Protein AF-0000000080354005 (afdb_homodimer)

Foldseek 3Di:
DQQPDDPVLVVLLCVLQVHPDGLVVSLVSLLVQLQDPVSLVSSLVSVNLLSLLSVLQRGDPPVCVVSNLSSLSSLLSSLAPDQSSLVVCLVNVVLQSLLVVCVVCLVPVSSLLSSLSSLLSSLPPDQVSLVSNCVRCPPVNLLSNLQPLDPSNLLSSLSSLVSSLVNDVVSVVVLLDLRNLSSLLSSLVSCLVVPDLPSPSNLVVLCVPFFVHPSVVVSLVSNDDPPPVDDPDPHDSSNLSSLVSNLVSCVVCQLNTAGFLNNLVVLLVLLVVLVVSDDLADAALADPPRPDGSLSSNVSSLSSLLSLLQNVPPCVVPPDDPTSVVNLVVCVVVCVLVVLLVLLVQADAAPLLCVLVVPPPPPPRHGHANAQQRNVSSLSSLLSSLAVDQVSLVVCVVVVNLLSLCSQLDDHPRHPCSNVSSQSSNLSSQVPHVVSVVVCVVCVVVVNSCNVSQVSSQWHWDQDPVSRGTDIDRND/DQQPDDPVLVVLLCVLQVHPDGLVVSLVSLLVQLQDPVSLVSSLVSVNLLSLLSVLQRGDPPVCVVSNLSSLSSLLSSLAPPQSSLVVCLVNVVLQSLLVVCVVCLVPVSSLLSSLSSLLSSLPPDQVSLVSNCVNCPPVNLLSNLQPLDPSNLLSSLSSLVSSLVNDVVSVVVLLDLRNLSSLLSSLVSCLVVPDLPRPSNLVVLCVPFFVHPSVVVSLVSNPDPPPVDDPDPHDSSNLSSLVSNLVSCVVCQLNTAGFLNNLVVLLVLLVVLVVSDDLADAALAAPPRPDGSLSSNVSSLSSLLSLLQNCPPCVVDDDPPTSVVNLVVCVVVCVLVVLLVLLVQADAAPLLCVLVVPPPPPPRHGHANAQQRNVSSLSSLLSSLAVDQVSLVVCVVVVNLLSLCSQLDDHPRHPCSNVSSQSSNLSSQVPHVVSVVVLVVLVVVVHVCVCSCVSNQWHWDQDPVSRGTDIDRND

pLDDT: mean 85.24, std 15.85, range [34.97, 98.44]

Solvent-accessible surface area (backbone atoms only — not comparable to full-atom values): 49784 Å² total; per-residue (Å²): 127,81,73,86,63,60,63,69,50,51,48,55,47,24,62,74,55,74,42,96,71,52,73,65,56,38,47,51,47,48,40,63,39,25,73,39,52,69,37,29,52,50,43,48,75,65,58,46,60,64,43,53,48,50,49,60,67,63,51,53,81,70,88,35,43,72,58,48,47,51,52,33,53,32,50,25,36,40,16,52,39,30,66,68,38,28,50,47,35,58,74,65,46,34,51,58,50,50,50,53,51,39,65,74,33,66,85,36,59,66,57,38,29,40,52,35,46,29,51,42,34,36,33,60,70,32,61,68,48,27,50,53,42,45,67,70,30,59,57,63,55,48,35,60,55,25,65,45,77,40,68,73,46,40,48,42,48,29,43,39,52,39,54,35,35,75,63,29,72,66,48,34,53,48,42,70,30,75,67,29,35,50,28,52,46,31,39,46,48,30,37,51,71,71,64,52,88,75,45,60,40,52,50,54,43,45,40,51,38,38,37,74,28,80,44,38,65,63,46,56,59,64,57,56,65,78,79,60,71,77,62,91,62,94,61,43,66,52,51,24,46,51,39,45,49,53,36,51,50,51,61,76,36,56,90,75,62,66,68,37,52,68,43,51,54,52,37,52,50,47,28,54,51,29,59,71,71,52,68,51,83,64,46,42,94,35,44,86,78,64,83,46,37,56,54,29,37,27,49,32,32,48,50,40,53,30,55,57,34,54,53,42,65,65,53,67,72,51,86,81,82,75,57,58,64,46,35,48,50,50,45,51,75,68,42,45,62,60,52,48,53,53,51,58,68,46,32,49,69,44,49,55,47,30,41,46,60,52,53,48,90,67,58,81,80,47,24,52,50,61,30,36,33,45,65,29,49,51,42,42,31,54,22,34,54,14,51,90,26,66,71,48,30,50,48,37,49,76,65,60,36,55,64,59,43,60,65,36,43,43,58,26,93,57,17,74,63,20,22,59,36,19,35,52,22,51,23,28,39,33,58,96,27,66,67,51,44,49,55,55,49,47,21,53,69,68,56,52,41,19,47,54,58,38,36,72,33,25,31,33,78,42,61,37,85,84,76,48,41,53,38,78,35,72,54,126,127,82,74,85,64,57,64,69,50,52,48,56,47,25,60,73,55,75,42,95,71,53,72,65,57,38,48,50,47,46,40,61,39,25,72,39,51,69,36,28,52,51,42,50,75,64,57,45,60,62,45,53,49,51,49,60,67,63,51,54,81,70,87,35,44,72,58,47,47,49,50,34,53,32,50,25,36,38,17,52,42,29,67,66,37,28,48,48,34,57,73,63,46,34,50,57,49,52,48,52,50,41,64,75,33,67,86,37,59,67,60,37,28,40,51,37,46,28,50,41,33,37,34,60,70,29,61,69,47,28,49,54,43,45,66,68,30,58,56,64,55,49,35,58,56,25,63,45,79,39,68,74,46,41,48,42,48,30,42,39,52,38,55,36,35,76,64,30,72,66,49,34,53,47,43,69,30,74,66,31,35,49,28,53,46,31,38,47,49,31,38,51,72,73,64,51,88,75,44,62,39,52,49,54,42,44,40,50,38,38,37,75,27,80,44,38,63,62,46,57,58,65,57,56,64,78,79,62,71,78,62,92,61,94,60,44,64,53,52,24,45,52,39,45,50,52,36,51,50,51,63,76,36,58,89,75,60,66,68,37,51,68,43,51,53,52,36,50,49,47,28,53,52,30,58,70,71,54,66,51,84,65,46,42,94,36,45,87,76,63,84,45,38,57,54,30,38,27,50,32,32,48,51,40,52,30,56,58,35,56,54,41,66,66,57,65,74,48,81,84,77,75,58,58,66,45,36,48,49,49,46,50,75,70,42,46,62,62,52,49,52,52,51,58,67,45,32,48,71,46,49,54,46,31,43,40,64,49,51,47,90,66,58,82,80,47,23,52,51,61,29,38,34,45,64,32,49,49,42,43,32,54,23,36,53,16,50,89,28,65,70,47,29,50,49,36,48,76,65,61,34,55,60,59,45,60,65,35,44,42,58,25,92,58,16,75,64,18,23,59,36,19,35,52,21,51,24,28,39,32,57,94,26,68,69,50,43,50,54,54,48,49,29,45,64,69,72,36,31,39,47,47,62,36,39,66,33,28,34,33,74,43,60,38,87,85,76,48,40,54,39,77,37,76,56,127

Sequence (952 aa):
MEACVPEEVLESLLNASDLSYSLEQCLQFLLESSKTDSGRSDLASKAVLPSIIRLLQLLPYPSSRHYLILTLKVLRNLCAGETWNQDAFVDHDGSVVVSDLLGSAIEDFETLRFGLQVLANVLVLGQKRQRNVWLRFFPERFLAIAKVRRRETCDPLCMILYACFDGSSEIASQLCSNQGLDIVTEALRTSSSVGSVDDYWLKVLVSRLCVEGDCFPDLFSKLYRTDIVQGNETFTSEHAFLLRMVSDIANERLKQVTIPKDTTHFIMGLFKQSIGVFDFVLGEKSELPTGSTVIDVMGYSLVIIRDTCAGGSLEELKSDTNGSGDTVELLLSSGLIELLLDLLRKLEPPTTIKKALKQSPSSSSSKPCPYRGFRRDIVSVIGNCAYRRKDVQDEIRERDGLFLMLQQCVTDDENSFLREWGLWCVRNLLEGNQENQKVVAELEMQGSVDVPQLREIGLRVEIDPVTARPKLVNDTMEACVPEEVLESLLNASDLSYSLEQCLQFLLESSKTDSGRSDLASKAVLPSIIRLLQLLPYPSSRHYLILTLKVLRNLCAGETWNQDAFVDHDGSVVVSDLLGSAIEDFETLRFGLQVLANVLVLGQKRQRNVWLRFFPERFLAIAKVRRRETCDPLCMILYACFDGSSEIASQLCSNQGLDIVTEALRTSSSVGSVDDYWLKVLVSRLCVEGDCFPDLFSKLYRTDIVQGNETFTSEHAFLLRMVSDIANERLKQVTIPKDTTHFIMGLFKQSIGVFDFVLGEKSELPTGSTVIDVMGYSLVIIRDTCAGGSLEELKSDTNGSGDTVELLLSSGLIELLLDLLRKLEPPTTIKKALKQSPSSSSSKPCPYRGFRRDIVSVIGNCAYRRKDVQDEIRERDGLFLMLQQCVTDDENSFLREWGLWCVRNLLEGNQENQKVVAELEMQGSVDVPQLREIGLRVEIDPVTARPKLVNDT

Nearest PDB structures (foldseek):
  2z6g-assembly1_A  TM=4.343E-01  e=1.373E-05  Danio rerio
  4r11-assembly2_C  TM=2.770E-01  e=2.660E-05  Caenorhabditis elegans
  6u62-assembly1_A  TM=3.975E-01  e=6.531E-02  Homo sapiens
  7ux2-assembly1_A  TM=3.852E-01  e=9.871E-02  Homo sapiens
  7uxh-assembly1_E  TM=3.368E-01  e=2.255E-01  Homo sapiens

Secondary structure (DSSP, 8-state):
------HHHHHHHHHHHT--S-HHHHHHHHHHHTTSHHHHHHHHHTT-HHHHHHHHHHSPTTTTHHHHHHHHHHHHHHTSS-HHHHHHHHHTTHHHHHHHHHHHTTT-HHHHHHHHHHHHHHHTT-HHHHHHHHHHHTTHHHHHHHTS--HHHHHHHHHHHHHHHHH-HHHHHHHTSHHHHHHHHHHHHHHHHHT-TT-HHHHHHHIIIIISSS-HHHHHHHTS-SS--S---SS-HHHHHHHHHHHHHHHHTTTT----HHHHHHHHHHHHHHHHH--TTS--SSPSP-S-HHHHHHHHHHHHHHHHHHTHHHHTTSSS--SHHHHHHHHHHTTHHHHHHHHHHHBPPPHHHHHHTT--TT-TTPBPPSSTTHHHHHHHHHHHHHTT-HHHHHHHHHTTHHHHHHTTSS--TTSTTHHHHHHHHHHHHHTT-HHHHHHHHHHHHSS--S-HHHHHTTEEEEE-TTT--EEEEE--/------HHHHHHHHHHHT--S-HHHHHHHHHHHTTSHHHHHHHHHTT-HHHHHHHHHHS-TTTTHHHHHHHHHHHHHHTSS-HHHHHHHHHTTHHHHHHHHHHHTTT-HHHHHHHHHHHHHHHTT-HHHHHHHHHHHTTHHHHHHHTS--HHHHHHHHHHHHHHHHH-HHHHHHHTSHHHHHHHHHHHHHHHHHT-TT-HHHHHHHIIIIISSS-HHHHHHHTS-SS--S---SS-HHHHHHHHHHHHHHHHTTTT----HHHHHHHHHHHHHHHHH--TTS--SSPSP-S-HHHHHHHHHHHHHHHHHHTHHHHTSS-S--SHHHHHHHHHHTTHHHHHHHHHHHBPPPHHHHHHTT--TT-TTPBPPSSTTHHHHHHHHHHHHHTT-HHHHHHHHHTTHHHHHHTTSS--TTSTTHHHHHHHHHHHHHTT-HHHHHHHHHHHHTTT---HHHHHTTEEEEEPTTT--EEEEE--

Organism: Eutrema salsugineum (NCBI:txid72664)

Radius of gyration: 32.53 Å; Cα contacts (8 Å, |Δi|>4): 1420; chains: 2; bounding box: 64×101×82 Å

Structure (mmCIF, N/CA/C/O backbone):
data_AF-0000000080354005-model_v1
#
loop_
_entity.id
_entity.type
_entity.pdbx_description
1 polymer 'Ataxin-10 domain-containing protein'
#
loop_
_atom_site.group_PDB
_atom_site.id
_atom_site.type_symbol
_atom_site.label_atom_id
_atom_site.label_alt_id
_atom_site.label_comp_id
_atom_site.label_asym_id
_atom_site.label_entity_id
_atom_site.label_seq_id
_atom_site.pdbx_PDB_ins_code
_atom_site.Cartn_x
_atom_site.Cartn_y
_atom_site.Cartn_z
_atom_site.occupancy
_atom_site.B_iso_or_equiv
_atom_site.auth_seq_id
_atom_site.auth_comp_id
_atom_site.auth_asym_id
_atom_site.auth_atom_id
_atom_site.pdbx_PDB_model_num
ATOM 1 N N . MET A 1 1 ? -16.25 50.531 -10.234 1 39.69 1 MET A N 1
ATOM 2 C CA . MET A 1 1 ? -16.594 51.5 -9.195 1 39.69 1 MET A CA 1
ATOM 3 C C . MET A 1 1 ? -15.523 51.562 -8.117 1 39.69 1 MET A C 1
ATOM 5 O O . MET A 1 1 ? -15.117 50.5 -7.598 1 39.69 1 MET A O 1
ATOM 9 N N . GLU A 1 2 ? -14.789 52.594 -8.156 1 49.84 2 GLU A N 1
ATOM 10 C CA . GLU A 1 2 ? -13.727 52.875 -7.195 1 49.84 2 GLU A CA 1
ATOM 11 C C . GLU A 1 2 ? -14.234 52.75 -5.762 1 49.84 2 GLU A C 1
ATOM 13 O O . GLU A 1 2 ? -15.289 53.281 -5.422 1 49.84 2 GLU A O 1
ATOM 18 N N . ALA A 1 3 ? -14 51.562 -5.148 1 57.69 3 ALA A N 1
ATOM 19 C CA . ALA A 1 3 ? -14.453 51.344 -3.775 1 57.69 3 ALA A CA 1
ATOM 20 C C . ALA A 1 3 ? -14.188 52.562 -2.91 1 57.69 3 ALA A C 1
ATOM 22 O O . ALA A 1 3 ? -13.125 53.188 -3.012 1 57.69 3 ALA A O 1
ATOM 23 N N . CYS A 1 4 ? -15.203 53.312 -2.5 1 64.44 4 CYS A N 1
ATOM 24 C CA . CYS A 1 4 ? -15.109 54.438 -1.579 1 64.44 4 CYS A CA 1
ATOM 25 C C . CYS A 1 4 ? -14.414 54.031 -0.286 1 64.44 4 CYS A C 1
ATOM 27 O O . CYS A 1 4 ? -15.031 53.406 0.588 1 64.44 4 CYS A O 1
ATOM 29 N N . VAL A 1 5 ? -13.117 53.906 -0.312 1 75.44 5 VAL A N 1
ATOM 30 C CA . VAL A 1 5 ? -12.305 53.625 0.865 1 75.44 5 VAL A CA 1
ATOM 31 C C . VAL A 1 5 ? -11.914 54.906 1.568 1 75.44 5 VAL A C 1
ATOM 33 O O . VAL A 1 5 ? -11.531 55.875 0.917 1 75.44 5 VAL A O 1
ATOM 36 N N . PRO A 1 6 ? -12.195 55 2.875 1 76.12 6 PRO A N 1
ATOM 37 C CA . PRO A 1 6 ? -11.773 56.219 3.609 1 76.12 6 PRO A CA 1
ATOM 38 C C . PRO A 1 6 ? -10.32 56.594 3.34 1 76.12 6 PRO A C 1
ATOM 40 O O . PRO A 1 6 ? -9.469 55.719 3.195 1 76.12 6 PRO A O 1
ATOM 43 N N . GLU A 1 7 ? -10.117 57.844 3.316 1 77.5 7 GLU A N 1
ATOM 44 C CA . GLU A 1 7 ? -8.828 58.406 2.939 1 77.5 7 GLU A CA 1
ATOM 45 C C . GLU A 1 7 ? -7.73 57.969 3.906 1 77.5 7 GLU A C 1
ATOM 47 O O . GLU A 1 7 ? -6.59 57.75 3.5 1 77.5 7 GLU A O 1
ATOM 52 N N . GLU A 1 8 ? -8.141 57.812 5.133 1 77.38 8 GLU A N 1
ATOM 53 C CA . GLU A 1 8 ? -7.145 57.438 6.141 1 77.38 8 GLU A CA 1
ATOM 54 C C . GLU A 1 8 ? -6.555 56.062 5.875 1 77.38 8 GLU A C 1
ATOM 56 O O . GLU A 1 8 ? -5.348 55.875 6.008 1 77.38 8 GLU A O 1
ATOM 61 N N . VAL A 1 9 ? -7.438 55.219 5.43 1 80.69 9 VAL A N 1
ATOM 62 C CA . VAL A 1 9 ? -7 53.844 5.148 1 80.69 9 VAL A CA 1
ATOM 63 C C . VAL A 1 9 ? -6.156 53.844 3.875 1 80.69 9 VAL A C 1
ATOM 65 O O . VAL A 1 9 ? -5.094 53.219 3.836 1 80.69 9 VAL A O 1
ATOM 68 N N . LEU A 1 10 ? -6.566 54.594 2.949 1 80.69 10 LEU A N 1
ATOM 69 C CA . LEU A 1 10 ? -5.867 54.656 1.671 1 80.69 10 LEU A CA 1
ATOM 70 C C . LEU A 1 10 ? -4.496 55.312 1.832 1 80.69 10 LEU A C 1
ATOM 72 O O . LEU A 1 10 ? -3.516 54.875 1.233 1 80.69 10 LEU A O 1
ATOM 76 N N . GLU A 1 11 ? -4.461 56.344 2.73 1 81.19 11 GLU A N 1
ATOM 77 C CA . GLU A 1 11 ? -3.209 57.062 2.939 1 81.19 11 GLU A CA 1
ATOM 78 C C . GLU A 1 11 ? -2.162 56.156 3.605 1 81.19 11 GLU A C 1
ATOM 80 O O . GLU A 1 11 ? -0.983 56.219 3.25 1 81.19 11 GLU A O 1
ATOM 85 N N . SER A 1 12 ? -2.592 55.438 4.562 1 82 12 SER A N 1
ATOM 86 C CA . SER A 1 12 ? -1.684 54.531 5.25 1 82 12 SER A CA 1
ATOM 87 C C . SER A 1 12 ? -1.091 53.5 4.289 1 82 12 SER A C 1
ATOM 89 O O . SER A 1 12 ? 0.102 53.188 4.355 1 82 12 SER A O 1
ATOM 91 N N . LEU A 1 13 ? -1.886 53 3.369 1 85.56 13 LEU A N 1
ATOM 92 C CA . LEU A 1 13 ? -1.451 52 2.406 1 85.56 13 LEU A CA 1
ATOM 93 C C . LEU A 1 13 ? -0.547 52.625 1.345 1 85.56 13 LEU A C 1
ATOM 95 O O . LEU A 1 13 ? 0.45 52 0.944 1 85.56 13 LEU A O 1
ATOM 99 N N . LEU A 1 14 ? -0.917 53.812 0.98 1 80.5 14 LEU A N 1
ATOM 100 C CA . LEU A 1 14 ? -0.126 54.5 -0.018 1 80.5 14 LEU A CA 1
ATOM 101 C C . LEU A 1 14 ? 1.253 54.875 0.53 1 80.5 14 LEU A C 1
ATOM 103 O O . LEU A 1 14 ? 2.252 54.781 -0.187 1 80.5 14 LEU A O 1
ATOM 107 N N . ASN A 1 15 ? 1.271 55.188 1.791 1 80.75 15 ASN A N 1
ATOM 108 C CA . ASN A 1 15 ? 2.543 55.531 2.424 1 80.75 15 ASN A CA 1
ATOM 109 C C . ASN A 1 15 ? 3.441 54.281 2.547 1 80.75 15 ASN A C 1
ATOM 111 O O . ASN A 1 15 ? 4.656 54.375 2.377 1 80.75 15 ASN A O 1
ATOM 115 N N . ALA A 1 16 ? 2.785 53.219 2.805 1 81.25 16 ALA A N 1
ATOM 116 C CA . ALA A 1 16 ? 3.543 51.969 2.975 1 81.25 16 ALA A CA 1
ATOM 117 C C . ALA A 1 16 ? 4.074 51.469 1.637 1 81.25 16 ALA A C 1
ATOM 119 O O . ALA A 1 16 ? 5.113 50.812 1.584 1 81.25 16 ALA A O 1
ATOM 120 N N . SER A 1 17 ? 3.434 51.875 0.54 1 76.81 17 SER A N 1
ATOM 121 C CA . SER A 1 17 ? 3.816 51.406 -0.789 1 76.81 17 SER A CA 1
ATOM 122 C C . SER A 1 17 ? 4.676 52.438 -1.511 1 76.81 17 SER A C 1
ATOM 124 O O . SER A 1 17 ? 5.238 52.156 -2.57 1 76.81 17 SER A O 1
ATOM 126 N N . ASP A 1 18 ? 4.848 53.562 -0.975 1 71.31 18 ASP A N 1
ATOM 127 C CA . ASP A 1 18 ? 5.527 54.688 -1.599 1 71.31 18 ASP A CA 1
ATOM 128 C C . ASP A 1 18 ? 4.898 55.031 -2.947 1 71.31 18 ASP A C 1
ATOM 130 O O . ASP A 1 18 ? 5.605 55.344 -3.906 1 71.31 18 ASP A O 1
ATOM 134 N N . LEU A 1 19 ? 3.742 54.656 -3.025 1 68.12 19 LEU A N 1
ATOM 135 C CA . LEU A 1 19 ? 3.078 54.938 -4.297 1 68.12 19 LEU A CA 1
ATOM 136 C C . LEU A 1 19 ? 2.018 56 -4.133 1 68.12 19 LEU A C 1
ATOM 138 O O . LEU A 1 19 ? 1.524 56.25 -3.027 1 68.12 19 LEU A O 1
ATOM 142 N N . SER A 1 20 ? 1.877 56.844 -5.039 1 63.84 20 SER A N 1
ATOM 143 C CA . SER A 1 20 ? 0.883 57.906 -5.035 1 63.84 20 SER A CA 1
ATOM 144 C C . SER A 1 20 ? -0.326 57.531 -5.891 1 63.84 20 SER A C 1
ATOM 146 O O . SER A 1 20 ? -1.069 58.438 -6.336 1 63.84 20 SER A O 1
ATOM 148 N N . TYR A 1 21 ? -0.648 56.188 -6.051 1 70.88 21 TYR A N 1
ATOM 149 C CA . TYR A 1 21 ? -1.514 55.75 -7.137 1 70.88 21 TYR A CA 1
ATOM 150 C C . TYR A 1 21 ? -2.787 55.125 -6.59 1 70.88 21 TYR A C 1
ATOM 152 O O . TYR A 1 21 ? -3.055 55.188 -5.387 1 70.88 21 TYR A O 1
ATOM 160 N N . SER A 1 22 ? -3.506 54.344 -7.449 1 83.31 22 SER A N 1
ATOM 161 C CA . SER A 1 22 ? -4.785 53.656 -7.32 1 83.31 22 SER A CA 1
ATOM 162 C C . SER A 1 22 ? -4.699 52.5 -6.305 1 83.31 22 SER A C 1
ATOM 164 O O . SER A 1 22 ? -3.607 52.031 -6.004 1 83.31 22 SER A O 1
ATOM 166 N N . LEU A 1 23 ? -5.824 52.344 -5.598 1 86.62 23 LEU A N 1
ATOM 167 C CA . LEU A 1 23 ? -5.918 51.25 -4.633 1 86.62 23 LEU A CA 1
ATOM 168 C C . LEU A 1 23 ? -5.402 49.938 -5.23 1 86.62 23 LEU A C 1
ATOM 170 O O . LEU A 1 23 ? -4.711 49.188 -4.555 1 86.62 23 LEU A O 1
ATOM 174 N N . GLU A 1 24 ? -5.645 49.75 -6.496 1 89.19 24 GLU A N 1
ATOM 175 C CA . GLU A 1 24 ? -5.223 48.531 -7.188 1 89.19 24 GLU A CA 1
ATOM 176 C C . GLU A 1 24 ? -3.701 48.438 -7.262 1 89.19 24 GLU A C 1
ATOM 178 O O . GLU A 1 24 ? -3.127 47.375 -7.004 1 89.19 24 GLU A O 1
ATOM 183 N N . GLN A 1 25 ? -3.121 49.5 -7.617 1 88.94 25 GLN A N 1
ATOM 184 C CA . GLN A 1 25 ? -1.666 49.531 -7.734 1 88.94 25 GLN A CA 1
ATOM 185 C C . GLN A 1 25 ? -1.003 49.344 -6.371 1 88.94 25 GLN A C 1
ATOM 187 O O . GLN A 1 25 ? 0.034 48.688 -6.262 1 88.94 25 GLN A O 1
ATOM 192 N N . CYS A 1 26 ? -1.635 49.969 -5.398 1 89.62 26 CYS A N 1
ATOM 193 C CA . CYS A 1 26 ? -1.123 49.844 -4.039 1 89.62 26 CYS A CA 1
ATOM 194 C C . CYS A 1 26 ? -1.171 48.375 -3.584 1 89.62 26 CYS A C 1
ATOM 196 O O . CYS A 1 26 ? -0.183 47.844 -3.068 1 89.62 26 CYS A O 1
ATOM 198 N N . LEU A 1 27 ? -2.291 47.75 -3.811 1 93.12 27 LEU A N 1
ATOM 199 C CA . LEU A 1 27 ? -2.465 46.375 -3.4 1 93.12 27 LEU A CA 1
ATOM 200 C C . LEU A 1 27 ? -1.522 45.438 -4.176 1 93.12 27 LEU A C 1
ATOM 202 O O . LEU A 1 27 ? -0.976 44.5 -3.613 1 93.12 27 LEU A O 1
ATOM 206 N N . GLN A 1 28 ? -1.285 45.75 -5.453 1 93.12 28 GLN A N 1
ATOM 207 C CA . GLN A 1 28 ? -0.363 44.969 -6.266 1 93.12 28 GLN A CA 1
ATOM 208 C C . GLN A 1 28 ? 1.068 45.094 -5.75 1 93.12 28 GLN A C 1
ATOM 210 O O . GLN A 1 28 ? 1.828 44.125 -5.762 1 93.12 28 GLN A O 1
ATOM 215 N N . PHE A 1 29 ? 1.376 46.281 -5.395 1 91.81 29 PHE A N 1
ATOM 216 C CA . PHE A 1 29 ? 2.701 46.5 -4.836 1 91.81 29 PHE A CA 1
ATOM 217 C C . PHE A 1 29 ? 2.891 45.75 -3.537 1 91.81 29 PHE A C 1
ATOM 219 O O . PHE A 1 29 ? 3.924 45.094 -3.336 1 91.81 29 PHE A O 1
ATOM 226 N N . LEU A 1 30 ? 1.891 45.844 -2.631 1 93.5 30 LEU A N 1
ATOM 227 C CA . LEU A 1 30 ? 1.963 45.156 -1.354 1 93.5 30 LEU A CA 1
ATOM 228 C C . LEU A 1 30 ? 2.041 43.656 -1.567 1 93.5 30 LEU A C 1
ATOM 230 O O . LEU A 1 30 ? 2.744 42.938 -0.835 1 93.5 30 LEU A O 1
ATOM 234 N N . LEU A 1 31 ? 1.327 43.156 -2.576 1 95.19 31 LEU A N 1
ATOM 235 C CA . LEU A 1 31 ? 1.327 41.75 -2.895 1 95.19 31 LEU A CA 1
ATOM 236 C C . LEU A 1 31 ? 2.715 41.281 -3.332 1 95.19 31 LEU A C 1
ATOM 238 O O . LEU A 1 31 ? 3.197 40.219 -2.889 1 95.19 31 LEU A O 1
ATOM 242 N N . GLU A 1 32 ? 3.365 42 -4.125 1 93.25 32 GLU A N 1
ATOM 243 C CA . GLU A 1 32 ? 4.703 41.656 -4.605 1 93.25 32 GLU A CA 1
ATOM 244 C C . GLU A 1 32 ? 5.73 41.75 -3.482 1 93.25 32 GLU A C 1
ATOM 246 O O . GLU A 1 32 ? 6.613 40.906 -3.369 1 93.25 32 GLU A O 1
ATOM 251 N N . SER A 1 33 ? 5.613 42.781 -2.67 1 91.75 33 SER A N 1
ATOM 252 C CA . SER A 1 33 ? 6.551 43 -1.575 1 91.75 33 SER A CA 1
ATOM 253 C C . SER A 1 33 ? 6.426 41.906 -0.511 1 91.75 33 SER A C 1
ATOM 255 O O . SER A 1 33 ? 7.418 41.531 0.117 1 91.75 33 SER A O 1
ATOM 257 N N . SER A 1 34 ? 5.227 41.469 -0.307 1 93.25 34 SER A N 1
ATOM 258 C CA . SER A 1 34 ? 4.965 40.531 0.779 1 93.25 34 SER A CA 1
ATOM 259 C C . SER A 1 34 ? 5.344 39.125 0.385 1 93.25 34 SER A C 1
ATOM 261 O O . SER A 1 34 ? 5.234 38.188 1.194 1 93.25 34 SER A O 1
ATOM 263 N N . LYS A 1 35 ? 5.875 38.875 -0.808 1 90 35 LYS A N 1
ATOM 264 C CA . LYS A 1 35 ? 6.281 37.562 -1.262 1 90 35 LYS A CA 1
ATOM 265 C C . LYS A 1 35 ? 7.602 37.125 -0.623 1 90 35 LYS A C 1
ATOM 267 O O . LYS A 1 35 ? 7.895 35.938 -0.512 1 90 35 LYS A O 1
ATOM 272 N N . THR A 1 36 ? 8.344 38.125 -0.223 1 86.75 36 THR A N 1
ATOM 273 C CA . THR A 1 36 ? 9.648 37.844 0.356 1 86.75 36 THR A CA 1
ATOM 274 C C . THR A 1 36 ? 9.625 38.062 1.867 1 86.75 36 THR A C 1
ATOM 276 O O . THR A 1 36 ? 8.828 38.844 2.381 1 86.75 36 THR A O 1
ATOM 279 N N . ASP A 1 37 ? 10.562 37.469 2.545 1 83.44 37 ASP A N 1
ATOM 280 C CA . ASP A 1 37 ? 10.648 37.594 3.996 1 83.44 37 ASP A CA 1
ATOM 281 C C . ASP A 1 37 ? 11 39 4.402 1 83.44 37 ASP A C 1
ATOM 283 O O . ASP A 1 37 ? 10.414 39.562 5.344 1 83.44 37 ASP A O 1
ATOM 287 N N . SER A 1 38 ? 11.984 39.5 3.729 1 86.56 38 SER A N 1
ATOM 288 C CA . SER A 1 38 ? 12.398 40.875 4.016 1 86.56 38 SER A CA 1
ATOM 289 C C . SER A 1 38 ? 11.258 41.844 3.77 1 86.56 38 SER A C 1
ATOM 291 O O . SER A 1 38 ? 11.07 42.781 4.543 1 86.56 38 SER A O 1
ATOM 293 N N . GLY A 1 39 ? 10.508 41.594 2.73 1 89.62 39 GLY A N 1
ATOM 294 C CA . GLY A 1 39 ? 9.359 42.438 2.428 1 89.62 39 GLY A CA 1
ATOM 295 C C . GLY A 1 39 ? 8.273 42.375 3.482 1 89.62 39 GLY A C 1
ATOM 296 O O . GLY A 1 39 ? 7.715 43.406 3.875 1 89.62 39 GLY A O 1
ATOM 297 N N . ARG A 1 40 ? 7.996 41.25 3.986 1 89.19 40 ARG A N 1
ATOM 298 C CA . ARG A 1 40 ? 6.992 41.062 5.027 1 89.19 40 ARG A CA 1
ATOM 299 C C . ARG A 1 40 ? 7.414 41.719 6.328 1 89.19 40 ARG A C 1
ATOM 301 O O . ARG A 1 40 ? 6.598 42.375 6.996 1 89.19 40 ARG A O 1
ATOM 308 N N . SER A 1 41 ? 8.672 41.594 6.656 1 88.94 41 SER A N 1
ATOM 309 C CA . SER A 1 41 ? 9.203 42.188 7.867 1 88.94 41 SER A CA 1
ATOM 310 C C . SER A 1 41 ? 9.141 43.719 7.785 1 88.94 41 SER A C 1
ATOM 312 O O . SER A 1 41 ? 8.836 44.375 8.773 1 88.94 41 SER A O 1
ATOM 314 N N . ASP A 1 42 ? 9.469 44.188 6.629 1 91.94 42 ASP A N 1
ATOM 315 C CA . ASP A 1 42 ? 9.391 45.625 6.406 1 91.94 42 ASP A CA 1
ATOM 316 C C . ASP A 1 42 ? 7.961 46.125 6.551 1 91.94 42 ASP A C 1
ATOM 318 O O . ASP A 1 42 ? 7.719 47.125 7.219 1 91.94 42 ASP A O 1
ATOM 322 N N . LEU A 1 43 ? 7.066 45.469 5.961 1 92.5 43 LEU A N 1
ATOM 323 C CA . LEU A 1 43 ? 5.664 45.844 6.016 1 92.5 43 LEU A CA 1
ATOM 324 C C . LEU A 1 43 ? 5.113 45.719 7.43 1 92.5 43 LEU A C 1
ATOM 326 O O . LEU A 1 43 ? 4.242 46.469 7.844 1 92.5 43 LEU A O 1
ATOM 330 N N . ALA A 1 44 ? 5.57 44.75 8.188 1 92.12 44 ALA A N 1
ATOM 331 C CA . ALA A 1 44 ? 5.18 44.562 9.578 1 92.12 44 ALA A CA 1
ATOM 332 C C . ALA A 1 44 ? 5.645 45.75 10.438 1 92.12 44 ALA A C 1
ATOM 334 O O . ALA A 1 44 ? 4.91 46.188 11.312 1 92.12 44 ALA A O 1
ATOM 335 N N . SER A 1 45 ? 6.879 46.125 10.18 1 91.81 45 SER A N 1
ATOM 336 C CA . SER A 1 45 ? 7.434 47.25 10.922 1 91.81 45 SER A CA 1
ATOM 337 C C . SER A 1 45 ? 6.641 48.531 10.664 1 91.81 45 SER A C 1
ATOM 339 O O . SER A 1 45 ? 6.578 49.406 11.523 1 91.81 45 SER A O 1
ATOM 341 N N . LYS A 1 46 ? 6.02 48.562 9.5 1 90.69 46 LYS A N 1
ATOM 342 C CA . LYS A 1 46 ? 5.223 49.719 9.117 1 90.69 46 LYS A CA 1
ATOM 343 C C . LYS A 1 46 ? 3.777 49.594 9.594 1 90.69 46 LYS A C 1
ATOM 345 O O . LYS A 1 46 ? 2.941 50.438 9.328 1 90.69 46 LYS A O 1
ATOM 350 N N . ALA A 1 47 ? 3.393 48.531 10.227 1 91.81 47 ALA A N 1
ATOM 351 C CA . ALA A 1 47 ? 2.066 48.25 10.773 1 91.81 47 ALA A CA 1
ATOM 352 C C . ALA A 1 47 ? 0.993 48.375 9.695 1 91.81 47 ALA A C 1
ATOM 354 O O . ALA A 1 47 ? -0.021 49.031 9.891 1 91.81 47 ALA A O 1
ATOM 355 N N . VAL A 1 48 ? 1.221 47.688 8.602 1 93.06 48 VAL A N 1
ATOM 356 C CA . VAL A 1 48 ? 0.33 47.75 7.449 1 93.06 48 VAL A CA 1
ATOM 357 C C . VAL A 1 48 ? -0.892 46.875 7.684 1 93.06 48 VAL A C 1
ATOM 359 O O . VAL A 1 48 ? -1.982 47.156 7.188 1 93.06 48 VAL A O 1
ATOM 362 N N . LEU A 1 49 ? -0.779 45.875 8.469 1 95.44 49 LEU A N 1
ATOM 363 C CA . LEU A 1 49 ? -1.783 44.812 8.617 1 95.44 49 LEU A CA 1
ATOM 364 C C . LEU A 1 49 ? -3.104 45.375 9.117 1 95.44 49 LEU A C 1
ATOM 366 O O . LEU A 1 49 ? -4.168 45.062 8.578 1 95.44 49 LEU A O 1
ATOM 370 N N . PRO A 1 50 ? -3.086 46.344 10.117 1 94.62 50 PRO A N 1
ATOM 371 C CA . PRO A 1 50 ? -4.359 46.906 10.57 1 94.62 50 PRO A CA 1
ATOM 372 C C . PRO A 1 50 ? -5.113 47.625 9.461 1 94.62 50 PRO A C 1
ATOM 374 O O . PRO A 1 50 ? -6.34 47.562 9.383 1 94.62 50 PRO A O 1
ATOM 377 N N . SER A 1 51 ? -4.383 48.281 8.602 1 93.81 51 SER A N 1
ATOM 378 C CA . SER A 1 51 ? -5.004 49 7.488 1 93.81 51 SER A CA 1
ATOM 379 C C . SER A 1 51 ? -5.625 48 6.492 1 93.81 51 SER A C 1
ATOM 381 O O . SER A 1 51 ? -6.668 48.312 5.902 1 93.81 51 SER A O 1
ATOM 383 N N . ILE A 1 52 ? -4.953 46.938 6.289 1 95.94 52 ILE A N 1
ATOM 384 C CA . ILE A 1 52 ? -5.461 45.906 5.383 1 95.94 52 ILE A CA 1
ATOM 385 C C . ILE A 1 52 ? -6.754 45.312 5.945 1 95.94 52 ILE A C 1
ATOM 387 O O . ILE A 1 52 ? -7.711 45.062 5.203 1 95.94 52 ILE A O 1
ATOM 391 N N . ILE A 1 53 ? -6.828 45.062 7.246 1 96.81 53 ILE A N 1
ATOM 392 C CA . ILE A 1 53 ? -8.023 44.531 7.891 1 96.81 53 ILE A CA 1
ATOM 393 C C . ILE A 1 53 ? -9.172 45.531 7.754 1 96.81 53 ILE A C 1
ATOM 395 O O . ILE A 1 53 ? -10.297 45.156 7.445 1 96.81 53 ILE A O 1
ATOM 399 N N . ARG A 1 54 ? -8.836 46.781 7.957 1 94.62 54 ARG A N 1
ATOM 400 C CA . ARG A 1 54 ? -9.844 47.812 7.828 1 94.62 54 ARG A CA 1
ATOM 401 C C . ARG A 1 54 ? -10.375 47.906 6.398 1 94.62 54 ARG A C 1
ATOM 403 O O . ARG A 1 54 ? -11.57 48.094 6.184 1 94.62 54 ARG A O 1
ATOM 410 N N . LEU A 1 55 ? -9.492 47.781 5.453 1 94.38 55 LEU A N 1
ATOM 411 C CA . LEU A 1 55 ? -9.891 47.781 4.047 1 94.38 55 LEU A CA 1
ATOM 412 C C . LEU A 1 55 ? -10.867 46.656 3.762 1 94.38 55 LEU A C 1
ATOM 414 O O . LEU A 1 55 ? -11.867 46.844 3.076 1 94.38 55 LEU A O 1
ATOM 418 N N . LEU A 1 56 ? -10.602 45.438 4.27 1 95.12 56 LEU A N 1
ATOM 419 C CA . LEU A 1 56 ? -11.469 44.281 4.09 1 95.12 56 LEU A CA 1
ATOM 420 C C . LEU A 1 56 ? -12.852 44.531 4.668 1 95.12 56 LEU A C 1
ATOM 422 O O . LEU A 1 56 ? -13.852 44.062 4.133 1 95.12 56 LEU A O 1
ATOM 426 N N . GLN A 1 57 ? -12.906 45.281 5.715 1 93.5 57 GLN A N 1
ATOM 427 C CA . GLN A 1 57 ? -14.156 45.594 6.402 1 93.5 57 GLN A CA 1
ATOM 428 C C . GLN A 1 57 ? -14.992 46.594 5.605 1 93.5 57 GLN A C 1
ATOM 430 O O . GLN A 1 57 ? -16.219 46.531 5.641 1 93.5 57 GLN A O 1
ATOM 435 N N . LEU A 1 58 ? -14.32 47.406 4.875 1 92.69 58 LEU A N 1
ATOM 436 C CA . LEU A 1 58 ? -14.992 48.531 4.223 1 92.69 58 LEU A CA 1
ATOM 437 C C . LEU A 1 58 ? -15.438 48.156 2.812 1 92.69 58 LEU A C 1
ATOM 439 O O . LEU A 1 58 ? -16.391 48.719 2.285 1 92.69 58 LEU A O 1
ATOM 443 N N . LEU A 1 59 ? -14.766 47.281 2.223 1 93.56 59 LEU A N 1
ATOM 444 C CA . LEU A 1 59 ? -15.086 46.906 0.849 1 93.56 59 LEU A CA 1
ATOM 445 C C . LEU A 1 59 ? -16.359 46.062 0.798 1 93.56 59 LEU A C 1
ATOM 447 O O . LEU A 1 59 ? -16.438 45 1.448 1 93.56 59 LEU A O 1
ATOM 451 N N . PRO A 1 60 ? -17.328 46.5 0.04 1 92.88 60 PRO A N 1
ATOM 452 C CA . PRO A 1 60 ? -18.578 45.75 -0.016 1 92.88 60 PRO A CA 1
ATOM 453 C C . PRO A 1 60 ? -18.484 44.5 -0.881 1 92.88 60 PRO A C 1
ATOM 455 O O . PRO A 1 60 ? -17.812 44.531 -1.917 1 92.88 60 PRO A O 1
ATOM 458 N N . TYR A 1 61 ? -19.062 43.469 -0.488 1 93.75 61 TYR A N 1
ATOM 459 C CA . TYR A 1 61 ? -19.234 42.25 -1.274 1 93.75 61 TYR A CA 1
ATOM 460 C C . TYR A 1 61 ? -20.656 42.125 -1.816 1 93.75 61 TYR A C 1
ATOM 462 O O . TYR A 1 61 ? -21.625 42.375 -1.09 1 93.75 61 TYR A O 1
ATOM 470 N N . PRO A 1 62 ? -20.797 41.75 -3.107 1 93.56 62 PRO A N 1
ATOM 471 C CA . PRO A 1 62 ? -19.766 41.219 -4.027 1 93.56 62 PRO A CA 1
ATOM 472 C C . PRO A 1 62 ? -19.219 42.312 -4.953 1 93.56 62 PRO A C 1
ATOM 474 O O . PRO A 1 62 ? -18.344 42.031 -5.777 1 93.56 62 PRO A O 1
ATOM 477 N N . SER A 1 63 ? -19.656 43.531 -4.828 1 93 63 SER A N 1
ATOM 478 C CA . SER A 1 63 ? -19.328 44.594 -5.785 1 93 63 SER A CA 1
ATOM 479 C C . SER A 1 63 ? -17.828 44.844 -5.852 1 93 63 SER A C 1
ATOM 481 O O . SER A 1 63 ? -17.297 45.188 -6.91 1 93 63 SER A O 1
ATOM 483 N N . SER A 1 64 ? -17.156 44.625 -4.777 1 94 64 SER A N 1
ATOM 484 C CA . SER A 1 64 ? -15.719 44.875 -4.73 1 94 64 SER A CA 1
ATOM 485 C C . SER A 1 64 ? -14.938 43.562 -4.648 1 94 64 SER A C 1
ATOM 487 O O . SER A 1 64 ? -13.875 43.5 -4.031 1 94 64 SER A O 1
ATOM 489 N N . ARG A 1 65 ? -15.445 42.531 -5.23 1 95.12 65 ARG A N 1
ATOM 490 C CA . ARG A 1 65 ? -14.891 41.188 -5.125 1 95.12 65 ARG A CA 1
ATOM 491 C C . ARG A 1 65 ? -13.43 41.188 -5.559 1 95.12 65 ARG A C 1
ATOM 493 O O . ARG A 1 65 ? -12.594 40.531 -4.914 1 95.12 65 ARG A O 1
ATOM 500 N N . HIS A 1 66 ? -13.172 41.844 -6.668 1 94.56 66 HIS A N 1
ATOM 501 C CA . HIS A 1 66 ? -11.82 41.875 -7.203 1 94.56 66 HIS A CA 1
ATOM 502 C C . HIS A 1 66 ? -10.828 42.406 -6.18 1 94.56 66 HIS A C 1
ATOM 504 O O . HIS A 1 66 ? -9.781 41.812 -5.938 1 94.56 66 HIS A O 1
ATOM 510 N N . TYR A 1 67 ? -11.203 43.531 -5.52 1 93.56 67 TYR A N 1
ATOM 511 C CA . TYR A 1 67 ? -10.344 44.156 -4.516 1 93.56 67 TYR A CA 1
ATOM 512 C C . TYR A 1 67 ? -10.266 43.312 -3.258 1 93.56 67 TYR A C 1
ATOM 514 O O . TYR A 1 67 ? -9.227 43.25 -2.607 1 93.56 67 TYR A O 1
ATOM 522 N N . LEU A 1 68 ? -11.391 42.688 -2.963 1 96.62 68 LEU A N 1
ATOM 523 C CA . LEU A 1 68 ? -11.43 41.844 -1.787 1 96.62 68 LEU A CA 1
ATOM 524 C C . LEU A 1 68 ? -10.453 40.688 -1.936 1 96.62 68 LEU A C 1
ATOM 526 O O . LEU A 1 68 ? -9.703 40.375 -1.007 1 96.62 68 LEU A O 1
ATOM 530 N N . ILE A 1 69 ? -10.398 40.094 -3.107 1 97.06 69 ILE A N 1
ATOM 531 C CA . ILE A 1 69 ? -9.516 38.938 -3.381 1 97.06 69 ILE A CA 1
ATOM 532 C C . ILE A 1 69 ? -8.062 39.406 -3.291 1 97.06 69 ILE A C 1
ATOM 534 O O . ILE A 1 69 ? -7.234 38.719 -2.672 1 97.06 69 ILE A O 1
ATOM 538 N N . LEU A 1 70 ? -7.781 40.531 -3.865 1 95.94 70 LEU A N 1
ATOM 539 C CA . LEU A 1 70 ? -6.426 41.062 -3.811 1 95.94 70 LEU A CA 1
ATOM 540 C C . LEU A 1 70 ? -6.008 41.344 -2.369 1 95.94 70 LEU A C 1
ATOM 542 O O . LEU A 1 70 ? -4.871 41.062 -1.98 1 95.94 70 LEU A O 1
ATOM 546 N N . THR A 1 71 ? -6.895 41.969 -1.596 1 96.56 71 THR A N 1
ATOM 547 C CA . THR A 1 71 ? -6.637 42.281 -0.196 1 96.56 71 THR A CA 1
ATOM 548 C C . THR A 1 71 ? -6.383 41 0.612 1 96.56 71 THR A C 1
ATOM 550 O O . THR A 1 71 ? -5.477 40.969 1.449 1 96.56 71 THR A O 1
ATOM 553 N N . LEU A 1 72 ? -7.16 39.969 0.316 1 98.06 72 LEU A N 1
ATOM 554 C CA . LEU A 1 72 ? -6.973 38.688 0.996 1 98.06 72 LEU A CA 1
ATOM 555 C C . LEU A 1 72 ? -5.609 38.094 0.661 1 98.06 72 LEU A C 1
ATOM 557 O O . LEU A 1 72 ? -4.945 37.531 1.531 1 98.06 72 LEU A O 1
ATOM 561 N N . LYS A 1 73 ? -5.25 38.188 -0.563 1 97.5 73 LYS A N 1
ATOM 562 C CA . LYS A 1 73 ? -3.949 37.688 -0.979 1 97.5 73 LYS A CA 1
ATOM 563 C C . LYS A 1 73 ? -2.816 38.375 -0.24 1 97.5 73 LYS A C 1
ATOM 565 O O . LYS A 1 73 ? -1.857 37.75 0.194 1 97.5 73 LYS A O 1
ATOM 570 N N . VAL A 1 74 ? -2.928 39.656 -0.117 1 96.5 74 VAL A N 1
ATOM 571 C CA . VAL A 1 74 ? -1.93 40.438 0.613 1 96.5 74 VAL A CA 1
ATOM 572 C C . VAL A 1 74 ? -1.921 40 2.08 1 96.5 74 VAL A C 1
ATOM 574 O O . VAL A 1 74 ? -0.856 39.781 2.664 1 96.5 74 VAL A O 1
ATOM 577 N N . LEU A 1 75 ? -3.102 39.906 2.652 1 97.25 75 LEU A N 1
ATOM 578 C CA . LEU A 1 75 ? -3.252 39.531 4.055 1 97.25 75 LEU A CA 1
ATOM 579 C C . LEU A 1 75 ? -2.648 38.156 4.312 1 97.25 75 LEU A C 1
ATOM 581 O O . LEU A 1 75 ? -1.971 37.969 5.32 1 97.25 75 LEU A O 1
ATOM 585 N N . ARG A 1 76 ? -2.9 37.219 3.418 1 96.31 76 ARG A N 1
ATOM 586 C CA . ARG A 1 76 ? -2.355 35.875 3.498 1 96.31 76 ARG A CA 1
ATOM 587 C C . ARG A 1 76 ? -0.832 35.875 3.564 1 96.31 76 ARG A C 1
ATOM 589 O O . ARG A 1 76 ? -0.231 35.25 4.422 1 96.31 76 ARG A O 1
ATOM 596 N N . ASN A 1 77 ? -0.261 36.656 2.695 1 93.81 77 ASN A N 1
ATOM 597 C CA . ASN A 1 77 ? 1.194 36.75 2.639 1 93.81 77 ASN A CA 1
ATOM 598 C C . ASN A 1 77 ? 1.767 37.406 3.896 1 93.81 77 ASN A C 1
ATOM 600 O O . ASN A 1 77 ? 2.773 36.938 4.434 1 93.81 77 ASN A O 1
ATOM 604 N N . LEU A 1 78 ? 1.126 38.438 4.352 1 94.25 78 LEU A N 1
ATOM 605 C CA . LEU A 1 78 ? 1.603 39.188 5.512 1 94.25 78 LEU A CA 1
ATOM 606 C C . LEU A 1 78 ? 1.613 38.312 6.754 1 94.25 78 LEU A C 1
ATOM 608 O O . LEU A 1 78 ? 2.459 38.469 7.637 1 94.25 78 LEU A O 1
ATOM 612 N N . CYS A 1 79 ? 0.716 37.344 6.793 1 92.88 79 CYS A N 1
ATOM 613 C CA . CYS A 1 79 ? 0.569 36.5 7.984 1 92.88 79 CYS A CA 1
ATOM 614 C C . CYS A 1 79 ? 1.421 35.25 7.875 1 92.88 79 CYS A C 1
ATOM 616 O O . CYS A 1 79 ? 1.456 34.438 8.797 1 92.88 79 CYS A O 1
ATOM 618 N N . ALA A 1 80 ? 2.029 35.062 6.762 1 87.75 80 ALA A N 1
ATOM 619 C CA . ALA A 1 80 ? 2.855 33.875 6.582 1 87.75 80 ALA A CA 1
ATOM 620 C C . ALA A 1 80 ? 4.184 34 7.32 1 87.75 80 ALA A C 1
ATOM 622 O O . ALA A 1 80 ? 5.051 34.781 6.914 1 87.75 80 ALA A O 1
ATOM 623 N N . GLY A 1 81 ? 4.344 33.406 8.406 1 79.19 81 GLY A N 1
ATOM 624 C CA . GLY A 1 81 ? 5.613 33.312 9.117 1 79.19 81 GLY A CA 1
ATOM 625 C C . GLY A 1 81 ? 5.98 34.594 9.844 1 79.19 81 GLY A C 1
ATOM 626 O O . GLY A 1 81 ? 7.141 34.812 10.195 1 79.19 81 GLY A O 1
ATOM 627 N N . GLU A 1 82 ? 5.121 35.531 9.992 1 83.19 82 GLU A N 1
ATOM 628 C CA . GLU A 1 82 ? 5.367 36.812 10.68 1 83.19 82 GLU A CA 1
ATOM 629 C C . GLU A 1 82 ? 4.484 36.938 11.914 1 83.19 82 GLU A C 1
ATOM 631 O O . GLU A 1 82 ? 3.342 37.406 11.82 1 83.19 82 GLU A O 1
ATOM 636 N N . THR A 1 83 ? 5.113 36.719 13.094 1 84.12 83 THR A N 1
ATOM 637 C CA . THR A 1 83 ? 4.375 36.625 14.352 1 84.12 83 THR A CA 1
ATOM 638 C C . THR A 1 83 ? 3.721 37.969 14.68 1 84.12 83 THR A C 1
ATOM 640 O O . THR A 1 83 ? 2.607 38 15.211 1 84.12 83 THR A O 1
ATOM 643 N N . TRP A 1 84 ? 4.398 39 14.367 1 88.62 84 TRP A N 1
ATOM 644 C CA . TRP A 1 84 ? 3.848 40.312 14.641 1 88.62 84 TRP A CA 1
ATOM 645 C C . TRP A 1 84 ? 2.551 40.531 13.867 1 88.62 84 TRP A C 1
ATOM 647 O O . TRP A 1 84 ? 1.571 41.031 14.422 1 88.62 84 TRP A O 1
ATOM 657 N N . ASN A 1 85 ? 2.633 40.188 12.633 1 92.44 85 ASN A N 1
ATOM 658 C CA . ASN A 1 85 ? 1.441 40.312 11.805 1 92.44 85 ASN A CA 1
ATOM 659 C C . ASN A 1 85 ? 0.339 39.375 12.242 1 92.44 85 ASN A C 1
ATOM 661 O O . ASN A 1 85 ? -0.841 39.719 12.227 1 92.44 85 ASN A O 1
ATOM 665 N N . GLN A 1 86 ? 0.7 38.219 12.656 1 92.56 86 GLN A N 1
ATOM 666 C CA . GLN A 1 86 ? -0.268 37.219 13.117 1 92.56 86 GLN A CA 1
ATOM 667 C C . GLN A 1 86 ? -0.97 37.688 14.391 1 92.56 86 GLN A C 1
ATOM 669 O O . GLN A 1 86 ? -2.191 37.562 14.508 1 92.56 86 GLN A O 1
ATOM 674 N N . ASP A 1 87 ? -0.226 38.25 15.25 1 92.25 87 ASP A N 1
ATOM 675 C CA . ASP A 1 87 ? -0.802 38.812 16.484 1 92.25 87 ASP A CA 1
ATOM 676 C C . ASP A 1 87 ? -1.669 40.031 16.188 1 92.25 87 ASP A C 1
ATOM 678 O O . ASP A 1 87 ? -2.746 40.188 16.766 1 92.25 87 ASP A O 1
ATOM 682 N N . ALA A 1 88 ? -1.129 40.875 15.328 1 95.06 88 ALA A N 1
ATOM 683 C CA . ALA A 1 88 ? -1.892 42.062 14.945 1 95.06 88 ALA A CA 1
ATOM 684 C C . ALA A 1 88 ? -3.238 41.688 14.336 1 95.06 88 ALA A C 1
ATOM 686 O O . ALA A 1 88 ? -4.234 42.375 14.531 1 95.06 88 ALA A O 1
ATOM 687 N N . PHE A 1 89 ? -3.262 40.656 13.586 1 97 89 PHE A N 1
ATOM 688 C CA . PHE A 1 89 ? -4.488 40.156 12.984 1 97 89 PHE A CA 1
ATOM 689 C C . PHE A 1 89 ? -5.547 39.906 14.055 1 97 89 PHE A C 1
ATOM 691 O O . PHE A 1 89 ? -6.699 40.312 13.914 1 97 89 PHE A O 1
ATOM 698 N N . VAL A 1 90 ? -5.172 39.25 15.141 1 95.69 90 VAL A N 1
ATOM 699 C CA . VAL A 1 90 ? -6.086 38.906 16.219 1 95.69 90 VAL A CA 1
ATOM 700 C C . VAL A 1 90 ? -6.449 40.156 17.016 1 95.69 90 VAL A C 1
ATOM 702 O O . VAL A 1 90 ? -7.617 40.375 17.359 1 95.69 90 VAL A O 1
ATOM 705 N N . ASP A 1 91 ? -5.445 40.938 17.203 1 95.5 91 ASP A N 1
ATOM 706 C CA . ASP A 1 91 ? -5.637 42.156 18 1 95.5 91 ASP A CA 1
ATOM 707 C C . ASP A 1 91 ? -6.602 43.125 17.328 1 95.5 91 ASP A C 1
ATOM 709 O O . ASP A 1 91 ? -7.281 43.906 18 1 95.5 91 ASP A O 1
ATOM 713 N N . HIS A 1 92 ? -6.691 43.062 16.047 1 96.38 92 HIS A N 1
ATOM 714 C CA . HIS A 1 92 ? -7.543 44 15.312 1 96.38 92 HIS A CA 1
ATOM 715 C C . HIS A 1 92 ? -8.766 43.281 14.742 1 96.38 92 HIS A C 1
ATOM 717 O O . HIS A 1 92 ? -9.25 43.656 13.664 1 96.38 92 HIS A O 1
ATOM 723 N N . ASP A 1 93 ? -9.164 42.188 15.336 1 96.12 93 ASP A N 1
ATOM 724 C CA . ASP A 1 93 ? -10.398 41.438 15.086 1 96.12 93 ASP A CA 1
ATOM 725 C C . ASP A 1 93 ? -10.422 40.875 13.664 1 96.12 93 ASP A C 1
ATOM 727 O O . ASP A 1 93 ? -11.469 40.875 13.008 1 96.12 93 ASP A O 1
ATOM 731 N N . GLY A 1 94 ? -9.289 40.594 13.227 1 97.19 94 GLY A N 1
ATOM 732 C CA . GLY A 1 94 ? -9.203 40 11.898 1 97.19 94 GLY A CA 1
ATOM 733 C C . GLY A 1 94 ? -10.094 38.781 11.727 1 97.19 94 GLY A C 1
ATOM 734 O O . GLY A 1 94 ? -10.664 38.562 10.656 1 97.19 94 GLY A O 1
ATOM 735 N N . SER A 1 95 ? -10.273 37.938 12.734 1 96.88 95 SER A N 1
ATOM 736 C CA . SER A 1 95 ? -11.102 36.75 12.664 1 96.88 95 SER A CA 1
ATOM 737 C C . SER A 1 95 ? -12.562 37.094 12.414 1 96.88 95 SER A C 1
ATOM 739 O O . SER A 1 95 ? -13.242 36.406 11.641 1 96.88 95 SER A O 1
ATOM 741 N N . VAL A 1 96 ? -12.984 38.125 13.031 1 97.06 96 VAL A N 1
ATOM 742 C CA . VAL A 1 96 ? -14.367 38.562 12.859 1 97.06 96 VAL A CA 1
ATOM 743 C C . VAL A 1 96 ? -14.578 39.031 11.422 1 97.06 96 VAL A C 1
ATOM 745 O O . VAL A 1 96 ? -15.555 38.656 10.773 1 97.06 96 VAL A O 1
ATOM 748 N N . VAL A 1 97 ? -13.656 39.844 10.953 1 97.5 97 VAL A N 1
ATOM 749 C CA . VAL A 1 97 ? -13.758 40.438 9.625 1 97.5 97 VAL A CA 1
ATOM 750 C C . VAL A 1 97 ? -13.758 39.344 8.555 1 97.5 97 VAL A C 1
ATOM 752 O O . VAL A 1 97 ? -14.594 39.375 7.656 1 97.5 97 VAL A O 1
ATOM 755 N N . VAL A 1 98 ? -12.852 38.438 8.688 1 98 98 VAL A N 1
ATOM 756 C CA . VAL A 1 98 ? -12.742 37.375 7.703 1 98 98 VAL A CA 1
ATOM 757 C C . VAL A 1 98 ? -13.969 36.469 7.793 1 98 98 VAL A C 1
ATOM 759 O O . VAL A 1 98 ? -14.492 36 6.77 1 98 98 VAL A O 1
ATOM 762 N N . SER A 1 99 ? -14.406 36.156 8.969 1 97.81 99 SER A N 1
ATOM 763 C CA . SER A 1 99 ? -15.586 35.312 9.148 1 97.81 99 SER A CA 1
ATOM 764 C C . SER A 1 99 ? -16.812 35.938 8.469 1 97.81 99 SER A C 1
ATOM 766 O O . SER A 1 99 ? -17.562 35.219 7.781 1 97.81 99 SER A O 1
ATOM 768 N N . ASP A 1 100 ? -16.969 37.188 8.672 1 96.69 100 ASP A N 1
ATOM 769 C CA . ASP A 1 100 ? -18.109 37.875 8.07 1 96.69 100 ASP A CA 1
ATOM 770 C C . ASP A 1 100 ? -18.016 37.844 6.547 1 96.69 100 ASP A C 1
ATOM 772 O O . ASP A 1 100 ? -19.031 37.625 5.871 1 96.69 100 ASP A O 1
ATOM 776 N N . LEU A 1 101 ? -16.906 38.156 6.086 1 97.31 101 LEU A N 1
ATOM 777 C CA . LEU A 1 101 ? -16.719 38.094 4.637 1 97.31 101 LEU A CA 1
ATOM 778 C C . LEU A 1 101 ? -17.016 36.719 4.082 1 97.31 101 LEU A C 1
ATOM 780 O O . LEU A 1 101 ? -17.734 36.594 3.084 1 97.31 101 LEU A O 1
ATOM 784 N N . LEU A 1 102 ? -16.516 35.656 4.691 1 97.5 102 LEU A N 1
ATOM 785 C CA . LEU A 1 102 ? -16.719 34.281 4.211 1 97.5 102 LEU A CA 1
ATOM 786 C C . LEU A 1 102 ? -18.172 33.875 4.328 1 97.5 102 LEU A C 1
ATOM 788 O O . LEU A 1 102 ? -18.688 33.094 3.502 1 97.5 102 LEU A O 1
ATOM 792 N N . GLY A 1 103 ? -18.812 34.406 5.344 1 96.38 103 GLY A N 1
ATOM 793 C CA . GLY A 1 103 ? -20.25 34.156 5.461 1 96.38 103 GLY A CA 1
ATOM 794 C C . GLY A 1 103 ? -21.047 34.719 4.289 1 96.38 103 GLY A C 1
ATOM 795 O O . GLY A 1 103 ? -21.938 34.031 3.771 1 96.38 103 GLY A O 1
ATOM 796 N N . SER A 1 104 ? -20.672 35.844 3.867 1 95.69 104 SER A N 1
ATOM 797 C CA . SER A 1 104 ? -21.344 36.5 2.752 1 95.69 104 SER A CA 1
ATOM 798 C C . SER A 1 104 ? -20.953 35.875 1.42 1 95.69 104 SER A C 1
ATOM 800 O O . SER A 1 104 ? -21.719 35.906 0.46 1 95.69 104 SER A O 1
ATOM 802 N N . ALA A 1 105 ? -19.797 35.312 1.38 1 96 105 ALA A N 1
ATOM 803 C CA . ALA A 1 105 ? -19.25 34.812 0.125 1 96 105 ALA A CA 1
ATOM 804 C C . ALA A 1 105 ? -19.219 33.281 0.126 1 96 105 ALA A C 1
ATOM 806 O O . ALA A 1 105 ? -18.312 32.688 -0.458 1 96 105 ALA A O 1
ATOM 807 N N . ILE A 1 106 ? -20.094 32.625 0.765 1 94.81 106 ILE A N 1
ATOM 808 C CA . ILE A 1 106 ? -20.047 31.172 1.015 1 94.81 106 ILE A CA 1
ATOM 809 C C . ILE A 1 106 ? -20.094 30.422 -0.311 1 94.81 106 ILE A C 1
ATOM 811 O O . ILE A 1 106 ? -19.578 29.312 -0.42 1 94.81 106 ILE A O 1
ATOM 815 N N . GLU A 1 107 ? -20.609 31.016 -1.358 1 92.94 107 GLU A N 1
ATOM 816 C CA . GLU A 1 107 ? -20.734 30.359 -2.65 1 92.94 107 GLU A CA 1
ATOM 817 C C . GLU A 1 107 ? -19.562 30.688 -3.564 1 92.94 107 GLU A C 1
ATOM 819 O O . GLU A 1 107 ? -19.422 30.125 -4.645 1 92.94 107 GLU A O 1
ATOM 824 N N . ASP A 1 108 ? -18.734 31.594 -3.137 1 95.5 108 ASP A N 1
ATOM 825 C CA . ASP A 1 108 ? -17.562 32.031 -3.895 1 95.5 108 ASP A CA 1
ATOM 826 C C . ASP A 1 108 ? -16.312 31.266 -3.447 1 95.5 108 ASP A C 1
ATOM 828 O O . ASP A 1 108 ? -15.594 31.719 -2.553 1 95.5 108 ASP A O 1
ATOM 832 N N . PHE A 1 109 ? -16.016 30.219 -4.129 1 92.88 109 PHE A N 1
ATOM 833 C CA . PHE A 1 109 ? -14.992 29.297 -3.646 1 92.88 109 PHE A CA 1
ATOM 834 C C . PHE A 1 109 ? -13.625 29.984 -3.641 1 92.88 109 PHE A C 1
ATOM 836 O O . PHE A 1 109 ? -12.781 29.672 -2.795 1 92.88 109 PHE A O 1
ATOM 843 N N . GLU A 1 110 ? -13.406 30.875 -4.566 1 95 110 GLU A N 1
ATOM 844 C CA . GLU A 1 110 ? -12.109 31.547 -4.605 1 95 110 GLU A CA 1
ATOM 845 C C . GLU A 1 110 ? -11.898 32.406 -3.371 1 95 110 GLU A C 1
ATOM 847 O O . GLU A 1 110 ? -10.836 32.375 -2.75 1 95 110 GLU A O 1
ATOM 852 N N . THR A 1 111 ? -12.953 33.219 -3.092 1 96.81 111 THR A N 1
ATOM 853 C CA . THR A 1 111 ? -12.898 34.062 -1.901 1 96.81 111 THR A CA 1
ATOM 854 C C . THR A 1 111 ? -12.742 33.219 -0.645 1 96.81 111 THR A C 1
ATOM 856 O O . THR A 1 111 ? -11.953 33.562 0.241 1 96.81 111 THR A O 1
ATOM 859 N N . LEU A 1 112 ? -13.43 32.125 -0.616 1 97.5 112 LEU A N 1
ATOM 860 C CA . LEU A 1 112 ? -13.344 31.188 0.517 1 97.5 112 LEU A CA 1
ATOM 861 C C . LEU A 1 112 ? -11.938 30.625 0.658 1 97.5 112 LEU A C 1
ATOM 863 O O . LEU A 1 112 ? -11.391 30.578 1.762 1 97.5 112 LEU A O 1
ATOM 867 N N . ARG A 1 113 ? -11.438 30.234 -0.458 1 97.06 113 ARG A N 1
ATOM 868 C CA . ARG A 1 113 ? -10.109 29.625 -0.471 1 97.06 113 ARG A CA 1
ATOM 869 C C . ARG A 1 113 ? -9.07 30.562 0.107 1 97.06 113 ARG A C 1
ATOM 871 O O . ARG A 1 113 ? -8.297 30.188 0.993 1 97.06 113 ARG A O 1
ATOM 878 N N . PHE A 1 114 ? -9.078 31.797 -0.347 1 97.5 114 PHE A N 1
ATOM 879 C CA . PHE A 1 114 ? -8.086 32.75 0.114 1 97.5 114 PHE A CA 1
ATOM 880 C C . PHE A 1 114 ? -8.32 33.125 1.573 1 97.5 114 PHE A C 1
ATOM 882 O O . PHE A 1 114 ? -7.367 33.312 2.334 1 97.5 114 PHE A O 1
ATOM 889 N N . GLY A 1 115 ? -9.586 33.281 1.939 1 98.06 115 GLY A N 1
ATOM 890 C CA . GLY A 1 115 ? -9.898 33.531 3.338 1 98.06 115 GLY A CA 1
ATOM 891 C C . GLY A 1 115 ? -9.398 32.438 4.266 1 98.06 115 GLY A C 1
ATOM 892 O O . GLY A 1 115 ? -8.836 32.719 5.32 1 98.06 115 GLY A O 1
ATOM 893 N N . LEU A 1 116 ? -9.523 31.203 3.852 1 97.94 116 LEU A N 1
ATOM 894 C CA . LEU A 1 116 ? -9.078 30.062 4.648 1 97.94 116 LEU A CA 1
ATOM 895 C C . LEU A 1 116 ? -7.555 30 4.715 1 97.94 116 LEU A C 1
ATOM 897 O O . LEU A 1 116 ? -6.988 29.641 5.75 1 97.94 116 LEU A O 1
ATOM 901 N N . GLN A 1 117 ? -6.945 30.328 3.652 1 95.69 117 GLN A N 1
ATOM 902 C CA . GLN A 1 117 ? -5.484 30.344 3.635 1 95.69 117 GLN A CA 1
ATOM 903 C C . GLN A 1 117 ? -4.93 31.391 4.59 1 95.69 117 GLN A C 1
ATOM 905 O O . GLN A 1 117 ? -3.889 31.172 5.215 1 95.69 117 GLN A O 1
ATOM 910 N N . VAL A 1 118 ? -5.625 32.562 4.684 1 97.25 118 VAL A N 1
ATOM 911 C CA . VAL A 1 118 ? -5.25 33.562 5.668 1 97.25 118 VAL A CA 1
ATOM 912 C C . VAL A 1 118 ? -5.297 32.969 7.07 1 97.25 118 VAL A C 1
ATOM 914 O O . VAL A 1 118 ? -4.336 33.094 7.836 1 97.25 118 VAL A O 1
ATOM 917 N N . LEU A 1 119 ? -6.391 32.312 7.359 1 97.19 119 LEU A N 1
ATOM 918 C CA . LEU A 1 119 ? -6.574 31.734 8.688 1 97.19 119 LEU A CA 1
ATOM 919 C C . LEU A 1 119 ? -5.516 30.672 8.969 1 97.19 119 LEU A C 1
ATOM 921 O O . LEU A 1 119 ? -4.969 30.609 10.07 1 97.19 119 LEU A O 1
ATOM 925 N N . ALA A 1 120 ? -5.234 29.859 8 1 93 120 ALA A N 1
ATOM 926 C CA . ALA A 1 120 ? -4.227 28.812 8.148 1 93 120 ALA A CA 1
ATOM 927 C C . ALA A 1 120 ? -2.871 29.406 8.516 1 93 120 ALA A C 1
ATOM 929 O O . ALA A 1 120 ? -2.158 28.859 9.367 1 93 120 ALA A O 1
ATOM 930 N N . ASN A 1 121 ? -2.539 30.484 7.875 1 88.81 121 ASN A N 1
ATOM 931 C CA . ASN A 1 121 ? -1.26 31.125 8.148 1 88.81 121 ASN A CA 1
ATOM 932 C C . ASN A 1 121 ? -1.233 31.766 9.539 1 88.81 121 ASN A C 1
ATOM 934 O O . ASN A 1 121 ? -0.197 31.766 10.203 1 88.81 121 ASN A O 1
ATOM 938 N N . VAL A 1 122 ? -2.344 32.281 9.984 1 92.44 122 VAL A N 1
ATOM 939 C CA . VAL A 1 122 ? -2.449 32.969 11.266 1 92.44 122 VAL A CA 1
ATOM 940 C C . VAL A 1 122 ? -2.328 31.953 12.406 1 92.44 122 VAL A C 1
ATOM 942 O O . VAL A 1 122 ? -1.756 32.25 13.453 1 92.44 122 VAL A O 1
ATOM 945 N N . LEU A 1 123 ? -2.74 30.75 12.188 1 89.62 123 LEU A N 1
ATOM 946 C CA . LEU A 1 123 ? -2.93 29.766 13.258 1 89.62 123 LEU A CA 1
ATOM 947 C C . LEU A 1 123 ? -1.624 29.047 13.57 1 89.62 123 LEU A C 1
ATOM 949 O O . LEU A 1 123 ? -1.505 28.391 14.617 1 89.62 123 LEU A O 1
ATOM 953 N N . VAL A 1 124 ? -0.753 29.141 12.703 1 79.12 124 VAL A N 1
ATOM 954 C CA . VAL A 1 124 ? 0.457 28.344 12.859 1 79.12 124 VAL A CA 1
ATOM 955 C C . VAL A 1 124 ? 1.132 28.672 14.188 1 79.12 124 VAL A C 1
ATOM 957 O O . VAL A 1 124 ? 1.438 29.828 14.461 1 79.12 124 VAL A O 1
ATOM 960 N N . LEU A 1 125 ? 1.32 27.766 15.016 1 69.62 125 LEU A N 1
ATOM 961 C CA . LEU A 1 125 ? 2.094 27.781 16.25 1 69.62 125 LEU A CA 1
ATOM 962 C C . LEU A 1 125 ? 1.626 28.891 17.172 1 69.62 125 LEU A C 1
ATOM 964 O O . LEU A 1 125 ? 2.445 29.625 17.734 1 69.62 125 LEU A O 1
ATOM 968 N N . GLY A 1 126 ? 0.357 29.125 17.406 1 77.31 126 GLY A N 1
ATOM 969 C CA . GLY A 1 126 ? -0.166 30.141 18.297 1 77.31 126 GLY A CA 1
ATOM 970 C C . GLY A 1 126 ? -1.479 29.75 18.938 1 77.31 126 GLY A C 1
ATOM 971 O O . GLY A 1 126 ? -2.545 29.906 18.344 1 77.31 126 GLY A O 1
ATOM 972 N N . GLN A 1 127 ? -1.384 29.375 20.234 1 82.94 127 GLN A N 1
ATOM 973 C CA . GLN A 1 127 ? -2.566 28.891 20.938 1 82.94 127 GLN A CA 1
ATOM 974 C C . GLN A 1 127 ? -3.621 29.984 21.062 1 82.94 127 GLN A C 1
ATOM 976 O O . GLN A 1 127 ? -4.812 29.734 20.891 1 82.94 127 GLN A O 1
ATOM 981 N N . LYS A 1 128 ? -3.139 31.172 21.375 1 87.38 128 LYS A N 1
ATOM 982 C CA . LYS A 1 128 ? -4.07 32.281 21.516 1 87.38 128 LYS A CA 1
ATOM 983 C C . LYS A 1 128 ? -4.781 32.594 20.203 1 87.38 128 LYS A C 1
ATOM 985 O O . LYS A 1 128 ? -5.992 32.844 20.188 1 87.38 128 LYS A O 1
ATOM 990 N N . ARG A 1 129 ? -4.039 32.625 19.203 1 92.75 129 ARG A N 1
ATOM 991 C CA . ARG A 1 129 ? -4.605 32.906 17.875 1 92.75 129 ARG A CA 1
ATOM 992 C C . ARG A 1 129 ? -5.562 31.781 17.469 1 92.75 129 ARG A C 1
ATOM 994 O O . ARG A 1 129 ? -6.617 32.062 16.891 1 92.75 129 ARG A O 1
ATOM 1001 N N . GLN A 1 130 ? -5.184 30.531 17.781 1 93.19 130 GLN A N 1
ATOM 1002 C CA . GLN A 1 130 ? -6.035 29.375 17.484 1 93.19 130 GLN A CA 1
ATOM 1003 C C . GLN A 1 130 ? -7.379 29.484 18.203 1 93.19 130 GLN A C 1
ATOM 1005 O O . GLN A 1 130 ? -8.43 29.281 17.594 1 93.19 130 GLN A O 1
ATOM 1010 N N . ARG A 1 131 ? -7.332 29.906 19.422 1 94 131 ARG A N 1
ATOM 1011 C CA . ARG A 1 131 ? -8.555 30.047 20.203 1 94 131 ARG A CA 1
ATOM 1012 C C . ARG A 1 131 ? -9.43 31.172 19.641 1 94 131 ARG A C 1
ATOM 1014 O O . ARG A 1 131 ? -10.656 31.031 19.594 1 94 131 ARG A O 1
ATOM 1021 N N . ASN A 1 132 ? -8.781 32.219 19.281 1 95.31 132 ASN A N 1
ATOM 1022 C CA . ASN A 1 132 ? -9.5 33.344 18.734 1 95.31 132 ASN A CA 1
ATOM 1023 C C . ASN A 1 132 ? -10.266 32.969 17.469 1 95.31 132 ASN A C 1
ATOM 1025 O O . ASN A 1 132 ? -11.461 33.281 17.344 1 95.31 132 ASN A O 1
ATOM 1029 N N . VAL A 1 133 ? -9.641 32.344 16.562 1 96.38 133 VAL A N 1
ATOM 1030 C CA . VAL A 1 133 ? -10.258 31.953 15.305 1 96.38 133 VAL A CA 1
ATOM 1031 C C . VAL A 1 133 ? -11.344 30.906 15.578 1 96.38 133 VAL A C 1
ATOM 1033 O O . VAL A 1 133 ? -12.438 30.984 15.008 1 96.38 133 VAL A O 1
ATOM 1036 N N . TRP A 1 134 ? -11.055 29.922 16.422 1 97.12 134 TRP A N 1
ATOM 1037 C CA . TRP A 1 134 ? -11.977 28.844 16.734 1 97.12 134 TRP A CA 1
ATOM 1038 C C . TRP A 1 134 ? -13.297 29.391 17.281 1 97.12 134 TRP A C 1
ATOM 1040 O O . TRP A 1 134 ? -14.375 28.969 16.859 1 97.12 134 TRP A O 1
ATOM 1050 N N . LEU A 1 135 ? -13.203 30.344 18.156 1 96.19 135 LEU A N 1
ATOM 1051 C CA . LEU A 1 135 ? -14.383 30.922 18.812 1 96.19 135 LEU A CA 1
ATOM 1052 C C . LEU A 1 135 ? -15.289 31.594 17.781 1 96.19 135 LEU A C 1
ATOM 1054 O O . LEU A 1 135 ? -16.516 31.594 17.922 1 96.19 135 LEU A O 1
ATOM 1058 N N . ARG A 1 136 ? -14.711 32.094 16.781 1 96.81 136 ARG A N 1
ATOM 1059 C CA . ARG A 1 136 ? -15.469 32.844 15.797 1 96.81 136 ARG A CA 1
ATOM 1060 C C . ARG A 1 136 ? -16.094 31.938 14.75 1 96.81 136 ARG A C 1
ATOM 1062 O O . ARG A 1 136 ? -17.188 32.219 14.242 1 96.81 136 ARG A O 1
ATOM 1069 N N . PHE A 1 137 ? -15.461 30.891 14.469 1 98.19 137 PHE A N 1
ATOM 1070 C CA . PHE A 1 137 ? -15.852 30.109 13.305 1 98.19 137 PHE A CA 1
ATOM 1071 C C . PHE A 1 137 ? -16.609 28.859 13.711 1 98.19 137 PHE A C 1
ATOM 1073 O O . PHE A 1 137 ? -17.438 28.344 12.953 1 98.19 137 PHE A O 1
ATOM 1080 N N . PHE A 1 138 ? -16.328 28.266 14.883 1 97.94 138 PHE A N 1
ATOM 1081 C CA . PHE A 1 138 ? -16.922 27 15.305 1 97.94 138 PHE A CA 1
ATOM 1082 C C . PHE A 1 138 ? -18.281 27.25 15.945 1 97.94 138 PHE A C 1
ATOM 1084 O O . PHE A 1 138 ? -18.453 28.172 16.734 1 97.94 138 PHE A O 1
ATOM 1091 N N . PRO A 1 139 ? -19.312 26.578 15.633 1 97.69 139 PRO A N 1
ATOM 1092 C CA . PRO A 1 139 ? -19.312 25.469 14.672 1 97.69 139 PRO A CA 1
ATOM 1093 C C . PRO A 1 139 ? -19.906 25.875 13.32 1 97.69 139 PRO A C 1
ATOM 1095 O O . PRO A 1 139 ? -19.594 25.25 12.297 1 97.69 139 PRO A O 1
ATOM 1098 N N . GLU A 1 140 ? -20.703 26.922 13.352 1 97.44 140 GLU A N 1
ATOM 1099 C CA . GLU A 1 140 ? -21.609 27.219 12.242 1 97.44 140 GLU A CA 1
ATOM 1100 C C . GLU A 1 140 ? -20.828 27.578 10.977 1 97.44 140 GLU A C 1
ATOM 1102 O O . GLU A 1 140 ? -21.109 27.062 9.898 1 97.44 140 GLU A O 1
ATOM 1107 N N . ARG A 1 141 ? -19.906 28.469 11.109 1 97.62 141 ARG A N 1
ATOM 1108 C CA . ARG A 1 141 ? -19.141 28.922 9.953 1 97.62 141 ARG A CA 1
ATOM 1109 C C . ARG A 1 141 ? -18.328 27.781 9.344 1 97.62 141 ARG A C 1
ATOM 1111 O O . ARG A 1 141 ? -18.328 27.609 8.125 1 97.62 141 ARG A O 1
ATOM 1118 N N . PHE A 1 142 ? -17.656 27.016 10.195 1 98.44 142 PHE A N 1
ATOM 1119 C CA . PHE A 1 142 ? -16.891 25.875 9.711 1 98.44 142 PHE A CA 1
ATOM 1120 C C . PHE A 1 142 ? -17.797 24.875 9.008 1 98.44 142 PHE A C 1
ATOM 1122 O O . PHE A 1 142 ? -17.438 24.297 7.977 1 98.44 142 PHE A O 1
ATOM 1129 N N . LEU A 1 143 ? -18.953 24.641 9.578 1 98.38 143 LEU A N 1
ATOM 1130 C CA . LEU A 1 143 ? -19.891 23.688 8.977 1 98.38 143 LEU A CA 1
ATOM 1131 C C . LEU A 1 143 ? -20.344 24.172 7.602 1 98.38 143 LEU A C 1
ATOM 1133 O O . LEU A 1 143 ? -20.391 23.375 6.656 1 98.38 143 LEU A O 1
ATOM 1137 N N . ALA A 1 144 ? -20.656 25.422 7.523 1 97.75 144 ALA A N 1
ATOM 1138 C CA . ALA A 1 144 ? -21.078 25.984 6.246 1 97.75 144 ALA A CA 1
ATOM 1139 C C . ALA A 1 144 ? -19.984 25.844 5.191 1 97.75 144 ALA A C 1
ATOM 1141 O O . ALA A 1 144 ? -20.266 25.5 4.039 1 97.75 144 ALA A O 1
ATOM 1142 N N . ILE A 1 145 ? -18.797 26.094 5.57 1 97.88 145 ILE A N 1
ATOM 1143 C CA . ILE A 1 145 ? -17.656 26.016 4.66 1 97.88 145 ILE A CA 1
ATOM 1144 C C . ILE A 1 145 ? -17.438 24.547 4.262 1 97.88 145 ILE A C 1
ATOM 1146 O O . ILE A 1 145 ? -17.156 24.266 3.094 1 97.88 145 ILE A O 1
ATOM 1150 N N . ALA A 1 146 ? -17.562 23.594 5.184 1 97.31 146 ALA A N 1
ATOM 1151 C CA . ALA A 1 146 ? -17.328 22.172 4.945 1 97.31 146 ALA A CA 1
ATOM 1152 C C . ALA A 1 146 ? -18.328 21.625 3.922 1 97.31 146 ALA A C 1
ATOM 1154 O O . ALA A 1 146 ? -18.047 20.641 3.246 1 97.31 146 ALA A O 1
ATOM 1155 N N . LYS A 1 147 ? -19.422 22.266 3.773 1 96.25 147 LYS A N 1
ATOM 1156 C CA . LYS A 1 147 ? -20.453 21.797 2.855 1 96.25 147 LYS A CA 1
ATOM 1157 C C . LYS A 1 147 ? -20.125 22.203 1.418 1 96.25 147 LYS A C 1
ATOM 1159 O O . LYS A 1 147 ? -20.75 21.703 0.475 1 96.25 147 LYS A O 1
ATOM 1164 N N . VAL A 1 148 ? -19.188 23.109 1.284 1 95.5 148 VAL A N 1
ATOM 1165 C CA . VAL A 1 148 ? -18.719 23.453 -0.057 1 95.5 148 VAL A CA 1
ATOM 1166 C C . VAL A 1 148 ? -17.953 22.281 -0.647 1 95.5 148 VAL A C 1
ATOM 1168 O O . VAL A 1 148 ? -16.953 21.828 -0.069 1 95.5 148 VAL A O 1
ATOM 1171 N N . ARG A 1 149 ? -18.297 21.688 -1.751 1 94.06 149 ARG A N 1
ATOM 1172 C CA . ARG A 1 149 ? -17.781 20.438 -2.303 1 94.06 149 ARG A CA 1
ATOM 1173 C C . ARG A 1 149 ? -16.625 20.688 -3.252 1 94.06 149 ARG A C 1
ATOM 1175 O O . ARG A 1 149 ? -16.672 20.312 -4.422 1 94.06 149 ARG A O 1
ATOM 1182 N N . ARG A 1 150 ? -15.555 21.328 -2.656 1 92.31 150 ARG A N 1
ATOM 1183 C CA . ARG A 1 150 ? -14.352 21.609 -3.434 1 92.31 150 ARG A CA 1
ATOM 1184 C C . ARG A 1 150 ? -13.094 21.281 -2.641 1 92.31 150 ARG A C 1
ATOM 1186 O O . ARG A 1 150 ? -13 21.594 -1.453 1 92.31 150 ARG A O 1
ATOM 1193 N N . ARG A 1 151 ? -12.203 20.672 -3.316 1 91.12 151 ARG A N 1
ATOM 1194 C CA . ARG A 1 151 ? -10.938 20.297 -2.686 1 91.12 151 ARG A CA 1
ATOM 1195 C C . ARG A 1 151 ? -10.172 21.531 -2.213 1 91.12 151 ARG A C 1
ATOM 1197 O O . ARG A 1 151 ? -9.539 21.5 -1.155 1 91.12 151 ARG A O 1
ATOM 1204 N N . GLU A 1 152 ? -10.281 22.641 -2.975 1 91.12 152 GLU A N 1
ATOM 1205 C CA . GLU A 1 152 ? -9.516 23.859 -2.732 1 91.12 152 GLU A CA 1
ATOM 1206 C C . GLU A 1 152 ? -9.922 24.516 -1.416 1 91.12 152 GLU A C 1
ATOM 1208 O O . GLU A 1 152 ? -9.148 25.266 -0.827 1 91.12 152 GLU A O 1
ATOM 1213 N N . THR A 1 153 ? -11.125 24.234 -1.021 1 94.44 153 THR A N 1
ATOM 1214 C CA . THR A 1 153 ? -11.594 24.797 0.241 1 94.44 153 THR A CA 1
ATOM 1215 C C . THR A 1 153 ? -11.484 23.781 1.364 1 94.44 153 THR A C 1
ATOM 1217 O O . THR A 1 153 ? -11.18 24.125 2.508 1 94.44 153 THR A O 1
ATOM 1220 N N . CYS A 1 154 ? -11.617 22.5 1.012 1 95.06 154 CYS A N 1
ATOM 1221 C CA . CYS A 1 154 ? -11.617 21.438 2.004 1 95.06 154 CYS A CA 1
ATOM 1222 C C . CYS A 1 154 ? -10.227 21.25 2.609 1 95.06 154 CYS A C 1
ATOM 1224 O O . CYS A 1 154 ? -10.094 21.062 3.82 1 95.06 154 CYS A O 1
ATOM 1226 N N . ASP A 1 155 ? -9.227 21.359 1.805 1 93.25 155 ASP A N 1
ATOM 1227 C CA . ASP A 1 155 ? -7.863 21.109 2.252 1 93.25 155 ASP A CA 1
ATOM 1228 C C . ASP A 1 155 ? -7.441 22.141 3.305 1 93.25 155 ASP A C 1
ATOM 1230 O O . ASP A 1 155 ? -7.035 21.766 4.41 1 93.25 155 ASP A O 1
ATOM 1234 N N . PRO A 1 156 ? -7.539 23.453 3.012 1 94.44 156 PRO A N 1
ATOM 1235 C CA . PRO A 1 156 ? -7.172 24.422 4.043 1 94.44 156 PRO A CA 1
ATOM 1236 C C . PRO A 1 156 ? -8.078 24.359 5.27 1 94.44 156 PRO A C 1
ATOM 1238 O O . PRO A 1 156 ? -7.629 24.625 6.391 1 94.44 156 PRO A O 1
ATOM 1241 N N . LEU A 1 157 ? -9.336 24.047 5.062 1 97.19 157 LEU A N 1
ATOM 1242 C CA . LEU A 1 157 ? -10.234 23.859 6.203 1 97.19 157 LEU A CA 1
ATOM 1243 C C . LEU A 1 157 ? -9.711 22.781 7.141 1 97.19 157 LEU A C 1
ATOM 1245 O O . LEU A 1 157 ? -9.633 22.984 8.352 1 97.19 157 LEU A O 1
ATOM 1249 N N . CYS A 1 158 ? -9.305 21.656 6.602 1 95.94 158 CYS A N 1
ATOM 1250 C CA . CYS A 1 158 ? -8.797 20.547 7.402 1 95.94 158 CYS A CA 1
ATOM 1251 C C . CYS A 1 158 ? -7.5 20.922 8.102 1 95.94 158 CYS A C 1
ATOM 1253 O O . CYS A 1 158 ? -7.25 20.516 9.234 1 95.94 158 CYS A O 1
ATOM 1255 N N . MET A 1 159 ? -6.723 21.688 7.418 1 92.81 159 MET A N 1
ATOM 1256 C CA . MET A 1 159 ? -5.496 22.172 8.047 1 92.81 159 MET A CA 1
ATOM 1257 C C . MET A 1 159 ? -5.816 23.016 9.273 1 92.81 159 MET A C 1
ATOM 1259 O O . MET A 1 159 ? -5.168 22.875 10.312 1 92.81 159 MET A O 1
ATOM 1263 N N . ILE A 1 160 ? -6.766 23.906 9.125 1 95.81 160 ILE A N 1
ATOM 1264 C CA . ILE A 1 160 ? -7.18 24.797 10.203 1 95.81 160 ILE A CA 1
ATOM 1265 C C . ILE A 1 160 ? -7.719 23.984 11.375 1 95.81 160 ILE A C 1
ATOM 1267 O O . ILE A 1 160 ? -7.328 24.203 12.523 1 95.81 160 ILE A O 1
ATOM 1271 N N . LEU A 1 161 ? -8.586 23.031 11.055 1 97 161 LEU A N 1
ATOM 1272 C CA . LEU A 1 161 ? -9.172 22.188 12.094 1 97 161 LEU A CA 1
ATOM 1273 C C . LEU A 1 161 ? -8.086 21.406 12.828 1 97 161 LEU A C 1
ATOM 1275 O O . LEU A 1 161 ? -8.102 21.328 14.062 1 97 161 LEU A O 1
ATOM 1279 N N . TYR A 1 162 ? -7.16 20.922 12.109 1 93.25 162 TYR A N 1
ATOM 1280 C CA . TYR A 1 162 ? -6.086 20.156 12.719 1 93.25 162 TYR A CA 1
ATOM 1281 C C . TYR A 1 162 ? -5.215 21.031 13.609 1 93.25 162 TYR A C 1
ATOM 1283 O O . TYR A 1 162 ? -4.859 20.641 14.727 1 93.25 162 TYR A O 1
ATOM 1291 N N . ALA A 1 163 ? -4.836 22.172 13.039 1 88.75 163 ALA A N 1
ATOM 1292 C CA . ALA A 1 163 ? -3.984 23.078 13.797 1 88.75 163 ALA A CA 1
ATOM 1293 C C . ALA A 1 163 ? -4.625 23.453 15.133 1 88.75 163 ALA A C 1
ATOM 1295 O O . ALA A 1 163 ? -3.951 23.484 16.172 1 88.75 163 ALA A O 1
ATOM 1296 N N . CYS A 1 164 ? -5.883 23.703 15.117 1 92.62 164 CYS A N 1
ATOM 1297 C CA . CYS A 1 164 ? -6.605 24.062 16.328 1 92.62 164 CYS A CA 1
ATOM 1298 C C . CYS A 1 164 ? -6.746 22.844 17.25 1 92.62 164 CYS A C 1
ATOM 1300 O O . CYS A 1 164 ? -6.594 22.969 18.469 1 92.62 164 CYS A O 1
ATOM 1302 N N . PHE A 1 165 ? -7.051 21.703 16.688 1 91.19 165 PHE A N 1
ATOM 1303 C CA . PHE A 1 165 ? -7.207 20.453 17.406 1 91.19 165 PHE A CA 1
ATOM 1304 C C . PHE A 1 165 ? -5.93 20.094 18.156 1 91.19 165 PHE A C 1
ATOM 1306 O O . PHE A 1 165 ? -5.98 19.719 19.344 1 91.19 165 PHE A O 1
ATOM 1313 N N . ASP A 1 166 ? -4.844 20.25 17.531 1 83.44 166 ASP A N 1
ATOM 1314 C CA . ASP A 1 166 ? -3.547 19.828 18.062 1 83.44 166 ASP A CA 1
ATOM 1315 C C . ASP A 1 166 ? -3.062 20.812 19.141 1 83.44 166 ASP A C 1
ATOM 1317 O O . ASP A 1 166 ? -2.244 20.453 19.984 1 83.44 166 ASP A O 1
ATOM 1321 N N . GLY A 1 167 ? -3.547 22.016 19.156 1 76.62 167 GLY A N 1
ATOM 1322 C CA . GLY A 1 167 ? -3.02 23.062 20.016 1 76.62 167 GLY A CA 1
ATOM 1323 C C . GLY A 1 167 ? -3.73 23.156 21.359 1 76.62 167 GLY A C 1
ATOM 1324 O O . GLY A 1 167 ? -3.186 23.688 22.328 1 76.62 167 GLY A O 1
ATOM 1325 N N . SER A 1 168 ? -4.934 22.609 21.375 1 83.44 168 SER A N 1
ATOM 1326 C CA . SER A 1 168 ? -5.734 22.797 22.594 1 83.44 168 SER A CA 1
ATOM 1327 C C . SER A 1 168 ? -6.594 21.578 22.875 1 83.44 168 SER A C 1
ATOM 1329 O O . SER A 1 168 ? -7.363 21.141 22.016 1 83.44 168 SER A O 1
ATOM 1331 N N . SER A 1 169 ? -6.535 21.125 24.125 1 87.44 169 SER A N 1
ATOM 1332 C CA . SER A 1 169 ? -7.359 19.984 24.531 1 87.44 169 SER A CA 1
ATOM 1333 C C . SER A 1 169 ? -8.836 20.344 24.531 1 87.44 169 SER A C 1
ATOM 1335 O O . SER A 1 169 ? -9.688 19.5 24.25 1 87.44 169 SER A O 1
ATOM 1337 N N . GLU A 1 170 ? -9.055 21.578 24.844 1 92.19 170 GLU A N 1
ATOM 1338 C CA . GLU A 1 170 ? -10.43 22.047 24.828 1 92.19 170 GLU A CA 1
ATOM 1339 C C . GLU A 1 170 ? -11.016 22.016 23.422 1 92.19 170 GLU A C 1
ATOM 1341 O O . GLU A 1 170 ? -12.141 21.562 23.219 1 92.19 170 GLU A O 1
ATOM 1346 N N . ILE A 1 171 ? -10.273 22.562 22.531 1 94.75 171 ILE A N 1
ATOM 1347 C CA . ILE A 1 171 ? -10.703 22.562 21.141 1 94.75 171 ILE A CA 1
ATOM 1348 C C . ILE A 1 171 ? -10.828 21.141 20.641 1 94.75 171 ILE A C 1
ATOM 1350 O O . ILE A 1 171 ? -11.766 20.797 19.906 1 94.75 171 ILE A O 1
ATOM 1354 N N . ALA A 1 172 ? -9.914 20.266 21.031 1 94 172 ALA A N 1
ATOM 1355 C CA . ALA A 1 172 ? -9.969 18.844 20.656 1 94 172 ALA A CA 1
ATOM 1356 C C . ALA A 1 172 ? -11.281 18.219 21.109 1 94 172 ALA A C 1
ATOM 1358 O O . ALA A 1 172 ? -11.914 17.484 20.328 1 94 172 ALA A O 1
ATOM 1359 N N . SER A 1 173 ? -11.68 18.516 22.297 1 96.31 173 SER A N 1
ATOM 1360 C CA . SER A 1 173 ? -12.93 18 22.828 1 96.31 173 SER A CA 1
ATOM 1361 C C . SER A 1 173 ? -14.125 18.516 22.031 1 96.31 173 SER A C 1
ATOM 1363 O O . SER A 1 173 ? -15.086 17.781 21.781 1 96.31 173 SER A O 1
ATOM 1365 N N . GLN A 1 174 ? -14.039 19.766 21.641 1 97.19 174 GLN A N 1
ATOM 1366 C CA . GLN A 1 174 ? -15.125 20.359 20.875 1 97.19 174 GLN A CA 1
ATOM 1367 C C . GLN A 1 174 ? -15.227 19.75 19.484 1 97.19 174 GLN A C 1
ATOM 1369 O O . GLN A 1 174 ? -16.328 19.5 18.984 1 97.19 174 GLN A O 1
ATOM 1374 N N . LEU A 1 175 ? -14.109 19.547 18.875 1 97.44 175 LEU A N 1
ATOM 1375 C CA . LEU A 1 175 ? -14.117 18.922 17.562 1 97.44 175 LEU A CA 1
ATOM 1376 C C . LEU A 1 175 ? -14.656 17.5 17.625 1 97.44 175 LEU A C 1
ATOM 1378 O O . LEU A 1 175 ? -15.273 17.031 16.672 1 97.44 175 LEU A O 1
ATOM 1382 N N . CYS A 1 176 ? -14.484 16.812 18.75 1 97.12 176 CYS A N 1
ATOM 1383 C CA . CYS A 1 176 ? -14.938 15.445 18.938 1 97.12 176 CYS A CA 1
ATOM 1384 C C . CYS A 1 176 ? -16.406 15.414 19.344 1 97.12 176 CYS A C 1
ATOM 1386 O O . CYS A 1 176 ? -17 14.336 19.453 1 97.12 176 CYS A O 1
ATOM 1388 N N . SER A 1 177 ? -16.969 16.562 19.547 1 97.25 177 SER A N 1
ATOM 1389 C CA . SER A 1 177 ? -18.391 16.641 19.875 1 97.25 177 SER A CA 1
ATOM 1390 C C . SER A 1 177 ? -19.266 16.375 18.656 1 97.25 177 SER A C 1
ATOM 1392 O O . SER A 1 177 ? -18.75 16.234 17.547 1 97.25 177 SER A O 1
ATOM 1394 N N . ASN A 1 178 ? -20.547 16.312 18.875 1 97 178 ASN A N 1
ATOM 1395 C CA . ASN A 1 178 ? -21.5 16.062 17.797 1 97 178 ASN A CA 1
ATOM 1396 C C . ASN A 1 178 ? -21.391 17.125 16.703 1 97 178 ASN A C 1
ATOM 1398 O O . ASN A 1 178 ? -21.359 16.781 15.516 1 97 178 ASN A O 1
ATOM 1402 N N . GLN A 1 179 ? -21.312 18.375 17.109 1 97.31 179 GLN A N 1
ATOM 1403 C CA . GLN A 1 179 ? -21.219 19.469 16.156 1 97.31 179 GLN A CA 1
ATOM 1404 C C . GLN A 1 179 ? -19.875 19.438 15.414 1 97.31 179 GLN A C 1
ATOM 1406 O O . GLN A 1 179 ? -19.828 19.719 14.219 1 97.31 179 GLN A O 1
ATOM 1411 N N . GLY A 1 180 ? -18.844 19.172 16.188 1 98.19 180 GLY A N 1
ATOM 1412 C CA . GLY A 1 180 ? -17.531 19.078 15.562 1 98.19 180 GLY A CA 1
ATOM 1413 C C . GLY A 1 180 ? -17.469 17.969 14.523 1 98.19 180 GLY A C 1
ATOM 1414 O O . GLY A 1 180 ? -16.938 18.172 13.43 1 98.19 180 GLY A O 1
ATOM 1415 N N . LEU A 1 181 ? -18.031 16.844 14.812 1 98.06 181 LEU A N 1
ATOM 1416 C CA . LEU A 1 181 ? -17.984 15.688 13.914 1 98.06 181 LEU A CA 1
ATOM 1417 C C . LEU A 1 181 ? -18.844 15.922 12.688 1 98.06 181 LEU A C 1
ATOM 1419 O O . LEU A 1 181 ? -18.609 15.336 11.625 1 98.06 181 LEU A O 1
ATOM 1423 N N . ASP A 1 182 ? -19.859 16.781 12.836 1 97.94 182 ASP A N 1
ATOM 1424 C CA . ASP A 1 182 ? -20.625 17.172 11.656 1 97.94 182 ASP A CA 1
ATOM 1425 C C . ASP A 1 182 ? -19.734 17.859 10.617 1 97.94 182 ASP A C 1
ATOM 1427 O O . ASP A 1 182 ? -19.891 17.641 9.414 1 97.94 182 ASP A O 1
ATOM 1431 N N . ILE A 1 183 ? -18.859 18.703 11.117 1 98.38 183 ILE A N 1
ATOM 1432 C CA . ILE A 1 183 ? -17.938 19.422 10.242 1 98.38 183 ILE A CA 1
ATOM 1433 C C . ILE A 1 183 ? -17.031 18.422 9.531 1 98.38 183 ILE A C 1
ATOM 1435 O O . ILE A 1 183 ? -16.875 18.469 8.312 1 98.38 183 ILE A O 1
ATOM 1439 N N . VAL A 1 184 ? -16.469 17.469 10.266 1 98.25 184 VAL A N 1
ATOM 1440 C CA . VAL A 1 184 ? -15.562 16.469 9.719 1 98.25 184 VAL A CA 1
ATOM 1441 C C . VAL A 1 184 ? -16.297 15.57 8.727 1 98.25 184 VAL A C 1
ATOM 1443 O O . VAL A 1 184 ? -15.742 15.195 7.695 1 98.25 184 VAL A O 1
ATOM 1446 N N . THR A 1 185 ? -17.547 15.266 9.039 1 97.94 185 THR A N 1
ATOM 1447 C CA . THR A 1 185 ? -18.375 14.461 8.156 1 97.94 185 THR A CA 1
ATOM 1448 C C . THR A 1 185 ? -18.516 15.125 6.789 1 97.94 185 THR A C 1
ATOM 1450 O O . THR A 1 185 ? -18.375 14.469 5.758 1 97.94 185 THR A O 1
ATOM 1453 N N . GLU A 1 186 ? -18.75 16.391 6.824 1 97.31 186 GLU A N 1
ATOM 1454 C CA . GLU A 1 186 ? -18.906 17.125 5.57 1 97.31 186 GLU A CA 1
ATOM 1455 C C . GLU A 1 186 ? -17.594 17.188 4.801 1 97.31 186 GLU A C 1
ATOM 1457 O O . GLU A 1 186 ? -17.578 17.125 3.568 1 97.31 186 GLU A O 1
ATOM 1462 N N . ALA A 1 187 ? -16.516 17.328 5.527 1 96.75 187 ALA A N 1
ATOM 1463 C CA . ALA A 1 187 ? -15.211 17.312 4.887 1 96.75 187 ALA A CA 1
ATOM 1464 C C . ALA A 1 187 ? -14.945 15.969 4.223 1 96.75 187 ALA A C 1
ATOM 1466 O O . ALA A 1 187 ? -14.422 15.906 3.109 1 96.75 187 ALA A O 1
ATOM 1467 N N . LEU A 1 188 ? -15.344 14.875 4.84 1 96.44 188 LEU A N 1
ATOM 1468 C CA . LEU A 1 188 ? -15.203 13.531 4.305 1 96.44 188 LEU A CA 1
ATOM 1469 C C . LEU A 1 188 ? -16.031 13.359 3.039 1 96.44 188 LEU A C 1
ATOM 1471 O O . LEU A 1 188 ? -15.578 12.75 2.066 1 96.44 188 LEU A O 1
ATOM 1475 N N . ARG A 1 189 ? -17.219 13.875 3.102 1 95.56 189 ARG A N 1
ATOM 1476 C CA . ARG A 1 189 ? -18.094 13.797 1.938 1 95.56 189 ARG A CA 1
ATOM 1477 C C . ARG A 1 189 ? -17.469 14.508 0.738 1 95.56 189 ARG A C 1
ATOM 1479 O O . ARG A 1 189 ? -17.531 14 -0.386 1 95.56 189 ARG A O 1
ATOM 1486 N N . THR A 1 190 ? -16.891 15.625 1 1 94.56 190 THR A N 1
ATOM 1487 C CA . THR A 1 190 ? -16.234 16.391 -0.063 1 94.56 190 THR A CA 1
ATOM 1488 C C . THR A 1 190 ? -15.062 15.594 -0.646 1 94.56 190 THR A C 1
ATOM 1490 O O . THR A 1 190 ? -14.953 15.445 -1.864 1 94.56 190 THR A O 1
ATOM 1493 N N . SER A 1 191 ? -14.203 15.07 0.176 1 93.94 191 SER A N 1
ATOM 1494 C CA . SER A 1 191 ? -13.031 14.328 -0.276 1 93.94 191 SER A CA 1
ATOM 1495 C C . SER A 1 191 ? -13.43 13.047 -1.001 1 93.94 191 SER A C 1
ATOM 1497 O O . SER A 1 191 ? -12.812 12.672 -1.998 1 93.94 191 SER A O 1
ATOM 1499 N N . SER A 1 192 ? -14.398 12.344 -0.466 1 92.81 192 SER A N 1
ATOM 1500 C CA . SER A 1 192 ? -14.906 11.133 -1.099 1 92.81 192 SER A CA 1
ATOM 1501 C C . SER A 1 192 ? -15.422 11.414 -2.506 1 92.81 192 SER A C 1
ATOM 1503 O O . SER A 1 192 ? -15.195 10.625 -3.424 1 92.81 192 SER A O 1
ATOM 1505 N N . SER A 1 193 ? -16.031 12.523 -2.678 1 90.62 193 SER A N 1
ATOM 1506 C CA . SER A 1 193 ? -16.641 12.883 -3.959 1 90.62 193 SER A CA 1
ATOM 1507 C C . SER A 1 193 ? -15.57 13.258 -4.984 1 90.62 193 SER A C 1
ATOM 1509 O O . SER A 1 193 ? -15.719 12.953 -6.172 1 90.62 193 SER A O 1
ATOM 1511 N N . VAL A 1 194 ? -14.539 13.891 -4.527 1 84.25 194 VAL A N 1
ATOM 1512 C CA . VAL A 1 194 ? -13.469 14.32 -5.418 1 84.25 194 VAL A CA 1
ATOM 1513 C C . VAL A 1 194 ? -12.539 13.141 -5.711 1 84.25 194 VAL A C 1
ATOM 1515 O O . VAL A 1 194 ? -11.844 13.133 -6.73 1 84.25 194 VAL A O 1
ATOM 1518 N N . GLY A 1 195 ? -12.586 12.109 -4.945 1 70.88 195 GLY A N 1
ATOM 1519 C CA . GLY A 1 195 ? -11.852 10.867 -5.172 1 70.88 195 GLY A CA 1
ATOM 1520 C C . GLY A 1 195 ? -10.398 10.961 -4.762 1 70.88 195 GLY A C 1
ATOM 1521 O O . GLY A 1 195 ? -9.562 10.18 -5.23 1 70.88 195 GLY A O 1
ATOM 1522 N N . SER A 1 196 ? -9.984 11.922 -4.008 1 67.06 196 SER A N 1
ATOM 1523 C CA . SER A 1 196 ? -8.578 12.055 -3.658 1 67.06 196 SER A CA 1
ATOM 1524 C C . SER A 1 196 ? -8.289 11.484 -2.275 1 67.06 196 SER A C 1
ATOM 1526 O O . SER A 1 196 ? -8.648 12.086 -1.261 1 67.06 196 SER A O 1
ATOM 1528 N N . VAL A 1 197 ? -7.711 10.328 -2.229 1 59.06 197 VAL A N 1
ATOM 1529 C CA . VAL A 1 197 ? -7.363 9.719 -0.949 1 59.06 197 VAL A CA 1
ATOM 1530 C C . VAL A 1 197 ? -6.051 10.312 -0.436 1 59.06 197 VAL A C 1
ATOM 1532 O O . VAL A 1 197 ? -5.676 10.102 0.717 1 59.06 197 VAL A O 1
ATOM 1535 N N . ASP A 1 198 ? -5.609 11.258 -1.164 1 67.88 198 ASP A N 1
ATOM 1536 C CA . ASP A 1 198 ? -4.281 11.742 -0.808 1 67.88 198 ASP A CA 1
ATOM 1537 C C . ASP A 1 198 ? -4.355 13.133 -0.172 1 67.88 198 ASP A C 1
ATOM 1539 O O . ASP A 1 198 ? -3.379 13.883 -0.186 1 67.88 198 ASP A O 1
ATOM 1543 N N . ASP A 1 199 ? -5.562 13.367 0.351 1 84.06 199 ASP A N 1
ATOM 1544 C CA . ASP A 1 199 ? -5.68 14.625 1.088 1 84.06 199 ASP A CA 1
ATOM 1545 C C . ASP A 1 199 ? -4.945 14.547 2.424 1 84.06 199 ASP A C 1
ATOM 1547 O O . ASP A 1 199 ? -5.445 13.945 3.381 1 84.06 199 ASP A O 1
ATOM 1551 N N . TYR A 1 200 ? -3.936 15.18 2.482 1 86.56 200 TYR A N 1
ATOM 1552 C CA . TYR A 1 200 ? -3.012 15.047 3.604 1 86.56 200 TYR A CA 1
ATOM 1553 C C . TYR A 1 200 ? -3.672 15.477 4.906 1 86.56 200 TYR A C 1
ATOM 1555 O O . TYR A 1 200 ? -3.656 14.734 5.895 1 86.56 200 TYR A O 1
ATOM 1563 N N . TRP A 1 201 ? -4.262 16.609 4.938 1 91.38 201 TRP A N 1
ATOM 1564 C CA . TRP A 1 201 ? -4.754 17.188 6.188 1 91.38 201 TRP A CA 1
ATOM 1565 C C . TRP A 1 201 ? -5.973 16.422 6.695 1 91.38 201 TRP A C 1
ATOM 1567 O O . TRP A 1 201 ? -6.133 16.234 7.902 1 91.38 201 TRP A O 1
ATOM 1577 N N . LEU A 1 202 ? -6.832 16.047 5.754 1 94.75 202 LEU A N 1
ATOM 1578 C CA . LEU A 1 202 ? -7.953 15.211 6.18 1 94.75 202 LEU A CA 1
ATOM 1579 C C . LEU A 1 202 ? -7.461 13.891 6.762 1 94.75 202 LEU A C 1
ATOM 1581 O O . LEU A 1 202 ? -7.988 13.414 7.773 1 94.75 202 LEU A O 1
ATOM 1585 N N . LYS A 1 203 ? -6.492 13.336 6.152 1 93.44 203 LYS A N 1
ATOM 1586 C CA . LYS A 1 203 ? -5.918 12.07 6.609 1 93.44 203 LYS A CA 1
ATOM 1587 C C . LYS A 1 203 ? -5.344 12.211 8.016 1 93.44 203 LYS A C 1
ATOM 1589 O O . LYS A 1 203 ? -5.539 11.328 8.859 1 93.44 203 LYS A O 1
ATOM 1594 N N . VAL A 1 204 ? -4.629 13.281 8.242 1 92.69 204 VAL A N 1
ATOM 1595 C CA . VAL A 1 204 ? -4.027 13.492 9.555 1 92.69 204 VAL A CA 1
ATOM 1596 C C . VAL A 1 204 ? -5.125 13.719 10.594 1 92.69 204 VAL A C 1
ATOM 1598 O O . VAL A 1 204 ? -5.016 13.258 11.734 1 92.69 204 VAL A O 1
ATOM 1601 N N . LEU A 1 205 ? -6.156 14.43 10.195 1 94.56 205 LEU A N 1
ATOM 1602 C CA . LEU A 1 205 ? -7.285 14.648 11.094 1 94.56 205 LEU A CA 1
ATOM 1603 C C . LEU A 1 205 ? -7.957 13.32 11.461 1 94.56 205 LEU A C 1
ATOM 1605 O O . LEU A 1 205 ? -8.227 13.062 12.633 1 94.56 205 LEU A O 1
ATOM 1609 N N . VAL A 1 206 ? -8.172 12.5 10.461 1 95.56 206 VAL A N 1
ATOM 1610 C CA . VAL A 1 206 ? -8.805 11.203 10.68 1 95.56 206 VAL A CA 1
ATOM 1611 C C . VAL A 1 206 ? -7.906 10.328 11.547 1 95.56 206 VAL A C 1
ATOM 1613 O O . VAL A 1 206 ? -8.391 9.578 12.398 1 95.56 206 VAL A O 1
ATOM 1616 N N . SER A 1 207 ? -6.645 10.391 11.297 1 94.69 207 SER A N 1
ATOM 1617 C CA . SER A 1 207 ? -5.691 9.648 12.117 1 94.69 207 SER A CA 1
ATOM 1618 C C . SER A 1 207 ? -5.84 9.992 13.594 1 94.69 207 SER A C 1
ATOM 1620 O O . SER A 1 207 ? -5.895 9.109 14.445 1 94.69 207 SER A O 1
ATOM 1622 N N . ARG A 1 208 ? -5.992 11.273 13.891 1 92.31 208 ARG A N 1
ATOM 1623 C CA . ARG A 1 208 ? -6.102 11.742 15.273 1 92.31 208 ARG A CA 1
ATOM 1624 C C . ARG A 1 208 ? -7.461 11.383 15.859 1 92.31 208 ARG A C 1
ATOM 1626 O O . ARG A 1 208 ? -7.559 11.008 17.031 1 92.31 208 ARG A O 1
ATOM 1633 N N . LEU A 1 209 ? -8.43 11.484 15.086 1 95.56 209 LEU A N 1
ATOM 1634 C CA . LEU A 1 209 ? -9.797 11.336 15.578 1 95.56 209 LEU A CA 1
ATOM 1635 C C . LEU A 1 209 ? -10.18 9.867 15.68 1 95.56 209 LEU A C 1
ATOM 1637 O O . LEU A 1 209 ? -10.852 9.461 16.625 1 95.56 209 LEU A O 1
ATOM 1641 N N . CYS A 1 210 ? -9.672 9.047 14.68 1 95.38 210 CYS A N 1
ATOM 1642 C CA . CYS A 1 210 ? -10.266 7.727 14.516 1 95.38 210 CYS A CA 1
ATOM 1643 C C . CYS A 1 210 ? -9.25 6.633 14.82 1 95.38 210 CYS A C 1
ATOM 1645 O O . CYS A 1 210 ? -9.625 5.5 15.141 1 95.38 210 CYS A O 1
ATOM 1647 N N . VAL A 1 211 ? -8 6.863 14.633 1 92.75 211 VAL A N 1
ATOM 1648 C CA . VAL A 1 211 ? -6.98 5.84 14.812 1 92.75 211 VAL A CA 1
ATOM 1649 C C . VAL A 1 211 ? -6.336 5.988 16.188 1 92.75 211 VAL A C 1
ATOM 1651 O O . VAL A 1 211 ? -6.133 5 16.906 1 92.75 211 VAL A O 1
ATOM 1654 N N . GLU A 1 212 ? -6.074 7.266 16.516 1 88.81 212 GLU A N 1
ATOM 1655 C CA . GLU A 1 212 ? -5.547 7.539 17.859 1 88.81 212 GLU A CA 1
ATOM 1656 C C . GLU A 1 212 ? -6.676 7.801 18.844 1 88.81 212 GLU A C 1
ATOM 1658 O O . GLU A 1 212 ? -6.555 7.469 20.031 1 88.81 212 GLU A O 1
ATOM 1663 N N . GLY A 1 213 ? -7.699 8.43 18.297 1 91.44 213 GLY A N 1
ATOM 1664 C CA . GLY A 1 213 ? -8.859 8.75 19.109 1 91.44 213 GLY A CA 1
ATOM 1665 C C . GLY A 1 213 ? -9.984 7.746 18.969 1 91.44 213 GLY A C 1
ATOM 1666 O O . GLY A 1 213 ? -9.852 6.746 18.25 1 91.44 213 GLY A O 1
ATOM 1667 N N . ASP A 1 214 ? -11.133 7.949 19.609 1 92.81 214 ASP A N 1
ATOM 1668 C CA . ASP A 1 214 ? -12.234 6.992 19.641 1 92.81 214 ASP A CA 1
ATOM 1669 C C . ASP A 1 214 ? -13.477 7.547 18.938 1 92.81 214 ASP A C 1
ATOM 1671 O O . ASP A 1 214 ? -14.602 7.141 19.234 1 92.81 214 ASP A O 1
ATOM 1675 N N . CYS A 1 215 ? -13.227 8.43 17.984 1 96.75 215 CYS A N 1
ATOM 1676 C CA . CYS A 1 215 ? -14.352 9.117 17.375 1 96.75 215 CYS A CA 1
ATOM 1677 C C . CYS A 1 215 ? -14.891 8.328 16.188 1 96.75 215 CYS A C 1
ATOM 1679 O O . CYS A 1 215 ? -15.883 8.727 15.562 1 96.75 215 CYS A O 1
ATOM 1681 N N . PHE A 1 216 ? -14.352 7.207 15.797 1 97.75 216 PHE A N 1
ATOM 1682 C CA . PHE A 1 216 ? -14.672 6.488 14.57 1 97.75 216 PHE A CA 1
ATOM 1683 C C . PHE A 1 216 ? -16.141 6.07 14.555 1 97.75 216 PHE A C 1
ATOM 1685 O O . PHE A 1 216 ? -16.844 6.328 13.586 1 97.75 216 PHE A O 1
ATOM 1692 N N . PRO A 1 217 ? -16.672 5.43 15.633 1 97.12 217 PRO A N 1
ATOM 1693 C CA . PRO A 1 217 ? -18.062 4.992 15.57 1 97.12 217 PRO A CA 1
ATOM 1694 C C . PRO A 1 217 ? -19.047 6.148 15.336 1 97.12 217 PRO A C 1
ATOM 1696 O O . PRO A 1 217 ? -19.953 6.027 14.523 1 97.12 217 PRO A O 1
ATOM 1699 N N . ASP A 1 218 ? -18.766 7.266 16.016 1 96.88 218 ASP A N 1
ATOM 1700 C CA . ASP A 1 218 ? -19.656 8.422 15.883 1 96.88 218 ASP A CA 1
ATOM 1701 C C . ASP A 1 218 ? -19.547 9.023 14.477 1 96.88 218 ASP A C 1
ATOM 1703 O O . ASP A 1 218 ? -20.562 9.367 13.875 1 96.88 218 ASP A O 1
ATOM 1707 N N . LEU A 1 219 ? -18.359 9.164 14.016 1 97.69 219 LEU A N 1
ATOM 1708 C CA . LEU A 1 219 ? -18.141 9.719 12.68 1 97.69 219 LEU A CA 1
ATOM 1709 C C . LEU A 1 219 ? -18.781 8.828 11.617 1 97.69 219 LEU A C 1
ATOM 1711 O O . LEU A 1 219 ? -19.422 9.32 10.695 1 97.69 219 LEU A O 1
ATOM 1715 N N . PHE A 1 220 ? -18.625 7.508 11.719 1 97.69 220 PHE A N 1
ATOM 1716 C CA . PHE A 1 220 ? -19.188 6.543 10.789 1 97.69 220 PHE A CA 1
ATOM 1717 C C . PHE A 1 220 ? -20.719 6.645 10.766 1 97.69 220 PHE A C 1
ATOM 1719 O O . PHE A 1 220 ? -21.328 6.613 9.695 1 97.69 220 PHE A O 1
ATOM 1726 N N . SER A 1 221 ? -21.297 6.754 11.906 1 95.44 221 SER A N 1
ATOM 1727 C CA . SER A 1 221 ? -22.75 6.828 12.039 1 95.44 221 SER A CA 1
ATOM 1728 C C . SER A 1 221 ? -23.297 8.086 11.367 1 95.44 221 SER A C 1
ATOM 1730 O O . SER A 1 221 ? -24.391 8.062 10.797 1 95.44 221 SER A O 1
ATOM 1732 N N . LYS A 1 222 ? -22.578 9.125 11.375 1 95.75 222 LYS A N 1
ATOM 1733 C CA . LYS A 1 222 ? -23.031 10.398 10.805 1 95.75 222 LYS A CA 1
ATOM 1734 C C . LYS A 1 222 ? -23 10.352 9.281 1 95.75 222 LYS A C 1
ATOM 1736 O O . LYS A 1 222 ? -23.625 11.195 8.617 1 95.75 222 LYS A O 1
ATOM 1741 N N . LEU A 1 223 ? -22.312 9.445 8.766 1 95.88 223 LEU A N 1
ATOM 1742 C CA . LEU A 1 223 ? -22.172 9.352 7.316 1 95.88 223 LEU A CA 1
ATOM 1743 C C . LEU A 1 223 ? -23.391 8.68 6.699 1 95.88 223 LEU A C 1
ATOM 1745 O O . LEU A 1 223 ? -23.562 8.68 5.477 1 95.88 223 LEU A O 1
ATOM 1749 N N . TYR A 1 224 ? -24.234 8.117 7.535 1 90.94 224 TYR A N 1
ATOM 1750 C CA . TYR A 1 224 ? -25.469 7.555 7.012 1 90.94 224 TYR A CA 1
ATOM 1751 C C . TYR A 1 224 ? -26.375 8.656 6.48 1 90.94 224 TYR A C 1
ATOM 1753 O O . TYR A 1 224 ? -26.406 9.766 7.027 1 90.94 224 TYR A O 1
ATOM 1761 N N . ARG A 1 225 ? -26.797 8.609 5.227 1 73.25 225 ARG A N 1
ATOM 1762 C CA . ARG A 1 225 ? -27.672 9.625 4.645 1 73.25 225 ARG A CA 1
ATOM 1763 C C . ARG A 1 225 ? -29.094 9.484 5.164 1 73.25 225 ARG A C 1
ATOM 1765 O O . ARG A 1 225 ? -29.656 8.383 5.188 1 73.25 225 ARG A O 1
ATOM 1772 N N . THR A 1 226 ? -29.516 10.344 6.023 1 61.16 226 THR A N 1
ATOM 1773 C CA . THR A 1 226 ? -30.891 10.344 6.52 1 61.16 226 THR A CA 1
ATOM 1774 C C . THR A 1 226 ? -31.891 10.32 5.363 1 61.16 226 THR A C 1
ATOM 1776 O O . THR A 1 226 ? -33 9.781 5.5 1 61.16 226 THR A O 1
ATOM 1779 N N . ASP A 1 227 ? -31.625 11.117 4.336 1 51.81 227 ASP A N 1
ATOM 1780 C CA . ASP A 1 227 ? -32.656 11.258 3.307 1 51.81 227 ASP A CA 1
ATOM 1781 C C . ASP A 1 227 ? -32.781 9.977 2.492 1 51.81 227 ASP A C 1
ATOM 1783 O O . ASP A 1 227 ? -33.656 9.891 1.609 1 51.81 227 ASP A O 1
ATOM 1787 N N . ILE A 1 228 ? -31.812 9.312 2.223 1 48.47 228 ILE A N 1
ATOM 1788 C CA . ILE A 1 228 ? -32.031 8.211 1.289 1 48.47 228 ILE A CA 1
ATOM 1789 C C . ILE A 1 228 ? -32.812 7.105 1.969 1 48.47 228 ILE A C 1
ATOM 1791 O O . ILE A 1 228 ? -32.25 6.254 2.66 1 48.47 228 ILE A O 1
ATOM 1795 N N . VAL A 1 229 ? -33.938 7.43 2.59 1 44.03 229 VAL A N 1
ATOM 1796 C CA . VAL A 1 229 ? -34.969 6.477 2.963 1 44.03 229 VAL A CA 1
ATOM 1797 C C . VAL A 1 229 ? -35 5.32 1.963 1 44.03 229 VAL A C 1
ATOM 1799 O O . VAL A 1 229 ? -35.438 4.215 2.293 1 44.03 229 VAL A O 1
ATOM 1802 N N . GLN A 1 230 ? -35.062 5.633 0.778 1 43.81 230 GLN A N 1
ATOM 1803 C CA . GLN A 1 230 ? -35.594 4.629 -0.135 1 43.81 230 GLN A CA 1
ATOM 1804 C C . GLN A 1 230 ? -34.594 3.504 -0.368 1 43.81 230 GLN A C 1
ATOM 1806 O O . GLN A 1 230 ? -34.938 2.443 -0.885 1 43.81 230 GLN A O 1
ATOM 1811 N N . GLY A 1 231 ? -33.219 3.766 -0.572 1 48.34 231 GLY A N 1
ATOM 1812 C CA . GLY A 1 231 ? -32.531 2.66 -1.213 1 48.34 231 GLY A CA 1
ATOM 1813 C C . GLY A 1 231 ? -31.875 1.711 -0.224 1 48.34 231 GLY A C 1
ATOM 1814 O O . GLY A 1 231 ? -31.625 2.078 0.927 1 48.34 231 GLY A O 1
ATOM 1815 N N . ASN A 1 232 ? -32.125 0.521 -0.266 1 56.34 232 ASN A N 1
ATOM 1816 C CA . ASN A 1 232 ? -31.703 -0.761 0.304 1 56.34 232 ASN A CA 1
ATOM 1817 C C . ASN A 1 232 ? -30.203 -0.823 0.537 1 56.34 232 ASN A C 1
ATOM 1819 O O . ASN A 1 232 ? -29.641 -1.909 0.648 1 56.34 232 ASN A O 1
ATOM 1823 N N . GLU A 1 233 ? -29.531 0.501 0.526 1 72.81 233 GLU A N 1
ATOM 1824 C CA . GLU A 1 233 ? -28.094 0.274 0.649 1 72.81 233 GLU A CA 1
ATOM 1825 C C . GLU A 1 233 ? -27.625 0.436 2.094 1 72.81 233 GLU A C 1
ATOM 1827 O O . GLU A 1 233 ? -27.906 1.456 2.729 1 72.81 233 GLU A O 1
ATOM 1832 N N . THR A 1 234 ? -27.203 -0.51 2.783 1 86.25 234 THR A N 1
ATOM 1833 C CA . THR A 1 234 ? -26.734 -0.606 4.164 1 86.25 234 THR A CA 1
ATOM 1834 C C . THR A 1 234 ? -25.578 0.347 4.414 1 86.25 234 THR A C 1
ATOM 1836 O O . THR A 1 234 ? -25.484 0.963 5.477 1 86.25 234 THR A O 1
ATOM 1839 N N . PHE A 1 235 ? -24.734 0.643 3.381 1 94.5 235 PHE A N 1
ATOM 1840 C CA . PHE A 1 235 ? -23.562 1.496 3.518 1 94.5 235 PHE A CA 1
ATOM 1841 C C . PHE A 1 235 ? -23.5 2.52 2.389 1 94.5 235 PHE A C 1
ATOM 1843 O O . PHE A 1 235 ? -24.047 2.297 1.312 1 94.5 235 PHE A O 1
ATOM 1850 N N . THR A 1 236 ? -22.922 3.631 2.641 1 93.75 236 THR A N 1
ATOM 1851 C CA . THR A 1 236 ? -22.688 4.656 1.629 1 93.75 236 THR A CA 1
ATOM 1852 C C . THR A 1 236 ? -21.234 4.605 1.143 1 93.75 236 THR A C 1
ATOM 1854 O O . THR A 1 236 ? -20.391 3.936 1.745 1 93.75 236 THR A O 1
ATOM 1857 N N . SER A 1 237 ? -20.938 5.234 0.004 1 93.88 237 SER A N 1
ATOM 1858 C CA . SER A 1 237 ? -19.578 5.312 -0.516 1 93.88 237 SER A CA 1
ATOM 1859 C C . SER A 1 237 ? -18.641 6.008 0.474 1 93.88 237 SER A C 1
ATOM 1861 O O . SER A 1 237 ? -17.453 5.684 0.547 1 93.88 237 SER A O 1
ATOM 1863 N N . GLU A 1 238 ? -19.203 6.957 1.253 1 95.31 238 GLU A N 1
ATOM 1864 C CA . GLU A 1 238 ? -18.422 7.668 2.258 1 95.31 238 GLU A CA 1
ATOM 1865 C C . GLU A 1 238 ? -17.969 6.727 3.373 1 95.31 238 GLU A C 1
ATOM 1867 O O . GLU A 1 238 ? -16.891 6.898 3.936 1 95.31 238 GLU A O 1
ATOM 1872 N N . HIS A 1 239 ? -18.828 5.758 3.676 1 96.88 239 HIS A N 1
ATOM 1873 C CA . HIS A 1 239 ? -18.453 4.738 4.648 1 96.88 239 HIS A CA 1
ATOM 1874 C C . HIS A 1 239 ? -17.203 3.979 4.191 1 96.88 239 HIS A C 1
ATOM 1876 O O . HIS A 1 239 ? -16.25 3.832 4.953 1 96.88 239 HIS A O 1
ATOM 1882 N N . ALA A 1 240 ? -17.297 3.51 2.932 1 96.62 240 ALA A N 1
ATOM 1883 C CA . ALA A 1 240 ? -16.172 2.773 2.357 1 96.62 240 ALA A CA 1
ATOM 1884 C C . ALA A 1 240 ? -14.914 3.637 2.32 1 96.62 240 ALA A C 1
ATOM 1886 O O . ALA A 1 240 ? -13.82 3.152 2.594 1 96.62 240 ALA A O 1
ATOM 1887 N N . PHE A 1 241 ? -15.086 4.863 2.025 1 96.44 241 PHE A N 1
ATOM 1888 C CA . PHE A 1 241 ? -13.977 5.809 1.933 1 96.44 241 PHE A CA 1
ATOM 1889 C C . PHE A 1 241 ? -13.305 5.988 3.287 1 96.44 241 PHE A C 1
ATOM 1891 O O . PHE A 1 241 ? -12.078 5.977 3.381 1 96.44 241 PHE A O 1
ATOM 1898 N N . LEU A 1 242 ? -14.047 6.195 4.316 1 97.25 242 LEU A N 1
ATOM 1899 C CA . LEU A 1 242 ? -13.5 6.359 5.66 1 97.25 242 LEU A CA 1
ATOM 1900 C C . LEU A 1 242 ? -12.719 5.121 6.09 1 97.25 242 LEU A C 1
ATOM 1902 O O . LEU A 1 242 ? -11.633 5.234 6.648 1 97.25 242 LEU A O 1
ATOM 1906 N N . LEU A 1 243 ? -13.281 3.953 5.824 1 97.81 243 LEU A N 1
ATOM 1907 C CA . LEU A 1 243 ? -12.602 2.711 6.18 1 97.81 243 LEU A CA 1
ATOM 1908 C C . LEU A 1 243 ? -11.297 2.566 5.406 1 97.81 243 LEU A C 1
ATOM 1910 O O . LEU A 1 243 ? -10.289 2.115 5.961 1 97.81 243 LEU A O 1
ATOM 1914 N N . ARG A 1 244 ? -11.359 2.889 4.156 1 96.88 244 ARG A N 1
ATOM 1915 C CA . ARG A 1 244 ? -10.141 2.867 3.355 1 96.88 244 ARG A CA 1
ATOM 1916 C C . ARG A 1 244 ? -9.078 3.787 3.949 1 96.88 244 ARG A C 1
ATOM 1918 O O . ARG A 1 244 ? -7.91 3.408 4.055 1 96.88 244 ARG A O 1
ATOM 1925 N N . MET A 1 245 ? -9.438 4.957 4.355 1 95.31 245 MET A N 1
ATOM 1926 C CA . MET A 1 245 ? -8.508 5.914 4.941 1 95.31 245 MET A CA 1
ATOM 1927 C C . MET A 1 245 ? -7.898 5.367 6.227 1 95.31 245 MET A C 1
ATOM 1929 O O . MET A 1 245 ? -6.688 5.457 6.438 1 95.31 245 MET A O 1
ATOM 1933 N N . VAL A 1 246 ? -8.766 4.848 7.082 1 95.94 246 VAL A N 1
ATOM 1934 C CA . VAL A 1 246 ? -8.297 4.297 8.352 1 95.94 246 VAL A CA 1
ATOM 1935 C C . VAL A 1 246 ? -7.332 3.145 8.086 1 95.94 246 VAL A C 1
ATOM 1937 O O . VAL A 1 246 ? -6.297 3.029 8.75 1 95.94 246 VAL A O 1
ATOM 1940 N N . SER A 1 247 ? -7.695 2.293 7.102 1 95.25 247 SER A N 1
ATOM 1941 C CA . SER A 1 247 ? -6.828 1.183 6.723 1 95.25 247 SER A CA 1
ATOM 1942 C C . SER A 1 247 ? -5.473 1.682 6.242 1 95.25 247 SER A C 1
ATOM 1944 O O . SER A 1 247 ? -4.43 1.158 6.648 1 95.25 247 SER A O 1
ATOM 1946 N N . ASP A 1 248 ? -5.5 2.67 5.379 1 92.69 248 ASP A N 1
ATOM 1947 C CA . ASP A 1 248 ? -4.273 3.258 4.848 1 92.69 248 ASP A CA 1
ATOM 1948 C C . ASP A 1 248 ? -3.412 3.838 5.965 1 92.69 248 ASP A C 1
ATOM 1950 O O . ASP A 1 248 ? -2.191 3.66 5.973 1 92.69 248 ASP A O 1
ATOM 1954 N N . ILE A 1 249 ? -3.994 4.566 6.867 1 92.81 249 ILE A N 1
ATOM 1955 C CA . ILE A 1 249 ? -3.295 5.195 7.984 1 92.81 249 ILE A CA 1
ATOM 1956 C C . ILE A 1 249 ? -2.648 4.125 8.859 1 92.81 249 ILE A C 1
ATOM 1958 O O . ILE A 1 249 ? -1.477 4.234 9.227 1 92.81 249 ILE A O 1
ATOM 1962 N N . ALA A 1 250 ? -3.406 3.092 9.203 1 89.56 250 ALA A N 1
ATOM 1963 C CA . ALA A 1 250 ? -2.9 2.008 10.039 1 89.56 250 ALA A CA 1
ATOM 1964 C C . ALA A 1 250 ? -1.696 1.33 9.391 1 89.56 250 ALA A C 1
ATOM 1966 O O . ALA A 1 250 ? -0.744 0.952 10.07 1 89.56 250 ALA A O 1
ATOM 1967 N N . ASN A 1 251 ? -1.794 1.19 8.109 1 86.81 251 ASN A N 1
ATOM 1968 C CA . ASN A 1 251 ? -0.703 0.559 7.375 1 86.81 251 ASN A CA 1
ATOM 1969 C C . ASN A 1 251 ? 0.538 1.447 7.34 1 86.81 251 ASN A C 1
ATOM 1971 O O . ASN A 1 251 ? 1.66 0.959 7.48 1 86.81 251 ASN A O 1
ATOM 1975 N N . GLU A 1 252 ? 0.35 2.748 7.109 1 84.75 252 GLU A N 1
ATOM 1976 C CA . GLU A 1 252 ? 1.455 3.695 7 1 84.75 252 GLU A CA 1
ATOM 1977 C C . GLU A 1 252 ? 2.15 3.891 8.344 1 84.75 252 GLU A C 1
ATOM 1979 O O . GLU A 1 252 ? 3.34 4.211 8.398 1 84.75 252 GLU A O 1
ATOM 1984 N N . ARG A 1 253 ? 1.428 3.734 9.359 1 83.81 253 ARG A N 1
ATOM 1985 C CA . ARG A 1 253 ? 1.957 3.959 10.695 1 83.81 253 ARG A CA 1
ATOM 1986 C C . ARG A 1 253 ? 2.062 2.65 11.469 1 83.81 253 ARG A C 1
ATOM 1988 O O . ARG A 1 253 ? 1.845 2.621 12.688 1 83.81 253 ARG A O 1
ATOM 1995 N N . LEU A 1 254 ? 2.346 1.695 10.641 1 73.5 254 LEU A N 1
ATOM 1996 C CA . LEU A 1 254 ? 2.418 0.361 11.227 1 73.5 254 LEU A CA 1
ATOM 1997 C C . LEU A 1 254 ? 3.41 0.327 12.383 1 73.5 254 LEU A C 1
ATOM 1999 O O . LEU A 1 254 ? 4.488 0.917 12.297 1 73.5 254 LEU A O 1
ATOM 2003 N N . LYS A 1 255 ? 3.146 -0.23 13.5 1 69.38 255 LYS A N 1
ATOM 2004 C CA . LYS A 1 255 ? 3.961 -0.43 14.703 1 69.38 255 LYS A CA 1
ATOM 2005 C C . LYS A 1 255 ? 3.936 0.805 15.594 1 69.38 255 LYS A C 1
ATOM 2007 O O . LYS A 1 255 ? 4.375 0.754 16.75 1 69.38 255 LYS A O 1
ATOM 2012 N N . GLN A 1 256 ? 3.404 1.93 14.984 1 74.06 256 GLN A N 1
ATOM 2013 C CA . GLN A 1 256 ? 3.373 3.16 15.766 1 74.06 256 GLN A CA 1
ATOM 2014 C C . GLN A 1 256 ? 2.031 3.328 16.469 1 74.06 256 GLN A C 1
ATOM 2016 O O . GLN A 1 256 ? 1.952 3.961 17.531 1 74.06 256 GLN A O 1
ATOM 2021 N N . VAL A 1 257 ? 1.098 2.777 15.703 1 77.75 257 VAL A N 1
ATOM 2022 C CA . VAL A 1 257 ? -0.236 3.041 16.234 1 77.75 257 VAL A CA 1
ATOM 2023 C C . VAL A 1 257 ? -1.006 1.729 16.375 1 77.75 257 VAL A C 1
ATOM 2025 O O . VAL A 1 257 ? -0.73 0.761 15.664 1 77.75 257 VAL A O 1
ATOM 2028 N N . THR A 1 258 ? -1.847 1.698 17.375 1 81.31 258 THR A N 1
ATOM 2029 C CA . THR A 1 258 ? -2.83 0.635 17.562 1 81.31 258 THR A CA 1
ATOM 2030 C C . THR A 1 258 ? -4.246 1.201 17.547 1 81.31 258 THR A C 1
ATOM 2032 O O . THR A 1 258 ? -4.547 2.154 18.266 1 81.31 258 THR A O 1
ATOM 2035 N N . ILE A 1 259 ? -5.012 0.676 16.719 1 87.88 259 ILE A N 1
ATOM 2036 C CA . ILE A 1 259 ? -6.402 1.12 16.672 1 87.88 259 ILE A CA 1
ATOM 2037 C C . ILE A 1 259 ? -7.094 0.809 18 1 87.88 259 ILE A C 1
ATOM 2039 O O . ILE A 1 259 ? -6.984 -0.305 18.516 1 87.88 259 ILE A O 1
ATOM 2043 N N . PRO A 1 260 ? -7.801 1.774 18.516 1 88.44 260 PRO A N 1
ATOM 2044 C CA . PRO A 1 260 ? -8.461 1.599 19.812 1 88.44 260 PRO A CA 1
ATOM 2045 C C . PRO A 1 260 ? -9.414 0.406 19.844 1 88.44 260 PRO A C 1
ATOM 2047 O O . PRO A 1 260 ? -10 0.063 18.812 1 88.44 260 PRO A O 1
ATOM 2050 N N . LYS A 1 261 ? -9.609 -0.096 21.031 1 90.19 261 LYS A N 1
ATOM 2051 C CA . LYS A 1 261 ? -10.414 -1.292 21.25 1 90.19 261 LYS A CA 1
ATOM 2052 C C . LYS A 1 261 ? -11.859 -1.085 20.781 1 90.19 261 LYS A C 1
ATOM 2054 O O . LYS A 1 261 ? -12.414 -1.932 20.094 1 90.19 261 LYS A O 1
ATOM 2059 N N . ASP A 1 262 ? -12.391 0.048 21.141 1 90.44 262 ASP A N 1
ATOM 2060 C CA . ASP A 1 262 ? -13.781 0.33 20.797 1 90.44 262 ASP A CA 1
ATOM 2061 C C . ASP A 1 262 ? -13.961 0.45 19.281 1 90.44 262 ASP A C 1
ATOM 2063 O O . ASP A 1 262 ? -14.961 -0.018 18.734 1 90.44 262 ASP A O 1
ATOM 2067 N N . THR A 1 263 ? -13.031 1.08 18.703 1 94.25 263 THR A N 1
ATOM 2068 C CA . THR A 1 263 ? -13.055 1.218 17.25 1 94.25 263 THR A CA 1
ATOM 2069 C C . THR A 1 263 ? -12.953 -0.147 16.578 1 94.25 263 THR A C 1
ATOM 2071 O O . THR A 1 263 ? -13.703 -0.442 15.641 1 94.25 263 THR A O 1
ATOM 2074 N N . THR A 1 264 ? -12.094 -0.965 17.031 1 93.88 264 THR A N 1
ATOM 2075 C CA . THR A 1 264 ? -11.898 -2.299 16.469 1 93.88 264 THR A CA 1
ATOM 2076 C C . THR A 1 264 ? -13.156 -3.141 16.641 1 93.88 264 THR A C 1
ATOM 2078 O O . THR A 1 264 ? -13.547 -3.865 15.711 1 93.88 264 THR A O 1
ATOM 2081 N N . HIS A 1 265 ? -13.75 -3.016 17.812 1 94.5 265 HIS A N 1
ATOM 2082 C CA . HIS A 1 265 ? -14.992 -3.736 18.062 1 94.5 265 HIS A CA 1
ATOM 2083 C C . HIS A 1 265 ? -16.094 -3.273 17.109 1 94.5 265 HIS A C 1
ATOM 2085 O O . HIS A 1 265 ? -16.859 -4.09 16.594 1 94.5 265 HIS A O 1
ATOM 2091 N N . PHE A 1 266 ? -16.203 -2.018 16.938 1 97.25 266 PHE A N 1
ATOM 2092 C CA . PHE A 1 266 ? -17.172 -1.447 16 1 97.25 266 PHE A CA 1
ATOM 2093 C C . PHE A 1 266 ? -16.938 -1.953 14.586 1 97.25 266 PHE A C 1
ATOM 2095 O O . PHE A 1 266 ? -17.875 -2.318 13.883 1 97.25 266 PHE A O 1
ATOM 2102 N N . ILE A 1 267 ? -15.695 -2.004 14.164 1 97.44 267 ILE A N 1
ATOM 2103 C CA . ILE A 1 267 ? -15.312 -2.432 12.828 1 97.44 267 ILE A CA 1
ATOM 2104 C C . ILE A 1 267 ? -15.641 -3.91 12.641 1 97.44 267 ILE A C 1
ATOM 2106 O O . ILE A 1 267 ? -16.078 -4.328 11.562 1 97.44 267 ILE A O 1
ATOM 2110 N N . MET A 1 268 ? -15.422 -4.703 13.656 1 97.56 268 MET A N 1
ATOM 2111 C CA . MET A 1 268 ? -15.836 -6.105 13.617 1 97.56 268 MET A CA 1
ATOM 2112 C C . MET A 1 268 ? -17.328 -6.223 13.367 1 97.56 268 MET A C 1
ATOM 2114 O O . MET A 1 268 ? -17.781 -7.094 12.617 1 97.56 268 MET A O 1
ATOM 2118 N N . GLY A 1 269 ? -18.016 -5.32 14.039 1 97.12 269 GLY A N 1
ATOM 2119 C CA . GLY A 1 269 ? -19.438 -5.27 13.797 1 97.12 269 GLY A CA 1
ATOM 2120 C C . GLY A 1 269 ? -19.797 -4.93 12.359 1 97.12 269 GLY A C 1
ATOM 2121 O O . GLY A 1 269 ? -20.719 -5.516 11.789 1 97.12 269 GLY A O 1
ATOM 2122 N N . LEU A 1 270 ? -19.094 -4.004 11.781 1 97.56 270 LEU A N 1
ATOM 2123 C CA . LEU A 1 270 ? -19.312 -3.629 10.383 1 97.56 270 LEU A CA 1
ATOM 2124 C C . LEU A 1 270 ? -19.016 -4.797 9.453 1 97.56 270 LEU A C 1
ATOM 2126 O O . LEU A 1 270 ? -19.734 -5.02 8.477 1 97.56 270 LEU A O 1
ATOM 2130 N N . PHE A 1 271 ? -17.953 -5.539 9.758 1 97.88 271 PHE A N 1
ATOM 2131 C CA . PHE A 1 271 ? -17.578 -6.715 8.984 1 97.88 271 PHE A CA 1
ATOM 2132 C C . PHE A 1 271 ? -18.703 -7.75 8.984 1 97.88 271 PHE A C 1
ATOM 2134 O O . PHE A 1 271 ? -19.125 -8.219 7.926 1 97.88 271 PHE A O 1
ATOM 2141 N N . LYS A 1 272 ? -19.234 -8.016 10.125 1 96.75 272 LYS A N 1
ATOM 2142 C CA . LYS A 1 272 ? -20.328 -8.977 10.266 1 96.75 272 LYS A CA 1
ATOM 2143 C C . LYS A 1 272 ? -21.562 -8.516 9.5 1 96.75 272 LYS A C 1
ATOM 2145 O O . LYS A 1 272 ? -22.203 -9.305 8.797 1 96.75 272 LYS A O 1
ATOM 2150 N N . GLN A 1 273 ? -21.828 -7.25 9.664 1 96 273 GLN A N 1
ATOM 2151 C CA . GLN A 1 273 ? -23 -6.684 9 1 96 273 GLN A CA 1
ATOM 2152 C C . GLN A 1 273 ? -22.859 -6.762 7.48 1 96 273 GLN A C 1
ATOM 2154 O O . GLN A 1 273 ? -23.812 -7.082 6.781 1 96 273 GLN A O 1
ATOM 2159 N N . SER A 1 274 ? -21.688 -6.449 6.988 1 96.06 274 SER A N 1
ATOM 2160 C CA . SER A 1 274 ? -21.453 -6.469 5.547 1 96.06 274 SER A CA 1
ATOM 2161 C C . SER A 1 274 ? -21.578 -7.879 4.984 1 96.06 274 SER A C 1
ATOM 2163 O O . SER A 1 274 ? -22.109 -8.07 3.887 1 96.06 274 SER A O 1
ATOM 2165 N N . ILE A 1 275 ? -21.094 -8.898 5.648 1 94.62 275 ILE A N 1
ATOM 2166 C CA . ILE A 1 275 ? -21.234 -10.297 5.25 1 94.62 275 ILE A CA 1
ATOM 2167 C C . ILE A 1 275 ? -22.703 -10.672 5.176 1 94.62 275 ILE A C 1
ATOM 2169 O O . ILE A 1 275 ? -23.125 -11.367 4.25 1 94.62 275 ILE A O 1
ATOM 2173 N N . GLY A 1 276 ? -23.469 -10.156 6.156 1 92.38 276 GLY A N 1
ATOM 2174 C CA . GLY A 1 276 ? -24.875 -10.492 6.23 1 92.38 276 GLY A CA 1
ATOM 2175 C C . GLY A 1 276 ? -25.688 -9.922 5.082 1 92.38 276 GLY A C 1
ATOM 2176 O O . GLY A 1 276 ? -26.688 -10.516 4.66 1 92.38 276 GLY A O 1
ATOM 2177 N N . VAL A 1 277 ? -25.281 -8.859 4.551 1 91.5 277 VAL A N 1
ATOM 2178 C CA . VAL A 1 277 ? -26.078 -8.18 3.531 1 91.5 277 VAL A CA 1
ATOM 2179 C C . VAL A 1 277 ? -25.547 -8.547 2.143 1 91.5 277 VAL A C 1
ATOM 2181 O O . VAL A 1 277 ? -26.25 -8.367 1.144 1 91.5 277 VAL A O 1
ATOM 2184 N N . PHE A 1 278 ? -24.344 -9.047 2.055 1 88.81 278 PHE A N 1
ATOM 2185 C CA . PHE A 1 278 ? -23.719 -9.344 0.77 1 88.81 278 PHE A CA 1
ATOM 2186 C C . PHE A 1 278 ? -24.234 -10.672 0.221 1 88.81 278 PHE A C 1
ATOM 2188 O O . PHE A 1 278 ? -24.359 -11.648 0.963 1 88.81 278 PHE A O 1
ATOM 2195 N N . ASP A 1 279 ? -24.594 -10.641 -1.023 1 82 279 ASP A N 1
ATOM 2196 C CA . ASP A 1 279 ? -24.953 -11.859 -1.746 1 82 279 ASP A CA 1
ATOM 2197 C C . ASP A 1 279 ? -23.734 -12.438 -2.475 1 82 279 ASP A C 1
ATOM 2199 O O . ASP A 1 279 ? -23.297 -11.875 -3.479 1 82 279 ASP A O 1
ATOM 2203 N N . PHE A 1 280 ? -23.172 -13.477 -2.127 1 77.5 280 PHE A N 1
ATOM 2204 C CA . PHE A 1 280 ? -21.938 -14.094 -2.604 1 77.5 280 PHE A CA 1
ATOM 2205 C C . PHE A 1 280 ? -22.141 -14.68 -3.998 1 77.5 280 PHE A C 1
ATOM 2207 O O . PHE A 1 280 ? -21.266 -15.391 -4.504 1 77.5 280 PHE A O 1
ATOM 2214 N N . VAL A 1 281 ? -23.156 -14.336 -4.699 1 70.44 281 VAL A N 1
ATOM 2215 C CA . VAL A 1 281 ? -23.406 -14.883 -6.027 1 70.44 281 VAL A CA 1
ATOM 2216 C C . VAL A 1 281 ? -22.484 -14.211 -7.047 1 70.44 281 VAL A C 1
ATOM 2218 O O . VAL A 1 281 ? -22.016 -14.852 -7.988 1 70.44 281 VAL A O 1
ATOM 2221 N N . LEU A 1 282 ? -22.172 -12.961 -6.789 1 72.12 282 LEU A N 1
ATOM 2222 C CA . LEU A 1 282 ? -21.375 -12.242 -7.777 1 72.12 282 LEU A CA 1
ATOM 2223 C C . LEU A 1 282 ? -20.094 -11.68 -7.145 1 72.12 282 LEU A C 1
ATOM 2225 O O . LEU A 1 282 ? -20.172 -10.859 -6.227 1 72.12 282 LEU A O 1
ATOM 2229 N N . GLY A 1 283 ? -19.016 -12.367 -7.316 1 71.56 283 GLY A N 1
ATOM 2230 C CA . GLY A 1 283 ? -17.75 -11.805 -6.852 1 71.56 283 GLY A CA 1
ATOM 2231 C C . GLY A 1 283 ? -17.141 -10.828 -7.836 1 71.56 283 GLY A C 1
ATOM 2232 O O . GLY A 1 283 ? -17.547 -10.773 -9 1 71.56 283 GLY A O 1
ATOM 2233 N N . GLU A 1 284 ? -16.375 -9.836 -7.211 1 74.19 284 GLU A N 1
ATOM 2234 C CA . GLU A 1 284 ? -15.641 -8.906 -8.062 1 74.19 284 GLU A CA 1
ATOM 2235 C C . GLU A 1 284 ? -14.258 -9.453 -8.422 1 74.19 284 GLU A C 1
ATOM 2237 O O . GLU A 1 284 ? -13.617 -10.109 -7.598 1 74.19 284 GLU A O 1
ATOM 2242 N N . LYS A 1 285 ? -13.906 -9.18 -9.578 1 79.88 285 LYS A N 1
ATOM 2243 C CA . LYS A 1 285 ? -12.609 -9.664 -10.039 1 79.88 285 LYS A CA 1
ATOM 2244 C C . LYS A 1 285 ? -11.523 -8.617 -9.82 1 79.88 285 LYS A C 1
ATOM 2246 O O . LYS A 1 285 ? -10.484 -8.633 -10.492 1 79.88 285 LYS A O 1
ATOM 2251 N N . SER A 1 286 ? -11.797 -7.66 -8.883 1 88.31 286 SER A N 1
ATOM 2252 C CA . SER A 1 286 ? -10.828 -6.602 -8.625 1 88.31 286 SER A CA 1
ATOM 2253 C C . SER A 1 286 ? -10.352 -6.629 -7.176 1 88.31 286 SER A C 1
ATOM 2255 O O . SER A 1 286 ? -10.992 -7.234 -6.316 1 88.31 286 SER A O 1
ATOM 2257 N N . GLU A 1 287 ? -9.195 -6.055 -7.004 1 91.69 287 GLU A N 1
ATOM 2258 C CA . GLU A 1 287 ? -8.711 -5.832 -5.645 1 91.69 287 GLU A CA 1
ATOM 2259 C C . GLU A 1 287 ? -9.375 -4.617 -5.012 1 91.69 287 GLU A C 1
ATOM 2261 O O . GLU A 1 287 ? -10.102 -3.877 -5.684 1 91.69 287 GLU A O 1
ATOM 2266 N N . LEU A 1 288 ? -9.188 -4.492 -3.699 1 93.56 288 LEU A N 1
ATOM 2267 C CA . LEU A 1 288 ? -9.711 -3.307 -3.027 1 93.56 288 LEU A CA 1
ATOM 2268 C C . LEU A 1 288 ? -9 -2.049 -3.506 1 93.56 288 LEU A C 1
ATOM 2270 O O . LEU A 1 288 ? -7.781 -2.062 -3.711 1 93.56 288 LEU A O 1
ATOM 2274 N N . PRO A 1 289 ? -9.711 -0.969 -3.717 1 94 289 PRO A N 1
ATOM 2275 C CA . PRO A 1 289 ? -11.172 -0.848 -3.699 1 94 289 PRO A CA 1
ATOM 2276 C C . PRO A 1 289 ? -11.828 -1.433 -4.949 1 94 289 PRO A C 1
ATOM 2278 O O . PRO A 1 289 ? -11.273 -1.328 -6.047 1 94 289 PRO A O 1
ATOM 2281 N N . THR A 1 290 ? -13.055 -1.972 -4.867 1 94 290 THR A N 1
ATOM 2282 C CA . THR A 1 290 ? -13.727 -2.66 -5.965 1 94 290 THR A CA 1
ATOM 2283 C C . THR A 1 290 ? -14.727 -1.736 -6.652 1 94 290 THR A C 1
ATOM 2285 O O . THR A 1 290 ? -15.148 -1.994 -7.781 1 94 290 THR A O 1
ATOM 2288 N N . GLY A 1 291 ? -15.18 -0.728 -5.957 1 90.75 291 GLY A N 1
ATOM 2289 C CA . GLY A 1 291 ? -16.266 0.112 -6.43 1 90.75 291 GLY A CA 1
ATOM 2290 C C . GLY A 1 291 ? -17.609 -0.259 -5.828 1 90.75 291 GLY A C 1
ATOM 2291 O O . GLY A 1 291 ? -18.547 0.537 -5.863 1 90.75 291 GLY A O 1
ATOM 2292 N N . SER A 1 292 ? -17.719 -1.456 -5.344 1 93.25 292 SER A N 1
ATOM 2293 C CA . SER A 1 292 ? -18.922 -1.857 -4.605 1 93.25 292 SER A CA 1
ATOM 2294 C C . SER A 1 292 ? -18.812 -1.47 -3.133 1 93.25 292 SER A C 1
ATOM 2296 O O . SER A 1 292 ? -17.922 -1.933 -2.426 1 93.25 292 SER A O 1
ATOM 2298 N N . THR A 1 293 ? -19.719 -0.711 -2.713 1 93.69 293 THR A N 1
ATOM 2299 C CA . THR A 1 293 ? -19.672 -0.147 -1.369 1 93.69 293 THR A CA 1
ATOM 2300 C C . THR A 1 293 ? -19.656 -1.255 -0.319 1 93.69 293 THR A C 1
ATOM 2302 O O . THR A 1 293 ? -18.828 -1.239 0.595 1 93.69 293 THR A O 1
ATOM 2305 N N . VAL A 1 294 ? -20.547 -2.23 -0.447 1 94.88 294 VAL A N 1
ATOM 2306 C CA . VAL A 1 294 ? -20.656 -3.287 0.552 1 94.88 294 VAL A CA 1
ATOM 2307 C C . VAL A 1 294 ? -19.375 -4.121 0.577 1 94.88 294 VAL A C 1
ATOM 2309 O O . VAL A 1 294 ? -18.891 -4.484 1.648 1 94.88 294 VAL A O 1
ATOM 2312 N N . ILE A 1 295 ? -18.781 -4.457 -0.553 1 96.12 295 ILE A N 1
ATOM 2313 C CA . ILE A 1 295 ? -17.562 -5.254 -0.643 1 96.12 295 ILE A CA 1
ATOM 2314 C C . ILE A 1 295 ? -16.391 -4.473 -0.055 1 96.12 295 ILE A C 1
ATOM 2316 O O . ILE A 1 295 ? -15.57 -5.027 0.687 1 96.12 295 ILE A O 1
ATOM 2320 N N . ASP A 1 296 ? -16.375 -3.16 -0.362 1 96.81 296 ASP A N 1
ATOM 2321 C CA . ASP A 1 296 ? -15.281 -2.334 0.139 1 96.81 296 ASP A CA 1
ATOM 2322 C C . ASP A 1 296 ? -15.352 -2.184 1.657 1 96.81 296 ASP A C 1
ATOM 2324 O O . ASP A 1 296 ? -14.328 -2.207 2.34 1 96.81 296 ASP A O 1
ATOM 2328 N N . VAL A 1 297 ? -16.531 -2.01 2.197 1 97.56 297 VAL A N 1
ATOM 2329 C CA . VAL A 1 297 ? -16.703 -1.962 3.645 1 97.56 297 VAL A CA 1
ATOM 2330 C C . VAL A 1 297 ? -16.234 -3.279 4.266 1 97.56 297 VAL A C 1
ATOM 2332 O O . VAL A 1 297 ? -15.5 -3.281 5.25 1 97.56 297 VAL A O 1
ATOM 2335 N N . MET A 1 298 ? -16.641 -4.359 3.676 1 97.38 298 MET A N 1
ATOM 2336 C CA . MET A 1 298 ? -16.266 -5.691 4.141 1 97.38 298 MET A CA 1
ATOM 2337 C C . MET A 1 298 ? -14.758 -5.879 4.094 1 97.38 298 MET A C 1
ATOM 2339 O O . MET A 1 298 ? -14.141 -6.27 5.086 1 97.38 298 MET A O 1
ATOM 2343 N N . GLY A 1 299 ? -14.25 -5.566 2.947 1 98 299 GLY A N 1
ATOM 2344 C CA . GLY A 1 299 ? -12.828 -5.789 2.717 1 98 299 GLY A CA 1
ATOM 2345 C C . GLY A 1 299 ? -11.945 -4.945 3.609 1 98 299 GLY A C 1
ATOM 2346 O O . GLY A 1 299 ? -11.008 -5.457 4.234 1 98 299 GLY A O 1
ATOM 2347 N N . TYR A 1 300 ? -12.164 -3.633 3.662 1 98.12 300 TYR A N 1
ATOM 2348 C CA . TYR A 1 300 ? -11.32 -2.76 4.469 1 98.12 300 TYR A CA 1
ATOM 2349 C C . TYR A 1 300 ? -11.484 -3.061 5.953 1 98.12 300 TYR A C 1
ATOM 2351 O O . TYR A 1 300 ? -10.531 -2.939 6.727 1 98.12 300 TYR A O 1
ATOM 2359 N N . SER A 1 301 ? -12.719 -3.447 6.391 1 98.31 301 SER A N 1
ATOM 2360 C CA . SER A 1 301 ? -12.883 -3.908 7.77 1 98.31 301 SER A CA 1
ATOM 2361 C C . SER A 1 301 ? -11.977 -5.102 8.062 1 98.31 301 SER A C 1
ATOM 2363 O O . SER A 1 301 ? -11.297 -5.133 9.086 1 98.31 301 SER A O 1
ATOM 2365 N N . LEU A 1 302 ? -11.961 -6.027 7.129 1 97.94 302 LEU A N 1
ATOM 2366 C CA . LEU A 1 302 ? -11.156 -7.234 7.285 1 97.94 302 LEU A CA 1
ATOM 2367 C C . LEU A 1 302 ? -9.672 -6.891 7.32 1 97.94 302 LEU A C 1
ATOM 2369 O O . LEU A 1 302 ? -8.922 -7.441 8.133 1 97.94 302 LEU A O 1
ATOM 2373 N N . VAL A 1 303 ? -9.234 -5.996 6.469 1 96.38 303 VAL A N 1
ATOM 2374 C CA . VAL A 1 303 ? -7.836 -5.59 6.395 1 96.38 303 VAL A CA 1
ATOM 2375 C C . VAL A 1 303 ? -7.426 -4.898 7.691 1 96.38 303 VAL A C 1
ATOM 2377 O O . VAL A 1 303 ? -6.324 -5.125 8.203 1 96.38 303 VAL A O 1
ATOM 2380 N N . ILE A 1 304 ? -8.266 -4.055 8.195 1 95.94 304 ILE A N 1
ATOM 2381 C CA . ILE A 1 304 ? -7.973 -3.377 9.453 1 95.94 304 ILE A CA 1
ATOM 2382 C C . ILE A 1 304 ? -7.852 -4.406 10.57 1 95.94 304 ILE A C 1
ATOM 2384 O O . ILE A 1 304 ? -6.941 -4.324 11.398 1 95.94 304 ILE A O 1
ATOM 2388 N N . ILE A 1 305 ? -8.758 -5.375 10.641 1 95.75 305 ILE A N 1
ATOM 2389 C CA . ILE A 1 305 ? -8.719 -6.441 11.633 1 95.75 305 ILE A CA 1
ATOM 2390 C C . ILE A 1 305 ? -7.41 -7.219 11.5 1 95.75 305 ILE A C 1
ATOM 2392 O O . ILE A 1 305 ? -6.762 -7.539 12.5 1 95.75 305 ILE A O 1
ATOM 2396 N N . ARG A 1 306 ? -7.039 -7.512 10.25 1 93.69 306 ARG A N 1
ATOM 2397 C CA . ARG A 1 306 ? -5.785 -8.211 9.977 1 93.69 306 ARG A CA 1
ATOM 2398 C C . ARG A 1 306 ? -4.602 -7.473 10.594 1 93.69 306 ARG A C 1
ATOM 2400 O O . ARG A 1 306 ? -3.789 -8.078 11.297 1 93.69 306 ARG A O 1
ATOM 2407 N N . ASP A 1 307 ? -4.555 -6.199 10.375 1 89.06 307 ASP A N 1
ATOM 2408 C CA . ASP A 1 307 ? -3.434 -5.387 10.836 1 89.06 307 ASP A CA 1
ATOM 2409 C C . ASP A 1 307 ? -3.438 -5.266 12.359 1 89.06 307 ASP A C 1
ATOM 2411 O O . ASP A 1 307 ? -2.377 -5.238 12.992 1 89.06 307 ASP A O 1
ATOM 2415 N N . THR A 1 308 ? -4.594 -5.18 12.914 1 89.38 308 THR A N 1
ATOM 2416 C CA . THR A 1 308 ? -4.73 -5.117 14.359 1 89.38 308 THR A CA 1
ATOM 2417 C C . THR A 1 308 ? -4.23 -6.402 15.008 1 89.38 308 THR A C 1
ATOM 2419 O O . THR A 1 308 ? -3.588 -6.363 16.062 1 89.38 308 THR A O 1
ATOM 2422 N N . CYS A 1 309 ? -4.461 -7.504 14.359 1 89.69 309 CYS A N 1
ATOM 2423 C CA . CYS A 1 309 ? -4.094 -8.805 14.914 1 89.69 309 CYS A CA 1
ATOM 2424 C C . CYS A 1 309 ? -2.619 -9.102 14.672 1 89.69 309 CYS A C 1
ATOM 2426 O O . CYS A 1 309 ? -2.07 -10.047 15.242 1 89.69 309 CYS A O 1
ATOM 2428 N N . ALA A 1 310 ? -1.975 -8.391 13.781 1 80.56 310 ALA A N 1
ATOM 2429 C CA . ALA A 1 310 ? -0.557 -8.586 13.492 1 80.56 310 ALA A CA 1
ATOM 2430 C C . ALA A 1 310 ? 0.316 -7.98 14.586 1 80.56 310 ALA A C 1
ATOM 2432 O O . ALA A 1 310 ? 1.439 -8.438 14.812 1 80.56 310 ALA A O 1
ATOM 2433 N N . GLY A 1 311 ? 0.038 -6.703 15.172 1 64.06 311 GLY A N 1
ATOM 2434 C CA . GLY A 1 311 ? 0.817 -5.883 16.078 1 64.06 311 GLY A CA 1
ATOM 2435 C C . GLY A 1 311 ? 0.985 -6.512 17.453 1 64.06 311 GLY A C 1
ATOM 2436 O O . GLY A 1 311 ? 1.851 -6.098 18.234 1 64.06 311 GLY A O 1
ATOM 2437 N N . GLY A 1 312 ? 0.114 -7.395 17.969 1 52.47 312 GLY A N 1
ATOM 2438 C CA . GLY A 1 312 ? 0.193 -7.859 19.344 1 52.47 312 GLY A CA 1
ATOM 2439 C C . GLY A 1 312 ? 1.542 -8.461 19.688 1 52.47 312 GLY A C 1
ATOM 2440 O O . GLY A 1 312 ? 1.839 -8.688 20.875 1 52.47 312 GLY A O 1
ATOM 2441 N N . SER A 1 313 ? 2.354 -8.734 18.672 1 44.47 313 SER A N 1
ATOM 2442 C CA . SER A 1 313 ? 3.568 -9.445 19.047 1 44.47 313 SER A CA 1
ATOM 2443 C C . SER A 1 313 ? 4.617 -8.492 19.625 1 44.47 313 SER A C 1
ATOM 2445 O O . SER A 1 313 ? 5.395 -8.875 20.5 1 44.47 313 SER A O 1
ATOM 2447 N N . LEU A 1 314 ? 4.73 -7.285 19.172 1 39.34 314 LEU A N 1
ATOM 2448 C CA . LEU A 1 314 ? 5.785 -6.391 19.641 1 39.34 314 LEU A CA 1
ATOM 2449 C C . LEU A 1 314 ? 5.445 -5.824 21.016 1 39.34 314 LEU A C 1
ATOM 2451 O O . LEU A 1 314 ? 6.336 -5.625 21.844 1 39.34 314 LEU A O 1
ATOM 2455 N N . GLU A 1 315 ? 4.258 -5.395 21.141 1 41.72 315 GLU A N 1
ATOM 2456 C CA . GLU A 1 315 ? 3.859 -4.809 22.422 1 41.72 315 GLU A CA 1
ATOM 2457 C C . GLU A 1 315 ? 3.824 -5.859 23.531 1 41.72 315 GLU A C 1
ATOM 2459 O O . GLU A 1 315 ? 3.82 -5.523 24.719 1 41.72 315 GLU A O 1
ATOM 2464 N N . GLU A 1 316 ? 3.492 -7.035 23.188 1 41.88 316 GLU A N 1
ATOM 2465 C CA . GLU A 1 316 ? 3.471 -7.977 24.312 1 41.88 316 GLU A CA 1
ATOM 2466 C C . GLU A 1 316 ? 4.828 -8.039 25 1 41.88 316 GLU A C 1
ATOM 2468 O O . GLU A 1 316 ? 4.938 -8.555 26.109 1 41.88 316 GLU A O 1
ATOM 2473 N N . LEU A 1 317 ? 5.957 -7.824 24.359 1 35.03 317 LEU A N 1
ATOM 2474 C CA . LEU A 1 317 ? 7.168 -7.766 25.172 1 35.03 317 LEU A CA 1
ATOM 2475 C C . LEU A 1 317 ? 7.223 -6.469 25.969 1 35.03 317 LEU A C 1
ATOM 2477 O O . LEU A 1 317 ? 8.125 -6.281 26.797 1 35.03 317 LEU A O 1
ATOM 2481 N N . LYS A 1 318 ? 6.715 -5.324 25.531 1 38.06 318 LYS A N 1
ATOM 2482 C CA . LYS A 1 318 ? 6.742 -4.176 26.438 1 38.06 318 LYS A CA 1
ATOM 2483 C C . LYS A 1 318 ? 5.793 -4.379 27.609 1 38.06 318 LYS A C 1
ATOM 2485 O O . LYS A 1 318 ? 4.711 -4.945 27.453 1 38.06 318 LYS A O 1
ATOM 2490 N N . SER A 1 319 ? 6.25 -4.051 28.844 1 36.88 319 SER A N 1
ATOM 2491 C CA . SER A 1 319 ? 5.598 -4.035 30.141 1 36.88 319 SER A CA 1
ATOM 2492 C C . SER A 1 319 ? 4.121 -3.688 30.016 1 36.88 319 SER A C 1
ATOM 2494 O O . SER A 1 319 ? 3.256 -4.5 30.359 1 36.88 319 SER A O 1
ATOM 2496 N N . ASP A 1 320 ? 3.689 -2.494 30.641 1 36.09 320 ASP A N 1
ATOM 2497 C CA . ASP A 1 320 ? 2.566 -1.916 31.375 1 36.09 320 ASP A CA 1
ATOM 2498 C C . ASP A 1 320 ? 1.462 -1.465 30.422 1 36.09 320 ASP A C 1
ATOM 2500 O O . ASP A 1 320 ? 0.456 -0.896 30.859 1 36.09 320 ASP A O 1
ATOM 2504 N N . THR A 1 321 ? 1.727 -1.097 29.188 1 39.34 321 THR A N 1
ATOM 2505 C CA . THR A 1 321 ? 0.574 -0.425 28.594 1 39.34 321 THR A CA 1
ATOM 2506 C C . THR A 1 321 ? -0.386 -1.439 27.984 1 39.34 321 THR A C 1
ATOM 2508 O O . THR A 1 321 ? -0.03 -2.143 27.031 1 39.34 321 THR A O 1
ATOM 2511 N N . ASN A 1 322 ? -1.405 -2.064 28.531 1 43.16 322 ASN A N 1
ATOM 2512 C CA . ASN A 1 322 ? -2.572 -2.938 28.609 1 43.16 322 ASN A CA 1
ATOM 2513 C C . ASN A 1 322 ? -3.348 -2.951 27.297 1 43.16 322 ASN A C 1
ATOM 2515 O O . ASN A 1 322 ? -4.383 -3.609 27.188 1 43.16 322 ASN A O 1
ATOM 2519 N N . GLY A 1 323 ? -3.115 -2.199 26.141 1 49.66 323 GLY A N 1
ATOM 2520 C CA . GLY A 1 323 ? -4.203 -1.924 25.219 1 49.66 323 GLY A CA 1
ATOM 2521 C C . GLY A 1 323 ? -4.27 -2.904 24.062 1 49.66 323 GLY A C 1
ATOM 2522 O O . GLY A 1 323 ? -5.336 -3.43 23.75 1 49.66 323 GLY A O 1
ATOM 2523 N N . SER A 1 324 ? -3.092 -3.34 23.281 1 56.09 324 SER A N 1
ATOM 2524 C CA . SER A 1 324 ? -3.23 -4.129 22.062 1 56.09 324 SER A CA 1
ATOM 2525 C C . SER A 1 324 ? -3.627 -5.566 22.375 1 56.09 324 SER A C 1
ATOM 2527 O O . SER A 1 324 ? -4.5 -6.137 21.719 1 56.09 324 SER A O 1
ATOM 2529 N N . GLY A 1 325 ? -2.938 -6.18 23.312 1 60.88 325 GLY A N 1
ATOM 2530 C CA . GLY A 1 325 ? -3.33 -7.516 23.734 1 60.88 325 GLY A CA 1
ATOM 2531 C C . GLY A 1 325 ? -4.801 -7.621 24.094 1 60.88 325 GLY A C 1
ATOM 2532 O O . GLY A 1 325 ? -5.465 -8.594 23.734 1 60.88 325 GLY A O 1
ATOM 2533 N N . ASP A 1 326 ? -5.168 -6.547 24.469 1 79.31 326 ASP A N 1
ATOM 2534 C CA . ASP A 1 326 ? -6.562 -6.477 24.891 1 79.31 326 ASP A CA 1
ATOM 2535 C C . ASP A 1 326 ? -7.496 -6.398 23.688 1 79.31 326 ASP A C 1
ATOM 2537 O O . ASP A 1 326 ? -8.562 -7.02 23.688 1 79.31 326 ASP A O 1
ATOM 2541 N N . THR A 1 327 ? -7.004 -5.82 22.625 1 87.06 327 THR A N 1
ATOM 2542 C CA . THR A 1 327 ? -7.852 -5.645 21.453 1 87.06 327 THR A CA 1
ATOM 2543 C C . THR A 1 327 ? -8.047 -6.969 20.734 1 87.06 327 THR A C 1
ATOM 2545 O O . THR A 1 327 ? -9.172 -7.305 20.344 1 87.06 327 THR A O 1
ATOM 2548 N N . VAL A 1 328 ? -7.004 -7.762 20.562 1 89.75 328 VAL A N 1
ATOM 2549 C CA . VAL A 1 328 ? -7.078 -9.055 19.891 1 89.75 328 VAL A CA 1
ATOM 2550 C C . VAL A 1 328 ? -7.957 -10.008 20.703 1 89.75 328 VAL A C 1
ATOM 2552 O O . VAL A 1 328 ? -8.773 -10.734 20.141 1 89.75 328 VAL A O 1
ATOM 2555 N N . GLU A 1 329 ? -7.789 -9.891 22 1 90.75 329 GLU A N 1
ATOM 2556 C CA . GLU A 1 329 ? -8.602 -10.734 22.875 1 90.75 329 GLU A CA 1
ATOM 2557 C C . GLU A 1 329 ? -10.086 -10.414 22.734 1 90.75 329 GLU A C 1
ATOM 2559 O O . GLU A 1 329 ? -10.922 -11.312 22.766 1 90.75 329 GLU A O 1
ATOM 2564 N N . LEU A 1 330 ? -10.312 -9.188 22.562 1 92.38 330 LEU A N 1
ATOM 2565 C CA . LEU A 1 330 ? -11.695 -8.773 22.375 1 92.38 330 LEU A CA 1
ATOM 2566 C C . LEU A 1 330 ? -12.258 -9.328 21.078 1 92.38 330 LEU A C 1
ATOM 2568 O O . LEU A 1 330 ? -13.391 -9.82 21.047 1 92.38 330 LEU A O 1
ATOM 2572 N N . LEU A 1 331 ? -11.531 -9.266 20.031 1 94.5 331 LEU A N 1
ATOM 2573 C CA . LEU A 1 331 ? -11.953 -9.805 18.75 1 94.5 331 LEU A CA 1
ATOM 2574 C C . LEU A 1 331 ? -12.172 -11.312 18.828 1 94.5 331 LEU A C 1
ATOM 2576 O O . LEU A 1 331 ? -13.172 -11.82 18.312 1 94.5 331 LEU A O 1
ATOM 2580 N N . LEU A 1 332 ? -11.297 -11.961 19.516 1 95.06 332 LEU A N 1
ATOM 2581 C CA . LEU A 1 332 ? -11.375 -13.414 19.672 1 95.06 332 LEU A CA 1
ATOM 2582 C C . LEU A 1 332 ? -12.602 -13.805 20.484 1 95.06 332 LEU A C 1
ATOM 2584 O O . LEU A 1 332 ? -13.328 -14.727 20.109 1 95.06 332 LEU A O 1
ATOM 2588 N N . SER A 1 333 ? -12.797 -13.062 21.531 1 94.44 333 SER A N 1
ATOM 2589 C CA . SER A 1 333 ? -13.93 -13.352 22.391 1 94.44 333 SER A CA 1
ATOM 2590 C C . SER A 1 333 ? -15.25 -13.047 21.688 1 94.44 333 SER A C 1
ATOM 2592 O O . SER A 1 333 ? -16.297 -13.57 22.078 1 94.44 333 SER A O 1
ATOM 2594 N N . SER A 1 334 ? -15.141 -12.297 20.672 1 94.81 334 SER A N 1
ATOM 2595 C CA . SER A 1 334 ? -16.344 -11.914 19.938 1 94.81 334 SER A CA 1
ATOM 2596 C C . SER A 1 334 ? -16.625 -12.891 18.797 1 94.81 334 SER A C 1
ATOM 2598 O O . SER A 1 334 ? -17.5 -12.641 17.953 1 94.81 334 SER A O 1
ATOM 2600 N N . GLY A 1 335 ? -15.891 -13.969 18.688 1 95.94 335 GLY A N 1
ATOM 2601 C CA . GLY A 1 335 ? -16.188 -15.039 17.734 1 95.94 335 GLY A CA 1
ATOM 2602 C C . GLY A 1 335 ? -15.484 -14.859 16.406 1 95.94 335 GLY A C 1
ATOM 2603 O O . GLY A 1 335 ? -15.969 -15.336 15.375 1 95.94 335 GLY A O 1
ATOM 2604 N N . LEU A 1 336 ? -14.43 -14.156 16.375 1 97.25 336 LEU A N 1
ATOM 2605 C CA . LEU A 1 336 ? -13.719 -13.836 15.148 1 97.25 336 LEU A CA 1
ATOM 2606 C C . LEU A 1 336 ? -13.289 -15.117 14.43 1 97.25 336 LEU A C 1
ATOM 2608 O O . LEU A 1 336 ? -13.516 -15.258 13.227 1 97.25 336 LEU A O 1
ATOM 2612 N N . ILE A 1 337 ? -12.711 -16.094 15.133 1 97.81 337 ILE A N 1
ATOM 2613 C CA . ILE A 1 337 ? -12.172 -17.312 14.531 1 97.81 337 ILE A CA 1
ATOM 2614 C C . ILE A 1 337 ? -13.305 -18.125 13.914 1 97.81 337 ILE A C 1
ATOM 2616 O O . ILE A 1 337 ? -13.195 -18.562 12.766 1 97.81 337 ILE A O 1
ATOM 2620 N N . GLU A 1 338 ? -14.328 -18.234 14.688 1 97.12 338 GLU A N 1
ATOM 2621 C CA . GLU A 1 338 ? -15.484 -18.984 14.188 1 97.12 338 GLU A CA 1
ATOM 2622 C C . GLU A 1 338 ? -16.031 -18.344 12.914 1 97.12 338 GLU A C 1
ATOM 2624 O O . GLU A 1 338 ? -16.328 -19.047 11.945 1 97.12 338 GLU A O 1
ATOM 2629 N N . LEU A 1 339 ? -16.188 -17.125 12.945 1 97.5 339 LEU A N 1
ATOM 2630 C CA . LEU A 1 339 ? -16.719 -16.391 11.805 1 97.5 339 LEU A CA 1
ATOM 2631 C C . LEU A 1 339 ? -15.844 -16.594 10.57 1 97.5 339 LEU A C 1
ATOM 2633 O O . LEU A 1 339 ? -16.359 -16.875 9.484 1 97.5 339 LEU A O 1
ATOM 2637 N N . LEU A 1 340 ? -14.547 -16.5 10.711 1 98.19 340 LEU A N 1
ATOM 2638 C CA . LEU A 1 340 ? -13.617 -16.578 9.586 1 98.19 340 LEU A CA 1
ATOM 2639 C C . LEU A 1 340 ? -13.562 -18 9.039 1 98.19 340 LEU A C 1
ATOM 2641 O O . LEU A 1 340 ? -13.508 -18.203 7.82 1 98.19 340 LEU A O 1
ATOM 2645 N N . LEU A 1 341 ? -13.578 -19 9.906 1 96.81 341 LEU A N 1
ATOM 2646 C CA . LEU A 1 341 ? -13.586 -20.391 9.453 1 96.81 341 LEU A CA 1
ATOM 2647 C C . LEU A 1 341 ? -14.859 -20.703 8.672 1 96.81 341 LEU A C 1
ATOM 2649 O O . LEU A 1 341 ? -14.812 -21.359 7.637 1 96.81 341 LEU A O 1
ATOM 2653 N N . ASP A 1 342 ? -15.945 -20.156 9.172 1 95 342 ASP A N 1
ATOM 2654 C CA . ASP A 1 342 ? -17.219 -20.375 8.484 1 95 342 ASP A CA 1
ATOM 2655 C C . ASP A 1 342 ? -17.203 -19.734 7.094 1 95 342 ASP A C 1
ATOM 2657 O O . ASP A 1 342 ? -17.703 -20.328 6.133 1 95 342 ASP A O 1
ATOM 2661 N N . LEU A 1 343 ? -16.672 -18.609 7.02 1 95.62 343 LEU A N 1
ATOM 2662 C CA . LEU A 1 343 ? -16.578 -17.922 5.73 1 95.62 343 LEU A CA 1
ATOM 2663 C C . LEU A 1 343 ? -15.688 -18.719 4.77 1 95.62 343 LEU A C 1
ATOM 2665 O O . LEU A 1 343 ? -16.031 -18.891 3.6 1 95.62 343 LEU A O 1
ATOM 2669 N N . LEU A 1 344 ? -14.547 -19.141 5.242 1 94.38 344 LEU A N 1
ATOM 2670 C CA . LEU A 1 344 ? -13.602 -19.891 4.414 1 94.38 344 LEU A CA 1
ATOM 2671 C C . LEU A 1 344 ? -14.25 -21.172 3.883 1 94.38 344 LEU A C 1
ATOM 2673 O O . LEU A 1 344 ? -14.031 -21.547 2.727 1 94.38 344 LEU A O 1
ATOM 2677 N N . ARG A 1 345 ? -15.086 -21.812 4.672 1 91.19 345 ARG A N 1
ATOM 2678 C CA . ARG A 1 345 ? -15.766 -23.047 4.293 1 91.19 345 ARG A CA 1
ATOM 2679 C C . ARG A 1 345 ? -16.797 -22.797 3.193 1 91.19 345 ARG A C 1
ATOM 2681 O O . ARG A 1 345 ? -17.031 -23.656 2.35 1 91.19 345 ARG A O 1
ATOM 2688 N N . LYS A 1 346 ? -17.328 -21.641 3.234 1 89.31 346 LYS A N 1
ATOM 2689 C CA . LYS A 1 346 ? -18.375 -21.297 2.275 1 89.31 346 LYS A CA 1
ATOM 2690 C C . LYS A 1 346 ? -17.781 -20.938 0.917 1 89.31 346 LYS A C 1
ATOM 2692 O O . LYS A 1 346 ? -18.469 -21 -0.104 1 89.31 346 LYS A O 1
ATOM 2697 N N . LEU A 1 347 ? -16.531 -20.625 0.88 1 90.81 347 LEU A N 1
ATOM 2698 C CA . LEU A 1 347 ? -15.891 -20.203 -0.36 1 90.81 347 LEU A CA 1
ATOM 2699 C C . LEU A 1 347 ? -15.531 -21.406 -1.222 1 90.81 347 LEU A C 1
ATOM 2701 O O . LEU A 1 347 ? -15.297 -22.5 -0.701 1 90.81 347 LEU A O 1
ATOM 2705 N N . GLU A 1 348 ? -15.523 -21.172 -2.5 1 84.81 348 GLU A N 1
ATOM 2706 C CA . GLU A 1 348 ? -14.961 -22.172 -3.404 1 84.81 348 GLU A CA 1
ATOM 2707 C C . GLU A 1 348 ? -13.516 -22.5 -3.043 1 84.81 348 GLU A C 1
ATOM 2709 O O . GLU A 1 348 ? -12.797 -21.641 -2.508 1 84.81 348 GLU A O 1
ATOM 2714 N N . PRO A 1 349 ? -13.039 -23.688 -3.336 1 83.62 349 PRO A N 1
ATOM 2715 C CA . PRO A 1 349 ? -11.641 -24.016 -3.047 1 83.62 349 PRO A CA 1
ATOM 2716 C C . PRO A 1 349 ? -10.664 -23.172 -3.857 1 83.62 349 PRO A C 1
ATOM 2718 O O . PRO A 1 349 ? -11.047 -22.562 -4.855 1 83.62 349 PRO A O 1
ATOM 2721 N N . PRO A 1 350 ? -9.422 -23.094 -3.396 1 86.06 350 PRO A N 1
ATOM 2722 C CA . PRO A 1 350 ? -8.406 -22.391 -4.184 1 86.06 350 PRO A CA 1
ATOM 2723 C C . PRO A 1 350 ? -8.289 -22.922 -5.609 1 86.06 350 PRO A C 1
ATOM 2725 O O . PRO A 1 350 ? -8.617 -24.094 -5.863 1 86.06 350 PRO A O 1
ATOM 2728 N N . THR A 1 351 ? -7.855 -22.141 -6.426 1 80.31 351 THR A N 1
ATOM 2729 C CA . THR A 1 351 ? -7.848 -22.422 -7.855 1 80.31 351 THR A CA 1
ATOM 2730 C C . THR A 1 351 ? -7.059 -23.703 -8.141 1 80.31 351 THR A C 1
ATOM 2732 O O . THR A 1 351 ? -7.465 -24.516 -8.969 1 80.31 351 THR A O 1
ATOM 2735 N N . THR A 1 352 ? -5.906 -23.875 -7.57 1 75.44 352 THR A N 1
ATOM 2736 C CA . THR A 1 352 ? -5.078 -25.062 -7.789 1 75.44 352 THR A CA 1
ATOM 2737 C C . THR A 1 352 ? -5.84 -26.328 -7.422 1 75.44 352 THR A C 1
ATOM 2739 O O . THR A 1 352 ? -5.773 -27.328 -8.141 1 75.44 352 THR A O 1
ATOM 2742 N N . ILE A 1 353 ? -6.598 -26.234 -6.32 1 74.44 353 ILE A N 1
ATOM 2743 C CA . ILE A 1 353 ? -7.383 -27.375 -5.867 1 74.44 353 ILE A CA 1
ATOM 2744 C C . ILE A 1 353 ? -8.57 -27.594 -6.801 1 74.44 353 ILE A C 1
ATOM 2746 O O . ILE A 1 353 ? -8.891 -28.719 -7.168 1 74.44 353 ILE A O 1
ATOM 2750 N N . LYS A 1 354 ? -9.164 -26.547 -7.145 1 73.06 354 LYS A N 1
ATOM 2751 C CA . LYS A 1 354 ? -10.297 -26.641 -8.062 1 73.06 354 LYS A CA 1
ATOM 2752 C C . LYS A 1 354 ? -9.898 -27.297 -9.375 1 73.06 354 LYS A C 1
ATOM 2754 O O . LYS A 1 354 ? -10.641 -28.141 -9.898 1 73.06 354 LYS A O 1
ATOM 2759 N N . LYS A 1 355 ? -8.812 -26.953 -9.859 1 66.69 355 LYS A N 1
ATOM 2760 C CA . LYS A 1 355 ? -8.32 -27.5 -11.117 1 66.69 355 LYS A CA 1
ATOM 2761 C C . LYS A 1 355 ? -7.957 -28.984 -10.969 1 66.69 355 LYS A C 1
ATOM 2763 O O . LYS A 1 355 ? -8.156 -29.766 -11.898 1 66.69 355 LYS A O 1
ATOM 2768 N N . ALA A 1 356 ? -7.473 -29.25 -9.781 1 63.59 356 ALA A N 1
ATOM 2769 C CA . ALA A 1 356 ? -7.039 -30.625 -9.531 1 63.59 356 ALA A CA 1
ATOM 2770 C C . ALA A 1 356 ? -8.234 -31.547 -9.305 1 63.59 356 ALA A C 1
ATOM 2772 O O . ALA A 1 356 ? -8.219 -32.719 -9.719 1 63.59 356 ALA A O 1
ATOM 2773 N N . LEU A 1 357 ? -9.227 -31.078 -8.445 1 60.31 357 LEU A N 1
ATOM 2774 C CA . LEU A 1 357 ? -10.32 -31.938 -8.039 1 60.31 357 LEU A CA 1
ATOM 2775 C C . LEU A 1 357 ? -11.438 -31.938 -9.078 1 60.31 357 LEU A C 1
ATOM 2777 O O . LEU A 1 357 ? -12.461 -32.594 -8.906 1 60.31 357 LEU A O 1
ATOM 2781 N N . LYS A 1 358 ? -11.258 -31.719 -10.211 1 54.72 358 LYS A N 1
ATOM 2782 C CA . LYS A 1 358 ? -12.266 -31.766 -11.266 1 54.72 358 LYS A CA 1
ATOM 2783 C C . LYS A 1 358 ? -13.562 -31.109 -10.828 1 54.72 358 LYS A C 1
ATOM 2785 O O . LYS A 1 358 ? -14.648 -31.641 -11.039 1 54.72 358 LYS A O 1
ATOM 2790 N N . GLN A 1 359 ? -13.391 -30.156 -9.906 1 49.81 359 GLN A N 1
ATOM 2791 C CA . GLN A 1 359 ? -14.656 -29.578 -9.484 1 49.81 359 GLN A CA 1
ATOM 2792 C C . GLN A 1 359 ? -15.086 -28.453 -10.414 1 49.81 359 GLN A C 1
ATOM 2794 O O . GLN A 1 359 ? -14.32 -27.531 -10.68 1 49.81 359 GLN A O 1
ATOM 2799 N N . SER A 1 360 ? -15.914 -28.828 -11.461 1 45 360 SER A N 1
ATOM 2800 C CA . SER A 1 360 ? -16.5 -27.859 -12.391 1 45 360 SER A CA 1
ATOM 2801 C C . SER A 1 360 ? -16.922 -26.578 -11.672 1 45 360 SER A C 1
ATOM 2803 O O . SER A 1 360 ? -17.297 -26.625 -10.5 1 45 360 SER A O 1
ATOM 2805 N N . PRO A 1 361 ? -16.484 -25.438 -12.188 1 46.44 361 PRO A N 1
ATOM 2806 C CA . PRO A 1 361 ? -17.062 -24.203 -11.664 1 46.44 361 PRO A CA 1
ATOM 2807 C C . PRO A 1 361 ? -18.5 -24.359 -11.172 1 46.44 361 PRO A C 1
ATOM 2809 O O . PRO A 1 361 ? -19.016 -23.5 -10.461 1 46.44 361 PRO A O 1
ATOM 2812 N N . SER A 1 362 ? -19.141 -25.297 -11.812 1 42.34 362 SER A N 1
ATOM 2813 C CA . SER A 1 362 ? -20.578 -25.406 -11.633 1 42.34 362 SER A CA 1
ATOM 2814 C C . SER A 1 362 ? -20.922 -25.984 -10.266 1 42.34 362 SER A C 1
ATOM 2816 O O . SER A 1 362 ? -22.094 -26.25 -9.977 1 42.34 362 SER A O 1
ATOM 2818 N N . SER A 1 363 ? -20 -26.609 -9.664 1 46.62 363 SER A N 1
ATOM 2819 C CA . SER A 1 363 ? -20.625 -27.172 -8.469 1 46.62 363 SER A CA 1
ATOM 2820 C C . SER A 1 363 ? -21.172 -26.062 -7.566 1 46.62 363 SER A C 1
ATOM 2822 O O . SER A 1 363 ? -20.453 -25.141 -7.195 1 46.62 363 SER A O 1
ATOM 2824 N N . SER A 1 364 ? -22.516 -25.859 -7.594 1 50.31 364 SER A N 1
ATOM 2825 C CA . SER A 1 364 ? -23.578 -24.938 -7.215 1 50.31 364 SER A CA 1
ATOM 2826 C C . SER A 1 364 ? -23.344 -24.359 -5.828 1 50.31 364 SER A C 1
ATOM 2828 O O . SER A 1 364 ? -23.812 -23.266 -5.52 1 50.31 364 SER A O 1
ATOM 2830 N N . SER A 1 365 ? -22.547 -25.078 -4.898 1 60.25 365 SER A N 1
ATOM 2831 C CA . SER A 1 365 ? -22.734 -24.641 -3.52 1 60.25 365 SER A CA 1
ATOM 2832 C C . SER A 1 365 ? -21.578 -23.734 -3.08 1 60.25 365 SER A C 1
ATOM 2834 O O . SER A 1 365 ? -21.703 -23 -2.096 1 60.25 365 SER A O 1
ATOM 2836 N N . SER A 1 366 ? -20.484 -23.625 -3.908 1 74.31 366 SER A N 1
ATOM 2837 C CA . SER A 1 366 ? -19.391 -22.812 -3.412 1 74.31 366 SER A CA 1
ATOM 2838 C C . SER A 1 366 ? -19.453 -21.391 -3.957 1 74.31 366 SER A C 1
ATOM 2840 O O . SER A 1 366 ? -19.922 -21.172 -5.074 1 74.31 366 SER A O 1
ATOM 2842 N N . LYS A 1 367 ? -19.219 -20.5 -3.051 1 85.5 367 LYS A N 1
ATOM 2843 C CA . LYS A 1 367 ? -19.359 -19.062 -3.316 1 85.5 367 LYS A CA 1
ATOM 2844 C C . LYS A 1 367 ? -18.016 -18.469 -3.738 1 85.5 367 LYS A C 1
ATOM 2846 O O . LYS A 1 367 ? -16.969 -18.828 -3.203 1 85.5 367 LYS A O 1
ATOM 2851 N N . PRO A 1 368 ? -18.094 -17.656 -4.707 1 89.81 368 PRO A N 1
ATOM 2852 C CA . PRO A 1 368 ? -16.859 -16.969 -5.082 1 89.81 368 PRO A CA 1
ATOM 2853 C C . PRO A 1 368 ? -16.406 -15.953 -4.031 1 89.81 368 PRO A C 1
ATOM 2855 O O . PRO A 1 368 ? -17.203 -15.523 -3.195 1 89.81 368 PRO A O 1
ATOM 2858 N N . CYS A 1 369 ? -15.141 -15.594 -4.059 1 93 369 CYS A N 1
ATOM 2859 C CA . CYS A 1 369 ? -14.648 -14.531 -3.195 1 93 369 CYS A CA 1
ATOM 2860 C C . CYS A 1 369 ? -15.273 -13.195 -3.561 1 93 369 CYS A C 1
ATOM 2862 O O . CYS A 1 369 ? -15.414 -12.867 -4.742 1 93 369 CYS A O 1
ATOM 2864 N N . PRO A 1 370 ? -15.656 -12.422 -2.568 1 94.56 370 PRO A N 1
ATOM 2865 C CA . PRO A 1 370 ? -16.234 -11.102 -2.844 1 94.56 370 PRO A CA 1
ATOM 2866 C C . PRO A 1 370 ? -15.273 -10.188 -3.605 1 94.56 370 PRO A C 1
ATOM 2868 O O . PRO A 1 370 ? -15.711 -9.344 -4.391 1 94.56 370 PRO A O 1
ATOM 2871 N N . TYR A 1 371 ? -14.023 -10.258 -3.395 1 94.81 371 TYR A N 1
ATOM 2872 C CA . TYR A 1 371 ? -12.992 -9.492 -4.098 1 94.81 371 TYR A CA 1
ATOM 2873 C C . TYR A 1 371 ? -11.695 -10.289 -4.199 1 94.81 371 TYR A C 1
ATOM 2875 O O . TYR A 1 371 ? -11.508 -11.273 -3.479 1 94.81 371 TYR A O 1
ATOM 2883 N N . ARG A 1 372 ? -10.852 -9.914 -5.098 1 93.06 372 ARG A N 1
ATOM 2884 C CA . ARG A 1 372 ? -9.539 -10.547 -5.227 1 93.06 372 ARG A CA 1
ATOM 2885 C C . ARG A 1 372 ? -8.695 -10.297 -3.986 1 93.06 372 ARG A C 1
ATOM 2887 O O . ARG A 1 372 ? -8.477 -9.148 -3.598 1 93.06 372 ARG A O 1
ATOM 2894 N N . GLY A 1 373 ? -8.273 -11.344 -3.338 1 94.5 373 GLY A N 1
ATOM 2895 C CA . GLY A 1 373 ? -7.48 -11.219 -2.129 1 94.5 373 GLY A CA 1
ATOM 2896 C C . GLY A 1 373 ? -8.266 -11.516 -0.865 1 94.5 373 GLY A C 1
ATOM 2897 O O . GLY A 1 373 ? -7.695 -11.555 0.229 1 94.5 373 GLY A O 1
ATOM 2898 N N . PHE A 1 374 ? -9.57 -11.812 -0.994 1 96.81 374 PHE A N 1
ATOM 2899 C CA . PHE A 1 374 ? -10.445 -12 0.159 1 96.81 374 PHE A CA 1
ATOM 2900 C C . PHE A 1 374 ? -10.008 -13.211 0.976 1 96.81 374 PHE A C 1
ATOM 2902 O O . PHE A 1 374 ? -9.875 -13.125 2.197 1 96.81 374 PHE A O 1
ATOM 2909 N N . ARG A 1 375 ? -9.789 -14.32 0.318 1 95.81 375 ARG A N 1
ATOM 2910 C CA . ARG A 1 375 ? -9.367 -15.555 0.97 1 95.81 375 ARG A CA 1
ATOM 2911 C C . ARG A 1 375 ? -8.023 -15.367 1.669 1 95.81 375 ARG A C 1
ATOM 2913 O O . ARG A 1 375 ? -7.844 -15.805 2.809 1 95.81 375 ARG A O 1
ATOM 2920 N N . ARG A 1 376 ? -7.145 -14.758 0.978 1 95.38 376 ARG A N 1
ATOM 2921 C CA . ARG A 1 376 ? -5.828 -14.461 1.541 1 95.38 376 ARG A CA 1
ATOM 2922 C C . ARG A 1 376 ? -5.953 -13.641 2.816 1 95.38 376 ARG A C 1
ATOM 2924 O O . ARG A 1 376 ? -5.27 -13.914 3.807 1 95.38 376 ARG A O 1
ATOM 2931 N N . ASP A 1 377 ? -6.793 -12.664 2.801 1 96.62 377 ASP A N 1
ATOM 2932 C CA . ASP A 1 377 ? -6.977 -11.797 3.959 1 96.62 377 ASP A CA 1
ATOM 2933 C C . ASP A 1 377 ? -7.531 -12.57 5.148 1 96.62 377 ASP A C 1
ATOM 2935 O O . ASP A 1 377 ? -7.09 -12.383 6.281 1 96.62 377 ASP A O 1
ATOM 2939 N N . ILE A 1 378 ? -8.469 -13.453 4.902 1 97.88 378 ILE A N 1
ATOM 2940 C CA . ILE A 1 378 ? -9.031 -14.289 5.957 1 97.88 378 ILE A CA 1
ATOM 2941 C C . ILE A 1 378 ? -7.938 -15.148 6.578 1 97.88 378 ILE A C 1
ATOM 2943 O O . ILE A 1 378 ? -7.777 -15.172 7.801 1 97.88 378 ILE A O 1
ATOM 2947 N N . VAL A 1 379 ? -7.176 -15.789 5.715 1 96.75 379 VAL A N 1
ATOM 2948 C CA . VAL A 1 379 ? -6.133 -16.719 6.152 1 96.75 379 VAL A CA 1
ATOM 2949 C C . VAL A 1 379 ? -5.074 -15.953 6.949 1 96.75 379 VAL A C 1
ATOM 2951 O O . VAL A 1 379 ? -4.57 -16.453 7.957 1 96.75 379 VAL A O 1
ATOM 2954 N N . SER A 1 380 ? -4.801 -14.758 6.512 1 95.5 380 SER A N 1
ATOM 2955 C CA . SER A 1 380 ? -3.803 -13.945 7.195 1 95.5 380 SER A CA 1
ATOM 2956 C C . SER A 1 380 ? -4.27 -13.562 8.594 1 95.5 380 SER A C 1
ATOM 2958 O O . SER A 1 380 ? -3.475 -13.562 9.539 1 95.5 380 SER A O 1
ATOM 2960 N N . VAL A 1 381 ? -5.547 -13.242 8.766 1 96.56 381 VAL A N 1
ATOM 2961 C CA . VAL A 1 381 ? -6.078 -12.898 10.086 1 96.56 381 VAL A CA 1
ATOM 2962 C C . VAL A 1 381 ? -5.992 -14.109 11.008 1 96.56 381 VAL A C 1
ATOM 2964 O O . VAL A 1 381 ? -5.562 -13.992 12.156 1 96.56 381 VAL A O 1
ATOM 2967 N N . ILE A 1 382 ? -6.383 -15.273 10.516 1 97.19 382 ILE A N 1
ATOM 2968 C CA . ILE A 1 382 ? -6.348 -16.5 11.312 1 97.19 382 ILE A CA 1
ATOM 2969 C C . ILE A 1 382 ? -4.914 -16.781 11.742 1 97.19 382 ILE A C 1
ATOM 2971 O O . ILE A 1 382 ? -4.66 -17.094 12.914 1 97.19 382 ILE A O 1
ATOM 2975 N N . GLY A 1 383 ? -4.008 -16.688 10.789 1 94.5 383 GLY A N 1
ATOM 2976 C CA . GLY A 1 383 ? -2.604 -16.891 11.102 1 94.5 383 GLY A CA 1
ATOM 2977 C C . GLY A 1 383 ? -2.076 -15.945 12.156 1 94.5 383 GLY A C 1
ATOM 2978 O O . GLY A 1 383 ? -1.364 -16.359 13.078 1 94.5 383 GLY A O 1
ATOM 2979 N N . ASN A 1 384 ? -2.4 -14.664 12.023 1 91.31 384 ASN A N 1
ATOM 2980 C CA . ASN A 1 384 ? -1.983 -13.664 12.992 1 91.31 384 ASN A CA 1
ATOM 2981 C C . ASN A 1 384 ? -2.547 -13.953 14.383 1 91.31 384 ASN A C 1
ATOM 2983 O O . ASN A 1 384 ? -1.843 -13.812 15.383 1 91.31 384 ASN A O 1
ATOM 2987 N N . CYS A 1 385 ? -3.781 -14.398 14.453 1 94.75 385 CYS A N 1
ATOM 2988 C CA . CYS A 1 385 ? -4.441 -14.688 15.719 1 94.75 385 CYS A CA 1
ATOM 2989 C C . CYS A 1 385 ? -3.834 -15.922 16.375 1 94.75 385 CYS A C 1
ATOM 2991 O O . CYS A 1 385 ? -3.789 -16.016 17.609 1 94.75 385 CYS A O 1
ATOM 2993 N N . ALA A 1 386 ? -3.334 -16.828 15.586 1 94.69 386 ALA A N 1
ATOM 2994 C CA . ALA A 1 386 ? -2.832 -18.094 16.109 1 94.69 386 ALA A CA 1
ATOM 2995 C C . ALA A 1 386 ? -1.398 -17.953 16.609 1 94.69 386 ALA A C 1
ATOM 2997 O O . ALA A 1 386 ? -0.9 -18.828 17.328 1 94.69 386 ALA A O 1
ATOM 2998 N N . TYR A 1 387 ? -0.734 -16.922 16.219 1 89.56 387 TYR A N 1
ATOM 2999 C CA . TYR A 1 387 ? 0.674 -16.734 16.547 1 89.56 387 TYR A CA 1
ATOM 3000 C C . TYR A 1 387 ? 0.872 -16.703 18.062 1 89.56 387 TYR A C 1
ATOM 3002 O O . TYR A 1 387 ? 0.42 -15.766 18.719 1 89.56 387 TYR A O 1
ATOM 3010 N N . ARG A 1 388 ? 1.367 -17.688 18.609 1 88.31 388 ARG A N 1
ATOM 3011 C CA . ARG A 1 388 ? 1.755 -17.844 20.016 1 88.31 388 ARG A CA 1
ATOM 3012 C C . ARG A 1 388 ? 0.541 -17.734 20.922 1 88.31 388 ARG A C 1
ATOM 3014 O O . ARG A 1 388 ? 0.618 -17.156 22.016 1 88.31 388 ARG A O 1
ATOM 3021 N N . ARG A 1 389 ? -0.567 -18.25 20.484 1 93.06 389 ARG A N 1
ATOM 3022 C CA . ARG A 1 389 ? -1.782 -18.312 21.281 1 93.06 389 ARG A CA 1
ATOM 3023 C C . ARG A 1 389 ? -2.385 -19.719 21.25 1 93.06 389 ARG A C 1
ATOM 3025 O O . ARG A 1 389 ? -3.217 -20.016 20.391 1 93.06 389 ARG A O 1
ATOM 3032 N N . LYS A 1 390 ? -1.996 -20.438 22.203 1 95.44 390 LYS A N 1
ATOM 3033 C CA . LYS A 1 390 ? -2.373 -21.844 22.234 1 95.44 390 LYS A CA 1
ATOM 3034 C C . LYS A 1 390 ? -3.891 -22.016 22.25 1 95.44 390 LYS A C 1
ATOM 3036 O O . LYS A 1 390 ? -4.422 -22.953 21.641 1 95.44 390 LYS A O 1
ATOM 3041 N N . ASP A 1 391 ? -4.547 -21.094 22.953 1 95.81 391 ASP A N 1
ATOM 3042 C CA . ASP A 1 391 ? -6.004 -21.188 23.031 1 95.81 391 ASP A CA 1
ATOM 3043 C C . ASP A 1 391 ? -6.629 -21.047 21.641 1 95.81 391 ASP A C 1
ATOM 3045 O O . ASP A 1 391 ? -7.617 -21.719 21.328 1 95.81 391 ASP A O 1
ATOM 3049 N N . VAL A 1 392 ? -6.078 -20.203 20.844 1 97.06 392 VAL A N 1
ATOM 3050 C CA . VAL A 1 392 ? -6.57 -20 19.484 1 97.06 392 VAL A CA 1
ATOM 3051 C C . VAL A 1 392 ? -6.227 -21.219 18.625 1 97.06 392 VAL A C 1
ATOM 3053 O O . VAL A 1 392 ? -7.051 -21.688 17.844 1 97.06 392 VAL A O 1
ATOM 3056 N N . GLN A 1 393 ? -5.008 -21.734 18.812 1 96.62 393 GLN A N 1
ATOM 3057 C CA . GLN A 1 393 ? -4.594 -22.953 18.125 1 96.62 393 GLN A CA 1
ATOM 3058 C C . GLN A 1 393 ? -5.562 -24.094 18.406 1 96.62 393 GLN A C 1
ATOM 3060 O O . GLN A 1 393 ? -6.02 -24.766 17.469 1 96.62 393 GLN A O 1
ATOM 3065 N N . ASP A 1 394 ? -5.855 -24.25 19.656 1 97.25 394 ASP A N 1
ATOM 3066 C CA . ASP A 1 394 ? -6.762 -25.312 20.078 1 97.25 394 ASP A CA 1
ATOM 3067 C C . ASP A 1 394 ? -8.164 -25.094 19.484 1 97.25 394 ASP A C 1
ATOM 3069 O O . ASP A 1 394 ? -8.805 -26.047 19.047 1 97.25 394 ASP A O 1
ATOM 3073 N N . GLU A 1 395 ? -8.602 -23.891 19.5 1 97.56 395 GLU A N 1
ATOM 3074 C CA . GLU A 1 395 ? -9.938 -23.578 19 1 97.56 395 GLU A CA 1
ATOM 3075 C C . GLU A 1 395 ? -10.062 -23.953 17.516 1 97.56 395 GLU A C 1
ATOM 3077 O O . GLU A 1 395 ? -11.07 -24.531 17.109 1 97.56 395 GLU A O 1
ATOM 3082 N N . ILE A 1 396 ? -9.094 -23.656 16.75 1 97.38 396 ILE A N 1
ATOM 3083 C CA . ILE A 1 396 ? -9.109 -23.938 15.32 1 97.38 396 ILE A CA 1
ATOM 3084 C C . ILE A 1 396 ? -9.141 -25.438 15.086 1 97.38 396 ILE A C 1
ATOM 3086 O O . ILE A 1 396 ? -9.875 -25.922 14.227 1 97.38 396 ILE A O 1
ATOM 3090 N N . ARG A 1 397 ? -8.383 -26.172 15.883 1 94.31 397 ARG A N 1
ATOM 3091 C CA . ARG A 1 397 ? -8.406 -27.625 15.805 1 94.31 397 ARG A CA 1
ATOM 3092 C C . ARG A 1 397 ? -9.789 -28.172 16.156 1 94.31 397 ARG A C 1
ATOM 3094 O O . ARG A 1 397 ? -10.336 -29 15.438 1 94.31 397 ARG A O 1
ATOM 3101 N N . GLU A 1 398 ? -10.305 -27.703 17.234 1 96.19 398 GLU A N 1
ATOM 3102 C CA . GLU A 1 398 ? -11.594 -28.172 17.734 1 96.19 398 GLU A CA 1
ATOM 3103 C C . GLU A 1 398 ? -12.719 -27.891 16.75 1 96.19 398 GLU A C 1
ATOM 3105 O O . GLU A 1 398 ? -13.711 -28.625 16.703 1 96.19 398 GLU A O 1
ATOM 3110 N N . ARG A 1 399 ? -12.492 -26.938 15.922 1 95.12 399 ARG A N 1
ATOM 3111 C CA . ARG A 1 399 ? -13.5 -26.578 14.922 1 95.12 399 ARG A CA 1
ATOM 3112 C C . ARG A 1 399 ? -13.156 -27.188 13.562 1 95.12 399 ARG A C 1
ATOM 3114 O O . ARG A 1 399 ? -13.641 -26.719 12.531 1 95.12 399 ARG A O 1
ATOM 3121 N N . ASP A 1 400 ? -12.305 -28.094 13.57 1 89.06 400 ASP A N 1
ATOM 3122 C CA . ASP A 1 400 ? -11.883 -28.812 12.375 1 89.06 400 ASP A CA 1
ATOM 3123 C C . ASP A 1 400 ? -11.258 -27.859 11.352 1 89.06 400 ASP A C 1
ATOM 3125 O O . ASP A 1 400 ? -11.508 -27.984 10.148 1 89.06 400 ASP A O 1
ATOM 3129 N N . GLY A 1 401 ? -10.594 -26.922 11.922 1 92.31 401 GLY A N 1
ATOM 3130 C CA . GLY A 1 401 ? -10.023 -25.891 11.062 1 92.31 401 GLY A CA 1
ATOM 3131 C C . GLY A 1 401 ? -8.633 -26.234 10.562 1 92.31 401 GLY A C 1
ATOM 3132 O O . GLY A 1 401 ? -8.141 -25.625 9.609 1 92.31 401 GLY A O 1
ATOM 3133 N N . LEU A 1 402 ? -7.953 -27.25 11.125 1 88.94 402 LEU A N 1
ATOM 3134 C CA . LEU A 1 402 ? -6.59 -27.578 10.727 1 88.94 402 LEU A CA 1
ATOM 3135 C C . LEU A 1 402 ? -6.539 -28.047 9.273 1 88.94 402 LEU A C 1
ATOM 3137 O O . LEU A 1 402 ? -5.699 -27.578 8.5 1 88.94 402 LEU A O 1
ATOM 3141 N N . PHE A 1 403 ? -7.508 -28.891 8.969 1 82 403 PHE A N 1
ATOM 3142 C CA . PHE A 1 403 ? -7.574 -29.391 7.598 1 82 403 PHE A CA 1
ATOM 3143 C C . PHE A 1 403 ? -7.895 -28.25 6.625 1 82 403 PHE A C 1
ATOM 3145 O O . PHE A 1 403 ? -7.312 -28.172 5.543 1 82 403 PHE A O 1
ATOM 3152 N N . LEU A 1 404 ? -8.789 -27.531 6.984 1 87.94 404 LEU A N 1
ATOM 3153 C CA . LEU A 1 404 ? -9.195 -26.375 6.176 1 87.94 404 LEU A CA 1
ATOM 3154 C C . LEU A 1 404 ? -8 -25.469 5.898 1 87.94 404 LEU A C 1
ATOM 3156 O O . LEU A 1 404 ? -7.828 -24.984 4.773 1 87.94 404 LEU A O 1
ATOM 3160 N N . MET A 1 405 ? -7.141 -25.219 6.91 1 91.12 405 MET A N 1
ATOM 3161 C CA . MET A 1 405 ? -5.984 -24.344 6.762 1 91.12 405 MET A CA 1
ATOM 3162 C C . MET A 1 405 ? -4.93 -24.984 5.863 1 91.12 405 MET A C 1
ATOM 3164 O O . MET A 1 405 ? -4.254 -24.297 5.102 1 91.12 405 MET A O 1
ATOM 3168 N N . LEU A 1 406 ? -4.816 -26.297 5.945 1 84.12 406 LEU A N 1
ATOM 3169 C CA . LEU A 1 406 ? -3.875 -27.016 5.09 1 84.12 406 LEU A CA 1
ATOM 3170 C C . LEU A 1 406 ? -4.246 -26.844 3.619 1 84.12 406 LEU A C 1
ATOM 3172 O O . LEU A 1 406 ? -3.369 -26.781 2.756 1 84.12 406 LEU A O 1
ATOM 3176 N N . GLN A 1 407 ? -5.492 -26.703 3.357 1 82.75 407 GLN A N 1
ATOM 3177 C CA . GLN A 1 407 ? -5.988 -26.562 1.995 1 82.75 407 GLN A CA 1
ATOM 3178 C C . GLN A 1 407 ? -5.625 -25.188 1.432 1 82.75 407 GLN A C 1
ATOM 3180 O O . GLN A 1 407 ? -5.703 -24.969 0.221 1 82.75 407 GLN A O 1
ATOM 3185 N N . GLN A 1 408 ? -5.215 -24.25 2.352 1 89.94 408 GLN A N 1
ATOM 3186 C CA . GLN A 1 408 ? -4.879 -22.891 1.912 1 89.94 408 GLN A CA 1
ATOM 3187 C C . GLN A 1 408 ? -3.398 -22.781 1.559 1 89.94 408 GLN A C 1
ATOM 3189 O O . GLN A 1 408 ? -2.9 -21.688 1.277 1 89.94 408 GLN A O 1
ATOM 3194 N N . CYS A 1 409 ? -2.637 -23.828 1.586 1 85.5 409 CYS A N 1
ATOM 3195 C CA . CYS A 1 409 ? -1.193 -23.812 1.372 1 85.5 409 CYS A CA 1
ATOM 3196 C C . CYS A 1 409 ? -0.857 -24.031 -0.098 1 85.5 409 CYS A C 1
ATOM 3198 O O . CYS A 1 409 ? 0.205 -24.562 -0.424 1 85.5 409 CYS A O 1
ATOM 3200 N N . VAL A 1 410 ? -1.813 -23.719 -0.998 1 82.5 410 VAL A N 1
ATOM 3201 C CA . VAL A 1 410 ? -1.62 -23.859 -2.438 1 82.5 410 VAL A CA 1
ATOM 3202 C C . VAL A 1 410 ? -1.748 -22.5 -3.117 1 82.5 410 VAL A C 1
ATOM 3204 O O . VAL A 1 410 ? -2.248 -21.547 -2.518 1 82.5 410 VAL A O 1
ATOM 3207 N N . THR A 1 411 ? -1.306 -22.422 -4.312 1 82.81 411 THR A N 1
ATOM 3208 C CA . THR A 1 411 ? -1.411 -21.172 -5.059 1 82.81 411 THR A CA 1
ATOM 3209 C C . THR A 1 411 ? -2.857 -20.906 -5.465 1 82.81 411 THR A C 1
ATOM 3211 O O . THR A 1 411 ? -3.646 -21.844 -5.621 1 82.81 411 THR A O 1
ATOM 3214 N N . ASP A 1 412 ? -3.211 -19.703 -5.57 1 86.44 412 ASP A N 1
ATOM 3215 C CA . ASP A 1 412 ? -4.531 -19.25 -5.992 1 86.44 412 ASP A CA 1
ATOM 3216 C C . ASP A 1 412 ? -4.422 -17.984 -6.844 1 86.44 412 ASP A C 1
ATOM 3218 O O . ASP A 1 412 ? -3.973 -16.938 -6.363 1 86.44 412 ASP A O 1
ATOM 3222 N N . ASP A 1 413 ? -4.855 -18.031 -8.047 1 82.31 413 ASP A N 1
ATOM 3223 C CA . ASP A 1 413 ? -4.703 -16.953 -9.016 1 82.31 413 ASP A CA 1
ATOM 3224 C C . ASP A 1 413 ? -5.438 -15.695 -8.547 1 82.31 413 ASP A C 1
ATOM 3226 O O . ASP A 1 413 ? -5.098 -14.578 -8.961 1 82.31 413 ASP A O 1
ATOM 3230 N N . GLU A 1 414 ? -6.426 -15.867 -7.734 1 87.19 414 GLU A N 1
ATOM 3231 C CA . GLU A 1 414 ? -7.238 -14.742 -7.293 1 87.19 414 GLU A CA 1
ATOM 3232 C C . GLU A 1 414 ? -6.793 -14.242 -5.922 1 87.19 414 GLU A C 1
ATOM 3234 O O . GLU A 1 414 ? -7.285 -13.219 -5.438 1 87.19 414 GLU A O 1
ATOM 3239 N N . ASN A 1 415 ? -5.926 -14.969 -5.297 1 91.31 415 ASN A N 1
ATOM 3240 C CA . ASN A 1 415 ? -5.441 -14.641 -3.959 1 91.31 415 ASN A CA 1
ATOM 3241 C C . ASN A 1 415 ? -3.918 -14.727 -3.879 1 91.31 415 ASN A C 1
ATOM 3243 O O . ASN A 1 415 ? -3.373 -15.742 -3.43 1 91.31 415 ASN A O 1
ATOM 3247 N N . SER A 1 416 ? -3.348 -13.57 -4.277 1 88.31 416 SER A N 1
ATOM 3248 C CA . SER A 1 416 ? -1.891 -13.516 -4.328 1 88.31 416 SER A CA 1
ATOM 3249 C C . SER A 1 416 ? -1.275 -13.859 -2.977 1 88.31 416 SER A C 1
ATOM 3251 O O . SER A 1 416 ? -1.765 -13.414 -1.935 1 88.31 416 SER A O 1
ATOM 3253 N N . PHE A 1 417 ? -0.303 -14.781 -2.982 1 89.69 417 PHE A N 1
ATOM 3254 C CA . PHE A 1 417 ? 0.5 -15.188 -1.836 1 89.69 417 PHE A CA 1
ATOM 3255 C C . PHE A 1 417 ? -0.344 -15.961 -0.832 1 89.69 417 PHE A C 1
ATOM 3257 O O . PHE A 1 417 ? -0.03 -15.992 0.36 1 89.69 417 PHE A O 1
ATOM 3264 N N . LEU A 1 418 ? -1.454 -16.484 -1.325 1 91.94 418 LEU A N 1
ATOM 3265 C CA . LEU A 1 418 ? -2.246 -17.344 -0.464 1 91.94 418 LEU A CA 1
ATOM 3266 C C . LEU A 1 418 ? -1.393 -18.484 0.094 1 91.94 418 LEU A C 1
ATOM 3268 O O . LEU A 1 418 ? -1.462 -18.797 1.287 1 91.94 418 LEU A O 1
ATOM 3272 N N . ARG A 1 419 ? -0.638 -19.125 -0.767 1 86.62 419 ARG A N 1
ATOM 3273 C CA . ARG A 1 419 ? 0.209 -20.234 -0.363 1 86.62 419 ARG A CA 1
ATOM 3274 C C . ARG A 1 419 ? 1.139 -19.844 0.778 1 86.62 419 ARG A C 1
ATOM 3276 O O . ARG A 1 419 ? 1.292 -20.578 1.75 1 86.62 419 ARG A O 1
ATOM 3283 N N . GLU A 1 420 ? 1.774 -18.703 0.7 1 84.31 420 GLU A N 1
ATOM 3284 C CA . GLU A 1 420 ? 2.717 -18.219 1.705 1 84.31 420 GLU A CA 1
ATOM 3285 C C . GLU A 1 420 ? 2.018 -17.953 3.035 1 84.31 420 GLU A C 1
ATOM 3287 O O . GLU A 1 420 ? 2.512 -18.344 4.094 1 84.31 420 GLU A O 1
ATOM 3292 N N . TRP A 1 421 ? 0.844 -17.375 2.947 1 89.38 421 TRP A N 1
ATOM 3293 C CA . TRP A 1 421 ? 0.068 -17.109 4.156 1 89.38 421 TRP A CA 1
ATOM 3294 C C . TRP A 1 421 ? -0.434 -18.406 4.773 1 89.38 421 TRP A C 1
ATOM 3296 O O . TRP A 1 421 ? -0.473 -18.547 5.996 1 89.38 421 TRP A O 1
ATOM 3306 N N . GLY A 1 422 ? -0.874 -19.281 3.869 1 90.12 422 GLY A N 1
ATOM 3307 C CA . GLY A 1 422 ? -1.303 -20.594 4.348 1 90.12 422 GLY A CA 1
ATOM 3308 C C . GLY A 1 422 ? -0.22 -21.328 5.105 1 90.12 422 GLY A C 1
ATOM 3309 O O . GLY A 1 422 ? -0.461 -21.844 6.203 1 90.12 422 GLY A O 1
ATOM 3310 N N . LEU A 1 423 ? 0.95 -21.344 4.574 1 83.75 423 LEU A N 1
ATOM 3311 C CA . LEU A 1 423 ? 2.084 -22.016 5.199 1 83.75 423 LEU A CA 1
ATOM 3312 C C . LEU A 1 423 ? 2.451 -21.344 6.52 1 83.75 423 LEU A C 1
ATOM 3314 O O . LEU A 1 423 ? 2.762 -22.031 7.5 1 83.75 423 LEU A O 1
ATOM 3318 N N . TRP A 1 424 ? 2.441 -20.047 6.527 1 86.06 424 TRP A N 1
ATOM 3319 C CA . TRP A 1 424 ? 2.723 -19.297 7.75 1 86.06 424 TRP A CA 1
ATOM 3320 C C . TRP A 1 424 ? 1.687 -19.609 8.828 1 86.06 424 TRP A C 1
ATOM 3322 O O . TRP A 1 424 ? 2.031 -19.766 10 1 86.06 424 TRP A O 1
ATOM 3332 N N . CYS A 1 425 ? 0.455 -19.641 8.398 1 90.88 425 CYS A N 1
ATOM 3333 C CA . CYS A 1 425 ? -0.634 -19.953 9.32 1 90.88 425 CYS A CA 1
ATOM 3334 C C . CYS A 1 425 ? -0.465 -21.344 9.914 1 90.88 425 CYS A C 1
ATOM 3336 O O . CYS A 1 425 ? -0.582 -21.531 11.133 1 90.88 425 CYS A O 1
ATOM 3338 N N . VAL A 1 426 ? -0.158 -22.297 9.109 1 88.31 426 VAL A N 1
ATOM 3339 C CA . VAL A 1 426 ? 0.01 -23.672 9.57 1 88.31 426 VAL A CA 1
ATOM 3340 C C . VAL A 1 426 ? 1.201 -23.766 10.516 1 88.31 426 VAL A C 1
ATOM 3342 O O . VAL A 1 426 ? 1.144 -24.453 11.531 1 88.31 426 VAL A O 1
ATOM 3345 N N . ARG A 1 427 ? 2.242 -23.094 10.195 1 84.5 427 ARG A N 1
ATOM 3346 C CA . ARG A 1 427 ? 3.381 -23.016 11.109 1 84.5 427 ARG A CA 1
ATOM 3347 C C . ARG A 1 427 ? 2.953 -22.516 12.484 1 84.5 427 ARG A C 1
ATOM 3349 O O . ARG A 1 427 ? 3.318 -23.094 13.508 1 84.5 427 ARG A O 1
ATOM 3356 N N . ASN A 1 428 ? 2.195 -21.453 12.484 1 89.38 428 ASN A N 1
ATOM 3357 C CA . ASN A 1 428 ? 1.743 -20.859 13.742 1 89.38 428 ASN A CA 1
ATOM 3358 C C . ASN A 1 428 ? 0.813 -21.812 14.5 1 89.38 428 ASN A C 1
ATOM 3360 O O . ASN A 1 428 ? 0.806 -21.828 15.734 1 89.38 428 ASN A O 1
ATOM 3364 N N . LEU A 1 429 ? 0.07 -22.609 13.781 1 92.06 429 LEU A N 1
ATOM 3365 C CA . LEU A 1 429 ? -0.878 -23.531 14.383 1 92.06 429 LEU A CA 1
ATOM 3366 C C . LEU A 1 429 ? -0.151 -24.703 15.039 1 92.06 429 LEU A C 1
ATOM 3368 O O . LEU A 1 429 ? -0.635 -25.266 16.031 1 92.06 429 LEU A O 1
ATOM 3372 N N . LEU A 1 430 ? 1.013 -24.953 14.547 1 87.88 430 LEU A N 1
ATOM 3373 C CA . LEU A 1 430 ? 1.723 -26.141 15 1 87.88 430 LEU A CA 1
ATOM 3374 C C . LEU A 1 430 ? 2.77 -25.781 16.047 1 87.88 430 LEU A C 1
ATOM 3376 O O . LEU A 1 430 ? 3.115 -26.609 16.891 1 87.88 430 LEU A O 1
ATOM 3380 N N . GLU A 1 431 ? 3.254 -24.594 15.906 1 86.44 431 GLU A N 1
ATOM 3381 C CA . GLU A 1 431 ? 4.332 -24.172 16.797 1 86.44 431 GLU A CA 1
ATOM 3382 C C . GLU A 1 431 ? 3.906 -24.266 18.266 1 86.44 431 GLU A C 1
ATOM 3384 O O . GLU A 1 431 ? 2.926 -23.641 18.672 1 86.44 431 GLU A O 1
ATOM 3389 N N . GLY A 1 432 ? 4.617 -25.109 19.047 1 86.81 432 GLY A N 1
ATOM 3390 C CA . GLY A 1 432 ? 4.391 -25.234 20.469 1 86.81 432 GLY A CA 1
ATOM 3391 C C . GLY A 1 432 ? 3.102 -25.969 20.797 1 86.81 432 GLY A C 1
ATOM 3392 O O . GLY A 1 432 ? 2.584 -25.844 21.922 1 86.81 432 GLY A O 1
ATOM 3393 N N . ASN A 1 433 ? 2.514 -26.641 19.859 1 91.81 433 ASN A N 1
ATOM 3394 C CA . ASN A 1 433 ? 1.239 -27.328 20.078 1 91.81 433 ASN A CA 1
ATOM 3395 C C . ASN A 1 433 ? 1.293 -28.781 19.625 1 91.81 433 ASN A C 1
ATOM 3397 O O . ASN A 1 433 ? 0.919 -29.109 18.5 1 91.81 433 ASN A O 1
ATOM 3401 N N . GLN A 1 434 ? 1.591 -29.625 20.547 1 90.19 434 GLN A N 1
ATOM 3402 C CA . GLN A 1 434 ? 1.798 -31.047 20.266 1 90.19 434 GLN A CA 1
ATOM 3403 C C . GLN A 1 434 ? 0.514 -31.703 19.781 1 90.19 434 GLN A C 1
ATOM 3405 O O . GLN A 1 434 ? 0.557 -32.594 18.922 1 90.19 434 GLN A O 1
ATOM 3410 N N . GLU A 1 435 ? -0.553 -31.328 20.297 1 92 435 GLU A N 1
ATOM 3411 C CA . GLU A 1 435 ? -1.825 -31.906 19.875 1 92 435 GLU A CA 1
ATOM 3412 C C . GLU A 1 435 ? -2.096 -31.625 18.406 1 92 435 GLU A C 1
ATOM 3414 O O . GLU A 1 435 ? -2.508 -32.5 17.656 1 92 435 GLU A O 1
ATOM 3419 N N . ASN A 1 436 ? -1.891 -30.344 17.984 1 90.81 436 ASN A N 1
ATOM 3420 C CA . ASN A 1 436 ? -2.053 -29.984 16.578 1 90.81 436 ASN A CA 1
ATOM 3421 C C . ASN A 1 436 ? -1.077 -30.75 15.688 1 90.81 436 ASN A C 1
ATOM 3423 O O . ASN A 1 436 ? -1.438 -31.188 14.594 1 90.81 436 ASN A O 1
ATOM 3427 N N . GLN A 1 437 ? 0.146 -30.922 16.203 1 84.62 437 GLN A N 1
ATOM 3428 C CA . GLN A 1 437 ? 1.157 -31.672 15.453 1 84.62 437 GLN A CA 1
ATOM 3429 C C . GLN A 1 437 ? 0.736 -33.125 15.25 1 84.62 437 GLN A C 1
ATOM 3431 O O . GLN A 1 437 ? 0.913 -33.688 14.172 1 84.62 437 GLN A O 1
ATOM 3436 N N . LYS A 1 438 ? 0.189 -33.656 16.234 1 83.31 438 LYS A N 1
ATOM 3437 C CA . LYS A 1 438 ? -0.274 -35.031 16.172 1 83.31 438 LYS A CA 1
ATOM 3438 C C . LYS A 1 438 ? -1.401 -35.188 15.148 1 83.31 438 LYS A C 1
ATOM 3440 O O . LYS A 1 438 ? -1.421 -36.156 14.375 1 83.31 438 LYS A O 1
ATOM 3445 N N . VAL A 1 439 ? -2.324 -34.281 15.133 1 83.31 439 VAL A N 1
ATOM 3446 C CA . VAL A 1 439 ? -3.453 -34.344 14.211 1 83.31 439 VAL A CA 1
ATOM 3447 C C . VAL A 1 439 ? -2.947 -34.25 12.773 1 83.31 439 VAL A C 1
ATOM 3449 O O . VAL A 1 439 ? -3.398 -35 11.906 1 83.31 439 VAL A O 1
ATOM 3452 N N . VAL A 1 440 ? -2.037 -33.375 12.523 1 80.94 440 VAL A N 1
ATOM 3453 C CA . VAL A 1 440 ? -1.512 -33.156 11.172 1 80.94 440 VAL A CA 1
ATOM 3454 C C . VAL A 1 440 ? -0.712 -34.406 10.742 1 80.94 440 VAL A C 1
ATOM 3456 O O . VAL A 1 440 ? -0.772 -34.812 9.586 1 80.94 440 VAL A O 1
ATOM 3459 N N . ALA A 1 441 ? 0.014 -35.031 11.727 1 73.94 441 ALA A N 1
ATOM 3460 C CA . ALA A 1 441 ? 0.779 -36.25 11.445 1 73.94 441 ALA A CA 1
ATOM 3461 C C . ALA A 1 441 ? -0.142 -37.406 11.078 1 73.94 441 ALA A C 1
ATOM 3463 O O . ALA A 1 441 ? 0.179 -38.219 10.195 1 73.94 441 ALA A O 1
ATOM 3464 N N . GLU A 1 442 ? -1.156 -37.531 11.781 1 71.75 442 GLU A N 1
ATOM 3465 C CA . GLU A 1 442 ? -2.133 -38.594 11.508 1 71.75 442 GLU A CA 1
ATOM 3466 C C . GLU A 1 442 ? -2.773 -38.406 10.141 1 71.75 442 GLU A C 1
ATOM 3468 O O . GLU A 1 442 ? -3.055 -39.375 9.438 1 71.75 442 GLU A O 1
ATOM 3473 N N . LEU A 1 443 ? -3.047 -37.188 9.859 1 67.69 443 LEU A N 1
ATOM 3474 C CA . LEU A 1 443 ? -3.592 -36.875 8.547 1 67.69 443 LEU A CA 1
ATOM 3475 C C . LEU A 1 443 ? -2.615 -37.281 7.445 1 67.69 443 LEU A C 1
ATOM 3477 O O . LEU A 1 443 ? -3.029 -37.75 6.383 1 67.69 443 LEU A O 1
ATOM 3481 N N . GLU A 1 444 ? -1.352 -37.188 7.773 1 62.88 444 GLU A N 1
ATOM 3482 C CA . GLU A 1 444 ? -0.297 -37.531 6.836 1 62.88 444 GLU A CA 1
ATOM 3483 C C . GLU A 1 444 ? -0.229 -39.062 6.648 1 62.88 444 GLU A C 1
ATOM 3485 O O . GLU A 1 444 ? -0.047 -39.531 5.531 1 62.88 444 GLU A O 1
ATOM 3490 N N . MET A 1 445 ? -0.258 -39.781 7.871 1 52.56 445 MET A N 1
ATOM 3491 C CA . MET A 1 445 ? -0.139 -41.25 7.871 1 52.56 445 MET A CA 1
ATOM 3492 C C . MET A 1 445 ? -1.325 -41.906 7.16 1 52.56 445 MET A C 1
ATOM 3494 O O . MET A 1 445 ? -1.171 -42.906 6.48 1 52.56 445 MET A O 1
ATOM 3498 N N . GLN A 1 446 ? -2.447 -41.531 7.789 1 49.78 446 GLN A N 1
ATOM 3499 C CA . GLN A 1 446 ? -3.639 -42.125 7.207 1 49.78 446 GLN A CA 1
ATOM 3500 C C . GLN A 1 446 ? -3.723 -41.844 5.707 1 49.78 446 GLN A C 1
ATOM 3502 O O . GLN A 1 446 ? -4.508 -42.469 4.996 1 49.78 446 GLN A O 1
ATOM 3507 N N . GLY A 1 447 ? -2.619 -41.406 5.25 1 42.97 447 GLY A N 1
ATOM 3508 C CA . GLY A 1 447 ? -2.783 -41.062 3.848 1 42.97 447 GLY A CA 1
ATOM 3509 C C . GLY A 1 447 ? -3.855 -40 3.621 1 42.97 447 GLY A C 1
ATOM 3510 O O . GLY A 1 447 ? -4.176 -39.656 2.477 1 42.97 447 GLY A O 1
ATOM 3511 N N . SER A 1 448 ? -4.57 -40.031 4.691 1 37.62 448 SER A N 1
ATOM 3512 C CA . SER A 1 448 ? -5.77 -39.219 4.738 1 37.62 448 SER A CA 1
ATOM 3513 C C . SER A 1 448 ? -5.418 -37.719 4.723 1 37.62 448 SER A C 1
ATOM 3515 O O . SER A 1 448 ? -6.289 -36.875 4.52 1 37.62 448 SER A O 1
ATOM 3517 N N . VAL A 1 449 ? -4.543 -37.469 5.676 1 39.12 449 VAL A N 1
ATOM 3518 C CA . VAL A 1 449 ? -4.355 -36.031 5.719 1 39.12 449 VAL A CA 1
ATOM 3519 C C . VAL A 1 449 ? -3.969 -35.531 4.332 1 39.12 449 VAL A C 1
ATOM 3521 O O . VAL A 1 449 ? -3.49 -34.375 4.191 1 39.12 449 VAL A O 1
ATOM 3524 N N . ASP A 1 450 ? -3.686 -36.375 3.506 1 40.41 450 ASP A N 1
ATOM 3525 C CA . ASP A 1 450 ? -3.871 -36.031 2.104 1 40.41 450 ASP A CA 1
ATOM 3526 C C . ASP A 1 450 ? -5.07 -35.094 1.93 1 40.41 450 ASP A C 1
ATOM 3528 O O . ASP A 1 450 ? -6.215 -35.5 2.121 1 40.41 450 ASP A O 1
ATOM 3532 N N . VAL A 1 451 ? -4.973 -34.094 2.6 1 45.06 451 VAL A N 1
ATOM 3533 C CA . VAL A 1 451 ? -6.102 -33.344 2.029 1 45.06 451 VAL A CA 1
ATOM 3534 C C . VAL A 1 451 ? -6.422 -33.906 0.642 1 45.06 451 VAL A C 1
ATOM 3536 O O . VAL A 1 451 ? -5.648 -33.719 -0.301 1 45.06 451 VAL A O 1
ATOM 3539 N N . PRO A 1 452 ? -7.035 -35.031 0.721 1 45.72 452 PRO A N 1
ATOM 3540 C CA . PRO A 1 452 ? -7.285 -35.75 -0.54 1 45.72 452 PRO A CA 1
ATOM 3541 C C . PRO A 1 452 ? -7.102 -34.844 -1.762 1 45.72 452 PRO A C 1
ATOM 3543 O O . PRO A 1 452 ? -6.488 -35.25 -2.748 1 45.72 452 PRO A O 1
ATOM 3546 N N . GLN A 1 453 ? -7.594 -33.781 -1.446 1 49.84 453 GLN A N 1
ATOM 3547 C CA . GLN A 1 453 ? -7.477 -32.844 -2.58 1 49.84 453 GLN A CA 1
ATOM 3548 C C . GLN A 1 453 ? -6.016 -32.5 -2.854 1 49.84 453 GLN A C 1
ATOM 3550 O O . GLN A 1 453 ? -5.602 -32.406 -4.008 1 49.84 453 GLN A O 1
ATOM 3555 N N . LEU A 1 454 ? -5.246 -32.375 -1.736 1 55.31 454 LEU A N 1
ATOM 3556 C CA . LEU A 1 454 ? -3.842 -32.062 -1.962 1 55.31 454 LEU A CA 1
ATOM 3557 C C . LEU A 1 454 ? -3.092 -33.281 -2.504 1 55.31 454 LEU A C 1
ATOM 3559 O O . LEU A 1 454 ? -2.264 -33.156 -3.408 1 55.31 454 LEU A O 1
ATOM 3563 N N . ARG A 1 455 ? -3.334 -34.375 -1.949 1 52.97 455 ARG A N 1
ATOM 3564 C CA . ARG A 1 455 ? -2.707 -35.594 -2.455 1 52.97 455 ARG A CA 1
ATOM 3565 C C . ARG A 1 455 ? -3.166 -35.906 -3.877 1 52.97 455 ARG A C 1
ATOM 3567 O O . ARG A 1 455 ? -2.371 -36.344 -4.711 1 52.97 455 ARG A O 1
ATOM 3574 N N . GLU A 1 456 ? -4.5 -35.719 -3.908 1 50.38 456 GLU A N 1
ATOM 3575 C CA . GLU A 1 456 ? -5.016 -35.938 -5.258 1 50.38 456 GLU A CA 1
ATOM 3576 C C . GLU A 1 456 ? -4.27 -35.062 -6.273 1 50.38 456 GLU A C 1
ATOM 3578 O O . GLU A 1 456 ? -4.125 -35.438 -7.434 1 50.38 456 GLU A O 1
ATOM 3583 N N . ILE A 1 457 ? -3.881 -34.094 -5.609 1 48.19 457 ILE A N 1
ATOM 3584 C CA . ILE A 1 457 ? -3.16 -33.25 -6.559 1 48.19 457 ILE A CA 1
ATOM 3585 C C . ILE A 1 457 ? -1.655 -33.438 -6.367 1 48.19 457 ILE A C 1
ATOM 3587 O O . ILE A 1 457 ? -0.863 -32.625 -6.836 1 48.19 457 ILE A O 1
ATOM 3591 N N . GLY A 1 458 ? -1.321 -34.438 -5.602 1 50.47 458 GLY A N 1
ATOM 3592 C CA . GLY A 1 458 ? 0.076 -34.812 -5.48 1 50.47 458 GLY A CA 1
ATOM 3593 C C . GLY A 1 458 ? 0.855 -33.938 -4.523 1 50.47 458 GLY A C 1
ATOM 3594 O O . GLY A 1 458 ? 2.055 -33.719 -4.707 1 50.47 458 GLY A O 1
ATOM 3595 N N . LEU A 1 459 ? 0.095 -33.281 -3.619 1 56.03 459 LEU A N 1
ATOM 3596 C CA . LEU A 1 459 ? 0.796 -32.406 -2.691 1 56.03 459 LEU A CA 1
ATOM 3597 C C . LEU A 1 459 ? 0.733 -32.938 -1.27 1 56.03 459 LEU A C 1
ATOM 3599 O O . LEU A 1 459 ? -0.228 -33.625 -0.903 1 56.03 459 LEU A O 1
ATOM 3603 N N . ARG A 1 460 ? 1.775 -32.938 -0.562 1 60.66 460 ARG A N 1
ATOM 3604 C CA . ARG A 1 460 ? 1.844 -33.281 0.849 1 60.66 460 ARG A CA 1
ATOM 3605 C C . ARG A 1 460 ? 2.508 -32.188 1.67 1 60.66 460 ARG A C 1
ATOM 3607 O O . ARG A 1 460 ? 3.359 -31.469 1.162 1 60.66 460 ARG A O 1
ATOM 3614 N N . VAL A 1 461 ? 1.814 -31.891 2.775 1 59.28 461 VAL A N 1
ATOM 3615 C CA . VAL A 1 461 ? 2.459 -30.938 3.684 1 59.28 461 VAL A CA 1
ATOM 3616 C C . VAL A 1 461 ? 3.436 -31.688 4.594 1 59.28 461 VAL A C 1
ATOM 3618 O O . VAL A 1 461 ? 3.072 -32.688 5.219 1 59.28 461 VAL A O 1
ATOM 3621 N N . GLU A 1 462 ? 4.656 -31.453 4.434 1 62.25 462 GLU A N 1
ATOM 3622 C CA . GLU A 1 462 ? 5.688 -32 5.309 1 62.25 462 GLU A CA 1
ATOM 3623 C C . GLU A 1 462 ? 6.117 -30.984 6.363 1 62.25 462 GLU A C 1
ATOM 3625 O O . GLU A 1 462 ? 6.188 -29.797 6.086 1 62.25 462 GLU A O 1
ATOM 3630 N N . ILE A 1 463 ? 6.109 -31.438 7.551 1 58.53 463 ILE A N 1
ATOM 3631 C CA . ILE A 1 463 ? 6.57 -30.594 8.641 1 58.53 463 ILE A CA 1
ATOM 3632 C C . ILE A 1 463 ? 8.023 -30.922 8.977 1 58.53 463 ILE A C 1
ATOM 3634 O O . ILE A 1 463 ? 8.359 -32.094 9.219 1 58.53 463 ILE A O 1
ATOM 3638 N N . ASP A 1 464 ? 8.945 -29.922 8.844 1 56.91 464 ASP A N 1
ATOM 3639 C CA . ASP A 1 464 ? 10.328 -30.125 9.258 1 56.91 464 ASP A CA 1
ATOM 3640 C C . ASP A 1 464 ? 10.406 -30.453 10.75 1 56.91 464 ASP A C 1
ATOM 3642 O O . ASP A 1 464 ? 9.93 -29.688 11.586 1 56.91 464 ASP A O 1
ATOM 3646 N N . PRO A 1 465 ? 10.844 -31.625 10.945 1 55.69 465 PRO A N 1
ATOM 3647 C CA . PRO A 1 465 ? 10.859 -32.031 12.344 1 55.69 465 PRO A CA 1
ATOM 3648 C C . PRO A 1 465 ? 11.68 -31.109 13.234 1 55.69 465 PRO A C 1
ATOM 3650 O O . PRO A 1 465 ? 11.43 -31.016 14.438 1 55.69 465 PRO A O 1
ATOM 3653 N N . VAL A 1 466 ? 12.594 -30.516 12.586 1 53.66 466 VAL A N 1
ATOM 3654 C CA . VAL A 1 466 ? 13.5 -29.672 13.359 1 53.66 466 VAL A CA 1
ATOM 3655 C C . VAL A 1 466 ? 12.906 -28.281 13.516 1 53.66 466 VAL A C 1
ATOM 3657 O O . VAL A 1 466 ? 12.82 -27.75 14.625 1 53.66 466 VAL A O 1
ATOM 3660 N N . THR A 1 467 ? 12.414 -27.812 12.469 1 49.22 467 THR A N 1
ATOM 3661 C CA . THR A 1 467 ? 12.023 -26.406 12.484 1 49.22 467 THR A CA 1
ATOM 3662 C C . THR A 1 467 ? 10.516 -26.266 12.648 1 49.22 467 THR A C 1
ATOM 3664 O O . THR A 1 467 ? 10.008 -25.172 12.875 1 49.22 467 THR A O 1
ATOM 3667 N N . ALA A 1 468 ? 9.805 -27.391 12.602 1 51.78 468 ALA A N 1
ATOM 3668 C CA . ALA A 1 468 ? 8.352 -27.469 12.664 1 51.78 468 ALA A CA 1
ATOM 3669 C C . ALA A 1 468 ? 7.711 -26.609 11.57 1 51.78 468 ALA A C 1
ATOM 3671 O O . ALA A 1 468 ? 6.582 -26.141 11.727 1 51.78 468 ALA A O 1
ATOM 3672 N N . ARG A 1 469 ? 8.516 -26.359 10.539 1 56.84 469 ARG A N 1
ATOM 3673 C CA . ARG A 1 469 ? 7.996 -25.578 9.422 1 56.84 469 ARG A CA 1
ATOM 3674 C C . ARG A 1 469 ? 7.316 -26.484 8.398 1 56.84 469 ARG A C 1
ATOM 3676 O O . ARG A 1 469 ? 7.863 -27.516 8.016 1 56.84 469 ARG A O 1
ATOM 3683 N N . PRO A 1 470 ? 6.027 -26.156 8.094 1 55.53 470 PRO A N 1
ATOM 3684 C CA . PRO A 1 470 ? 5.348 -26.984 7.078 1 55.53 470 PRO A CA 1
ATOM 3685 C C . PRO A 1 470 ? 5.793 -26.641 5.656 1 55.53 470 PRO A C 1
ATOM 3687 O O . PRO A 1 470 ? 6.152 -25.5 5.371 1 55.53 470 PRO A O 1
ATOM 3690 N N . LYS A 1 471 ? 6.156 -27.609 4.93 1 58.38 471 LYS A N 1
ATOM 3691 C CA . LYS A 1 471 ? 6.438 -27.469 3.504 1 58.38 471 LYS A CA 1
ATOM 3692 C C . LYS A 1 471 ? 5.461 -28.297 2.672 1 58.38 471 LYS A C 1
ATOM 3694 O O . LYS A 1 471 ? 5.047 -29.375 3.086 1 58.38 471 LYS A O 1
ATOM 3699 N N . LEU A 1 472 ? 5 -27.672 1.605 1 56.41 472 LEU A N 1
ATOM 3700 C CA . LEU A 1 472 ? 4.195 -28.391 0.633 1 56.41 472 LEU A CA 1
ATOM 3701 C C . LEU A 1 472 ? 5.082 -29.156 -0.35 1 56.41 472 LEU A C 1
ATOM 3703 O O . LEU A 1 472 ? 5.969 -28.562 -0.972 1 56.41 472 LEU A O 1
ATOM 3707 N N . VAL A 1 473 ? 5.062 -30.406 -0.232 1 56 473 VAL A N 1
ATOM 3708 C CA . VAL A 1 473 ? 5.91 -31.188 -1.128 1 56 473 VAL A CA 1
ATOM 3709 C C . VAL A 1 473 ? 5.043 -32 -2.086 1 56 473 VAL A C 1
ATOM 3711 O O . VAL A 1 473 ? 3.877 -32.281 -1.794 1 56 473 VAL A O 1
ATOM 3714 N N . ASN A 1 474 ? 5.57 -32.156 -3.348 1 47.94 474 ASN A N 1
ATOM 3715 C CA . ASN A 1 474 ? 4.926 -33.094 -4.273 1 47.94 474 ASN A CA 1
ATOM 3716 C C . ASN A 1 474 ? 4.922 -34.5 -3.727 1 47.94 474 ASN A C 1
ATOM 3718 O O . ASN A 1 474 ? 5.887 -34.938 -3.09 1 47.94 474 ASN A O 1
ATOM 3722 N N . ASP A 1 475 ? 3.746 -35.094 -3.555 1 47.59 475 ASP A N 1
ATOM 3723 C CA . ASP A 1 475 ? 3.664 -36.469 -3.109 1 47.59 475 ASP A CA 1
ATOM 3724 C C . ASP A 1 475 ? 4.379 -37.406 -4.082 1 47.59 475 ASP A C 1
ATOM 3726 O O . ASP A 1 475 ? 4.102 -37.406 -5.285 1 47.59 475 ASP A O 1
ATOM 3730 N N . THR A 1 476 ? 5.805 -37.719 -3.986 1 42.88 476 THR A N 1
ATOM 3731 C CA . THR A 1 476 ? 6.492 -38.688 -4.816 1 42.88 476 THR A CA 1
ATOM 3732 C C . THR A 1 476 ? 5.691 -39.969 -4.906 1 42.88 476 THR A C 1
ATOM 3734 O O . THR A 1 476 ? 5.102 -40.406 -3.918 1 42.88 476 THR A O 1
ATOM 3737 N N . MET B 1 1 ? -8.602 -24.375 -47.719 1 39.31 1 MET B N 1
ATOM 3738 C CA . MET B 1 1 ? -7.98 -25.625 -48.125 1 39.31 1 MET B CA 1
ATOM 3739 C C . MET B 1 1 ? -8.102 -26.672 -47 1 39.31 1 MET B C 1
ATOM 3741 O O . MET B 1 1 ? -7.773 -26.391 -45.844 1 39.31 1 MET B O 1
ATOM 3745 N N . GLU B 1 2 ? -8.945 -27.562 -47.219 1 49.88 2 GLU B N 1
ATOM 3746 C CA . GLU B 1 2 ? -9.203 -28.688 -46.344 1 49.88 2 GLU B CA 1
ATOM 3747 C C . GLU B 1 2 ? -7.91 -29.406 -45.969 1 49.88 2 GLU B C 1
ATOM 3749 O O . GLU B 1 2 ? -7.094 -29.719 -46.812 1 49.88 2 GLU B O 1
ATOM 3754 N N . ALA B 1 3 ? -7.352 -29.047 -44.75 1 57.84 3 ALA B N 1
ATOM 3755 C CA . ALA B 1 3 ? -6.109 -29.672 -44.312 1 57.84 3 ALA B CA 1
ATOM 3756 C C . ALA B 1 3 ? -6.121 -31.172 -44.594 1 57.84 3 ALA B C 1
ATOM 3758 O O . ALA B 1 3 ? -7.129 -31.844 -44.344 1 57.84 3 ALA B O 1
ATOM 3759 N N . CYS B 1 4 ? -5.328 -31.656 -45.531 1 64.31 4 CYS B N 1
ATOM 3760 C CA . CYS B 1 4 ? -5.152 -33.094 -45.781 1 64.31 4 CYS B CA 1
ATOM 3761 C C . CYS B 1 4 ? -4.734 -33.844 -44.531 1 64.31 4 CYS B C 1
ATOM 3763 O O . CYS B 1 4 ? -3.557 -33.844 -44.188 1 64.31 4 CYS B O 1
ATOM 3765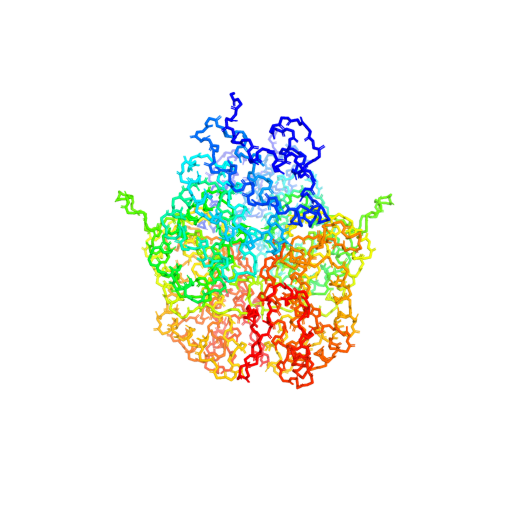 N N . VAL B 1 5 ? -5.672 -34.125 -43.688 1 75 5 VAL B N 1
ATOM 3766 C CA . VAL B 1 5 ? -5.445 -34.906 -42.469 1 75 5 VAL B CA 1
ATOM 3767 C C . VAL B 1 5 ? -5.664 -36.375 -42.781 1 75 5 VAL B C 1
ATOM 3769 O O . VAL B 1 5 ? -6.625 -36.75 -43.469 1 75 5 VAL B O 1
ATOM 3772 N N . PRO B 1 6 ? -4.672 -37.219 -42.438 1 75.5 6 PRO B N 1
ATOM 3773 C CA . PRO B 1 6 ? -4.863 -38.656 -42.656 1 75.5 6 PRO B CA 1
ATOM 3774 C C . PRO B 1 6 ? -6.203 -39.156 -42.125 1 75.5 6 PRO B C 1
ATOM 3776 O O . PRO B 1 6 ? -6.664 -38.688 -41.062 1 75.5 6 PRO B O 1
ATOM 3779 N N . GLU B 1 7 ? -6.73 -40.094 -42.844 1 77.25 7 GLU B N 1
ATOM 3780 C CA . GLU B 1 7 ? -8.07 -40.594 -42.562 1 77.25 7 GLU B CA 1
ATOM 3781 C C . GLU B 1 7 ? -8.141 -41.25 -41.188 1 77.25 7 GLU B C 1
ATOM 3783 O O . GLU B 1 7 ? -9.164 -41.125 -40.5 1 77.25 7 GLU B O 1
ATOM 3788 N N . GLU B 1 8 ? -7.027 -41.781 -40.781 1 77.31 8 GLU B N 1
ATOM 3789 C CA . GLU B 1 8 ? -7.027 -42.469 -39.5 1 77.31 8 GLU B CA 1
ATOM 3790 C C . GLU B 1 8 ? -7.227 -41.5 -38.344 1 77.31 8 GLU B C 1
ATOM 3792 O O . GLU B 1 8 ? -7.969 -41.781 -37.406 1 77.31 8 GLU B O 1
ATOM 3797 N N . VAL B 1 9 ? -6.625 -40.375 -38.531 1 79.94 9 VAL B N 1
ATOM 3798 C CA . VAL B 1 9 ? -6.727 -39.375 -37.5 1 79.94 9 VAL B CA 1
ATOM 3799 C C . VAL B 1 9 ? -8.125 -38.75 -37.5 1 79.94 9 VAL B C 1
ATOM 3801 O O . VAL B 1 9 ? -8.742 -38.594 -36.438 1 79.94 9 VAL B O 1
ATOM 3804 N N . LEU B 1 10 ? -8.617 -38.562 -38.656 1 80.38 10 LEU B N 1
ATOM 3805 C CA . LEU B 1 10 ? -9.945 -37.969 -38.812 1 80.38 10 LEU B CA 1
ATOM 3806 C C . LEU B 1 10 ? -11.031 -38.938 -38.312 1 80.38 10 LEU B C 1
ATOM 3808 O O . LEU B 1 10 ? -11.984 -38.5 -37.656 1 80.38 10 LEU B O 1
ATOM 3812 N N . GLU B 1 11 ? -10.781 -40.219 -38.562 1 81 11 GLU B N 1
ATOM 3813 C CA . GLU B 1 11 ? -11.766 -41.219 -38.188 1 81 11 GLU B CA 1
ATOM 3814 C C . GLU B 1 11 ? -11.859 -41.344 -36.656 1 81 11 GLU B C 1
ATOM 3816 O O . GLU B 1 11 ? -12.961 -41.469 -36.094 1 81 11 GLU B O 1
ATOM 3821 N N . SER B 1 12 ? -10.75 -41.344 -36.031 1 81.75 12 SER B N 1
ATOM 3822 C CA . SER B 1 12 ? -10.719 -41.406 -34.562 1 81.75 12 SER B CA 1
ATOM 3823 C C . SER B 1 12 ? -11.453 -40.219 -33.938 1 81.75 12 SER B C 1
ATOM 3825 O O . SER B 1 12 ? -12.203 -40.406 -32.969 1 81.75 12 SER B O 1
ATOM 3827 N N . LEU B 1 13 ? -11.312 -39.062 -34.5 1 85.25 13 LEU B N 1
ATOM 3828 C CA . LEU B 1 13 ? -11.945 -37.844 -34 1 85.25 13 LEU B CA 1
ATOM 3829 C C . LEU B 1 13 ? -13.438 -37.844 -34.281 1 85.25 13 LEU B C 1
ATOM 3831 O O . LEU B 1 13 ? -14.242 -37.438 -33.438 1 85.25 13 LEU B O 1
ATOM 3835 N N . LEU B 1 14 ? -13.727 -38.344 -35.438 1 80.12 14 LEU B N 1
ATOM 3836 C CA . LEU B 1 14 ? -15.125 -38.406 -35.844 1 80.12 14 LEU B CA 1
ATOM 3837 C C . LEU B 1 14 ? -15.891 -39.406 -35 1 80.12 14 LEU B C 1
ATOM 3839 O O . LEU B 1 14 ? -17.047 -39.156 -34.625 1 80.12 14 LEU B O 1
ATOM 3843 N N . ASN B 1 15 ? -15.203 -40.469 -34.656 1 80.56 15 ASN B N 1
ATOM 3844 C CA . ASN B 1 15 ? -15.836 -41.469 -33.781 1 80.56 15 ASN B CA 1
ATOM 3845 C C . ASN B 1 15 ? -16.062 -40.938 -32.375 1 80.56 15 ASN B C 1
ATOM 3847 O O . ASN B 1 15 ? -17.078 -41.25 -31.75 1 80.56 15 ASN B O 1
ATOM 3851 N N . ALA B 1 16 ? -15.133 -40.156 -31.984 1 80.69 16 ALA B N 1
ATOM 3852 C CA . ALA B 1 16 ? -15.227 -39.625 -30.625 1 80.69 16 ALA B CA 1
ATOM 3853 C C . ALA B 1 16 ? -16.297 -38.531 -30.547 1 80.69 16 ALA B C 1
ATOM 3855 O O . ALA B 1 16 ? -16.891 -38.344 -29.484 1 80.69 16 ALA B O 1
ATOM 3856 N N . SER B 1 17 ? -16.625 -37.906 -31.672 1 76.56 17 SER B N 1
ATOM 3857 C CA . SER B 1 17 ? -17.594 -36.812 -31.703 1 76.56 17 SER B CA 1
ATOM 3858 C C . SER B 1 17 ? -18.969 -37.312 -32.156 1 76.56 17 SER B C 1
ATOM 3860 O O . SER B 1 17 ? -19.953 -36.562 -32.062 1 76.56 17 SER B O 1
ATOM 3862 N N . ASP B 1 18 ? -19.078 -38.5 -32.562 1 71.06 18 ASP B N 1
ATOM 3863 C CA . ASP B 1 18 ? -20.281 -39.094 -33.156 1 71.06 18 ASP B CA 1
ATOM 3864 C C . ASP B 1 18 ? -20.766 -38.25 -34.344 1 71.06 18 ASP B C 1
ATOM 3866 O O . ASP B 1 18 ? -21.969 -38.062 -34.531 1 71.06 18 ASP B O 1
ATOM 3870 N N . LEU B 1 19 ? -19.859 -37.594 -34.812 1 67.44 19 LEU B N 1
ATOM 3871 C CA . LEU B 1 19 ? -20.234 -36.75 -35.969 1 67.44 19 LEU B CA 1
ATOM 3872 C C . LEU B 1 19 ? -19.688 -37.312 -37.25 1 67.44 19 LEU B C 1
ATOM 3874 O O . LEU B 1 19 ? -18.688 -38.031 -37.25 1 67.44 19 LEU B O 1
ATOM 3878 N N . SER B 1 20 ? -20.375 -37.281 -38.281 1 63.88 20 SER B N 1
ATOM 3879 C CA . SER B 1 20 ? -19.969 -37.75 -39.594 1 63.88 20 SER B CA 1
ATOM 3880 C C . SER B 1 20 ? -19.531 -36.562 -40.469 1 63.88 20 SER B C 1
ATOM 3882 O O . SER B 1 20 ? -19.562 -36.656 -41.719 1 63.88 20 SER B O 1
ATOM 3884 N N . TYR B 1 21 ? -18.969 -35.469 -39.875 1 71.19 21 TYR B N 1
ATOM 3885 C CA . TYR B 1 21 ? -18.891 -34.188 -40.562 1 71.19 21 TYR B CA 1
ATOM 3886 C C . TYR B 1 21 ? -17.438 -33.75 -40.719 1 71.19 21 TYR B C 1
ATOM 3888 O O . TYR B 1 21 ? -16.516 -34.5 -40.406 1 71.19 21 TYR B O 1
ATOM 3896 N N . SER B 1 22 ? -17.234 -32.438 -41.031 1 83.19 22 SER B N 1
ATOM 3897 C CA . SER B 1 22 ? -16.016 -31.672 -41.344 1 83.19 22 SER B CA 1
ATOM 3898 C C . SER B 1 22 ? -15.125 -31.578 -40.094 1 83.19 22 SER B C 1
ATOM 3900 O O . SER B 1 22 ? -15.586 -31.734 -38.969 1 83.19 22 SER B O 1
ATOM 3902 N N . LEU B 1 23 ? -13.82 -31.594 -40.375 1 86.69 23 LEU B N 1
ATOM 3903 C CA . LEU B 1 23 ? -12.844 -31.438 -39.312 1 86.69 23 LEU B CA 1
ATOM 3904 C C . LEU B 1 23 ? -13.227 -30.281 -38.406 1 86.69 23 LEU B C 1
ATOM 3906 O O . LEU B 1 23 ? -13.094 -30.375 -37.188 1 86.69 23 LEU B O 1
ATOM 3910 N N . GLU B 1 24 ? -13.789 -29.266 -38.969 1 89.12 24 GLU B N 1
ATOM 3911 C CA . GLU B 1 24 ? -14.18 -28.078 -38.188 1 89.12 24 GLU B CA 1
ATOM 3912 C C . GLU B 1 24 ? -15.305 -28.391 -37.219 1 89.12 24 GLU B C 1
ATOM 3914 O O . GLU B 1 24 ? -15.266 -27.984 -36.062 1 89.12 24 GLU B O 1
ATOM 3919 N N . GLN B 1 25 ? -16.25 -29.078 -37.719 1 88.81 25 GLN B N 1
ATOM 3920 C CA . GLN B 1 25 ? -17.391 -29.438 -36.875 1 88.81 25 GLN B CA 1
ATOM 3921 C C . GLN B 1 25 ? -16.969 -30.375 -35.75 1 88.81 25 GLN B C 1
ATOM 3923 O O . GLN B 1 25 ? -17.469 -30.281 -34.625 1 88.81 25 GLN B O 1
ATOM 3928 N N . CYS B 1 26 ? -16.078 -31.281 -36.125 1 89.44 26 CYS B N 1
ATOM 3929 C CA . CYS B 1 26 ? -15.562 -32.219 -35.156 1 89.44 26 CYS B CA 1
ATOM 3930 C C . CYS B 1 26 ? -14.836 -31.484 -34.031 1 89.44 26 CYS B C 1
ATOM 3932 O O . CYS B 1 26 ? -15.086 -31.734 -32.844 1 89.44 26 CYS B O 1
ATOM 3934 N N . LEU B 1 27 ? -13.984 -30.562 -34.406 1 92.88 27 LEU B N 1
ATOM 3935 C CA . LEU B 1 27 ? -13.203 -29.812 -33.438 1 92.88 27 LEU B CA 1
ATOM 3936 C C . LEU B 1 27 ? -14.109 -28.922 -32.594 1 92.88 27 LEU B C 1
ATOM 3938 O O . LEU B 1 27 ? -13.891 -28.781 -31.375 1 92.88 27 LEU B O 1
ATOM 3942 N N . GLN B 1 28 ? -15.172 -28.375 -33.188 1 93 28 GLN B N 1
ATOM 3943 C CA . GLN B 1 28 ? -16.125 -27.562 -32.438 1 93 28 GLN B CA 1
ATOM 3944 C C . GLN B 1 28 ? -16.891 -28.391 -31.422 1 93 28 GLN B C 1
ATOM 3946 O O . GLN B 1 28 ? -17.172 -27.922 -30.312 1 93 28 GLN B O 1
ATOM 3951 N N . PHE B 1 29 ? -17.219 -29.531 -31.844 1 91.69 29 PHE B N 1
ATOM 3952 C CA . PHE B 1 29 ? -17.906 -30.453 -30.938 1 91.69 29 PHE B CA 1
ATOM 3953 C C . PHE B 1 29 ? -17.016 -30.812 -29.75 1 91.69 29 PHE B C 1
ATOM 3955 O O . PHE B 1 29 ? -17.453 -30.781 -28.594 1 91.69 29 PHE B O 1
ATOM 3962 N N . LEU B 1 30 ? -15.758 -31.188 -30.047 1 93.31 30 LEU B N 1
ATOM 3963 C CA . LEU B 1 30 ? -14.812 -31.547 -29 1 93.31 30 LEU B CA 1
ATOM 3964 C C . LEU B 1 30 ? -14.578 -30.375 -28.062 1 93.31 30 LEU B C 1
ATOM 3966 O O . LEU B 1 30 ? -14.438 -30.562 -26.844 1 93.31 30 LEU B O 1
ATOM 3970 N N . LEU B 1 31 ? -14.555 -29.172 -28.625 1 95 31 LEU B N 1
ATOM 3971 C CA . LEU B 1 31 ? -14.344 -27.969 -27.828 1 95 31 LEU B CA 1
ATOM 3972 C C . LEU B 1 31 ? -15.5 -27.75 -26.859 1 95 31 LEU B C 1
ATOM 3974 O O . LEU B 1 31 ? -15.281 -27.438 -25.688 1 95 31 LEU B O 1
ATOM 3978 N N . GLU B 1 32 ? -16.672 -27.938 -27.25 1 93 32 GLU B N 1
ATOM 3979 C CA . GLU B 1 32 ? -17.844 -27.766 -26.406 1 93 32 GLU B CA 1
ATOM 3980 C C . GLU B 1 32 ? -17.922 -28.859 -25.344 1 93 32 GLU B C 1
ATOM 3982 O O . GLU B 1 32 ? -18.266 -28.578 -24.188 1 93 32 GLU B O 1
ATOM 3987 N N . SER B 1 33 ? -17.625 -30.078 -25.734 1 91.38 33 SER B N 1
ATOM 3988 C CA . SER B 1 33 ? -17.688 -31.203 -24.812 1 91.38 33 SER B CA 1
ATOM 3989 C C . SER B 1 33 ? -16.625 -31.109 -23.719 1 91.38 33 SER B C 1
ATOM 3991 O O . SER B 1 33 ? -16.844 -31.547 -22.594 1 91.38 33 SER B O 1
ATOM 3993 N N . SER B 1 34 ? -15.508 -30.578 -24.109 1 93 34 SER B N 1
ATOM 3994 C CA . SER B 1 34 ? -14.367 -30.562 -23.188 1 93 34 SER B CA 1
ATOM 3995 C C . SER B 1 34 ? -14.484 -29.406 -22.188 1 93 34 SER B C 1
ATOM 3997 O O . SER B 1 34 ? -13.633 -29.25 -21.312 1 93 34 SER B O 1
ATOM 3999 N N . LYS B 1 35 ? -15.555 -28.625 -22.234 1 89.56 35 LYS B N 1
ATOM 4000 C CA . LYS B 1 35 ? -15.758 -27.516 -21.312 1 89.56 35 LYS B CA 1
ATOM 4001 C C . LYS B 1 35 ? -16.219 -28.016 -19.938 1 89.56 35 LYS B C 1
ATOM 4003 O O . LYS B 1 35 ? -16.031 -27.328 -18.922 1 89.56 35 LYS B O 1
ATOM 4008 N N . THR B 1 36 ? -16.766 -29.188 -19.953 1 85.94 36 THR B N 1
ATOM 4009 C CA . THR B 1 36 ? -17.281 -29.734 -18.703 1 85.94 36 THR B CA 1
ATOM 4010 C C . THR B 1 36 ? -16.375 -30.859 -18.203 1 85.94 36 THR B C 1
ATOM 4012 O O . THR B 1 36 ? -15.695 -31.516 -18.984 1 85.94 36 THR B O 1
ATOM 4015 N N . ASP B 1 37 ? -16.469 -31.156 -16.938 1 82.38 37 ASP B N 1
ATOM 4016 C CA . ASP B 1 37 ? -15.672 -32.219 -16.344 1 82.38 37 ASP B CA 1
ATOM 4017 C C . ASP B 1 37 ? -16.078 -33.594 -16.891 1 82.38 37 ASP B C 1
ATOM 4019 O O . ASP B 1 37 ? -15.227 -34.406 -17.203 1 82.38 37 ASP B O 1
ATOM 4023 N N . SER B 1 38 ? -17.359 -33.75 -16.891 1 85.69 38 SER B N 1
ATOM 4024 C CA . SER B 1 38 ? -17.875 -35 -17.391 1 85.69 38 SER B CA 1
ATOM 4025 C C . SER B 1 38 ? -17.469 -35.219 -18.859 1 85.69 38 SER B C 1
ATOM 4027 O O . SER B 1 38 ? -17.125 -36.312 -19.25 1 85.69 38 SER B O 1
ATOM 4029 N N . GLY B 1 39 ? -17.5 -34.156 -19.594 1 89.19 39 GLY B N 1
ATOM 4030 C CA . GLY B 1 39 ? -17.094 -34.219 -21 1 89.19 39 GLY B CA 1
ATOM 4031 C C . GLY B 1 39 ? -15.633 -34.562 -21.172 1 89.19 39 GLY B C 1
ATOM 4032 O O . GLY B 1 39 ? -15.273 -35.375 -22.031 1 89.19 39 GLY B O 1
ATOM 4033 N N . ARG B 1 40 ? -14.781 -34 -20.391 1 88.81 40 ARG B N 1
ATOM 4034 C CA . ARG B 1 40 ? -13.352 -34.281 -20.453 1 88.81 40 ARG B CA 1
ATOM 4035 C C . ARG B 1 40 ? -13.039 -35.719 -20.062 1 88.81 40 ARG B C 1
ATOM 4037 O O . ARG B 1 40 ? -12.211 -36.375 -20.703 1 88.81 40 ARG B O 1
ATOM 4044 N N . SER B 1 41 ? -13.719 -36.188 -19.047 1 88.06 41 SER B N 1
ATOM 4045 C CA . SER B 1 41 ? -13.516 -37.562 -18.609 1 88.06 41 SER B CA 1
ATOM 4046 C C . SER B 1 41 ? -13.961 -38.562 -19.672 1 88.06 41 SER B C 1
ATOM 4048 O O . SER B 1 41 ? -13.312 -39.594 -19.875 1 88.06 41 SER B O 1
ATOM 4050 N N . ASP B 1 42 ? -15.047 -38.219 -20.266 1 91.69 42 ASP B N 1
ATOM 4051 C CA . ASP B 1 42 ? -15.539 -39.062 -21.344 1 91.69 42 ASP B CA 1
ATOM 4052 C C . ASP B 1 42 ? -14.547 -39.094 -22.5 1 91.69 42 ASP B C 1
ATOM 4054 O O . ASP B 1 42 ? -14.242 -40.156 -23.031 1 91.69 42 ASP B O 1
ATOM 4058 N N . LEU B 1 43 ? -14.086 -38 -22.891 1 92.25 43 LEU B N 1
ATOM 4059 C CA . LEU B 1 43 ? -13.133 -37.906 -24 1 92.25 43 LEU B CA 1
ATOM 4060 C C . LEU B 1 43 ? -11.812 -38.562 -23.641 1 92.25 43 LEU B C 1
ATOM 4062 O O . LEU B 1 43 ? -11.133 -39.125 -24.5 1 92.25 43 LEU B O 1
ATOM 4066 N N . ALA B 1 44 ? -11.391 -38.531 -22.391 1 91.75 44 ALA B N 1
ATOM 4067 C CA . ALA B 1 44 ? -10.188 -39.188 -21.922 1 91.75 44 ALA B CA 1
ATOM 4068 C C . ALA B 1 44 ? -10.328 -40.719 -22.031 1 91.75 44 ALA B C 1
ATOM 4070 O O . ALA B 1 44 ? -9.375 -41.406 -22.406 1 91.75 44 ALA B O 1
ATOM 4071 N N . SER B 1 45 ? -11.5 -41.156 -21.609 1 91.56 45 SER B N 1
ATOM 4072 C CA . SER B 1 45 ? -11.758 -42.594 -21.688 1 91.56 45 SER B CA 1
ATOM 4073 C C . SER B 1 45 ? -11.703 -43.094 -23.125 1 91.56 45 SER B C 1
ATOM 4075 O O . SER B 1 45 ? -11.375 -44.25 -23.359 1 91.56 45 SER B O 1
ATOM 4077 N N . LYS B 1 46 ? -11.977 -42.188 -24.031 1 90.44 46 LYS B N 1
ATOM 4078 C CA . LYS B 1 46 ? -11.961 -42.531 -25.453 1 90.44 46 LYS B CA 1
ATOM 4079 C C . LYS B 1 46 ? -10.578 -42.312 -26.062 1 90.44 46 LYS B C 1
ATOM 4081 O O . LYS B 1 46 ? -10.383 -42.531 -27.266 1 90.44 46 LYS B O 1
ATOM 4086 N N . ALA B 1 47 ? -9.602 -41.875 -25.344 1 91.75 47 ALA B N 1
ATOM 4087 C CA . ALA B 1 47 ? -8.219 -41.688 -25.75 1 91.75 47 ALA B CA 1
ATOM 4088 C C . ALA B 1 47 ? -8.133 -40.75 -26.953 1 91.75 47 ALA B C 1
ATOM 4090 O O . ALA B 1 47 ? -7.465 -41.062 -27.938 1 91.75 47 ALA B O 1
ATOM 4091 N N . VAL B 1 48 ? -8.797 -39.625 -26.859 1 92.88 48 VAL B N 1
ATOM 4092 C CA . VAL B 1 48 ? -8.891 -38.688 -27.953 1 92.88 48 VAL B CA 1
ATOM 4093 C C . VAL B 1 48 ? -7.602 -37.875 -28.031 1 92.88 48 VAL B C 1
ATOM 4095 O O . VAL B 1 48 ? -7.199 -37.438 -29.109 1 92.88 48 VAL B O 1
ATOM 4098 N N . LEU B 1 49 ? -6.898 -37.688 -26.953 1 95.38 49 LEU B N 1
ATOM 4099 C CA . LEU B 1 49 ? -5.777 -36.781 -26.828 1 95.38 49 LEU B CA 1
ATOM 4100 C C . LEU B 1 49 ? -4.668 -37.125 -27.812 1 95.38 49 LEU B C 1
ATOM 4102 O O . LEU B 1 49 ? -4.141 -36.25 -28.5 1 95.38 49 LEU B O 1
ATOM 4106 N N . PRO B 1 50 ? -4.328 -38.438 -28 1 94.56 50 PRO B N 1
ATOM 4107 C CA . PRO B 1 50 ? -3.279 -38.781 -28.969 1 94.56 50 PRO B CA 1
ATOM 4108 C C . PRO B 1 50 ? -3.629 -38.344 -30.391 1 94.56 50 PRO B C 1
ATOM 4110 O O . PRO B 1 50 ? -2.756 -37.875 -31.125 1 94.56 50 PRO B O 1
ATOM 4113 N N . SER B 1 51 ? -4.879 -38.469 -30.719 1 93.62 51 SER B N 1
ATOM 4114 C CA . SER B 1 51 ? -5.324 -38.031 -32.031 1 93.62 51 SER B CA 1
ATOM 4115 C C . SER B 1 51 ? -5.215 -36.531 -32.219 1 93.62 51 SER B C 1
ATOM 4117 O O . SER B 1 51 ? -4.902 -36.062 -33.312 1 93.62 51 SER B O 1
ATOM 4119 N N . ILE B 1 52 ? -5.523 -35.812 -31.188 1 95.81 52 ILE B N 1
ATOM 4120 C CA . ILE B 1 52 ? -5.43 -34.375 -31.219 1 95.81 52 ILE B CA 1
ATOM 4121 C C . ILE B 1 52 ? -3.969 -33.938 -31.391 1 95.81 52 ILE B C 1
ATOM 4123 O O . ILE B 1 52 ? -3.666 -33.031 -32.156 1 95.81 52 ILE B O 1
ATOM 4127 N N . ILE B 1 53 ? -3.027 -34.594 -30.719 1 96.75 53 ILE B N 1
ATOM 4128 C CA . ILE B 1 53 ? -1.604 -34.312 -30.828 1 96.75 53 ILE B CA 1
ATOM 4129 C C . ILE B 1 53 ? -1.138 -34.594 -32.25 1 96.75 53 ILE B C 1
ATOM 4131 O O . ILE B 1 53 ? -0.396 -33.812 -32.844 1 96.75 53 ILE B O 1
ATOM 4135 N N . ARG B 1 54 ? -1.612 -35.688 -32.781 1 94.5 54 ARG B N 1
ATOM 4136 C CA . ARG B 1 54 ? -1.256 -36.062 -34.156 1 94.5 54 ARG B CA 1
ATOM 4137 C C . ARG B 1 54 ? -1.782 -35.031 -35.156 1 94.5 54 ARG B C 1
ATOM 4139 O O . ARG B 1 54 ? -1.099 -34.688 -36.125 1 94.5 54 ARG B O 1
ATOM 4146 N N . LEU B 1 55 ? -2.979 -34.594 -34.938 1 94.25 55 LEU B N 1
ATOM 4147 C CA . LEU B 1 55 ? -3.564 -33.562 -35.781 1 94.25 55 LEU B CA 1
ATOM 4148 C C . LEU B 1 55 ? -2.707 -32.281 -35.75 1 94.25 55 LEU B C 1
ATOM 4150 O O . LEU B 1 55 ? -2.459 -31.688 -36.812 1 94.25 55 LEU B O 1
ATOM 4154 N N . LEU B 1 56 ? -2.242 -31.859 -34.594 1 95.06 56 LEU B N 1
ATOM 4155 C CA . LEU B 1 56 ? -1.394 -30.688 -34.438 1 95.06 56 LEU B CA 1
ATOM 4156 C C . LEU B 1 56 ? -0.096 -30.844 -35.219 1 95.06 56 LEU B C 1
ATOM 4158 O O . LEU B 1 56 ? 0.438 -29.875 -35.75 1 95.06 56 LEU B O 1
ATOM 4162 N N . GLN B 1 57 ? 0.39 -32.031 -35.281 1 93.44 57 GLN B N 1
ATOM 4163 C CA . GLN B 1 57 ? 1.643 -32.344 -35.969 1 93.44 57 GLN B CA 1
ATOM 4164 C C . GLN B 1 57 ? 1.472 -32.281 -37.5 1 93.44 57 GLN B C 1
ATOM 4166 O O . GLN B 1 57 ? 2.402 -31.906 -38.219 1 93.44 57 GLN B O 1
ATOM 4171 N N . LEU B 1 58 ? 0.288 -32.562 -37.938 1 92.62 58 LEU B N 1
ATOM 4172 C CA . LEU B 1 58 ? 0.055 -32.75 -39.344 1 92.62 58 LEU B CA 1
ATOM 4173 C C . LEU B 1 58 ? -0.394 -31.438 -40 1 92.62 58 LEU B C 1
ATOM 4175 O O . LEU B 1 58 ? -0.174 -31.219 -41.188 1 92.62 58 LEU B O 1
ATOM 4179 N N . LEU B 1 59 ? -1.012 -30.625 -39.281 1 93.38 59 LEU B N 1
ATOM 4180 C CA . LEU B 1 59 ? -1.525 -29.375 -39.812 1 93.38 59 LEU B CA 1
ATOM 4181 C C . LEU B 1 59 ? -0.391 -28.391 -40.062 1 93.38 59 LEU B C 1
ATOM 4183 O O . LEU B 1 59 ? 0.371 -28.062 -39.156 1 93.38 59 LEU B O 1
ATOM 4187 N N . PRO B 1 60 ? -0.283 -27.938 -41.312 1 92.81 60 PRO B N 1
ATOM 4188 C CA . PRO B 1 60 ? 0.81 -27.016 -41.625 1 92.81 60 PRO B CA 1
ATOM 4189 C C . PRO B 1 60 ? 0.554 -25.594 -41.094 1 92.81 60 PRO B C 1
ATOM 4191 O O . PRO B 1 60 ? -0.583 -25.109 -41.125 1 92.81 60 PRO B O 1
ATOM 4194 N N . TYR B 1 61 ? 1.522 -24.969 -40.625 1 93.69 61 TYR B N 1
ATOM 4195 C CA . TYR B 1 61 ? 1.501 -23.547 -40.25 1 93.69 61 TYR B CA 1
ATOM 4196 C C . TYR B 1 61 ? 2.234 -22.719 -41.312 1 93.69 61 TYR B C 1
ATOM 4198 O O . TYR B 1 61 ? 3.326 -23.078 -41.75 1 93.69 61 TYR B O 1
ATOM 4206 N N . PRO B 1 62 ? 1.642 -21.547 -41.688 1 93.56 62 PRO B N 1
ATOM 4207 C CA . PRO B 1 62 ? 0.472 -20.891 -41.125 1 93.56 62 PRO B CA 1
ATOM 4208 C C . PRO B 1 62 ? -0.816 -21.188 -41.875 1 93.56 62 PRO B C 1
ATOM 4210 O O . PRO B 1 62 ? -1.886 -20.703 -41.531 1 93.56 62 PRO B O 1
ATOM 4213 N N . SER B 1 63 ? -0.752 -22.016 -42.906 1 92.94 63 SER B N 1
ATOM 4214 C CA . SER B 1 63 ? -1.882 -22.234 -43.812 1 92.94 63 SER B CA 1
ATOM 4215 C C . SER B 1 63 ? -3.092 -22.781 -43.062 1 92.94 63 SER B C 1
ATOM 4217 O O . SER B 1 63 ? -4.234 -22.469 -43.406 1 92.94 63 SER B O 1
ATOM 4219 N N . SER B 1 64 ? -2.865 -23.516 -42.031 1 93.94 64 SER B N 1
ATOM 4220 C CA . SER B 1 64 ? -3.957 -24.125 -41.281 1 93.94 64 SER B CA 1
ATOM 4221 C C . SER B 1 64 ? -4.102 -23.469 -39.906 1 93.94 64 SER B C 1
ATOM 4223 O O . SER B 1 64 ? -4.48 -24.141 -38.938 1 93.94 64 SER B O 1
ATOM 4225 N N . ARG B 1 65 ? -3.797 -22.25 -39.812 1 95.06 65 ARG B N 1
ATOM 4226 C CA . ARG B 1 65 ? -3.758 -21.531 -38.531 1 95.06 65 ARG B CA 1
ATOM 4227 C C . ARG B 1 65 ? -5.086 -21.641 -37.812 1 95.06 65 ARG B C 1
ATOM 4229 O O . ARG B 1 65 ? -5.109 -21.859 -36.594 1 95.06 65 ARG B O 1
ATOM 4236 N N . HIS B 1 66 ? -6.148 -21.453 -38.562 1 94.5 66 HIS B N 1
ATOM 4237 C CA . HIS B 1 66 ? -7.477 -21.516 -37.969 1 94.5 66 HIS B CA 1
ATOM 4238 C C . HIS B 1 66 ? -7.715 -22.844 -37.25 1 94.5 66 HIS B C 1
ATOM 4240 O O . HIS B 1 66 ? -8.156 -22.875 -36.125 1 94.5 66 HIS B O 1
ATOM 4246 N N . TYR B 1 67 ? -7.363 -23.953 -37.938 1 93.44 67 TYR B N 1
ATOM 4247 C CA . TYR B 1 67 ? -7.543 -25.297 -37.375 1 93.44 67 TYR B CA 1
ATOM 4248 C C . TYR B 1 67 ? -6.57 -25.531 -36.25 1 93.44 67 TYR B C 1
ATOM 4250 O O . TYR B 1 67 ? -6.906 -26.219 -35.25 1 93.44 67 TYR B O 1
ATOM 4258 N N . LEU B 1 68 ? -5.398 -24.984 -36.406 1 96.56 68 LEU B N 1
ATOM 4259 C CA . LEU B 1 68 ? -4.391 -25.141 -35.375 1 96.56 68 LEU B CA 1
ATOM 4260 C C . LEU B 1 68 ? -4.859 -24.5 -34.062 1 96.56 68 LEU B C 1
ATOM 4262 O O . LEU B 1 68 ? -4.738 -25.109 -33 1 96.56 68 LEU B O 1
ATOM 4266 N N . ILE B 1 69 ? -5.461 -23.344 -34.156 1 96.94 69 ILE B N 1
ATOM 4267 C CA . ILE B 1 69 ? -5.953 -22.625 -32.969 1 96.94 69 ILE B CA 1
ATOM 4268 C C . ILE B 1 69 ? -7.086 -23.406 -32.312 1 96.94 69 ILE B C 1
ATOM 4270 O O . ILE B 1 69 ? -7.113 -23.578 -31.109 1 96.94 69 ILE B O 1
ATOM 4274 N N . LEU B 1 70 ? -7.957 -23.891 -33.125 1 95.88 70 LEU B N 1
ATOM 4275 C CA . LEU B 1 70 ? -9.062 -24.688 -32.594 1 95.88 70 LEU B CA 1
ATOM 4276 C C . LEU B 1 70 ? -8.547 -25.953 -31.906 1 95.88 70 LEU B C 1
ATOM 4278 O O . LEU B 1 70 ? -9.055 -26.328 -30.844 1 95.88 70 LEU B O 1
ATOM 4282 N N . THR B 1 71 ? -7.605 -26.641 -32.531 1 96.56 71 THR B N 1
ATOM 4283 C CA . THR B 1 71 ? -7.016 -27.844 -31.984 1 96.56 71 THR B CA 1
ATOM 4284 C C . THR B 1 71 ? -6.336 -27.562 -30.641 1 96.56 71 THR B C 1
ATOM 4286 O O . THR B 1 71 ? -6.461 -28.328 -29.703 1 96.56 71 THR B O 1
ATOM 4289 N N . LEU B 1 72 ? -5.652 -26.406 -30.578 1 98.06 72 LEU B N 1
ATOM 4290 C CA . LEU B 1 72 ? -5.004 -26.016 -29.328 1 98.06 72 LEU B CA 1
ATOM 4291 C C . LEU B 1 72 ? -6.039 -25.75 -28.234 1 98.06 72 LEU B C 1
ATOM 4293 O O . LEU B 1 72 ? -5.816 -26.109 -27.078 1 98.06 72 LEU B O 1
ATOM 4297 N N . LYS B 1 73 ? -7.09 -25.141 -28.609 1 97.38 73 LYS B N 1
ATOM 4298 C CA . LYS B 1 73 ? -8.156 -24.875 -27.641 1 97.38 73 LYS B CA 1
ATOM 4299 C C . LYS B 1 73 ? -8.719 -26.188 -27.078 1 97.38 73 LYS B C 1
ATOM 4301 O O . LYS B 1 73 ? -8.969 -26.281 -25.875 1 97.38 73 LYS B O 1
ATOM 4306 N N . VAL B 1 74 ? -8.914 -27.109 -27.922 1 96.44 74 VAL B N 1
ATOM 4307 C CA . VAL B 1 74 ? -9.406 -28.406 -27.5 1 96.44 74 VAL B CA 1
ATOM 4308 C C . VAL B 1 74 ? -8.375 -29.078 -26.578 1 96.44 74 VAL B C 1
ATOM 4310 O O . VAL B 1 74 ? -8.734 -29.609 -25.531 1 96.44 74 VAL B O 1
ATOM 4313 N N . LEU B 1 75 ? -7.137 -29.047 -27.016 1 97.25 75 LEU B N 1
ATOM 4314 C CA . LEU B 1 75 ? -6.047 -29.656 -26.25 1 97.25 75 LEU B CA 1
ATOM 4315 C C . LEU B 1 75 ? -5.938 -29.031 -24.875 1 97.25 75 LEU B C 1
ATOM 4317 O O . LEU B 1 75 ? -5.746 -29.734 -23.875 1 97.25 75 LEU B O 1
ATOM 4321 N N . ARG B 1 76 ? -6.055 -27.703 -24.797 1 96.19 76 ARG B N 1
ATOM 4322 C CA . ARG B 1 76 ? -6.02 -26.969 -23.531 1 96.19 76 ARG B CA 1
ATOM 4323 C C . ARG B 1 76 ? -7.098 -27.469 -22.578 1 96.19 76 ARG B C 1
ATOM 4325 O O . ARG B 1 76 ? -6.82 -27.734 -21.406 1 96.19 76 ARG B O 1
ATOM 4332 N N . ASN B 1 77 ? -8.281 -27.609 -23.109 1 93.56 77 ASN B N 1
ATOM 4333 C CA . ASN B 1 77 ? -9.398 -28.047 -22.297 1 93.56 77 ASN B CA 1
ATOM 4334 C C . ASN B 1 77 ? -9.219 -29.484 -21.812 1 93.56 77 ASN B C 1
ATOM 4336 O O . ASN B 1 77 ? -9.484 -29.797 -20.656 1 93.56 77 ASN B O 1
ATOM 4340 N N . LEU B 1 78 ? -8.766 -30.328 -22.688 1 93.81 78 LEU B N 1
ATOM 4341 C CA . LEU B 1 78 ? -8.602 -31.75 -22.375 1 93.81 78 LEU B CA 1
ATOM 4342 C C . LEU B 1 78 ? -7.582 -31.938 -21.266 1 93.81 78 LEU B C 1
ATOM 4344 O O . LEU B 1 78 ? -7.695 -32.875 -20.469 1 93.81 78 LEU B O 1
ATOM 4348 N N . CYS B 1 79 ? -6.629 -31.031 -21.172 1 92.44 79 CYS B N 1
ATOM 4349 C CA . CYS B 1 79 ? -5.547 -31.172 -20.203 1 92.44 79 CYS B CA 1
ATOM 4350 C C . CYS B 1 79 ? -5.875 -30.453 -18.906 1 92.44 79 CYS B C 1
ATOM 4352 O O . CYS B 1 79 ? -5.086 -30.484 -17.953 1 92.44 79 CYS B O 1
ATOM 4354 N N . ALA B 1 80 ? -6.973 -29.781 -18.875 1 86.81 80 ALA B N 1
ATOM 4355 C CA . ALA B 1 80 ? -7.344 -29.062 -17.672 1 86.81 80 ALA B CA 1
ATOM 4356 C C . ALA B 1 80 ? -7.895 -30 -16.609 1 86.81 80 ALA B C 1
ATOM 4358 O O . ALA B 1 80 ? -9.008 -30.516 -16.734 1 86.81 80 ALA B O 1
ATOM 4359 N N . GLY B 1 81 ? -7.145 -30.344 -15.648 1 78.12 81 GLY B N 1
ATOM 4360 C CA . GLY B 1 81 ? -7.613 -31.109 -14.492 1 78.12 81 GLY B CA 1
ATOM 4361 C C . GLY B 1 81 ? -7.797 -32.594 -14.789 1 78.12 81 GLY B C 1
ATOM 4362 O O . GLY B 1 81 ? -8.5 -33.281 -14.062 1 78.12 81 GLY B O 1
ATOM 4363 N N . GLU B 1 82 ? -7.352 -33.094 -15.883 1 82.25 82 GLU B N 1
ATOM 4364 C CA . GLU B 1 82 ? -7.465 -34.5 -16.266 1 82.25 82 GLU B CA 1
ATOM 4365 C C . GLU B 1 82 ? -6.094 -35.156 -16.375 1 82.25 82 GLU B C 1
ATOM 4367 O O . GLU B 1 82 ? -5.449 -35.094 -17.422 1 82.25 82 GLU B O 1
ATOM 4372 N N . THR B 1 83 ? -5.738 -35.969 -15.305 1 83.75 83 THR B N 1
ATOM 4373 C CA . THR B 1 83 ? -4.398 -36.5 -15.172 1 83.75 83 THR B CA 1
ATOM 4374 C C . THR B 1 83 ? -4.098 -37.469 -16.312 1 83.75 83 THR B C 1
ATOM 4376 O O . THR B 1 83 ? -2.969 -37.531 -16.797 1 83.75 83 THR B O 1
ATOM 4379 N N . TRP B 1 84 ? -5.074 -38.188 -16.703 1 87.88 84 TRP B N 1
ATOM 4380 C CA . TRP B 1 84 ? -4.875 -39.125 -17.781 1 87.88 84 TRP B CA 1
ATOM 4381 C C . TRP B 1 84 ? -4.465 -38.406 -19.062 1 87.88 84 TRP B C 1
ATOM 4383 O O . TRP B 1 84 ? -3.549 -38.844 -19.766 1 87.88 84 TRP B O 1
ATOM 4393 N N . ASN B 1 85 ? -5.199 -37.406 -19.328 1 92.12 85 ASN B N 1
ATOM 4394 C CA . ASN B 1 85 ? -4.887 -36.594 -20.516 1 92.12 85 ASN B CA 1
ATOM 4395 C C . ASN B 1 85 ? -3.535 -35.906 -20.375 1 92.12 85 ASN B C 1
ATOM 4397 O O . ASN B 1 85 ? -2.787 -35.812 -21.359 1 92.12 85 ASN B O 1
ATOM 4401 N N . GLN B 1 86 ? -3.217 -35.469 -19.219 1 92.19 86 GLN B N 1
ATOM 4402 C CA . GLN B 1 86 ? -1.941 -34.781 -18.984 1 92.19 86 GLN B CA 1
ATOM 4403 C C . GLN B 1 86 ? -0.772 -35.75 -19.172 1 92.19 86 GLN B C 1
ATOM 4405 O O . GLN B 1 86 ? 0.23 -35.406 -19.797 1 92.19 86 GLN B O 1
ATOM 4410 N N . ASP B 1 87 ? -0.941 -36.938 -18.719 1 91.94 87 ASP B N 1
ATOM 4411 C CA . ASP B 1 87 ? 0.094 -37.938 -18.906 1 91.94 87 ASP B CA 1
ATOM 4412 C C . ASP B 1 87 ? 0.2 -38.375 -20.359 1 91.94 87 ASP B C 1
ATOM 4414 O O . ASP B 1 87 ? 1.303 -38.562 -20.875 1 91.94 87 ASP B O 1
ATOM 4418 N N . ALA B 1 88 ? -0.969 -38.562 -20.953 1 94.94 88 ALA B N 1
ATOM 4419 C CA . ALA B 1 88 ? -0.986 -38.938 -22.375 1 94.94 88 ALA B CA 1
ATOM 4420 C C . ALA B 1 88 ? -0.274 -37.875 -23.219 1 94.94 88 ALA B C 1
ATOM 4422 O O . ALA B 1 88 ? 0.374 -38.219 -24.219 1 94.94 88 ALA B O 1
ATOM 4423 N N . PHE B 1 89 ? -0.44 -36.656 -22.891 1 96.94 89 PHE B N 1
ATOM 4424 C CA . PHE B 1 89 ? 0.227 -35.562 -23.578 1 96.94 89 PHE B CA 1
ATOM 4425 C C . PHE B 1 89 ? 1.735 -35.781 -23.609 1 96.94 89 PHE B C 1
ATOM 4427 O O . PHE B 1 89 ? 2.365 -35.656 -24.656 1 96.94 89 PHE B O 1
ATOM 4434 N N . VAL B 1 90 ? 2.324 -36.156 -22.484 1 95.56 90 VAL B N 1
ATOM 4435 C CA . VAL B 1 90 ? 3.764 -36.344 -22.359 1 95.56 90 VAL B CA 1
ATOM 4436 C C . VAL B 1 90 ? 4.16 -37.656 -23.078 1 95.56 90 VAL B C 1
ATOM 4438 O O . VAL B 1 90 ? 5.164 -37.688 -23.781 1 95.56 90 VAL B O 1
ATOM 4441 N N . ASP B 1 91 ? 3.324 -38.594 -22.875 1 95.44 91 ASP B N 1
ATOM 4442 C CA . ASP B 1 91 ? 3.619 -39.906 -23.422 1 95.44 91 ASP B CA 1
ATOM 4443 C C . ASP B 1 91 ? 3.625 -39.875 -24.953 1 95.44 91 ASP B C 1
ATOM 4445 O O . ASP B 1 91 ? 4.316 -40.688 -25.594 1 95.44 91 ASP B O 1
ATOM 4449 N N . HIS B 1 92 ? 2.902 -39 -25.531 1 96.31 92 HIS B N 1
ATOM 4450 C CA . HIS B 1 92 ? 2.797 -38.938 -26.984 1 96.31 92 HIS B CA 1
ATOM 4451 C C . HIS B 1 92 ? 3.539 -37.719 -27.531 1 96.31 92 HIS B C 1
ATOM 4453 O O . HIS B 1 92 ? 3.117 -37.125 -28.531 1 96.31 92 HIS B O 1
ATOM 4459 N N . ASP B 1 93 ? 4.516 -37.219 -26.797 1 96 93 ASP B N 1
ATOM 4460 C CA . ASP B 1 93 ? 5.469 -36.188 -27.203 1 96 93 ASP B CA 1
ATOM 4461 C C . ASP B 1 93 ? 4.762 -34.844 -27.469 1 96 93 ASP B C 1
ATOM 4463 O O . ASP B 1 93 ? 5.117 -34.125 -28.391 1 96 93 ASP B O 1
ATOM 4467 N N . GLY B 1 94 ? 3.74 -34.688 -26.734 1 97.12 94 GLY B N 1
ATOM 4468 C CA . GLY B 1 94 ? 3.018 -33.406 -26.875 1 97.12 94 GLY B CA 1
ATOM 4469 C C . GLY B 1 94 ? 3.906 -32.188 -26.703 1 97.12 94 GLY B C 1
ATOM 4470 O O . GLY B 1 94 ? 3.715 -31.188 -27.391 1 97.12 94 GLY B O 1
ATOM 4471 N N . SER B 1 95 ? 4.91 -32.219 -25.844 1 96.81 95 SER B N 1
ATOM 4472 C CA . SER B 1 95 ? 5.812 -31.109 -25.594 1 96.81 95 SER B CA 1
ATOM 4473 C C . SER B 1 95 ? 6.621 -30.766 -26.844 1 96.81 95 SER B C 1
ATOM 4475 O O . SER B 1 95 ? 6.828 -29.594 -27.156 1 96.81 95 SER B O 1
ATOM 4477 N N . VAL B 1 96 ? 7.027 -31.781 -27.516 1 97.06 96 VAL B N 1
ATOM 4478 C CA . VAL B 1 96 ? 7.801 -31.578 -28.734 1 97.06 96 VAL B CA 1
ATOM 4479 C C . VAL B 1 96 ? 6.93 -30.922 -29.797 1 97.06 96 VAL B C 1
ATOM 4481 O O . VAL B 1 96 ? 7.344 -29.953 -30.438 1 97.06 96 VAL B O 1
ATOM 4484 N N . VAL B 1 97 ? 5.734 -31.438 -29.938 1 97.5 97 VAL B N 1
ATOM 4485 C CA . VAL B 1 97 ? 4.816 -30.969 -30.969 1 97.5 97 VAL B CA 1
ATOM 4486 C C . VAL B 1 97 ? 4.457 -29.5 -30.719 1 97.5 97 VAL B C 1
ATOM 4488 O O . VAL B 1 97 ? 4.508 -28.672 -31.641 1 97.5 97 VAL B O 1
ATOM 4491 N N . VAL B 1 98 ? 4.125 -29.203 -29.5 1 98 98 VAL B N 1
ATOM 4492 C CA . VAL B 1 98 ? 3.74 -27.828 -29.156 1 98 98 VAL B CA 1
ATOM 4493 C C . VAL B 1 98 ? 4.945 -26.906 -29.281 1 98 98 VAL B C 1
ATOM 4495 O O . VAL B 1 98 ? 4.82 -25.781 -29.766 1 98 98 VAL B O 1
ATOM 4498 N N . SER B 1 99 ? 6.098 -27.344 -28.859 1 97.81 99 SER B N 1
ATOM 4499 C CA . SER B 1 99 ? 7.312 -26.531 -28.969 1 97.81 99 SER B CA 1
ATOM 4500 C C . SER B 1 99 ? 7.602 -26.172 -30.422 1 97.81 99 SER B C 1
ATOM 4502 O O . SER B 1 99 ? 7.918 -25.031 -30.719 1 97.81 99 SER B O 1
ATOM 4504 N N . ASP B 1 100 ? 7.473 -27.156 -31.25 1 96.69 100 ASP B N 1
ATOM 4505 C CA . ASP B 1 100 ? 7.73 -26.922 -32.656 1 96.69 100 ASP B CA 1
ATOM 4506 C C . ASP B 1 100 ? 6.734 -25.922 -33.25 1 96.69 100 ASP B C 1
ATOM 4508 O O . ASP B 1 100 ? 7.113 -25.031 -34.031 1 96.69 100 ASP B O 1
ATOM 4512 N N . LEU B 1 101 ? 5.551 -26.141 -32.938 1 97.31 101 LEU B N 1
ATOM 4513 C CA . LEU B 1 101 ? 4.523 -25.219 -33.438 1 97.31 101 LEU B CA 1
ATOM 4514 C C . LEU B 1 101 ? 4.797 -23.797 -32.969 1 97.31 101 LEU B C 1
ATOM 4516 O O . LEU B 1 101 ? 4.734 -22.859 -33.75 1 97.31 101 LEU B O 1
ATOM 4520 N N . LEU B 1 102 ? 5.105 -23.594 -31.672 1 97.5 102 LEU B N 1
ATOM 4521 C CA . LEU B 1 102 ? 5.34 -22.266 -31.125 1 97.5 102 LEU B CA 1
ATOM 4522 C C . LEU B 1 102 ? 6.598 -21.641 -31.703 1 97.5 102 LEU B C 1
ATOM 4524 O O . LEU B 1 102 ? 6.668 -20.422 -31.891 1 97.5 102 LEU B O 1
ATOM 4528 N N . GLY B 1 103 ? 7.562 -22.484 -32.031 1 96.38 103 GLY B N 1
ATOM 4529 C CA . GLY B 1 103 ? 8.742 -22 -32.719 1 96.38 103 GLY B CA 1
ATOM 4530 C C . GLY B 1 103 ? 8.438 -21.391 -34.062 1 96.38 103 GLY B C 1
ATOM 4531 O O . GLY B 1 103 ? 8.961 -20.328 -34.406 1 96.38 103 GLY B O 1
ATOM 4532 N N . SER B 1 104 ? 7.5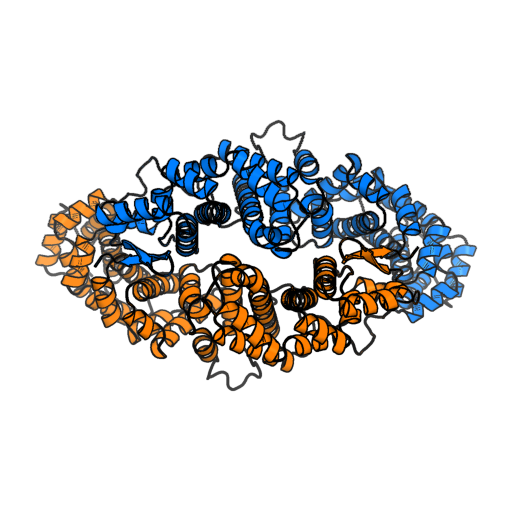74 -22.016 -34.75 1 95.69 104 SER B N 1
ATOM 4533 C CA . SER B 1 104 ? 7.184 -21.547 -36.062 1 95.69 104 SER B CA 1
ATOM 4534 C C . SER B 1 104 ? 6.246 -20.344 -36 1 95.69 104 SER B C 1
ATOM 4536 O O . SER B 1 104 ? 6.207 -19.531 -36.906 1 95.69 104 SER B O 1
ATOM 4538 N N . ALA B 1 105 ? 5.551 -20.266 -34.938 1 96 105 ALA B N 1
ATOM 4539 C CA . ALA B 1 105 ? 4.516 -19.234 -34.812 1 96 105 ALA B CA 1
ATOM 4540 C C . ALA B 1 105 ? 4.922 -18.172 -33.781 1 96 105 ALA B C 1
ATOM 4542 O O . ALA B 1 105 ? 4.07 -17.625 -33.062 1 96 105 ALA B O 1
ATOM 4543 N N . ILE B 1 106 ? 6.152 -17.875 -33.625 1 94.81 106 ILE B N 1
ATOM 4544 C CA . ILE B 1 106 ? 6.684 -17.047 -32.531 1 94.81 106 ILE B CA 1
ATOM 4545 C C . ILE B 1 106 ? 6.105 -15.641 -32.656 1 94.81 106 ILE B C 1
ATOM 4547 O O . ILE B 1 106 ? 5.969 -14.945 -31.641 1 94.81 106 ILE B O 1
ATOM 4551 N N . GLU B 1 107 ? 5.652 -15.234 -33.812 1 92.94 107 GLU B N 1
ATOM 4552 C CA . GLU B 1 107 ? 5.129 -13.891 -34 1 92.94 107 GLU B CA 1
ATOM 4553 C C . GLU B 1 107 ? 3.607 -13.867 -33.906 1 92.94 107 GLU B C 1
ATOM 4555 O O . GLU B 1 107 ? 2.996 -12.797 -33.906 1 92.94 107 GLU B O 1
ATOM 4560 N N . ASP B 1 108 ? 3.012 -15 -33.781 1 95.56 108 ASP B N 1
ATOM 4561 C CA . ASP B 1 108 ? 1.564 -15.141 -33.656 1 95.56 108 ASP B CA 1
ATOM 4562 C C . ASP B 1 108 ? 1.145 -15.258 -32.219 1 95.56 108 ASP B C 1
ATOM 4564 O O . ASP B 1 108 ? 1.047 -16.359 -31.672 1 95.56 108 ASP B O 1
ATOM 4568 N N . PHE B 1 109 ? 0.813 -14.172 -31.625 1 92.88 109 PHE B N 1
ATOM 4569 C CA . PHE B 1 109 ? 0.62 -14.141 -30.188 1 92.88 109 PHE B CA 1
ATOM 4570 C C . PHE B 1 109 ? -0.565 -15.008 -29.781 1 92.88 109 PHE B C 1
ATOM 4572 O O . PHE B 1 109 ? -0.572 -15.586 -28.688 1 92.88 109 PHE B O 1
ATOM 4579 N N . GLU B 1 110 ? -1.558 -15.086 -30.609 1 94.94 110 GLU B N 1
ATOM 4580 C CA . GLU B 1 110 ? -2.719 -15.898 -30.266 1 94.94 110 GLU B CA 1
ATOM 4581 C C . GLU B 1 110 ? -2.348 -17.375 -30.172 1 94.94 110 GLU B C 1
ATOM 4583 O O . GLU B 1 110 ? -2.727 -18.062 -29.219 1 94.94 110 GLU B O 1
ATOM 4588 N N . THR B 1 111 ? -1.635 -17.828 -31.234 1 96.81 111 THR B N 1
ATOM 4589 C CA . THR B 1 111 ? -1.172 -19.203 -31.234 1 96.81 111 THR B CA 1
ATOM 4590 C C . THR B 1 111 ? -0.261 -19.469 -30.047 1 96.81 111 THR B C 1
ATOM 4592 O O . THR B 1 111 ? -0.38 -20.5 -29.391 1 96.81 111 THR B O 1
ATOM 4595 N N . LEU B 1 112 ? 0.57 -18.516 -29.734 1 97.5 112 LEU B N 1
ATOM 4596 C CA . LEU B 1 112 ? 1.473 -18.641 -28.594 1 97.5 112 LEU B CA 1
ATOM 4597 C C . LEU B 1 112 ? 0.689 -18.734 -27.281 1 97.5 112 LEU B C 1
ATOM 4599 O O . LEU B 1 112 ? 0.989 -19.578 -26.438 1 97.5 112 LEU B O 1
ATOM 4603 N N . ARG B 1 113 ? -0.255 -17.875 -27.203 1 96.94 113 ARG B N 1
ATOM 4604 C CA . ARG B 1 113 ? -1.06 -17.812 -25.984 1 96.94 113 ARG B CA 1
ATOM 4605 C C . ARG B 1 113 ? -1.729 -19.141 -25.703 1 96.94 113 ARG B C 1
ATOM 4607 O O . ARG B 1 113 ? -1.629 -19.672 -24.594 1 96.94 113 ARG B O 1
ATOM 4614 N N . PHE B 1 114 ? -2.348 -19.703 -26.719 1 97.44 114 PHE B N 1
ATOM 4615 C CA . PHE B 1 114 ? -3.062 -20.969 -26.516 1 97.44 114 PHE B CA 1
ATOM 4616 C C . PHE B 1 114 ? -2.086 -22.109 -26.266 1 97.44 114 PHE B C 1
ATOM 4618 O O . PHE B 1 114 ? -2.359 -23 -25.469 1 97.44 114 PHE B O 1
ATOM 4625 N N . GLY B 1 115 ? -0.98 -22.094 -27 1 98.06 115 GLY B N 1
ATOM 4626 C CA . GLY B 1 115 ? 0.043 -23.094 -26.766 1 98.06 115 GLY B CA 1
ATOM 4627 C C . GLY B 1 115 ? 0.57 -23.078 -25.344 1 98.06 115 GLY B C 1
ATOM 4628 O O . GLY B 1 115 ? 0.732 -24.125 -24.719 1 98.06 115 GLY B O 1
ATOM 4629 N N . LEU B 1 116 ? 0.757 -21.906 -24.781 1 97.88 116 LEU B N 1
ATOM 4630 C CA . LEU B 1 116 ? 1.252 -21.75 -23.406 1 97.88 116 LEU B CA 1
ATOM 4631 C C . LEU B 1 116 ? 0.198 -22.188 -22.406 1 97.88 116 LEU B C 1
ATOM 4633 O O . LEU B 1 116 ? 0.53 -22.766 -21.359 1 97.88 116 LEU B O 1
ATOM 4637 N N . GLN B 1 117 ? -1.003 -21.891 -22.688 1 95.56 117 GLN B N 1
ATOM 4638 C CA . GLN B 1 117 ? -2.082 -22.297 -21.797 1 95.56 117 GLN B CA 1
ATOM 4639 C C . GLN B 1 117 ? -2.189 -23.828 -21.734 1 95.56 117 GLN B C 1
ATOM 4641 O O . GLN B 1 117 ? -2.502 -24.375 -20.672 1 95.56 117 GLN B O 1
ATOM 4646 N N . VAL B 1 118 ? -1.953 -24.5 -22.875 1 97.19 118 VAL B N 1
ATOM 4647 C CA . VAL B 1 118 ? -1.903 -25.953 -22.891 1 97.19 118 VAL B CA 1
ATOM 4648 C C . VAL B 1 118 ? -0.824 -26.438 -21.922 1 97.19 118 VAL B C 1
ATOM 4650 O O . VAL B 1 118 ? -1.084 -27.297 -21.062 1 97.19 118 VAL B O 1
ATOM 4653 N N . LEU B 1 119 ? 0.339 -25.859 -22.031 1 97.06 119 LEU B N 1
ATOM 4654 C CA . LEU B 1 119 ? 1.461 -26.266 -21.203 1 97.06 119 LEU B CA 1
ATOM 4655 C C . LEU B 1 119 ? 1.163 -26 -19.734 1 97.06 119 LEU B C 1
ATOM 4657 O O . LEU B 1 119 ? 1.471 -26.844 -18.875 1 97.06 119 LEU B O 1
ATOM 4661 N N . ALA B 1 120 ? 0.581 -24.891 -19.438 1 92.88 120 ALA B N 1
ATOM 4662 C CA . ALA B 1 120 ? 0.236 -24.547 -18.062 1 92.88 120 ALA B CA 1
ATOM 4663 C C . ALA B 1 120 ? -0.692 -25.578 -17.453 1 92.88 120 ALA B C 1
ATOM 4665 O O . ALA B 1 120 ? -0.533 -25.953 -16.281 1 92.88 120 ALA B O 1
ATOM 4666 N N . ASN B 1 121 ? -1.629 -26.016 -18.234 1 88.12 121 ASN B N 1
ATOM 4667 C CA . ASN B 1 121 ? -2.576 -27 -17.75 1 88.12 121 ASN B CA 1
ATOM 4668 C C . ASN B 1 121 ? -1.909 -28.359 -17.547 1 88.12 121 ASN B C 1
ATOM 4670 O O . ASN B 1 121 ? -2.244 -29.094 -16.609 1 88.12 121 ASN B O 1
ATOM 4674 N N . VAL B 1 122 ? -0.965 -28.703 -18.375 1 92 122 VAL B N 1
ATOM 4675 C CA . VAL B 1 122 ? -0.286 -30 -18.344 1 92 122 VAL B CA 1
ATOM 4676 C C . VAL B 1 122 ? 0.623 -30.078 -17.125 1 92 122 VAL B C 1
ATOM 4678 O O . VAL B 1 122 ? 0.776 -31.141 -16.516 1 92 122 VAL B O 1
ATOM 4681 N N . LEU B 1 123 ? 1.133 -28.969 -16.672 1 88.88 123 LEU B N 1
ATOM 4682 C CA . LEU B 1 123 ? 2.213 -28.938 -15.695 1 88.88 123 LEU B CA 1
ATOM 4683 C C . LEU B 1 123 ? 1.661 -29.016 -14.273 1 88.88 123 LEU B C 1
ATOM 4685 O O . LEU B 1 123 ? 2.406 -29.281 -13.328 1 88.88 123 LEU B O 1
ATOM 4689 N N . VAL B 1 124 ? 0.467 -28.75 -14.164 1 77.81 124 VAL B N 1
ATOM 4690 C CA . VAL B 1 124 ? -0.094 -28.656 -12.82 1 77.81 124 VAL B CA 1
ATOM 4691 C C . VAL B 1 124 ? 0.154 -29.953 -12.055 1 77.81 124 VAL B C 1
ATOM 4693 O O . VAL B 1 124 ? -0.214 -31.031 -12.516 1 77.81 124 VAL B O 1
ATOM 4696 N N . LEU B 1 125 ? 0.815 -29.938 -10.992 1 67.62 125 LEU B N 1
ATOM 4697 C CA . LEU B 1 125 ? 1.025 -30.953 -9.977 1 67.62 125 LEU B CA 1
ATOM 4698 C C . LEU B 1 125 ? 1.648 -32.219 -10.594 1 67.62 125 LEU B C 1
ATOM 4700 O O . LEU B 1 125 ? 1.259 -33.344 -10.25 1 67.62 125 LEU B O 1
ATOM 4704 N N . GLY B 1 126 ? 2.586 -32.125 -11.5 1 75.62 126 GLY B N 1
ATOM 4705 C CA . GLY B 1 126 ? 3.238 -33.281 -12.102 1 75.62 126 GLY B CA 1
ATOM 4706 C C . GLY B 1 126 ? 4.711 -33.062 -12.383 1 75.62 126 GLY B C 1
ATOM 4707 O O . GLY B 1 126 ? 5.07 -32.469 -13.406 1 75.62 126 GLY B O 1
ATOM 4708 N N . GLN B 1 127 ? 5.543 -33.656 -11.5 1 81.69 127 GLN B N 1
ATOM 4709 C CA . GLN B 1 127 ? 6.98 -33.438 -11.617 1 81.69 127 GLN B CA 1
ATOM 4710 C C . GLN B 1 127 ? 7.512 -33.969 -12.938 1 81.69 127 GLN B C 1
ATOM 4712 O O . GLN B 1 127 ? 8.344 -33.344 -13.586 1 81.69 127 GLN B O 1
ATOM 4717 N N . LYS B 1 128 ? 7.023 -35.156 -13.281 1 86.88 128 LYS B N 1
ATOM 4718 C CA . LYS B 1 128 ? 7.473 -35.781 -14.523 1 86.88 128 LYS B CA 1
ATOM 4719 C C . LYS B 1 128 ? 7.09 -34.906 -15.727 1 86.88 128 LYS B C 1
ATOM 4721 O O . LYS B 1 128 ? 7.887 -34.719 -16.656 1 86.88 128 LYS B O 1
ATOM 4726 N N . ARG B 1 129 ? 5.902 -34.5 -15.719 1 92.19 129 ARG B N 1
ATOM 4727 C CA . ARG B 1 129 ? 5.422 -33.656 -16.812 1 92.19 129 ARG B CA 1
ATOM 4728 C C . ARG B 1 129 ? 6.18 -32.344 -16.859 1 92.19 129 ARG B C 1
ATOM 4730 O O . ARG B 1 129 ? 6.508 -31.844 -17.938 1 92.19 129 ARG B O 1
ATOM 4737 N N . GLN B 1 130 ? 6.449 -31.766 -15.664 1 92.56 130 GLN B N 1
ATOM 4738 C CA . GLN B 1 130 ? 7.211 -30.516 -15.57 1 92.56 130 GLN B CA 1
ATOM 4739 C C . GLN B 1 130 ? 8.609 -30.688 -16.172 1 92.56 130 GLN B C 1
ATOM 4741 O O . GLN B 1 130 ? 9.055 -29.844 -16.953 1 92.56 130 GLN B O 1
ATOM 4746 N N . ARG B 1 131 ? 9.227 -31.781 -15.875 1 93.62 131 ARG B N 1
ATOM 4747 C CA . ARG B 1 131 ? 10.562 -32.062 -16.391 1 93.62 131 ARG B CA 1
ATOM 4748 C C . ARG B 1 131 ? 10.539 -32.219 -17.906 1 93.62 131 ARG B C 1
ATOM 4750 O O . ARG B 1 131 ? 11.43 -31.734 -18.609 1 93.62 131 ARG B O 1
ATOM 4757 N N . ASN B 1 132 ? 9.539 -32.875 -18.344 1 95.12 132 ASN B N 1
ATOM 4758 C CA . ASN B 1 132 ? 9.398 -33.125 -19.781 1 95.12 132 ASN B CA 1
ATOM 4759 C C . ASN B 1 132 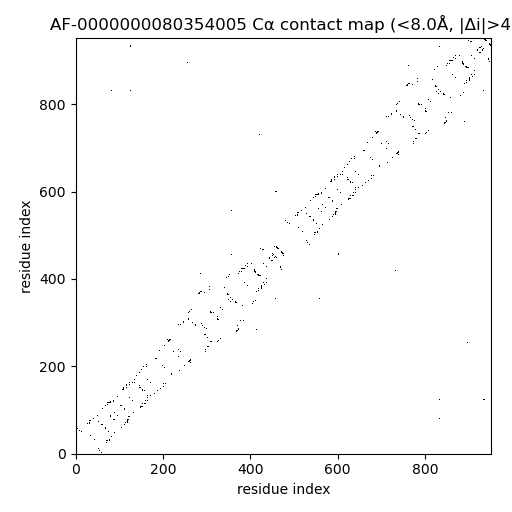? 9.273 -31.828 -20.547 1 95.12 132 ASN B C 1
ATOM 4761 O O . ASN B 1 132 ? 9.984 -31.609 -21.531 1 95.12 132 ASN B O 1
ATOM 4765 N N . VAL B 1 133 ? 8.422 -30.969 -20.141 1 96.25 133 VAL B N 1
ATOM 4766 C CA . VAL B 1 133 ? 8.203 -29.688 -20.797 1 96.25 133 VAL B CA 1
ATOM 4767 C C . VAL B 1 133 ? 9.453 -28.828 -20.688 1 96.25 133 VAL B C 1
ATOM 4769 O O . VAL B 1 133 ? 9.883 -28.203 -21.656 1 96.25 133 VAL B O 1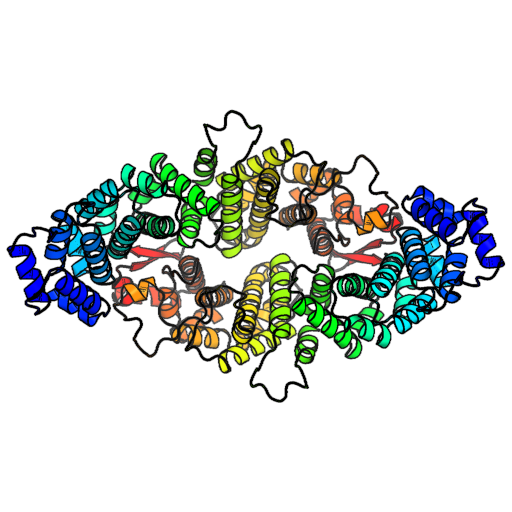
ATOM 4772 N N . TRP B 1 134 ? 10.055 -28.781 -19.484 1 97.06 134 TRP B N 1
ATOM 4773 C CA . TRP B 1 134 ? 11.234 -27.953 -19.219 1 97.06 134 TRP B CA 1
ATOM 4774 C C . TRP B 1 134 ? 12.375 -28.312 -20.156 1 97.06 134 TRP B C 1
ATOM 4776 O O . TRP B 1 134 ? 13.023 -27.438 -20.734 1 97.06 134 TRP B O 1
ATOM 4786 N N . LEU B 1 135 ? 12.586 -29.594 -20.344 1 96.12 135 LEU B N 1
ATOM 4787 C CA . LEU B 1 135 ? 13.688 -30.078 -21.172 1 96.12 135 LEU B CA 1
ATOM 4788 C C . LEU B 1 135 ? 13.516 -29.625 -22.625 1 96.12 135 LEU B C 1
ATOM 4790 O O . LEU B 1 135 ? 14.5 -29.375 -23.312 1 96.12 135 LEU B O 1
ATOM 4794 N N . ARG B 1 136 ? 12.336 -29.484 -23.016 1 96.69 136 ARG B N 1
ATOM 4795 C CA . ARG B 1 136 ? 12.062 -29.172 -24.406 1 96.69 136 ARG B CA 1
ATOM 4796 C C . ARG B 1 136 ? 12.125 -27.672 -24.656 1 96.69 136 ARG B C 1
ATOM 4798 O O . ARG B 1 136 ? 12.523 -27.219 -25.734 1 96.69 136 ARG B O 1
ATOM 4805 N N . PHE B 1 137 ? 11.789 -26.922 -23.688 1 98.12 137 PHE B N 1
ATOM 4806 C CA . PHE B 1 137 ? 11.562 -25.5 -23.922 1 98.12 137 PHE B CA 1
ATOM 4807 C C . PHE B 1 137 ? 12.727 -24.672 -23.406 1 98.12 137 PHE B C 1
ATOM 4809 O O . PHE B 1 137 ? 13 -23.594 -23.906 1 98.12 137 PHE B O 1
ATOM 4816 N N . PHE B 1 138 ? 13.414 -25.109 -22.328 1 97.94 138 PHE B N 1
ATOM 4817 C CA . PHE B 1 138 ? 14.469 -24.344 -21.688 1 97.94 138 PHE B CA 1
ATOM 4818 C C . PHE B 1 138 ? 15.797 -24.531 -22.422 1 97.94 138 PHE B C 1
ATOM 4820 O O . PHE B 1 138 ? 16.141 -25.656 -22.781 1 97.94 138 PHE B O 1
ATOM 4827 N N . PRO B 1 139 ? 16.531 -23.578 -22.75 1 97.62 139 PRO B N 1
ATOM 4828 C CA . PRO B 1 139 ? 16.25 -22.172 -22.438 1 97.62 139 PRO B CA 1
ATOM 4829 C C . PRO B 1 139 ? 15.742 -21.391 -23.656 1 97.62 139 PRO B C 1
ATOM 4831 O O . PRO B 1 139 ? 15.047 -20.391 -23.5 1 97.62 139 PRO B O 1
ATOM 4834 N N . GLU B 1 140 ? 16.047 -21.922 -24.828 1 97.44 140 GLU B N 1
ATOM 4835 C CA . GLU B 1 140 ? 15.93 -21.141 -26.062 1 97.44 140 GLU B CA 1
ATOM 4836 C C . GLU B 1 140 ? 14.469 -20.797 -26.359 1 97.44 140 GLU B C 1
ATOM 4838 O O . GLU B 1 140 ? 14.148 -19.641 -26.656 1 97.44 140 GLU B O 1
ATOM 4843 N N . ARG B 1 141 ? 13.625 -21.781 -26.297 1 97.56 141 ARG B N 1
ATOM 4844 C CA . ARG B 1 141 ? 12.219 -21.547 -26.625 1 97.56 141 ARG B CA 1
ATOM 4845 C C . ARG B 1 141 ? 11.578 -20.594 -25.641 1 97.56 141 ARG B C 1
ATOM 4847 O O . ARG B 1 141 ? 10.859 -19.672 -26.047 1 97.56 141 ARG B O 1
ATOM 4854 N N . PHE B 1 142 ? 11.82 -20.797 -24.359 1 98.44 142 PHE B N 1
ATOM 4855 C CA . PHE B 1 142 ? 11.289 -19.891 -23.344 1 98.44 142 PHE B CA 1
ATOM 4856 C C . PHE B 1 142 ? 11.797 -18.469 -23.547 1 98.44 142 PHE B C 1
ATOM 4858 O O . PHE B 1 142 ? 11.047 -17.5 -23.406 1 98.44 142 PHE B O 1
ATOM 4865 N N . LEU B 1 143 ? 13.062 -18.344 -23.875 1 98.31 143 LEU B N 1
ATOM 4866 C CA . LEU B 1 143 ? 13.641 -17.031 -24.094 1 98.31 143 LEU B CA 1
ATOM 4867 C C . LEU B 1 143 ? 12.977 -16.344 -25.281 1 98.31 143 LEU B C 1
ATOM 4869 O O . LEU B 1 143 ? 12.656 -15.148 -25.203 1 98.31 143 LEU B O 1
ATOM 4873 N N . ALA B 1 144 ? 12.797 -17.094 -26.328 1 97.75 144 ALA B N 1
ATOM 4874 C CA . ALA B 1 144 ? 12.156 -16.531 -27.516 1 97.75 144 ALA B CA 1
ATOM 4875 C C . ALA B 1 144 ? 10.742 -16.047 -27.188 1 97.75 144 ALA B C 1
ATOM 4877 O O . ALA B 1 144 ? 10.32 -14.984 -27.656 1 97.75 144 ALA B O 1
ATOM 4878 N N . ILE B 1 145 ? 10.039 -16.812 -26.469 1 97.81 145 ILE B N 1
ATOM 4879 C CA . ILE B 1 145 ? 8.672 -16.469 -26.094 1 97.81 145 ILE B CA 1
ATOM 4880 C C . ILE B 1 145 ? 8.664 -15.258 -25.172 1 97.81 145 ILE B C 1
ATOM 4882 O O . ILE B 1 145 ? 7.824 -14.367 -25.312 1 97.81 145 ILE B O 1
ATOM 4886 N N . ALA B 1 146 ? 9.602 -15.156 -24.219 1 97.25 146 ALA B N 1
ATOM 4887 C CA . ALA B 1 146 ? 9.688 -14.062 -23.25 1 97.25 146 ALA B CA 1
ATOM 4888 C C . ALA B 1 146 ? 9.93 -12.727 -23.953 1 97.25 146 ALA B C 1
ATOM 4890 O O . ALA B 1 146 ? 9.586 -11.672 -23.422 1 97.25 146 ALA B O 1
ATOM 4891 N N . LYS B 1 147 ? 10.461 -12.773 -25.109 1 96.19 147 LYS B N 1
ATOM 4892 C CA . LYS B 1 147 ? 10.773 -11.562 -25.859 1 96.19 147 LYS B CA 1
ATOM 4893 C C . LYS B 1 147 ? 9.531 -10.992 -26.547 1 96.19 147 LYS B C 1
ATOM 4895 O O . LYS B 1 147 ? 9.539 -9.859 -27.016 1 96.19 147 LYS B O 1
ATOM 4900 N N . VAL B 1 148 ? 8.5 -11.812 -26.609 1 95.56 148 VAL B N 1
ATOM 4901 C CA . VAL B 1 148 ? 7.234 -11.305 -27.109 1 95.56 148 VAL B CA 1
ATOM 4902 C C . VAL B 1 148 ? 6.633 -10.312 -26.125 1 95.56 148 VAL B C 1
ATOM 4904 O O . VAL B 1 148 ? 6.398 -10.656 -24.953 1 95.56 148 VAL B O 1
ATOM 4907 N N . ARG B 1 149 ? 6.379 -9.07 -26.438 1 94.06 149 ARG B N 1
ATOM 4908 C CA . ARG B 1 149 ? 6.016 -7.98 -25.547 1 94.06 149 ARG B CA 1
ATOM 4909 C C . ARG B 1 149 ? 4.504 -7.871 -25.391 1 94.06 149 ARG B C 1
ATOM 4911 O O . ARG B 1 149 ? 3.92 -6.824 -25.672 1 94.06 149 ARG B O 1
ATOM 4918 N N . ARG B 1 150 ? 3.904 -9.023 -24.891 1 92.31 150 ARG B N 1
ATOM 4919 C CA . ARG B 1 150 ? 2.463 -9.055 -24.656 1 92.31 150 ARG B CA 1
ATOM 4920 C C . ARG B 1 150 ? 2.135 -9.688 -23.312 1 92.31 150 ARG B C 1
ATOM 4922 O O . ARG B 1 150 ? 2.715 -10.711 -22.938 1 92.31 150 ARG B O 1
ATOM 4929 N N . ARG B 1 151 ? 1.229 -9.086 -22.656 1 91.12 151 ARG B N 1
ATOM 4930 C CA . ARG B 1 151 ? 0.804 -9.594 -21.359 1 91.12 151 ARG B CA 1
ATOM 4931 C C . ARG B 1 151 ? 0.191 -10.984 -21.484 1 91.12 151 ARG B C 1
ATOM 4933 O O . ARG B 1 151 ? 0.394 -11.836 -20.625 1 91.12 151 ARG B O 1
ATOM 4940 N N . GLU B 1 152 ? -0.514 -11.227 -22.609 1 91.06 152 GLU B N 1
ATOM 4941 C CA . GLU B 1 152 ? -1.266 -12.453 -22.828 1 91.06 152 GLU B CA 1
ATOM 4942 C C . GLU B 1 152 ? -0.334 -13.656 -22.938 1 91.06 152 GLU B C 1
ATOM 4944 O O . GLU B 1 152 ? -0.746 -14.797 -22.703 1 91.06 152 GLU B O 1
ATOM 4949 N N . THR B 1 153 ? 0.873 -13.383 -23.344 1 94.5 153 THR B N 1
ATOM 4950 C CA . THR B 1 153 ? 1.84 -14.469 -23.453 1 94.5 153 THR B CA 1
ATOM 4951 C C . THR B 1 153 ? 2.748 -14.508 -22.219 1 94.5 153 THR B C 1
ATOM 4953 O O . THR B 1 153 ? 3.141 -15.586 -21.766 1 94.5 153 THR B O 1
ATOM 4956 N N . CYS B 1 154 ? 2.988 -13.344 -21.625 1 95.06 154 CYS B N 1
ATOM 4957 C CA . CYS B 1 154 ? 3.908 -13.234 -20.5 1 95.06 154 CYS B CA 1
ATOM 4958 C C . CYS B 1 154 ? 3.324 -13.898 -19.25 1 95.06 154 CYS B C 1
ATOM 4960 O O . CYS B 1 154 ? 4.031 -14.594 -18.516 1 95.06 154 CYS B O 1
ATOM 4962 N N . ASP B 1 155 ? 2.059 -13.734 -19.062 1 93.12 155 ASP B N 1
ATOM 4963 C CA . ASP B 1 155 ? 1.406 -14.25 -17.859 1 93.12 155 ASP B CA 1
ATOM 4964 C C . ASP B 1 155 ? 1.467 -15.773 -17.812 1 93.12 155 ASP B C 1
ATOM 4966 O O . ASP B 1 155 ? 1.962 -16.344 -16.828 1 93.12 155 ASP B O 1
ATOM 4970 N N . PRO B 1 156 ? 0.986 -16.469 -18.859 1 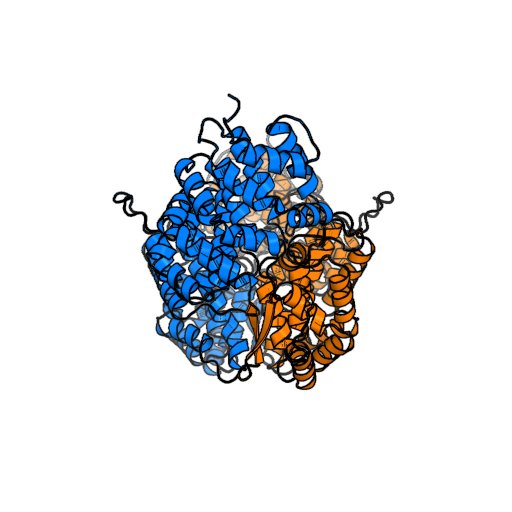94.25 156 PRO B N 1
ATOM 4971 C CA . PRO B 1 156 ? 1.084 -17.938 -18.812 1 94.25 156 PRO B CA 1
ATOM 4972 C C . PRO B 1 156 ? 2.527 -18.422 -18.797 1 94.25 156 PRO B C 1
ATOM 4974 O O . PRO B 1 156 ? 2.822 -19.469 -18.203 1 94.25 156 PRO B O 1
ATOM 4977 N N . LEU B 1 157 ? 3.406 -17.719 -19.469 1 97.19 157 LEU B N 1
ATOM 4978 C CA . LEU B 1 157 ? 4.816 -18.094 -19.422 1 97.19 157 LEU B CA 1
ATOM 4979 C C . LEU B 1 157 ? 5.324 -18.094 -17.984 1 97.19 157 LEU B C 1
ATOM 4981 O O . LEU B 1 157 ? 5.961 -19.047 -17.547 1 97.19 157 LEU B O 1
ATOM 4985 N N . CYS B 1 158 ? 5.02 -17.062 -17.219 1 95.75 158 CYS B N 1
ATOM 4986 C CA . CYS B 1 158 ? 5.457 -16.953 -15.828 1 95.75 158 CYS B CA 1
ATOM 4987 C C . CYS B 1 158 ? 4.836 -18.047 -14.969 1 95.75 158 CYS B C 1
ATOM 4989 O O . CYS B 1 158 ? 5.48 -18.562 -14.055 1 95.75 158 CYS B O 1
ATOM 4991 N N . MET B 1 159 ? 3.625 -18.344 -15.289 1 92.44 159 MET B N 1
ATOM 4992 C CA . MET B 1 159 ? 2.98 -19.438 -14.57 1 92.44 159 MET B CA 1
ATOM 4993 C C . MET B 1 159 ? 3.736 -20.75 -14.789 1 92.44 159 MET B C 1
ATOM 4995 O O . MET B 1 159 ? 3.953 -21.516 -13.844 1 92.44 159 MET B O 1
ATOM 4999 N N . ILE B 1 160 ? 4.094 -21.016 -16.016 1 95.5 160 ILE B N 1
ATOM 5000 C CA . ILE B 1 160 ? 4.812 -22.219 -16.391 1 95.5 160 ILE B CA 1
ATOM 5001 C C . ILE B 1 160 ? 6.168 -22.25 -15.688 1 95.5 160 ILE B C 1
ATOM 5003 O O . ILE B 1 160 ? 6.535 -23.266 -15.086 1 95.5 160 ILE B O 1
ATOM 5007 N N . LEU B 1 161 ? 6.875 -21.141 -15.75 1 96.88 161 LEU B N 1
ATOM 5008 C CA . LEU B 1 161 ? 8.18 -21.047 -15.109 1 96.88 161 LEU B CA 1
ATOM 5009 C C . LEU B 1 161 ? 8.07 -21.297 -13.609 1 96.88 161 LEU B C 1
ATOM 5011 O O . LEU B 1 161 ? 8.867 -22.047 -13.031 1 96.88 161 LEU B O 1
ATOM 5015 N N . TYR B 1 162 ? 7.078 -20.75 -13.023 1 93.06 162 TYR B N 1
ATOM 5016 C CA . TYR B 1 162 ? 6.891 -20.906 -11.586 1 93.06 162 TYR B CA 1
ATOM 5017 C C . TYR B 1 162 ? 6.566 -22.344 -11.234 1 93.06 162 TYR B C 1
ATOM 5019 O O . TYR B 1 162 ? 7.117 -22.891 -10.273 1 93.06 162 TYR B O 1
ATOM 5027 N N . ALA B 1 163 ? 5.621 -22.875 -11.992 1 88.38 163 ALA B N 1
ATOM 5028 C CA . ALA B 1 163 ? 5.211 -24.266 -11.719 1 88.38 163 ALA B CA 1
ATOM 5029 C C . ALA B 1 163 ? 6.406 -25.203 -11.781 1 88.38 163 ALA B C 1
ATOM 5031 O O . ALA B 1 163 ? 6.543 -26.094 -10.945 1 88.38 163 ALA B O 1
ATOM 5032 N N . CYS B 1 164 ? 7.234 -25.031 -12.742 1 92.12 164 CYS B N 1
ATOM 5033 C CA . CYS B 1 164 ? 8.422 -25.859 -12.891 1 92.12 164 CYS B CA 1
ATOM 5034 C C . CYS B 1 164 ? 9.438 -25.578 -11.797 1 92.12 164 CYS B C 1
ATOM 5036 O O . CYS B 1 164 ? 10.047 -26.484 -11.25 1 92.12 164 CYS B O 1
ATOM 5038 N N . PHE B 1 165 ? 9.633 -24.297 -11.469 1 91.06 165 PHE B N 1
ATOM 5039 C CA . PHE B 1 165 ? 10.555 -23.859 -10.43 1 91.06 165 PHE B CA 1
ATOM 5040 C C . PHE B 1 165 ? 10.188 -24.469 -9.086 1 91.06 165 PHE B C 1
ATOM 5042 O O . PHE B 1 165 ? 11.062 -24.969 -8.367 1 91.06 165 PHE B O 1
ATOM 5049 N N . ASP B 1 166 ? 8.953 -24.469 -8.781 1 82.94 166 ASP B N 1
ATOM 5050 C CA . ASP B 1 166 ? 8.461 -24.906 -7.477 1 82.94 166 ASP B CA 1
ATOM 5051 C C . ASP B 1 166 ? 8.5 -26.438 -7.355 1 82.94 166 ASP B C 1
ATOM 5053 O O . ASP B 1 166 ? 8.516 -26.969 -6.25 1 82.94 166 ASP B O 1
ATOM 5057 N N . GLY B 1 167 ? 8.531 -27.141 -8.445 1 75.62 167 GLY B N 1
ATOM 5058 C CA . GLY B 1 167 ? 8.383 -28.594 -8.445 1 75.62 167 GLY B CA 1
ATOM 5059 C C . GLY B 1 167 ? 9.711 -29.328 -8.352 1 75.62 167 GLY B C 1
ATOM 5060 O O . GLY B 1 167 ? 9.75 -30.5 -7.949 1 75.62 167 GLY B O 1
ATOM 5061 N N . SER B 1 168 ? 10.766 -28.641 -8.742 1 82.5 168 SER B N 1
ATOM 5062 C CA . SER B 1 168 ? 12.047 -29.328 -8.828 1 82.5 168 SER B CA 1
ATOM 5063 C C . SER B 1 168 ? 13.195 -28.406 -8.438 1 82.5 168 SER B C 1
ATOM 5065 O O . SER B 1 168 ? 13.344 -27.312 -9 1 82.5 168 SER B O 1
ATOM 5067 N N . SER B 1 169 ? 14.07 -28.906 -7.57 1 87.12 169 SER B N 1
ATOM 5068 C CA . SER B 1 169 ? 15.242 -28.141 -7.172 1 87.12 169 SER B CA 1
ATOM 5069 C C . SER B 1 169 ? 16.219 -27.969 -8.328 1 87.12 169 SER B C 1
ATOM 5071 O O . SER B 1 169 ? 16.906 -26.953 -8.43 1 87.12 169 SER B O 1
ATOM 5073 N N . GLU B 1 170 ? 16.219 -28.984 -9.125 1 91.94 170 GLU B N 1
ATOM 5074 C CA . GLU B 1 170 ? 17.078 -28.906 -10.297 1 91.94 170 GLU B CA 1
ATOM 5075 C C . GLU B 1 170 ? 16.625 -27.812 -11.25 1 91.94 170 GLU B C 1
ATOM 5077 O O . GLU B 1 170 ? 17.453 -27.031 -11.742 1 91.94 170 GLU B O 1
ATOM 5082 N N . ILE B 1 171 ? 15.391 -27.828 -11.516 1 94.62 171 ILE B N 1
ATOM 5083 C CA . ILE B 1 171 ? 14.836 -26.797 -12.391 1 94.62 171 ILE B CA 1
ATOM 5084 C C . ILE B 1 171 ? 15.016 -25.422 -11.742 1 94.62 171 ILE B C 1
ATOM 5086 O O . ILE B 1 171 ? 15.336 -24.453 -12.43 1 94.62 171 ILE B O 1
ATOM 5090 N N . ALA B 1 172 ? 14.836 -25.328 -10.445 1 93.94 172 ALA B N 1
ATOM 5091 C CA . ALA B 1 172 ? 15.039 -24.078 -9.711 1 93.94 172 ALA B CA 1
ATOM 5092 C C . ALA B 1 172 ? 16.453 -23.547 -9.93 1 93.94 172 ALA B C 1
ATOM 5094 O O . ALA B 1 172 ? 16.625 -22.344 -10.18 1 93.94 172 ALA B O 1
ATOM 5095 N N . SER B 1 173 ? 17.391 -24.422 -9.852 1 96.38 173 SER B N 1
ATOM 5096 C CA . SER B 1 173 ? 18.781 -24.031 -10.055 1 96.38 173 SER B CA 1
ATOM 5097 C C . SER B 1 173 ? 19.016 -23.547 -11.484 1 96.38 173 SER B C 1
ATOM 5099 O O . SER B 1 173 ? 19.766 -22.594 -11.711 1 96.38 173 SER B O 1
ATOM 5101 N N . GLN B 1 174 ? 18.359 -24.188 -12.414 1 97.12 174 GLN B N 1
ATOM 5102 C CA . GLN B 1 174 ? 18.5 -23.797 -13.812 1 97.12 174 GLN B CA 1
ATOM 5103 C C . GLN B 1 174 ? 17.875 -22.438 -14.07 1 97.12 174 GLN B C 1
ATOM 5105 O O . GLN B 1 174 ? 18.438 -21.625 -14.805 1 97.12 174 GLN B O 1
ATOM 5110 N N . LEU B 1 175 ? 16.75 -22.219 -13.508 1 97.44 175 LEU B N 1
ATOM 5111 C CA . LEU B 1 175 ? 16.094 -20.922 -13.68 1 97.44 175 LEU B CA 1
ATOM 5112 C C . LEU B 1 175 ? 16.938 -19.812 -13.055 1 97.44 175 LEU B C 1
ATOM 5114 O O . LEU B 1 175 ? 16.938 -18.688 -13.539 1 97.44 175 LEU B O 1
ATOM 5118 N N . CYS B 1 176 ? 17.703 -20.109 -12.008 1 97.06 176 CYS B N 1
ATOM 5119 C CA . CYS B 1 176 ? 18.547 -19.156 -11.312 1 97.06 176 CYS B CA 1
ATOM 5120 C C . CYS B 1 176 ? 19.875 -18.969 -12.023 1 97.06 176 CYS B C 1
ATOM 5122 O O . CYS B 1 176 ? 20.688 -18.125 -11.641 1 97.06 176 CYS B O 1
ATOM 5124 N N . SER B 1 177 ? 20.094 -19.75 -13.039 1 97.19 177 SER B N 1
ATOM 5125 C CA . SER B 1 177 ? 21.312 -19.625 -13.828 1 97.19 177 SER B CA 1
ATOM 5126 C C . SER B 1 177 ? 21.266 -18.375 -14.719 1 97.19 177 SER B C 1
ATOM 5128 O O . SER B 1 177 ? 20.25 -17.703 -14.789 1 97.19 177 SER B O 1
ATOM 5130 N N . ASN B 1 178 ? 22.359 -18.125 -15.375 1 96.94 178 ASN B N 1
ATOM 5131 C CA . ASN B 1 178 ? 22.453 -16.984 -16.281 1 96.94 178 ASN B CA 1
ATOM 5132 C C . ASN B 1 178 ? 21.406 -17.031 -17.375 1 96.94 178 ASN B C 1
ATOM 5134 O O . ASN B 1 178 ? 20.734 -16.031 -17.656 1 96.94 178 ASN B O 1
ATOM 5138 N N . GLN B 1 179 ? 21.25 -18.203 -17.953 1 97.25 179 GLN B N 1
ATOM 5139 C CA . GLN B 1 179 ? 20.266 -18.375 -19.031 1 97.25 179 GLN B CA 1
ATOM 5140 C C . GLN B 1 179 ? 18.844 -18.25 -18.516 1 97.25 179 GLN B C 1
ATOM 5142 O O . GLN B 1 179 ? 17.984 -17.672 -19.172 1 97.25 179 GLN B O 1
ATOM 5147 N N . GLY B 1 180 ? 18.641 -18.859 -17.375 1 98.19 180 GLY B N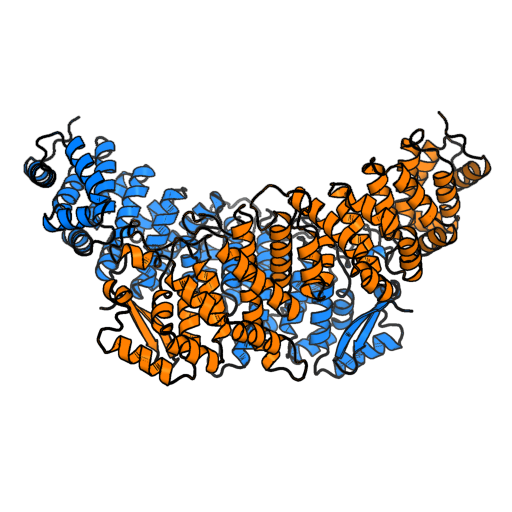 1
ATOM 5148 C CA . GLY B 1 180 ? 17.328 -18.75 -16.766 1 98.19 180 GLY B CA 1
ATOM 5149 C C . GLY B 1 180 ? 16.938 -17.312 -16.438 1 98.19 180 GLY B C 1
ATOM 5150 O O . GLY B 1 180 ? 15.812 -16.891 -16.719 1 98.19 180 GLY B O 1
ATOM 5151 N N . LEU B 1 181 ? 17.844 -16.562 -15.922 1 98 181 LEU B N 1
ATOM 5152 C CA . LEU B 1 181 ? 17.578 -15.18 -15.531 1 98 181 LEU B CA 1
ATOM 5153 C C . LEU B 1 181 ? 17.391 -14.289 -16.75 1 98 181 LEU B C 1
ATOM 5155 O O . LEU B 1 181 ? 16.719 -13.258 -16.688 1 98 181 LEU B O 1
ATOM 5159 N N . ASP B 1 182 ? 17.969 -14.719 -17.875 1 97.94 182 ASP B N 1
ATOM 5160 C CA . ASP B 1 182 ? 17.688 -14.008 -19.125 1 97.94 182 ASP B CA 1
ATOM 5161 C C . ASP B 1 182 ? 16.203 -14.055 -19.469 1 97.94 182 ASP B C 1
ATOM 5163 O O . ASP B 1 182 ? 15.633 -13.07 -19.938 1 97.94 182 ASP B O 1
ATOM 5167 N N . ILE B 1 183 ? 15.633 -15.219 -19.266 1 98.38 183 ILE B N 1
ATOM 5168 C CA . ILE B 1 183 ? 14.219 -15.406 -19.531 1 98.38 183 ILE B CA 1
ATOM 5169 C C . ILE B 1 183 ? 13.391 -14.5 -18.625 1 98.38 183 ILE B C 1
ATOM 5171 O O . ILE B 1 183 ? 12.5 -13.789 -19.094 1 98.38 183 ILE B O 1
ATOM 5175 N N . VAL B 1 184 ? 13.703 -14.469 -17.344 1 98.19 184 VAL B N 1
ATOM 5176 C CA . VAL B 1 184 ? 12.977 -13.672 -16.359 1 98.19 184 VAL B CA 1
ATOM 5177 C C . VAL B 1 184 ? 13.156 -12.188 -16.656 1 98.19 184 VAL B C 1
ATOM 5179 O O . VAL B 1 184 ? 12.219 -11.406 -16.516 1 98.19 184 VAL B O 1
ATOM 5182 N N . THR B 1 185 ? 14.359 -11.82 -17.094 1 97.88 185 THR B N 1
ATOM 5183 C CA . THR B 1 185 ? 14.641 -10.445 -17.469 1 97.88 185 THR B CA 1
ATOM 5184 C C . THR B 1 185 ? 13.711 -9.977 -18.578 1 97.88 185 THR B C 1
ATOM 5186 O O . THR B 1 185 ? 13.156 -8.875 -18.516 1 97.88 185 THR B O 1
ATOM 5189 N N . GLU B 1 186 ? 13.539 -10.828 -19.531 1 97.31 186 GLU B N 1
ATOM 5190 C CA . GLU B 1 186 ? 12.672 -10.477 -20.656 1 97.31 186 GLU B CA 1
ATOM 5191 C C . GLU B 1 186 ? 11.211 -10.383 -20.219 1 97.31 186 GLU B C 1
ATOM 5193 O O . GLU B 1 186 ? 10.461 -9.539 -20.703 1 97.31 186 GLU B O 1
ATOM 5198 N N . ALA B 1 187 ? 10.836 -11.266 -19.344 1 96.69 187 ALA B N 1
ATOM 5199 C CA . ALA B 1 187 ? 9.477 -11.203 -18.797 1 96.69 187 ALA B CA 1
ATOM 5200 C C . ALA B 1 187 ? 9.258 -9.898 -18.031 1 96.69 187 ALA B C 1
ATOM 5202 O O . ALA B 1 187 ? 8.195 -9.281 -18.156 1 96.69 187 ALA B O 1
ATOM 5203 N N . LEU B 1 188 ? 10.242 -9.43 -17.297 1 96.44 188 LEU B N 1
ATOM 5204 C CA . LEU B 1 188 ? 10.188 -8.172 -16.562 1 96.44 188 LEU B CA 1
ATOM 5205 C C . LEU B 1 188 ? 10.062 -6.988 -17.516 1 96.44 188 LEU B C 1
ATOM 5207 O O . LEU B 1 188 ? 9.297 -6.059 -17.25 1 96.44 188 LEU B O 1
ATOM 5211 N N . ARG B 1 189 ? 10.82 -7.062 -18.562 1 95.5 189 ARG B N 1
ATOM 5212 C CA . ARG B 1 189 ? 10.758 -6 -19.562 1 95.5 189 ARG B CA 1
ATOM 5213 C C . ARG B 1 189 ? 9.359 -5.887 -20.156 1 95.5 189 ARG B C 1
ATOM 5215 O O . ARG B 1 189 ? 8.844 -4.781 -20.344 1 95.5 189 ARG B O 1
ATOM 5222 N N . THR B 1 190 ? 8.773 -7.012 -20.406 1 94.56 190 THR B N 1
ATOM 5223 C CA . THR B 1 190 ? 7.418 -7.031 -20.953 1 94.56 190 THR B CA 1
ATOM 5224 C C . THR B 1 190 ? 6.426 -6.43 -19.953 1 94.56 190 THR B C 1
ATOM 5226 O O . THR B 1 190 ? 5.633 -5.555 -20.328 1 94.56 190 THR B O 1
ATOM 5229 N N . SER B 1 191 ? 6.461 -6.844 -18.734 1 93.88 191 SER B N 1
ATOM 5230 C CA . SER B 1 191 ? 5.535 -6.359 -17.719 1 93.88 191 SER B CA 1
ATOM 5231 C C . SER B 1 191 ? 5.738 -4.875 -17.438 1 93.88 191 SER B C 1
ATOM 5233 O O . SER B 1 191 ? 4.773 -4.137 -17.234 1 93.88 191 SER B O 1
ATOM 5235 N N . SER B 1 192 ? 6.984 -4.453 -17.359 1 92.88 192 SER B N 1
ATOM 5236 C CA . SER B 1 192 ? 7.305 -3.043 -17.156 1 92.88 192 SER B CA 1
ATOM 5237 C C . SER B 1 192 ? 6.727 -2.18 -18.266 1 92.88 192 SER B C 1
ATOM 5239 O O . SER B 1 192 ? 6.215 -1.088 -18.016 1 92.88 192 SER B O 1
ATOM 5241 N N . SER B 1 193 ? 6.75 -2.678 -19.453 1 90.69 193 SER B N 1
ATOM 5242 C CA . SER B 1 193 ? 6.297 -1.922 -20.609 1 90.69 193 SER B CA 1
ATOM 5243 C C . SER B 1 193 ? 4.777 -1.815 -20.641 1 90.69 193 SER B C 1
ATOM 5245 O O . SER B 1 193 ? 4.23 -0.787 -21.047 1 90.69 193 SER B O 1
ATOM 5247 N N . VAL B 1 194 ? 4.125 -2.855 -20.234 1 84.44 194 VAL B N 1
ATOM 5248 C CA . VAL B 1 194 ? 2.668 -2.875 -20.219 1 84.44 194 VAL B CA 1
ATOM 5249 C C . VAL B 1 194 ? 2.143 -2.119 -19 1 84.44 194 VAL B C 1
ATOM 5251 O O . VAL B 1 194 ? 1.006 -1.64 -19.016 1 84.44 194 VAL B O 1
ATOM 5254 N N . GLY B 1 195 ? 2.949 -1.872 -18.031 1 71.31 195 GLY B N 1
ATOM 5255 C CA . GLY B 1 195 ? 2.621 -1.065 -16.859 1 71.31 195 GLY B CA 1
ATOM 5256 C C . GLY B 1 195 ? 1.787 -1.811 -15.836 1 71.31 195 GLY B C 1
ATOM 5257 O O . GLY B 1 195 ? 1.111 -1.193 -15.008 1 71.31 195 GLY B O 1
ATOM 5258 N N . SER B 1 196 ? 1.694 -3.086 -15.875 1 67.25 196 SER B N 1
ATOM 5259 C CA . SER B 1 196 ? 0.846 -3.814 -14.938 1 67.25 196 SER B CA 1
ATOM 5260 C C . SER B 1 196 ? 1.664 -4.395 -13.789 1 67.25 196 SER B C 1
ATOM 5262 O O . SER B 1 196 ? 2.387 -5.375 -13.961 1 67.25 196 SER B O 1
ATOM 5264 N N . VAL B 1 197 ? 1.6 -3.781 -12.656 1 59.59 197 VAL B N 1
ATOM 5265 C CA . VAL B 1 197 ? 2.312 -4.289 -11.484 1 59.59 197 VAL B CA 1
ATOM 5266 C C . VAL B 1 197 ? 1.501 -5.406 -10.836 1 59.59 197 VAL B C 1
ATOM 5268 O O . VAL B 1 197 ? 2 -6.109 -9.953 1 59.59 197 VAL B O 1
ATOM 5271 N N . ASP B 1 198 ? 0.464 -5.727 -11.477 1 68.12 198 ASP B N 1
ATOM 5272 C CA . ASP B 1 198 ? -0.428 -6.672 -10.805 1 68.12 198 ASP B CA 1
ATOM 5273 C C . ASP B 1 198 ? -0.383 -8.039 -11.484 1 68.12 198 ASP B C 1
ATOM 5275 O O . ASP B 1 198 ? -1.321 -8.828 -11.367 1 68.12 198 ASP B O 1
ATOM 5279 N N . ASP B 1 199 ? 0.744 -8.219 -12.172 1 84.12 199 ASP B N 1
ATOM 5280 C CA . ASP B 1 199 ? 0.921 -9.547 -12.742 1 84.12 199 ASP B CA 1
ATOM 5281 C C . ASP B 1 199 ? 1.23 -10.578 -11.656 1 84.12 199 ASP B C 1
ATOM 5283 O O . ASP B 1 199 ? 2.355 -10.641 -11.156 1 84.12 199 ASP B O 1
ATOM 5287 N N . TYR B 1 200 ? 0.35 -11.352 -11.438 1 86.31 200 TYR B N 1
ATOM 5288 C CA . TYR B 1 200 ? 0.406 -12.258 -10.297 1 86.31 200 TYR B CA 1
ATOM 5289 C C . TYR B 1 200 ? 1.581 -13.219 -10.422 1 86.31 200 TYR B C 1
ATOM 5291 O O . TYR B 1 200 ? 2.389 -13.352 -9.5 1 86.31 200 TYR B O 1
ATOM 5299 N N . TRP B 1 201 ? 1.716 -13.867 -11.508 1 91.12 201 TRP B N 1
ATOM 5300 C CA . TRP B 1 201 ? 2.691 -14.945 -11.648 1 91.12 201 TRP B CA 1
ATOM 5301 C C . TRP B 1 201 ? 4.113 -14.391 -11.68 1 91.12 201 TRP B C 1
ATOM 5303 O O . TRP B 1 201 ? 5.035 -15 -11.133 1 91.12 201 TRP B O 1
ATOM 5313 N N . LEU B 1 202 ? 4.27 -13.266 -12.383 1 94.62 202 LEU B N 1
ATOM 5314 C CA . LEU B 1 202 ? 5.586 -12.648 -12.352 1 94.62 202 LEU B CA 1
ATOM 5315 C C . LEU B 1 202 ? 5.957 -12.234 -10.93 1 94.62 202 LEU B C 1
ATOM 5317 O O . LEU B 1 202 ? 7.105 -12.414 -10.508 1 94.62 202 LEU B O 1
ATOM 5321 N N . LYS B 1 203 ? 5.02 -11.727 -10.234 1 93.31 203 LYS B N 1
ATOM 5322 C CA . LYS B 1 203 ? 5.238 -11.297 -8.852 1 93.31 203 LYS B CA 1
ATOM 5323 C C . LYS B 1 203 ? 5.652 -12.477 -7.977 1 93.31 203 LYS B C 1
ATOM 5325 O O . LYS B 1 203 ? 6.566 -12.352 -7.156 1 93.31 203 LYS B O 1
ATOM 5330 N N . VAL B 1 204 ? 4.973 -13.57 -8.125 1 92.44 204 VAL B N 1
ATOM 5331 C CA . VAL B 1 204 ? 5.289 -14.75 -7.324 1 92.44 204 VAL B CA 1
ATOM 5332 C C . VAL B 1 204 ? 6.676 -15.273 -7.703 1 92.44 204 VAL B C 1
ATOM 5334 O O . VAL B 1 204 ? 7.43 -15.719 -6.84 1 92.44 204 VAL B O 1
ATOM 5337 N N . LEU B 1 205 ? 6.988 -15.219 -8.969 1 94.44 205 LEU B N 1
ATOM 5338 C CA . LEU B 1 205 ? 8.312 -15.633 -9.422 1 94.44 205 LEU B CA 1
ATOM 5339 C C . LEU B 1 205 ? 9.398 -14.75 -8.82 1 94.44 205 LEU B C 1
ATOM 5341 O O . LEU B 1 205 ? 10.398 -15.258 -8.305 1 94.44 205 LEU B O 1
ATOM 5345 N N . VAL B 1 206 ? 9.172 -13.461 -8.852 1 95.5 206 VAL B N 1
ATOM 5346 C CA . VAL B 1 206 ? 10.133 -12.508 -8.297 1 95.5 206 VAL B CA 1
ATOM 5347 C C . VAL B 1 206 ? 10.258 -12.719 -6.793 1 95.5 206 VAL B C 1
ATOM 5349 O O . VAL B 1 206 ? 11.352 -12.609 -6.234 1 95.5 206 VAL B O 1
ATOM 5352 N N . SER B 1 207 ? 9.164 -12.961 -6.164 1 94.62 207 SER B N 1
ATOM 5353 C CA . SER B 1 207 ? 9.18 -13.242 -4.734 1 94.62 207 SER B CA 1
ATOM 5354 C C . SER B 1 207 ? 10.109 -14.406 -4.41 1 94.62 207 SER B C 1
ATOM 5356 O O . SER B 1 207 ? 10.93 -14.32 -3.496 1 94.62 207 SER B O 1
ATOM 5358 N N . ARG B 1 208 ? 10.047 -15.461 -5.211 1 92.19 208 ARG B N 1
ATOM 5359 C CA . ARG B 1 208 ? 10.859 -16.656 -4.984 1 92.19 208 ARG B CA 1
ATOM 5360 C C . ARG B 1 208 ? 12.32 -16.406 -5.336 1 92.19 208 ARG B C 1
ATOM 5362 O O . ARG B 1 208 ? 13.227 -16.859 -4.637 1 92.19 208 ARG B O 1
ATOM 5369 N N . LEU B 1 209 ? 12.523 -15.695 -6.34 1 95.5 209 LEU B N 1
ATOM 5370 C CA . LEU B 1 209 ? 13.867 -15.516 -6.879 1 95.5 209 LEU B CA 1
ATOM 5371 C C . LEU B 1 209 ? 14.625 -14.445 -6.109 1 95.5 209 LEU B C 1
ATOM 5373 O O . LEU B 1 209 ? 15.82 -14.586 -5.844 1 95.5 209 LEU B O 1
ATOM 5377 N N . CYS B 1 210 ? 13.859 -13.359 -5.691 1 95.25 210 CYS B N 1
ATOM 5378 C CA . CYS B 1 210 ? 14.562 -12.156 -5.262 1 95.25 210 CYS B CA 1
ATOM 5379 C C . CYS B 1 210 ? 14.32 -11.883 -3.785 1 95.25 210 CYS B C 1
ATOM 5381 O O . CYS B 1 210 ? 15.109 -11.195 -3.139 1 95.25 210 CYS B O 1
ATOM 5383 N N . VAL B 1 211 ? 13.219 -12.273 -3.252 1 92.75 211 VAL B N 1
ATOM 5384 C CA . VAL B 1 211 ? 12.867 -11.969 -1.869 1 92.75 211 VAL B CA 1
ATOM 5385 C C . VAL B 1 211 ? 13.211 -13.148 -0.971 1 92.75 211 VAL B C 1
ATOM 5387 O O . VAL B 1 211 ? 13.781 -12.977 0.109 1 92.75 211 VAL B O 1
ATOM 5390 N N . GLU B 1 212 ? 12.875 -14.328 -1.5 1 88.88 212 GLU B N 1
ATOM 5391 C CA . GLU B 1 212 ? 13.242 -15.539 -0.774 1 88.88 212 GLU B CA 1
ATOM 5392 C C . GLU B 1 212 ? 14.617 -16.047 -1.21 1 88.88 212 GLU B C 1
ATOM 5394 O O . GLU B 1 212 ? 15.352 -16.625 -0.406 1 88.88 212 GLU B O 1
ATOM 5399 N N . GLY B 1 213 ? 14.852 -15.844 -2.496 1 91.44 213 GLY B N 1
ATOM 5400 C CA . GLY B 1 213 ? 16.109 -16.281 -3.07 1 91.44 213 GLY B CA 1
ATOM 5401 C C . GLY B 1 213 ? 17.141 -15.156 -3.182 1 91.44 213 GLY B C 1
ATOM 5402 O O . GLY B 1 213 ? 16.875 -14.031 -2.758 1 91.44 213 GLY B O 1
ATOM 5403 N N . ASP B 1 214 ? 18.312 -15.398 -3.738 1 92.75 214 ASP B N 1
ATOM 5404 C CA . ASP B 1 214 ? 19.406 -14.438 -3.783 1 92.75 214 ASP B CA 1
ATOM 5405 C C . ASP B 1 214 ? 19.719 -14.023 -5.219 1 92.75 214 ASP B C 1
ATOM 5407 O O . ASP B 1 214 ? 20.828 -13.602 -5.523 1 92.75 214 ASP B O 1
ATOM 5411 N N . CYS B 1 215 ? 18.688 -14.086 -6.059 1 96.62 215 CYS B N 1
ATOM 5412 C CA . CYS B 1 215 ? 18.938 -13.852 -7.477 1 96.62 215 CYS B CA 1
ATOM 5413 C C . CYS B 1 215 ? 18.812 -12.367 -7.809 1 96.62 215 CYS B C 1
ATOM 5415 O O . CYS B 1 215 ? 19.047 -11.961 -8.945 1 96.62 215 CYS B O 1
ATOM 5417 N N . PHE B 1 216 ? 18.5 -11.492 -6.895 1 97.69 216 PHE B N 1
ATOM 5418 C CA . PHE B 1 216 ? 18.172 -10.094 -7.156 1 97.69 216 PHE B CA 1
ATOM 5419 C C . PHE B 1 216 ? 19.344 -9.375 -7.797 1 97.69 216 PHE B C 1
ATOM 5421 O O . PHE B 1 216 ? 19.203 -8.719 -8.836 1 97.69 216 PHE B O 1
ATOM 5428 N N . PRO B 1 217 ? 20.594 -9.469 -7.246 1 97.12 217 PRO B N 1
ATOM 5429 C CA . PRO B 1 217 ? 21.703 -8.727 -7.855 1 97.12 217 PRO B CA 1
ATOM 5430 C C . PRO B 1 217 ? 21.938 -9.109 -9.312 1 97.12 217 PRO B C 1
ATOM 5432 O O . PRO B 1 217 ? 22.141 -8.234 -10.156 1 97.12 217 PRO B O 1
ATOM 5435 N N . ASP B 1 218 ? 21.844 -10.422 -9.586 1 96.81 218 ASP B N 1
ATOM 5436 C CA . ASP B 1 218 ? 22.078 -10.891 -10.945 1 96.81 218 ASP B CA 1
ATOM 5437 C C . ASP B 1 218 ? 20.969 -10.43 -11.883 1 96.81 218 ASP B C 1
ATOM 5439 O O . ASP B 1 218 ? 21.25 -9.984 -13 1 96.81 218 ASP B O 1
ATOM 5443 N N . LEU B 1 219 ? 19.766 -10.562 -11.445 1 97.62 219 LEU B N 1
ATOM 5444 C CA . LEU B 1 219 ? 18.625 -10.141 -12.25 1 97.62 219 LEU B CA 1
ATOM 5445 C C . LEU B 1 219 ? 18.688 -8.641 -12.523 1 97.62 219 LEU B C 1
ATOM 5447 O O . LEU B 1 219 ? 18.453 -8.203 -13.648 1 97.62 219 LEU B O 1
ATOM 5451 N N . PHE B 1 220 ? 19 -7.828 -11.523 1 97.62 220 PHE B N 1
ATOM 5452 C CA . PHE B 1 220 ? 19.125 -6.379 -11.648 1 97.62 220 PHE B CA 1
ATOM 5453 C C . PHE B 1 220 ? 20.188 -6.008 -12.672 1 97.62 220 PHE B C 1
ATOM 5455 O O . PHE B 1 220 ? 19.984 -5.113 -13.492 1 97.62 220 PHE B O 1
ATOM 5462 N N . SER B 1 221 ? 21.297 -6.656 -12.602 1 95.38 221 SER B N 1
ATOM 5463 C CA . SER B 1 221 ? 22.406 -6.383 -13.5 1 95.38 221 SER B CA 1
ATOM 5464 C C . SER B 1 221 ? 22.047 -6.668 -14.953 1 95.38 221 SER B C 1
ATOM 5466 O O . SER B 1 221 ? 22.484 -5.969 -15.859 1 95.38 221 SER B O 1
ATOM 5468 N N . LYS B 1 222 ? 21.234 -7.621 -15.195 1 95.69 222 LYS B N 1
ATOM 5469 C CA . LYS B 1 222 ? 20.844 -8.016 -16.547 1 95.69 222 LYS B CA 1
ATOM 5470 C C . LYS B 1 222 ? 19.891 -6.996 -17.172 1 95.69 222 LYS B C 1
ATOM 5472 O O . LYS B 1 222 ? 19.703 -6.98 -18.391 1 95.69 222 LYS B O 1
ATOM 5477 N N . LEU B 1 223 ? 19.328 -6.211 -16.359 1 95.75 223 LEU B N 1
ATOM 5478 C CA . LEU B 1 223 ? 18.359 -5.234 -16.844 1 95.75 223 LEU B CA 1
ATOM 5479 C C . LEU B 1 223 ? 19.062 -4.02 -17.438 1 95.75 223 LEU B C 1
ATOM 5481 O O . LEU B 1 223 ? 18.422 -3.174 -18.078 1 95.75 223 LEU B O 1
ATOM 5485 N N . TYR B 1 224 ? 20.359 -3.941 -17.219 1 90.81 224 TYR B N 1
ATOM 5486 C CA . TYR B 1 224 ? 21.109 -2.859 -17.844 1 90.81 224 TYR B CA 1
ATOM 5487 C C . TYR B 1 224 ? 21.125 -3.029 -19.359 1 90.81 224 TYR B C 1
ATOM 5489 O O . TYR B 1 224 ? 21.188 -4.152 -19.859 1 90.81 224 TYR B O 1
ATOM 5497 N N . ARG B 1 225 ? 20.641 -2.068 -20.141 1 72.69 225 ARG B N 1
ATOM 5498 C CA . ARG B 1 225 ? 20.641 -2.156 -21.594 1 72.69 225 ARG B CA 1
ATOM 5499 C C . ARG B 1 225 ? 22.047 -1.986 -22.172 1 72.69 225 ARG B C 1
ATOM 5501 O O . ARG B 1 225 ? 22.766 -1.062 -21.781 1 72.69 225 ARG B O 1
ATOM 5508 N N . THR B 1 226 ? 22.641 -3.031 -22.594 1 60.78 226 THR B N 1
ATOM 5509 C CA . THR B 1 226 ? 23.953 -2.961 -23.234 1 60.78 226 THR B CA 1
ATOM 5510 C C . THR B 1 226 ? 23.953 -1.899 -24.328 1 60.78 226 THR B C 1
ATOM 5512 O O . THR B 1 226 ? 25 -1.286 -24.594 1 60.78 226 THR B O 1
ATOM 5515 N N . ASP B 1 227 ? 22.922 -1.883 -25.141 1 51.66 227 ASP B N 1
ATOM 5516 C CA . ASP B 1 227 ? 22.984 -1.024 -26.312 1 51.66 227 ASP B CA 1
ATOM 5517 C C . ASP B 1 227 ? 22.922 0.451 -25.922 1 51.66 227 ASP B C 1
ATOM 5519 O O . ASP B 1 227 ? 23.016 1.33 -26.781 1 51.66 227 ASP B O 1
ATOM 5523 N N . ILE B 1 228 ? 22.234 0.81 -25 1 48.53 228 ILE B N 1
ATOM 5524 C CA . ILE B 1 228 ? 22.125 2.254 -24.812 1 48.53 228 ILE B CA 1
ATOM 5525 C C . ILE B 1 228 ? 23.438 2.82 -24.312 1 48.53 228 ILE B C 1
ATOM 5527 O O . ILE B 1 228 ? 23.719 2.803 -23.109 1 48.53 228 ILE B O 1
ATOM 5531 N N . VAL B 1 229 ? 24.547 2.506 -24.938 1 44.19 229 VAL B N 1
ATOM 5532 C CA . VAL B 1 229 ? 25.797 3.238 -24.828 1 44.19 229 VAL B CA 1
ATOM 5533 C C . VAL B 1 229 ? 25.516 4.707 -24.516 1 44.19 229 VAL B C 1
ATOM 5535 O O . VAL B 1 229 ? 26.344 5.395 -23.922 1 44.19 229 VAL B O 1
ATOM 5538 N N . GLN B 1 230 ? 24.703 5.273 -25.25 1 43.94 230 GLN B N 1
ATOM 5539 C CA . GLN B 1 230 ? 24.797 6.73 -25.328 1 43.94 230 GLN B CA 1
ATOM 5540 C C . GLN B 1 230 ? 24.266 7.383 -24.062 1 43.94 230 GLN B C 1
ATOM 5542 O O . GLN B 1 230 ? 24.516 8.57 -23.812 1 43.94 230 GLN B O 1
ATOM 5547 N N . GLY B 1 231 ? 23.062 6.961 -23.453 1 48.31 231 GLY B N 1
ATOM 5548 C CA . GLY B 1 231 ? 22.484 7.961 -22.578 1 48.31 231 GLY B CA 1
ATOM 5549 C C . GLY B 1 231 ? 22.906 7.797 -21.125 1 48.31 231 GLY B C 1
ATOM 5550 O O . GLY B 1 231 ? 23.344 6.719 -20.719 1 48.31 231 GLY B O 1
ATOM 5551 N N . ASN B 1 232 ? 23.422 8.727 -20.531 1 56.38 232 ASN B N 1
ATOM 5552 C CA . ASN B 1 232 ? 23.844 9.141 -19.203 1 56.38 232 ASN B CA 1
ATOM 5553 C C . ASN B 1 232 ? 22.906 8.609 -18.125 1 56.38 232 ASN B C 1
ATOM 5555 O O . ASN B 1 232 ? 22.875 9.148 -17.016 1 56.38 232 ASN B O 1
ATOM 5559 N N . GLU B 1 233 ? 22.031 7.492 -18.562 1 73.12 233 GLU B N 1
ATOM 5560 C CA . GLU B 1 233 ? 21.109 7.168 -17.469 1 73.12 233 GLU B CA 1
ATOM 5561 C C . GLU B 1 233 ? 21.625 5.984 -16.656 1 73.12 233 GLU B C 1
ATOM 5563 O O . GLU B 1 233 ? 21.953 4.938 -17.219 1 73.12 233 GLU B O 1
ATOM 5568 N N . THR B 1 234 ? 22 6.086 -15.477 1 86.31 234 THR B N 1
ATOM 5569 C CA . THR B 1 234 ? 22.547 5.125 -14.523 1 86.31 234 THR B CA 1
ATOM 5570 C C . THR B 1 234 ? 21.578 3.959 -14.32 1 86.31 234 THR B C 1
ATOM 5572 O O . THR B 1 234 ? 22.016 2.809 -14.211 1 86.31 234 THR B O 1
ATOM 5575 N N . PHE B 1 235 ? 20.25 4.172 -14.445 1 94.5 235 PHE B N 1
ATOM 5576 C CA . PHE B 1 235 ? 19.234 3.15 -14.219 1 94.5 235 PHE B CA 1
ATOM 5577 C C . PHE B 1 235 ? 18.203 3.15 -15.344 1 94.5 235 PHE B C 1
ATOM 5579 O O . PHE B 1 235 ? 18 4.168 -16.016 1 94.5 235 PHE B O 1
ATOM 5586 N N . THR B 1 236 ? 17.625 2.043 -15.609 1 93.75 236 THR B N 1
ATOM 5587 C CA . THR B 1 236 ? 16.531 1.915 -16.578 1 93.75 236 THR B CA 1
ATOM 5588 C C . THR B 1 236 ? 15.188 1.858 -15.852 1 93.75 236 THR B C 1
ATOM 5590 O O . THR B 1 236 ? 15.133 1.698 -14.633 1 93.75 236 THR B O 1
ATOM 5593 N N . SER B 1 237 ? 14.086 2.072 -16.578 1 93.81 237 SER B N 1
ATOM 5594 C CA . SER B 1 237 ? 12.742 1.975 -16 1 93.81 237 SER B CA 1
ATOM 5595 C C . SER B 1 237 ? 12.477 0.58 -15.445 1 93.81 237 SER B C 1
ATOM 5597 O O . SER B 1 237 ? 11.742 0.426 -14.469 1 93.81 237 SER B O 1
ATOM 5599 N N . GLU B 1 238 ? 13.094 -0.436 -16.078 1 95.25 238 GLU B N 1
ATOM 5600 C CA . GLU B 1 238 ? 12.938 -1.812 -15.609 1 95.25 238 GLU B CA 1
ATOM 5601 C C . GLU B 1 238 ? 13.57 -2.008 -14.234 1 95.25 238 GLU B C 1
ATOM 5603 O O . GLU B 1 238 ? 13.078 -2.799 -13.43 1 95.25 238 GLU B O 1
ATOM 5608 N N . HIS B 1 239 ? 14.664 -1.281 -14.008 1 96.88 239 HIS B N 1
ATOM 5609 C CA . HIS B 1 239 ? 15.281 -1.309 -12.68 1 96.88 239 HIS B CA 1
ATOM 5610 C C . HIS B 1 239 ? 14.305 -0.827 -11.609 1 96.88 239 HIS B C 1
ATOM 5612 O O . HIS B 1 239 ? 14.117 -1.491 -10.594 1 96.88 239 HIS B O 1
ATOM 5618 N N . ALA B 1 240 ? 13.711 0.348 -11.914 1 96.62 240 ALA B N 1
ATOM 5619 C CA . ALA B 1 240 ? 12.742 0.923 -10.984 1 96.62 240 ALA B CA 1
ATOM 5620 C C . ALA B 1 240 ? 11.555 -0.013 -10.789 1 96.62 240 ALA B C 1
ATOM 5622 O O . ALA B 1 240 ? 11.055 -0.164 -9.672 1 96.62 240 ALA B O 1
ATOM 5623 N N . PHE B 1 241 ? 11.156 -0.631 -11.82 1 96.5 241 PHE B N 1
ATOM 5624 C CA . PHE B 1 241 ? 10.016 -1.547 -11.789 1 96.5 241 PHE B CA 1
ATOM 5625 C C . PHE B 1 241 ? 10.312 -2.748 -10.898 1 96.5 241 PHE B C 1
ATOM 5627 O O . PHE B 1 241 ? 9.477 -3.148 -10.086 1 96.5 241 PHE B O 1
ATOM 5634 N N . LEU B 1 242 ? 11.438 -3.357 -11.047 1 97.19 242 LEU B N 1
ATOM 5635 C CA . LEU B 1 242 ? 11.82 -4.508 -10.234 1 97.19 242 LEU B CA 1
ATOM 5636 C C . LEU B 1 242 ? 11.867 -4.137 -8.758 1 97.19 242 LEU B C 1
ATOM 5638 O O . LEU B 1 242 ? 11.375 -4.891 -7.91 1 97.19 242 LEU B O 1
ATOM 5642 N N . LEU B 1 243 ? 12.445 -2.982 -8.453 1 97.75 243 LEU B N 1
ATOM 5643 C CA . LEU B 1 243 ? 12.516 -2.537 -7.066 1 97.75 243 LEU B CA 1
ATOM 5644 C C . LEU B 1 243 ? 11.117 -2.303 -6.496 1 97.75 243 LEU B C 1
ATOM 5646 O O . LEU B 1 243 ? 10.852 -2.635 -5.34 1 97.75 243 LEU B O 1
ATOM 5650 N N . ARG B 1 244 ? 10.305 -1.695 -7.297 1 96.88 244 ARG B N 1
ATOM 5651 C CA . ARG B 1 244 ? 8.914 -1.504 -6.875 1 96.88 244 ARG B CA 1
ATOM 5652 C C . ARG B 1 244 ? 8.25 -2.84 -6.562 1 96.88 244 ARG B C 1
ATOM 5654 O O . ARG B 1 244 ? 7.566 -2.975 -5.547 1 96.88 244 ARG B O 1
ATOM 5661 N N . MET B 1 245 ? 8.43 -3.814 -7.363 1 95.38 245 MET B N 1
ATOM 5662 C CA . MET B 1 245 ? 7.844 -5.133 -7.16 1 95.38 245 MET B CA 1
ATOM 5663 C C . MET B 1 245 ? 8.352 -5.762 -5.863 1 95.38 245 MET B C 1
ATOM 5665 O O . MET B 1 245 ? 7.562 -6.305 -5.086 1 95.38 245 MET B O 1
ATOM 5669 N N . VAL B 1 246 ? 9.656 -5.719 -5.688 1 95.94 246 VAL B N 1
ATOM 5670 C CA . VAL B 1 246 ? 10.258 -6.293 -4.488 1 95.94 246 VAL B CA 1
ATOM 5671 C C . VAL B 1 246 ? 9.711 -5.586 -3.248 1 95.94 246 VAL B C 1
ATOM 5673 O O . VAL B 1 246 ? 9.398 -6.23 -2.246 1 95.94 246 VAL B O 1
ATOM 5676 N N . SER B 1 247 ? 9.609 -4.242 -3.348 1 95.19 247 SER B N 1
ATOM 5677 C CA . SER B 1 247 ? 9.047 -3.461 -2.248 1 95.19 247 SER B CA 1
ATOM 5678 C C . SER B 1 247 ? 7.617 -3.881 -1.943 1 95.19 247 SER B C 1
ATOM 5680 O O . SER B 1 247 ? 7.254 -4.078 -0.781 1 95.19 247 SER B O 1
ATOM 5682 N N . ASP B 1 248 ? 6.82 -3.998 -2.982 1 92.69 248 ASP B N 1
ATOM 5683 C CA . ASP B 1 248 ? 5.43 -4.41 -2.838 1 92.69 248 ASP B CA 1
ATOM 5684 C C . ASP B 1 248 ? 5.328 -5.793 -2.195 1 92.69 248 ASP B C 1
ATOM 5686 O O . ASP B 1 248 ? 4.492 -6.016 -1.318 1 92.69 248 ASP B O 1
ATOM 5690 N N . ILE B 1 249 ? 6.109 -6.73 -2.646 1 92.81 249 ILE B N 1
ATOM 5691 C CA . ILE B 1 249 ? 6.113 -8.102 -2.141 1 92.81 249 ILE B CA 1
ATOM 5692 C C . ILE B 1 249 ? 6.48 -8.102 -0.659 1 92.81 249 ILE B C 1
ATOM 5694 O O . ILE B 1 249 ? 5.816 -8.75 0.153 1 92.81 249 ILE B O 1
ATOM 5698 N N . ALA B 1 250 ? 7.547 -7.387 -0.305 1 89.56 250 ALA B N 1
ATOM 5699 C CA . ALA B 1 250 ? 7.996 -7.316 1.083 1 89.56 250 ALA B CA 1
ATOM 5700 C C . ALA B 1 250 ? 6.902 -6.758 1.987 1 89.56 250 ALA B C 1
ATOM 5702 O O . ALA B 1 250 ? 6.734 -7.215 3.121 1 89.56 250 ALA B O 1
ATOM 5703 N N . ASN B 1 251 ? 6.223 -5.801 1.463 1 86.81 251 ASN B N 1
ATOM 5704 C CA . ASN B 1 251 ? 5.145 -5.191 2.23 1 86.81 251 ASN B CA 1
ATOM 5705 C C . ASN B 1 251 ? 3.965 -6.141 2.4 1 86.81 251 ASN B C 1
ATOM 5707 O O . ASN B 1 251 ? 3.359 -6.203 3.473 1 86.81 251 ASN B O 1
ATOM 5711 N N . GLU B 1 252 ? 3.596 -6.852 1.346 1 85 252 GLU B N 1
ATOM 5712 C CA . GLU B 1 252 ? 2.451 -7.758 1.363 1 85 252 GLU B CA 1
ATOM 5713 C C . GLU B 1 252 ? 2.721 -8.969 2.252 1 85 252 GLU B C 1
ATOM 5715 O O . GLU B 1 252 ? 1.788 -9.562 2.797 1 85 252 GLU B O 1
ATOM 5720 N N . ARG B 1 253 ? 3.924 -9.312 2.334 1 84.06 253 ARG B N 1
ATOM 5721 C CA . ARG B 1 253 ? 4.305 -10.5 3.098 1 84.06 253 ARG B CA 1
ATOM 5722 C C . ARG B 1 253 ? 5.07 -10.117 4.359 1 84.06 253 ARG B C 1
ATOM 5724 O O . ARG B 1 253 ? 6 -10.82 4.766 1 84.06 253 ARG B O 1
ATOM 5731 N N . LEU B 1 254 ? 4.609 -9 4.812 1 73.5 254 LEU B N 1
ATOM 5732 C CA . LEU B 1 254 ? 5.285 -8.461 5.988 1 73.5 254 LEU B CA 1
ATOM 5733 C C . LEU B 1 254 ? 5.293 -9.477 7.121 1 73.5 254 LEU B C 1
ATOM 5735 O O . LEU B 1 254 ? 4.289 -10.156 7.359 1 73.5 254 LEU B O 1
ATOM 5739 N N . LYS B 1 255 ? 6.336 -9.734 7.82 1 69.44 255 LYS B N 1
ATOM 5740 C CA . LYS B 1 255 ? 6.539 -10.609 8.969 1 69.44 255 LYS B CA 1
ATOM 5741 C C . LYS B 1 255 ? 6.777 -12.055 8.531 1 69.44 255 LYS B C 1
ATOM 5743 O O . LYS B 1 255 ? 7.199 -12.891 9.336 1 69.44 255 LYS B O 1
ATOM 5748 N N . GLN B 1 256 ? 6.465 -12.281 7.207 1 74.25 256 GLN B N 1
ATOM 5749 C CA . GLN B 1 256 ? 6.633 -13.648 6.723 1 74.25 256 GLN B CA 1
ATOM 5750 C C . GLN B 1 256 ? 8.008 -13.844 6.09 1 74.25 256 GLN B C 1
ATOM 5752 O O . GLN B 1 256 ? 8.547 -14.953 6.086 1 74.25 256 GLN B O 1
ATOM 5757 N N . VAL B 1 257 ? 8.383 -12.695 5.531 1 77.75 257 VAL B N 1
ATOM 5758 C CA . VAL B 1 257 ? 9.609 -12.844 4.766 1 77.75 257 VAL B CA 1
ATOM 5759 C C . VAL B 1 257 ? 10.625 -11.797 5.207 1 77.75 257 VAL B C 1
ATOM 5761 O O . VAL B 1 257 ? 10.25 -10.727 5.695 1 77.75 257 VAL B O 1
ATOM 5764 N N . THR B 1 258 ? 11.875 -12.188 5.141 1 81.12 258 THR B N 1
ATOM 5765 C CA . THR B 1 258 ? 13 -11.266 5.301 1 81.12 258 THR B CA 1
ATOM 5766 C C . THR B 1 258 ? 13.875 -11.258 4.051 1 81.12 258 THR B C 1
ATOM 5768 O O . THR B 1 258 ? 14.273 -12.312 3.555 1 81.12 258 THR B O 1
ATOM 5771 N N . ILE B 1 259 ? 14.062 -10.141 3.559 1 87.62 259 ILE B N 1
ATOM 5772 C CA . ILE B 1 259 ? 14.922 -10.023 2.383 1 87.62 259 ILE B CA 1
ATOM 5773 C C . ILE B 1 259 ? 16.344 -10.477 2.732 1 87.62 259 ILE B C 1
ATOM 5775 O O . ILE B 1 259 ? 16.891 -10.062 3.752 1 87.62 259 ILE B O 1
ATOM 5779 N N . PRO B 1 260 ? 16.906 -11.289 1.895 1 88.31 260 PRO B N 1
ATOM 5780 C CA . PRO B 1 260 ? 18.234 -11.828 2.166 1 88.31 260 PRO B CA 1
ATOM 5781 C C . PRO B 1 260 ? 19.297 -10.742 2.365 1 88.31 260 PRO B C 1
ATOM 5783 O O . PRO B 1 260 ? 19.188 -9.656 1.776 1 88.31 260 PRO B O 1
ATOM 5786 N N . LYS B 1 261 ? 20.312 -11.109 3.088 1 90 261 LYS B N 1
ATOM 5787 C CA . LYS B 1 261 ? 21.375 -10.188 3.473 1 90 261 LYS B CA 1
ATOM 5788 C C . LYS B 1 261 ? 22.078 -9.625 2.246 1 90 261 LYS B C 1
ATOM 5790 O O . LYS B 1 261 ? 22.297 -8.414 2.146 1 90 261 LYS B O 1
ATOM 5795 N N . ASP B 1 262 ? 22.375 -10.5 1.324 1 90.25 262 ASP B N 1
ATOM 5796 C CA . ASP B 1 262 ? 23.094 -10.086 0.131 1 90.25 262 ASP B CA 1
ATOM 5797 C C . ASP B 1 262 ? 22.266 -9.133 -0.719 1 90.25 262 ASP B C 1
ATOM 5799 O O . ASP B 1 262 ? 22.781 -8.156 -1.269 1 90.25 262 ASP B O 1
ATOM 5803 N N . THR B 1 263 ? 21.031 -9.445 -0.81 1 94.12 263 THR B N 1
ATOM 5804 C CA . THR B 1 263 ? 20.125 -8.586 -1.55 1 94.12 263 THR B CA 1
ATOM 5805 C C . THR B 1 263 ? 20.016 -7.215 -0.886 1 94.12 263 THR B C 1
ATOM 5807 O O . THR B 1 263 ? 20.062 -6.188 -1.562 1 94.12 263 THR B O 1
ATOM 5810 N N . THR B 1 264 ? 19.906 -7.191 0.383 1 93.81 264 THR B N 1
ATOM 5811 C CA . THR B 1 264 ? 19.781 -5.945 1.133 1 93.81 264 THR B CA 1
ATOM 5812 C C . THR B 1 264 ? 21.047 -5.102 0.972 1 93.81 264 THR B C 1
ATOM 5814 O O . THR B 1 264 ? 20.969 -3.883 0.802 1 93.81 264 THR B O 1
ATOM 5817 N N . HIS B 1 265 ? 22.172 -5.793 1.033 1 94.44 265 HIS B N 1
ATOM 5818 C CA . HIS B 1 265 ? 23.453 -5.098 0.843 1 94.44 265 HIS B CA 1
ATOM 5819 C C . HIS B 1 265 ? 23.547 -4.492 -0.553 1 94.44 265 HIS B C 1
ATOM 5821 O O . HIS B 1 265 ? 24.016 -3.365 -0.716 1 94.44 265 HIS B O 1
ATOM 5827 N N . PHE B 1 266 ? 23.156 -5.219 -1.524 1 97.19 266 PHE B N 1
ATOM 5828 C CA . PHE B 1 266 ? 23.125 -4.738 -2.9 1 97.19 266 PHE B CA 1
ATOM 5829 C C . PHE B 1 266 ? 22.219 -3.525 -3.037 1 97.19 266 PHE B C 1
ATOM 5831 O O . PHE B 1 266 ? 22.578 -2.541 -3.686 1 97.19 266 PHE B O 1
ATOM 5838 N N . ILE B 1 267 ? 21.062 -3.566 -2.42 1 97.44 267 ILE B N 1
ATOM 5839 C CA . ILE B 1 267 ? 20.062 -2.5 -2.484 1 97.44 267 ILE B CA 1
ATOM 5840 C C . ILE B 1 267 ? 20.609 -1.248 -1.799 1 97.44 267 ILE B C 1
ATOM 5842 O O . ILE B 1 267 ? 20.375 -0.129 -2.264 1 97.44 267 ILE B O 1
ATOM 5846 N N . MET B 1 268 ? 21.312 -1.403 -0.701 1 97.5 268 MET B N 1
ATOM 5847 C CA . MET B 1 268 ? 21.984 -0.28 -0.056 1 97.5 268 MET B CA 1
ATOM 5848 C C . MET B 1 268 ? 22.953 0.392 -1.014 1 97.5 268 MET B C 1
ATOM 5850 O O . MET B 1 268 ? 23.062 1.619 -1.045 1 97.5 268 MET B O 1
ATOM 5854 N N . GLY B 1 269 ? 23.609 -0.494 -1.737 1 97.06 269 GLY B N 1
ATOM 5855 C CA . GLY B 1 269 ? 24.5 0.034 -2.762 1 97.06 269 GLY B CA 1
ATOM 5856 C C . GLY B 1 269 ? 23.766 0.833 -3.826 1 97.06 269 GLY B C 1
ATOM 5857 O O . GLY B 1 269 ? 24.25 1.878 -4.266 1 97.06 269 GLY B O 1
ATOM 5858 N N . LEU B 1 270 ? 22.641 0.368 -4.246 1 97.56 270 LEU B N 1
ATOM 5859 C CA . LEU B 1 270 ? 21.828 1.075 -5.23 1 97.56 270 LEU B CA 1
ATOM 5860 C C . LEU B 1 270 ? 21.359 2.42 -4.688 1 97.56 270 LEU B C 1
ATOM 5862 O O . LEU B 1 270 ? 21.328 3.416 -5.414 1 97.56 270 LEU B O 1
ATOM 5866 N N . PHE B 1 271 ? 20.969 2.438 -3.43 1 97.94 271 PHE B N 1
ATOM 5867 C CA . PHE B 1 271 ? 20.547 3.662 -2.764 1 97.94 271 PHE B CA 1
ATOM 5868 C C . PHE B 1 271 ? 21.656 4.703 -2.777 1 97.94 271 PHE B C 1
ATOM 5870 O O . PHE B 1 271 ? 21.453 5.844 -3.197 1 97.94 271 PHE B O 1
ATOM 5877 N N . LYS B 1 272 ? 22.844 4.305 -2.424 1 96.81 272 LYS B N 1
ATOM 5878 C CA . LYS B 1 272 ? 24 5.199 -2.416 1 96.81 272 LYS B CA 1
ATOM 5879 C C . LYS B 1 272 ? 24.297 5.723 -3.818 1 96.81 272 LYS B C 1
ATOM 5881 O O . LYS B 1 272 ? 24.547 6.914 -4 1 96.81 272 LYS B O 1
ATOM 5886 N N . GLN B 1 273 ? 24.234 4.789 -4.738 1 96 273 GLN B N 1
ATOM 5887 C CA . GLN B 1 273 ? 24.531 5.152 -6.121 1 96 273 GLN B CA 1
ATOM 5888 C C . GLN B 1 273 ? 23.5 6.16 -6.645 1 96 273 GLN B C 1
ATOM 5890 O O . GLN B 1 273 ? 23.859 7.113 -7.34 1 96 273 GLN B O 1
ATOM 5895 N N . SER B 1 274 ? 22.25 5.941 -6.34 1 96.06 274 SER B N 1
ATOM 5896 C CA . SER B 1 274 ? 21.188 6.828 -6.809 1 96.06 274 SER B CA 1
ATOM 5897 C C . SER B 1 274 ? 21.344 8.219 -6.211 1 96.06 274 SER B C 1
ATOM 5899 O O . SER B 1 274 ? 21.094 9.219 -6.891 1 96.06 274 SER B O 1
ATOM 5901 N N . ILE B 1 275 ? 21.688 8.359 -4.961 1 94.62 275 ILE B N 1
ATOM 5902 C CA . ILE B 1 275 ? 21.922 9.641 -4.301 1 94.62 275 ILE B CA 1
ATOM 5903 C C . ILE B 1 275 ? 23.062 10.367 -5.004 1 94.62 275 ILE B C 1
ATOM 5905 O O . ILE B 1 275 ? 23 11.578 -5.215 1 94.62 275 ILE B O 1
ATOM 5909 N N . GLY B 1 276 ? 24.078 9.594 -5.383 1 92.5 276 GLY B N 1
ATOM 5910 C CA . GLY B 1 276 ? 25.266 10.18 -6.004 1 92.5 276 GLY B CA 1
ATOM 5911 C C . GLY B 1 276 ? 24.984 10.758 -7.379 1 92.5 276 GLY B C 1
ATOM 5912 O O . GLY B 1 276 ? 25.609 11.734 -7.785 1 92.5 276 GLY B O 1
ATOM 5913 N N . VAL B 1 277 ? 24.047 10.234 -8.055 1 91.62 277 VAL B N 1
ATOM 5914 C CA . VAL B 1 277 ? 23.812 10.648 -9.43 1 91.62 277 VAL B CA 1
ATOM 5915 C C . VAL B 1 277 ? 22.672 11.664 -9.477 1 91.62 277 VAL B C 1
ATOM 5917 O O . VAL B 1 277 ? 22.516 12.383 -10.461 1 91.62 277 VAL B O 1
ATOM 5920 N N . PHE B 1 278 ? 21.875 11.727 -8.445 1 88.94 278 PHE B N 1
ATOM 5921 C CA . PHE B 1 278 ? 20.703 12.602 -8.422 1 88.94 278 PHE B CA 1
ATOM 5922 C C . PHE B 1 278 ? 21.109 14.039 -8.117 1 88.94 278 PHE B C 1
ATOM 5924 O O . PHE B 1 278 ? 21.938 14.281 -7.23 1 88.94 278 PHE B O 1
ATOM 5931 N N . ASP B 1 279 ? 20.594 14.93 -8.914 1 82.31 279 ASP B N 1
ATOM 5932 C CA . ASP B 1 279 ? 20.75 16.359 -8.656 1 82.31 279 ASP B CA 1
ATOM 5933 C C . ASP B 1 279 ? 19.578 16.891 -7.852 1 82.31 279 ASP B C 1
ATOM 5935 O O . ASP B 1 279 ? 18.469 17.031 -8.375 1 82.31 279 ASP B O 1
ATOM 5939 N N . PHE B 1 280 ? 19.656 17.25 -6.66 1 77.44 280 PHE B N 1
ATOM 5940 C CA . PHE B 1 280 ? 18.641 17.656 -5.711 1 77.44 280 PHE B CA 1
ATOM 5941 C C . PHE B 1 280 ? 18.078 19.016 -6.062 1 77.44 280 PHE B C 1
ATOM 5943 O O . PHE B 1 280 ? 17.312 19.609 -5.285 1 77.44 280 PHE B O 1
ATOM 5950 N N . VAL B 1 281 ? 18.297 19.531 -7.215 1 70.44 281 VAL B N 1
ATOM 5951 C CA . VAL B 1 281 ? 17.812 20.859 -7.594 1 70.44 281 VAL B CA 1
ATOM 5952 C C . VAL B 1 281 ? 16.312 20.797 -7.91 1 70.44 281 VAL B C 1
ATOM 5954 O O . VAL B 1 281 ? 15.57 21.719 -7.609 1 70.44 281 VAL B O 1
ATOM 5957 N N . LEU B 1 282 ? 15.883 19.641 -8.391 1 72.12 282 LEU B N 1
ATOM 5958 C CA . LEU B 1 282 ? 14.484 19.562 -8.797 1 72.12 282 LEU B CA 1
ATOM 5959 C C . LEU B 1 282 ? 13.781 18.406 -8.102 1 72.12 282 LEU B C 1
ATOM 5961 O O . LEU B 1 282 ? 14.156 17.25 -8.289 1 72.12 282 LEU B O 1
ATOM 5965 N N . GLY B 1 283 ? 13.094 18.688 -7.055 1 71.75 283 GLY B N 1
ATOM 5966 C CA . GLY B 1 283 ? 12.297 17.641 -6.445 1 71.75 283 GLY B CA 1
ATOM 5967 C C . GLY B 1 283 ? 10.961 17.422 -7.137 1 71.75 283 GLY B C 1
ATOM 5968 O O . GLY B 1 283 ? 10.523 18.266 -7.93 1 71.75 283 GLY B O 1
ATOM 5969 N N . GLU B 1 284 ? 10.508 16.109 -7.039 1 74.38 284 GLU B N 1
ATOM 5970 C CA . GLU B 1 284 ? 9.188 15.797 -7.57 1 74.38 284 GLU B CA 1
ATOM 5971 C C . GLU B 1 284 ? 8.102 16.031 -6.52 1 74.38 284 GLU B C 1
ATOM 5973 O O . GLU B 1 284 ? 8.32 15.766 -5.336 1 74.38 284 GLU B O 1
ATOM 5978 N N . LYS B 1 285 ? 7.059 16.484 -6.977 1 80.12 285 LYS B N 1
ATOM 5979 C CA . LYS B 1 285 ? 5.953 16.766 -6.062 1 80.12 285 LYS B CA 1
ATOM 5980 C C . LYS B 1 285 ? 4.996 15.578 -5.977 1 80.12 285 LYS B C 1
ATOM 5982 O O . LYS B 1 285 ? 3.826 15.742 -5.629 1 80.12 285 LYS B O 1
ATOM 5987 N N . SER B 1 286 ? 5.508 14.375 -6.352 1 88.5 286 SER B N 1
ATOM 5988 C CA . SER B 1 286 ? 4.656 13.188 -6.332 1 88.5 286 SER B CA 1
ATOM 5989 C C . SER B 1 286 ? 5.207 12.125 -5.387 1 88.5 286 SER B C 1
ATOM 5991 O O . SER B 1 286 ? 6.383 12.172 -5.012 1 88.5 286 SER B O 1
ATOM 5993 N N . GLU B 1 287 ? 4.305 11.273 -4.977 1 91.69 287 GLU B N 1
ATOM 5994 C CA . GLU B 1 287 ? 4.723 10.094 -4.227 1 91.69 287 GLU B CA 1
ATOM 5995 C C . GLU B 1 287 ? 5.262 9.016 -5.16 1 91.69 287 GLU B C 1
ATOM 5997 O O . GLU B 1 287 ? 5.164 9.133 -6.383 1 91.69 287 GLU B O 1
ATOM 6002 N N . LEU B 1 288 ? 5.91 8.023 -4.555 1 93.56 288 LEU B N 1
ATOM 6003 C CA . LEU B 1 288 ? 6.375 6.898 -5.359 1 93.56 288 LEU B CA 1
ATOM 6004 C C . LEU B 1 288 ? 5.203 6.121 -5.945 1 93.56 288 LEU B C 1
ATOM 6006 O O . LEU B 1 288 ? 4.184 5.926 -5.273 1 93.56 288 LEU B O 1
ATOM 6010 N N . PRO B 1 289 ? 5.293 5.691 -7.184 1 94.06 289 PRO B N 1
ATOM 6011 C CA . PRO B 1 289 ? 6.336 6.004 -8.164 1 94.06 289 PRO B CA 1
ATOM 6012 C C . PRO B 1 289 ? 6.207 7.418 -8.734 1 94.06 289 PRO B C 1
ATOM 6014 O O . PRO B 1 289 ? 5.094 7.906 -8.93 1 94.06 289 PRO B O 1
ATOM 6017 N N . THR B 1 290 ? 7.32 8.086 -9.109 1 94 290 THR B N 1
ATOM 6018 C CA . THR B 1 290 ? 7.324 9.477 -9.547 1 94 290 THR B CA 1
ATOM 6019 C C . THR B 1 290 ? 7.375 9.562 -11.07 1 94 290 THR B C 1
ATOM 6021 O O . THR B 1 290 ? 7.055 10.602 -11.648 1 94 290 THR B O 1
ATOM 6024 N N . GLY B 1 291 ? 7.844 8.531 -11.711 1 90.81 291 GLY B N 1
ATOM 6025 C CA . GLY B 1 291 ? 8.109 8.562 -13.141 1 90.81 291 GLY B CA 1
ATOM 6026 C C . GLY B 1 291 ? 9.578 8.805 -13.469 1 90.81 291 GLY B C 1
ATOM 6027 O O . GLY B 1 291 ? 10.023 8.523 -14.578 1 90.81 291 GLY B O 1
ATOM 6028 N N . SER B 1 292 ? 10.297 9.359 -12.539 1 93.25 292 SER B N 1
ATOM 6029 C CA . SER B 1 292 ? 11.742 9.5 -12.688 1 93.25 292 SER B CA 1
ATOM 6030 C C . SER B 1 292 ? 12.469 8.234 -12.234 1 93.25 292 SER B C 1
ATOM 6032 O O . SER B 1 292 ? 12.367 7.84 -11.07 1 93.25 292 SER B O 1
ATOM 6034 N N . THR B 1 293 ? 13.172 7.676 -13.109 1 93.69 293 THR B N 1
ATOM 6035 C CA . THR B 1 293 ? 13.812 6.387 -12.859 1 93.69 293 THR B CA 1
ATOM 6036 C C . THR B 1 293 ? 14.766 6.477 -11.672 1 93.69 293 THR B C 1
ATOM 6038 O O . THR B 1 293 ? 14.719 5.637 -10.766 1 93.69 293 THR B O 1
ATOM 6041 N N . VAL B 1 294 ? 15.609 7.504 -11.641 1 94.81 294 VAL B N 1
ATOM 6042 C CA . VAL B 1 294 ? 16.609 7.629 -10.586 1 94.81 294 VAL B CA 1
ATOM 6043 C C . VAL B 1 294 ? 15.922 7.84 -9.242 1 94.81 294 VAL B C 1
ATOM 6045 O O . VAL B 1 294 ? 16.328 7.258 -8.227 1 94.81 294 VAL B O 1
ATOM 6048 N N . ILE B 1 295 ? 14.875 8.641 -9.141 1 96.12 295 ILE B N 1
ATOM 6049 C CA . ILE B 1 295 ? 14.148 8.914 -7.902 1 96.12 295 ILE B CA 1
ATOM 6050 C C . ILE B 1 295 ? 13.438 7.648 -7.434 1 96.12 295 ILE B C 1
ATOM 6052 O O . ILE B 1 295 ? 13.453 7.324 -6.242 1 96.12 295 ILE B O 1
ATOM 6056 N N . ASP B 1 296 ? 12.875 6.93 -8.414 1 96.81 296 ASP B N 1
ATOM 6057 C CA . ASP B 1 296 ? 12.148 5.715 -8.055 1 96.81 296 ASP B CA 1
ATOM 6058 C C . ASP B 1 296 ? 13.102 4.641 -7.535 1 96.81 296 ASP B C 1
ATOM 6060 O O . ASP B 1 296 ? 12.781 3.92 -6.59 1 96.81 296 ASP B O 1
ATOM 6064 N N . VAL B 1 297 ? 14.25 4.488 -8.148 1 97.56 297 VAL B N 1
ATOM 6065 C CA . VAL B 1 297 ? 15.258 3.559 -7.652 1 97.56 297 VAL B CA 1
ATOM 6066 C C . VAL B 1 297 ? 15.672 3.951 -6.234 1 97.56 297 VAL B C 1
ATOM 6068 O O . VAL B 1 297 ? 15.742 3.102 -5.344 1 97.56 297 VAL B O 1
ATOM 6071 N N . MET B 1 298 ? 15.914 5.207 -6.035 1 97.38 298 MET B N 1
ATOM 6072 C CA . MET B 1 298 ? 16.297 5.738 -4.73 1 97.38 298 MET B CA 1
ATOM 6073 C C . MET B 1 298 ? 15.211 5.473 -3.693 1 97.38 298 MET B C 1
ATOM 6075 O O . MET B 1 298 ? 15.492 4.934 -2.621 1 97.38 298 MET B O 1
ATOM 6079 N N . GLY B 1 299 ? 14.039 5.852 -4.082 1 98 299 GLY B N 1
ATOM 6080 C CA . GLY B 1 299 ? 12.922 5.758 -3.158 1 98 299 GLY B CA 1
ATOM 6081 C C . GLY B 1 299 ? 12.586 4.328 -2.771 1 98 299 GLY B C 1
ATOM 6082 O O . GLY B 1 299 ? 12.438 4.02 -1.587 1 98 299 GLY B O 1
ATOM 6083 N N . TYR B 1 300 ? 12.414 3.445 -3.742 1 98.12 300 TYR B N 1
ATOM 6084 C CA . TYR B 1 300 ? 12.047 2.066 -3.438 1 98.12 300 TYR B CA 1
ATOM 6085 C C . TYR B 1 300 ? 13.172 1.355 -2.695 1 98.12 300 TYR B C 1
ATOM 6087 O O . TYR B 1 300 ? 12.922 0.497 -1.846 1 98.12 300 TYR B O 1
ATOM 6095 N N . SER B 1 301 ? 14.461 1.688 -3.01 1 98.31 301 SER B N 1
ATOM 6096 C CA . SER B 1 301 ? 15.562 1.16 -2.211 1 98.31 301 SER B CA 1
ATOM 6097 C C . SER B 1 301 ? 15.422 1.554 -0.745 1 98.31 301 SER B C 1
ATOM 6099 O O . SER B 1 301 ? 15.562 0.713 0.146 1 98.31 301 SER B O 1
ATOM 6101 N N . LEU B 1 302 ? 15.086 2.809 -0.536 1 97.94 302 LEU B N 1
ATOM 6102 C CA . LEU B 1 302 ? 14.93 3.324 0.82 1 97.94 302 LEU B CA 1
ATOM 6103 C C . LEU B 1 302 ? 13.766 2.643 1.531 1 97.94 302 LEU B C 1
ATOM 6105 O O . LEU B 1 302 ? 13.875 2.287 2.707 1 97.94 302 LEU B O 1
ATOM 6109 N N . VAL B 1 303 ? 12.672 2.443 0.836 1 96.31 303 VAL B N 1
ATOM 6110 C CA . VAL B 1 303 ? 11.492 1.813 1.408 1 96.31 303 VAL B CA 1
ATOM 6111 C C . VAL B 1 303 ? 11.805 0.365 1.777 1 96.31 303 VAL B C 1
ATOM 6113 O O . VAL B 1 303 ? 11.375 -0.12 2.828 1 96.31 303 VAL B O 1
ATOM 6116 N N . ILE B 1 304 ? 12.484 -0.318 0.925 1 95.88 304 ILE B N 1
ATOM 6117 C CA . ILE B 1 304 ? 12.867 -1.697 1.212 1 95.88 304 ILE B CA 1
ATOM 6118 C C . ILE B 1 304 ? 13.758 -1.741 2.447 1 95.88 304 ILE B C 1
ATOM 6120 O O . ILE B 1 304 ? 13.586 -2.594 3.32 1 95.88 304 ILE B O 1
ATOM 6124 N N . ILE B 1 305 ? 14.742 -0.844 2.543 1 95.69 305 ILE B N 1
ATOM 6125 C CA . ILE B 1 305 ? 15.625 -0.758 3.701 1 95.69 305 ILE B CA 1
ATOM 6126 C C . ILE B 1 305 ? 14.797 -0.488 4.957 1 95.69 305 ILE B C 1
ATOM 6128 O O . ILE B 1 305 ? 15.031 -1.1 6.004 1 95.69 305 ILE B O 1
ATOM 6132 N N . ARG B 1 306 ? 13.844 0.424 4.844 1 93.62 306 ARG B N 1
ATOM 6133 C CA . ARG B 1 306 ? 12.945 0.741 5.953 1 93.62 306 ARG B CA 1
ATOM 6134 C C . ARG B 1 306 ? 12.25 -0.513 6.473 1 93.62 306 ARG B C 1
ATOM 6136 O O . ARG B 1 306 ? 12.266 -0.78 7.676 1 93.62 306 ARG B O 1
ATOM 6143 N N . ASP B 1 307 ? 11.727 -1.279 5.57 1 88.94 307 ASP B N 1
ATOM 6144 C CA . ASP B 1 307 ? 10.961 -2.469 5.938 1 88.94 307 ASP B CA 1
ATOM 6145 C C . ASP B 1 307 ? 11.875 -3.547 6.52 1 88.94 307 ASP B C 1
ATOM 6147 O O . ASP B 1 307 ? 11.484 -4.273 7.434 1 88.94 307 ASP B O 1
ATOM 6151 N N . THR B 1 308 ? 13.047 -3.643 5.984 1 89.25 308 THR B N 1
ATOM 6152 C CA . THR B 1 308 ? 14.031 -4.598 6.492 1 89.25 308 THR B CA 1
ATOM 6153 C C . THR B 1 308 ? 14.422 -4.254 7.926 1 89.25 308 THR B C 1
ATOM 6155 O O . THR B 1 308 ? 14.586 -5.148 8.758 1 89.25 308 THR B O 1
ATOM 6158 N N . CYS B 1 309 ? 14.492 -2.986 8.219 1 89.62 309 CYS B N 1
ATOM 6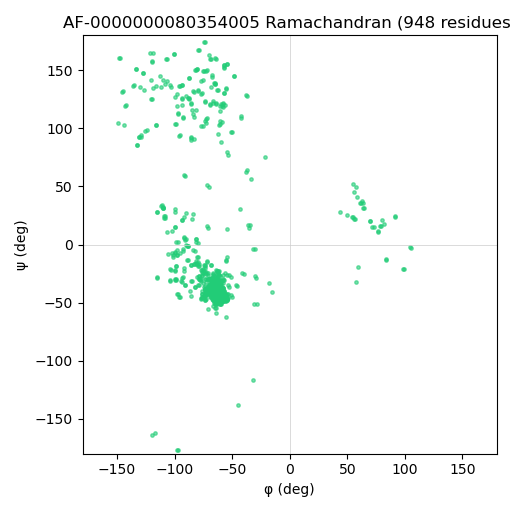159 C CA . CYS B 1 309 ? 14.922 -2.535 9.539 1 89.62 309 CYS B CA 1
ATOM 6160 C C . CYS B 1 309 ? 13.781 -2.59 10.539 1 89.62 309 CYS B C 1
ATOM 6162 O O . CYS B 1 309 ? 13.992 -2.461 11.75 1 89.62 309 CYS B O 1
ATOM 6164 N N . ALA B 1 310 ? 12.555 -2.689 10.086 1 80.44 310 ALA B N 1
ATOM 6165 C CA . ALA B 1 310 ? 11.391 -2.768 10.961 1 80.44 310 ALA B CA 1
ATOM 6166 C C . ALA B 1 310 ? 11.266 -4.156 11.586 1 80.44 310 ALA B C 1
ATOM 6168 O O . ALA B 1 310 ? 10.711 -4.309 12.672 1 80.44 310 ALA B O 1
ATOM 6169 N N . GLY B 1 311 ? 11.469 -5.355 10.836 1 63.91 311 GLY B N 1
ATOM 6170 C CA . GLY B 1 311 ? 11.242 -6.75 11.18 1 63.91 311 GLY B CA 1
ATOM 6171 C C . GLY B 1 311 ? 12.148 -7.246 12.289 1 63.91 311 GLY B C 1
ATOM 6172 O O . GLY B 1 311 ? 11.867 -8.281 12.906 1 63.91 311 GLY B O 1
ATOM 6173 N N . GLY B 1 312 ? 13.352 -6.727 12.531 1 52.5 312 GLY B N 1
ATOM 6174 C CA . GLY B 1 312 ? 14.281 -7.309 13.484 1 52.5 312 GLY B CA 1
ATOM 6175 C C . GLY B 1 312 ? 13.695 -7.473 14.875 1 52.5 312 GLY B C 1
ATOM 6176 O O . GLY B 1 312 ? 14.273 -8.148 15.727 1 52.5 312 GLY B O 1
ATOM 6177 N N . SER B 1 313 ? 12.562 -6.816 15.117 1 44.59 313 SER B N 1
ATOM 6178 C CA . SER B 1 313 ? 12.117 -6.863 16.516 1 44.59 313 SER B CA 1
ATOM 6179 C C . SER B 1 313 ? 11.438 -8.188 16.828 1 44.59 313 SER B C 1
ATOM 6181 O O . SER B 1 313 ? 11.523 -8.68 17.953 1 44.59 313 SER B O 1
ATOM 6183 N N . LEU B 1 314 ? 10.719 -8.781 15.93 1 39.34 314 LEU B N 1
ATOM 6184 C CA . LEU B 1 314 ? 9.977 -10 16.234 1 39.34 314 LEU B CA 1
ATOM 6185 C C . LEU B 1 314 ? 10.906 -11.211 16.281 1 39.34 314 LEU B C 1
ATOM 6187 O O . LEU B 1 314 ? 10.719 -12.117 17.094 1 39.34 314 LEU B O 1
ATOM 6191 N N . GLU B 1 315 ? 11.727 -11.297 15.312 1 41.72 315 GLU B N 1
ATOM 6192 C CA . GLU B 1 315 ? 12.625 -12.453 15.25 1 41.72 315 GLU B CA 1
ATOM 6193 C C . GLU B 1 315 ? 13.664 -12.406 16.359 1 41.72 315 GLU B C 1
ATOM 6195 O O . GLU B 1 315 ? 14.336 -13.398 16.641 1 41.72 315 GLU B O 1
ATOM 6200 N N . GLU B 1 316 ? 14.062 -11.266 16.734 1 41.78 316 GLU B N 1
ATOM 6201 C CA . GLU B 1 316 ? 15.078 -11.297 17.781 1 41.78 316 GLU B CA 1
ATOM 6202 C C . GLU B 1 316 ? 14.578 -12.031 19.016 1 41.78 316 GLU B C 1
ATOM 6204 O O . GLU B 1 316 ? 15.367 -12.375 19.906 1 41.78 316 GLU B O 1
ATOM 6209 N N . LEU B 1 317 ? 13.32 -12.008 19.391 1 34.97 317 LEU B N 1
ATOM 6210 C CA . LEU B 1 317 ? 13 -12.844 20.531 1 34.97 317 LEU B CA 1
ATOM 6211 C C . LEU B 1 317 ? 13.078 -14.328 20.172 1 34.97 317 LEU B C 1
ATOM 6213 O O . LEU B 1 317 ? 12.953 -15.188 21.047 1 34.97 317 LEU B O 1
ATOM 6217 N N . LYS B 1 318 ? 12.688 -14.789 19 1 38.66 318 LYS B N 1
ATOM 6218 C CA . LYS B 1 318 ? 12.82 -16.219 18.781 1 38.66 318 LYS B CA 1
ATOM 6219 C C . LYS B 1 318 ? 14.289 -16.625 18.656 1 38.66 318 LYS B C 1
ATOM 6221 O O . LYS B 1 318 ? 15.141 -15.797 18.328 1 38.66 318 LYS B O 1
ATOM 6226 N N . SER B 1 319 ? 14.57 -18.016 18.812 1 36.56 319 SER B N 1
ATOM 6227 C CA . SER B 1 319 ? 15.773 -18.844 18.875 1 36.56 319 SER B CA 1
ATOM 6228 C C . SER B 1 319 ? 16.766 -18.453 17.781 1 36.56 319 SER B C 1
ATOM 6230 O O . SER B 1 319 ? 16.438 -17.641 16.906 1 36.56 319 SER B O 1
ATOM 6232 N N . ASP B 1 320 ? 17.406 -19.484 17.125 1 35.94 320 ASP B N 1
ATOM 6233 C CA . ASP B 1 320 ? 18.578 -19.969 16.422 1 35.94 320 ASP B CA 1
ATOM 6234 C C . ASP B 1 320 ? 18.641 -19.406 15 1 35.94 320 ASP B C 1
ATOM 6236 O O . ASP B 1 320 ? 19.5 -19.797 14.203 1 35.94 320 ASP B O 1
ATOM 6240 N N . THR B 1 321 ? 17.547 -19 14.367 1 39.34 321 THR B N 1
ATOM 6241 C CA . THR B 1 321 ? 17.828 -18.797 12.953 1 39.34 321 THR B CA 1
ATOM 6242 C C . THR B 1 321 ? 18.391 -17.391 12.719 1 39.34 321 THR B C 1
ATOM 6244 O O . THR B 1 321 ? 17.719 -16.391 12.977 1 39.34 321 THR B O 1
ATOM 6247 N N . ASN B 1 322 ? 19.656 -16.984 12.703 1 43.41 322 ASN B N 1
ATOM 6248 C CA . ASN B 1 322 ? 20.797 -16.078 12.547 1 43.41 322 ASN B CA 1
ATOM 6249 C C . ASN B 1 322 ? 20.516 -15 11.5 1 43.41 322 ASN B C 1
ATOM 6251 O O . ASN B 1 322 ? 21.375 -14.164 11.227 1 43.41 322 ASN B O 1
ATOM 6255 N N . GLY B 1 323 ? 19.391 -14.852 10.68 1 49.81 323 GLY B N 1
ATOM 6256 C CA . GLY B 1 323 ? 19.516 -14.133 9.422 1 49.81 323 GLY B CA 1
ATOM 6257 C C . GLY B 1 323 ? 19.109 -12.672 9.523 1 49.81 323 GLY B C 1
ATOM 6258 O O . GLY B 1 323 ? 19.828 -11.789 9.062 1 49.81 323 GLY B O 1
ATOM 6259 N N . SER B 1 324 ? 17.875 -12.195 10.211 1 56.16 324 SER B N 1
ATOM 6260 C CA . SER B 1 324 ? 17.438 -10.805 10.109 1 56.16 324 SER B CA 1
ATOM 6261 C C . SER B 1 324 ? 18.312 -9.883 10.938 1 56.16 324 SER B C 1
ATOM 6263 O O . SER B 1 324 ? 18.703 -8.797 10.477 1 56.16 324 SER B O 1
ATOM 6265 N N . GLY B 1 325 ? 18.578 -10.242 12.18 1 60.38 325 GLY B N 1
ATOM 6266 C CA . GLY B 1 325 ? 19.484 -9.453 12.992 1 60.38 325 GLY B CA 1
ATOM 6267 C C . GLY B 1 325 ? 20.828 -9.203 12.32 1 60.38 325 GLY B C 1
ATOM 6268 O O . GLY B 1 325 ? 21.359 -8.094 12.391 1 60.38 325 GLY B O 1
ATOM 6269 N N . ASP B 1 326 ? 21.016 -10.094 11.555 1 78.94 326 ASP B N 1
ATOM 6270 C CA . ASP B 1 326 ? 22.281 -10.023 10.836 1 78.94 326 ASP B CA 1
ATOM 6271 C C . ASP B 1 326 ? 22.188 -9.023 9.68 1 78.94 326 ASP B C 1
ATOM 6273 O O . ASP B 1 326 ? 23.141 -8.281 9.422 1 78.94 326 ASP B O 1
ATOM 6277 N N . THR B 1 327 ? 21 -8.875 9.148 1 86.94 327 THR B N 1
ATOM 6278 C CA . THR B 1 327 ? 20.844 -7.988 8 1 86.94 327 THR B CA 1
ATOM 6279 C C . THR B 1 327 ? 20.922 -6.527 8.43 1 86.94 327 THR B C 1
ATOM 6281 O O . THR B 1 327 ? 21.594 -5.715 7.785 1 86.94 327 THR B O 1
ATOM 6284 N N . VAL B 1 328 ? 20.266 -6.164 9.523 1 89.62 328 VAL B N 1
ATOM 6285 C CA . VAL B 1 328 ? 20.266 -4.797 10.031 1 89.62 328 VAL B CA 1
ATOM 6286 C C . VAL B 1 328 ? 21.672 -4.406 10.461 1 89.62 328 VAL B C 1
ATOM 6288 O O . VAL B 1 328 ? 22.125 -3.293 10.188 1 89.62 328 VAL B O 1
ATOM 6291 N N . GLU B 1 329 ? 22.328 -5.379 11.047 1 90.62 329 GLU B N 1
ATOM 6292 C CA . GLU B 1 329 ? 23.688 -5.129 11.484 1 90.62 329 GLU B CA 1
ATOM 6293 C C . GLU B 1 329 ? 24.609 -4.84 10.297 1 90.62 329 GLU B C 1
ATOM 6295 O O . GLU B 1 329 ? 25.5 -3.992 10.383 1 90.62 329 GLU B O 1
ATOM 6300 N N . LEU B 1 330 ? 24.328 -5.531 9.289 1 92.12 330 LEU B N 1
ATOM 6301 C CA . LEU B 1 330 ? 25.109 -5.309 8.078 1 92.12 330 LEU B CA 1
ATOM 6302 C C . LEU B 1 330 ? 24.875 -3.906 7.523 1 92.12 330 LEU B C 1
ATOM 6304 O O . LEU B 1 330 ? 25.812 -3.221 7.129 1 92.12 330 LEU B O 1
ATOM 6308 N N . LEU B 1 331 ? 23.672 -3.471 7.484 1 94.44 331 LEU B N 1
ATOM 6309 C CA . LEU B 1 331 ? 23.328 -2.135 7.008 1 94.44 331 LEU B CA 1
ATOM 6310 C C . LEU B 1 331 ? 23.969 -1.063 7.891 1 94.44 331 LEU B C 1
ATOM 6312 O O . LEU B 1 331 ? 24.516 -0.086 7.387 1 94.44 331 LEU B O 1
ATOM 6316 N N . LEU B 1 332 ? 23.938 -1.314 9.156 1 95 332 LEU B N 1
ATOM 6317 C CA . LEU B 1 332 ? 24.5 -0.371 10.125 1 95 332 LEU B CA 1
ATOM 6318 C C . LEU B 1 332 ? 26.016 -0.276 9.977 1 95 332 LEU B C 1
ATOM 6320 O O . LEU B 1 332 ? 26.578 0.823 9.969 1 95 332 LEU B O 1
ATOM 6324 N N . SER B 1 333 ? 26.594 -1.418 9.828 1 94.31 333 SER B N 1
ATOM 6325 C CA . SER B 1 333 ? 28.047 -1.462 9.695 1 94.31 333 SER B CA 1
ATOM 6326 C C . SER B 1 333 ? 28.5 -0.847 8.375 1 94.31 333 SER B C 1
ATOM 6328 O O . SER B 1 333 ? 29.656 -0.438 8.242 1 94.31 333 SER B O 1
ATOM 6330 N N . SER B 1 334 ? 27.562 -0.741 7.5 1 94.81 334 SER B N 1
ATOM 6331 C CA . SER B 1 334 ? 27.875 -0.19 6.188 1 94.81 334 SER B CA 1
ATOM 6332 C C . SER B 1 334 ? 27.656 1.319 6.152 1 94.81 334 SER B C 1
ATOM 6334 O O . SER B 1 334 ? 27.703 1.935 5.086 1 94.81 334 SER B O 1
ATOM 6336 N N . GLY B 1 335 ? 27.344 1.952 7.25 1 96 335 GLY B N 1
ATOM 6337 C CA . GLY B 1 335 ? 27.266 3.4 7.359 1 96 335 GLY B CA 1
ATOM 6338 C C . GLY B 1 335 ? 25.891 3.953 7.094 1 96 335 GLY B C 1
ATOM 6339 O O . GLY B 1 335 ? 25.734 5.098 6.66 1 96 335 GLY B O 1
ATOM 6340 N N . LEU B 1 336 ? 24.906 3.178 7.285 1 97.31 336 LEU B N 1
ATOM 6341 C CA . LEU B 1 336 ? 23.531 3.562 6.98 1 97.31 336 LEU B CA 1
ATOM 6342 C C . LEU B 1 336 ? 23.125 4.805 7.766 1 97.31 336 LEU B C 1
ATOM 6344 O O . LEU B 1 336 ? 22.578 5.754 7.199 1 97.31 336 LEU B O 1
ATOM 6348 N N . ILE B 1 337 ? 23.422 4.867 9.07 1 97.88 337 ILE B N 1
ATOM 6349 C CA . ILE B 1 337 ? 22.984 5.961 9.938 1 97.88 337 ILE B CA 1
ATOM 6350 C C . ILE B 1 337 ? 23.656 7.262 9.5 1 97.88 337 ILE B C 1
ATOM 6352 O O . ILE B 1 337 ? 23 8.289 9.352 1 97.88 337 ILE B O 1
ATOM 6356 N N . GLU B 1 338 ? 24.922 7.125 9.281 1 97.44 338 GLU B N 1
ATOM 6357 C CA . GLU B 1 338 ? 25.672 8.297 8.836 1 97.44 338 GLU B CA 1
ATOM 6358 C C . GLU B 1 338 ? 25.109 8.844 7.527 1 97.44 338 GLU B C 1
ATOM 6360 O O . GLU B 1 338 ? 24.906 10.047 7.383 1 97.44 338 GLU B O 1
ATOM 6365 N N . LEU B 1 339 ? 24.891 8 6.641 1 97.62 339 LEU B N 1
ATOM 6366 C CA . LEU B 1 339 ? 24.359 8.375 5.332 1 97.62 339 LEU B CA 1
ATOM 6367 C C . LEU B 1 339 ? 23.031 9.086 5.473 1 97.62 339 LEU B C 1
ATOM 6369 O O . LEU B 1 339 ? 22.797 10.133 4.855 1 97.62 339 LEU B O 1
ATOM 6373 N N . LEU B 1 340 ? 22.141 8.57 6.27 1 98.25 340 LEU B N 1
ATOM 6374 C CA . LEU B 1 340 ? 20.781 9.094 6.414 1 98.25 340 LEU B CA 1
ATOM 6375 C C . LEU B 1 340 ? 20.797 10.438 7.141 1 98.25 340 LEU B C 1
ATOM 6377 O O . LEU B 1 340 ? 20.062 11.359 6.77 1 98.25 340 LEU B O 1
ATOM 6381 N N . LEU B 1 341 ? 21.625 10.578 8.164 1 97.31 341 LEU B N 1
ATOM 6382 C CA . LEU B 1 341 ? 21.75 11.852 8.875 1 97.31 341 LEU B CA 1
ATOM 6383 C C . LEU B 1 341 ? 22.281 12.938 7.949 1 97.31 341 LEU B C 1
ATOM 6385 O O . LEU B 1 341 ? 21.797 14.07 7.965 1 97.31 341 LEU B O 1
ATOM 6389 N N . ASP B 1 342 ? 23.234 12.539 7.133 1 95.81 342 ASP B N 1
ATOM 6390 C CA . ASP B 1 342 ? 23.797 13.492 6.188 1 95.81 342 ASP B CA 1
ATOM 6391 C C . ASP B 1 342 ? 22.75 13.953 5.176 1 95.81 342 ASP B C 1
ATOM 6393 O O . ASP B 1 342 ? 22.688 15.141 4.832 1 95.81 342 ASP B O 1
ATOM 6397 N N . LEU B 1 343 ? 21.984 13.062 4.73 1 96 343 LEU B N 1
ATOM 6398 C CA . LEU B 1 343 ? 20.938 13.398 3.787 1 96 343 LEU B CA 1
ATOM 6399 C C . LEU B 1 343 ? 19.906 14.328 4.43 1 96 343 LEU B C 1
ATOM 6401 O O . LEU B 1 343 ? 19.484 15.312 3.818 1 96 343 LEU B O 1
ATOM 6405 N N . LEU B 1 344 ? 19.484 14 5.625 1 94.94 344 LEU B N 1
ATOM 6406 C CA . LEU B 1 344 ? 18.5 14.805 6.332 1 94.94 344 LEU B CA 1
ATOM 6407 C C . LEU B 1 344 ? 19 16.234 6.539 1 94.94 344 LEU B C 1
ATOM 6409 O O . LEU B 1 344 ? 18.219 17.188 6.414 1 94.94 344 LEU B O 1
ATOM 6413 N N . ARG B 1 345 ? 20.281 16.406 6.793 1 92.38 345 ARG B N 1
ATOM 6414 C CA . ARG B 1 345 ? 20.891 17.703 7.016 1 92.38 345 ARG B CA 1
ATOM 6415 C C . ARG B 1 345 ? 20.891 18.547 5.734 1 92.38 345 ARG B C 1
ATOM 6417 O O . ARG B 1 345 ? 20.781 19.766 5.785 1 92.38 345 ARG B O 1
ATOM 6424 N N . LYS B 1 346 ? 20.984 17.844 4.66 1 90.44 346 LYS B N 1
ATOM 6425 C CA . LYS B 1 346 ? 21.078 18.531 3.373 1 90.44 346 LYS B CA 1
ATOM 6426 C C . LYS B 1 346 ? 19.688 19 2.912 1 90.44 346 LYS B C 1
ATOM 6428 O O . LYS B 1 346 ? 19.594 19.922 2.09 1 90.44 346 LYS B O 1
ATOM 6433 N N . LEU B 1 347 ? 18.672 18.453 3.453 1 91.62 347 LEU B N 1
ATOM 6434 C CA . LEU B 1 347 ? 17.312 18.781 3.027 1 91.62 347 LEU B CA 1
ATOM 6435 C C . LEU B 1 347 ? 16.844 20.094 3.656 1 91.62 347 LEU B C 1
ATOM 6437 O O . LEU B 1 347 ? 17.297 20.453 4.742 1 91.62 347 LEU B O 1
ATOM 6441 N N . GLU B 1 348 ? 15.984 20.766 2.953 1 86.25 348 GLU B N 1
ATOM 6442 C CA . GLU B 1 348 ? 15.289 21.906 3.551 1 86.25 348 GLU B CA 1
ATOM 6443 C C . GLU B 1 348 ? 14.539 21.484 4.812 1 86.25 348 GLU B C 1
ATOM 6445 O O . GLU B 1 348 ? 14.102 20.344 4.934 1 86.25 348 GLU B O 1
ATOM 6450 N N . PRO B 1 349 ? 14.336 22.391 5.75 1 85 349 PRO B N 1
ATOM 6451 C CA . PRO B 1 349 ? 13.578 22.047 6.953 1 85 349 PRO B CA 1
ATOM 6452 C C . PRO B 1 349 ? 12.117 21.688 6.648 1 85 349 PRO B C 1
ATOM 6454 O O . PRO B 1 349 ? 11.617 22.016 5.57 1 85 349 PRO B O 1
ATOM 6457 N N . PRO B 1 350 ? 11.469 20.984 7.555 1 87.31 350 PRO B N 1
ATOM 6458 C CA . PRO B 1 350 ? 10.039 20.719 7.375 1 87.31 350 PRO B CA 1
ATOM 6459 C C . PRO B 1 350 ? 9.219 21.984 7.16 1 87.31 350 PRO B C 1
ATOM 6461 O O . PRO B 1 350 ? 9.617 23.062 7.609 1 87.31 350 PRO B O 1
ATOM 6464 N N . THR B 1 351 ? 8.172 21.828 6.559 1 82 351 THR B N 1
ATOM 6465 C CA . THR B 1 351 ? 7.359 22.969 6.121 1 82 351 THR B CA 1
ATOM 6466 C C . THR B 1 351 ? 6.953 23.828 7.309 1 82 351 THR B C 1
ATOM 6468 O O . THR B 1 351 ? 6.953 25.062 7.219 1 82 351 THR B O 1
ATOM 6471 N N . THR B 1 352 ? 6.5 23.25 8.406 1 77.12 352 THR B N 1
ATOM 6472 C CA . THR B 1 352 ? 6.086 24 9.586 1 77.12 352 THR B CA 1
ATOM 6473 C C . THR B 1 352 ? 7.223 24.875 10.094 1 77.12 352 THR B C 1
ATOM 6475 O O . THR B 1 352 ? 7.004 26.031 10.461 1 77.12 352 THR B O 1
ATOM 6478 N N . ILE B 1 353 ? 8.438 24.328 10.055 1 76.31 353 ILE B N 1
ATOM 6479 C CA . ILE B 1 353 ? 9.609 25.062 10.508 1 76.31 353 ILE B CA 1
ATOM 6480 C C . ILE B 1 353 ? 9.953 26.141 9.492 1 76.31 353 ILE B C 1
ATOM 6482 O O . ILE B 1 353 ? 10.273 27.281 9.867 1 76.31 353 ILE B O 1
ATOM 6486 N N . LYS B 1 354 ? 9.875 25.812 8.305 1 74.94 354 LYS B N 1
ATOM 6487 C CA . LYS B 1 354 ? 10.156 26.766 7.246 1 74.94 354 LYS B CA 1
ATOM 6488 C C . LYS B 1 354 ? 9.211 27.969 7.336 1 74.94 354 LYS B C 1
ATOM 6490 O O . LYS B 1 354 ? 9.648 29.125 7.195 1 74.94 354 LYS B O 1
ATOM 6495 N N . LYS B 1 355 ? 7.996 27.703 7.523 1 69.31 355 LYS B N 1
ATOM 6496 C CA . LYS B 1 355 ? 6.992 28.75 7.621 1 69.31 355 LYS B CA 1
ATOM 6497 C C . LYS B 1 355 ? 7.211 29.609 8.867 1 69.31 355 LYS B C 1
ATOM 6499 O O . LYS B 1 355 ? 6.973 30.812 8.844 1 69.31 355 LYS B O 1
ATOM 6504 N N . ALA B 1 356 ? 7.66 28.906 9.891 1 65.94 356 ALA B N 1
ATOM 6505 C CA . ALA B 1 356 ? 7.855 29.609 11.156 1 65.94 356 ALA B CA 1
ATOM 6506 C C . ALA B 1 356 ? 9.125 30.453 11.125 1 65.94 356 ALA B C 1
ATOM 6508 O O . ALA B 1 356 ? 9.164 31.547 11.703 1 65.94 356 ALA B O 1
ATOM 6509 N N . LEU B 1 357 ? 10.266 29.875 10.617 1 62.38 357 LEU B N 1
ATOM 6510 C CA . LEU B 1 357 ? 11.555 30.547 10.68 1 62.38 357 LEU B CA 1
ATOM 6511 C C . LEU B 1 357 ? 11.742 31.5 9.5 1 62.38 357 LEU B C 1
ATOM 6513 O O . LEU B 1 357 ? 12.789 32.125 9.367 1 62.38 357 LEU B O 1
ATOM 6517 N N . LYS B 1 358 ? 10.859 31.953 8.859 1 57.16 358 LYS B N 1
ATOM 6518 C CA . LYS B 1 358 ? 10.961 32.938 7.793 1 57.16 358 LYS B CA 1
ATOM 6519 C C . LYS B 1 358 ? 12.023 32.562 6.77 1 57.16 358 LYS B C 1
ATOM 6521 O O . LYS B 1 358 ? 12.812 33.375 6.332 1 57.16 358 LYS B O 1
ATOM 6526 N N . GLN B 1 359 ? 12.227 31.281 6.742 1 51.22 359 GLN B N 1
ATOM 6527 C CA . GLN B 1 359 ? 13.289 30.953 5.797 1 51.22 359 GLN B CA 1
ATOM 6528 C C . GLN B 1 359 ? 12.742 30.859 4.371 1 51.22 359 GLN B C 1
ATOM 6530 O O . GLN B 1 359 ? 11.797 30.109 4.113 1 51.22 359 GLN B O 1
ATOM 6535 N N . SER B 1 360 ? 12.766 32.031 3.654 1 46.25 360 SER B N 1
ATOM 6536 C CA . SER B 1 360 ? 12.375 32.094 2.25 1 46.25 360 SER B CA 1
ATOM 6537 C C . SER B 1 360 ? 12.812 30.859 1.489 1 46.25 360 SER B C 1
ATOM 6539 O O . SER B 1 360 ? 13.828 30.25 1.828 1 46.25 360 SER B O 1
ATOM 6541 N N . PRO B 1 361 ? 11.867 30.219 0.774 1 47 361 PRO B N 1
ATOM 6542 C CA . PRO B 1 361 ? 12.312 29.156 -0.132 1 47 361 PRO B CA 1
ATOM 6543 C C . PRO B 1 361 ? 13.719 29.391 -0.68 1 47 361 PRO B C 1
ATOM 6545 O O . PRO B 1 361 ? 14.336 28.469 -1.227 1 47 361 PRO B O 1
ATOM 6548 N N . SER B 1 362 ? 14.023 30.641 -0.731 1 43.06 362 SER B N 1
ATOM 6549 C CA . SER B 1 362 ? 15.219 31.031 -1.474 1 43.06 362 SER B CA 1
ATOM 6550 C C . SER B 1 362 ? 16.484 30.656 -0.708 1 43.06 362 SER B C 1
ATOM 6552 O O . SER B 1 362 ? 17.594 30.984 -1.139 1 43.06 362 SER B O 1
ATOM 6554 N N . SER B 1 363 ? 16.344 30.469 0.542 1 47.34 363 SER B N 1
ATOM 6555 C CA . SER B 1 363 ? 17.703 30.281 1.038 1 47.34 363 SER B CA 1
ATOM 6556 C C . SER B 1 363 ? 18.375 29.078 0.383 1 47.34 363 SER B C 1
ATOM 6558 O O . SER B 1 363 ? 17.812 27.969 0.381 1 47.34 363 SER B O 1
ATOM 6560 N N . SER B 1 364 ? 19.297 29.344 -0.578 1 50.72 364 SER B N 1
ATOM 6561 C CA . SER B 1 364 ? 20.078 28.75 -1.657 1 50.72 364 SER B CA 1
ATOM 6562 C C . SER B 1 364 ? 20.594 27.359 -1.27 1 50.72 364 SER B C 1
ATOM 6564 O O . SER B 1 364 ? 20.844 26.531 -2.137 1 50.72 364 SER B O 1
ATOM 6566 N N . SER B 1 365 ? 20.766 27.047 0.109 1 61.09 365 SER B N 1
ATOM 6567 C CA . SER B 1 365 ? 21.625 25.891 0.323 1 61.09 365 SER B CA 1
ATOM 6568 C C . SER B 1 365 ? 20.797 24.641 0.627 1 61.09 365 SER B C 1
ATOM 6570 O O . SER B 1 365 ? 21.297 23.516 0.513 1 61.09 365 SER B O 1
ATOM 6572 N N . SER B 1 366 ? 19.453 24.812 0.875 1 75.06 366 SER B N 1
ATOM 6573 C CA . SER B 1 366 ? 18.719 23.594 1.237 1 75.06 366 SER B CA 1
ATOM 6574 C C . SER B 1 366 ? 18.047 22.969 0.022 1 75.06 366 SER B C 1
ATOM 6576 O O . SER B 1 366 ? 17.641 23.688 -0.898 1 75.06 366 SER B O 1
ATOM 6578 N N . LYS B 1 367 ? 18.172 21.688 -0.033 1 85.88 367 LYS B N 1
ATOM 6579 C CA . LYS B 1 367 ? 17.688 20.891 -1.163 1 85.88 367 LYS B CA 1
ATOM 6580 C C . LYS B 1 367 ? 16.281 20.359 -0.912 1 85.88 367 LYS B C 1
ATOM 6582 O O . LYS B 1 367 ? 15.953 19.969 0.209 1 85.88 367 LYS B O 1
ATOM 6587 N N . PRO B 1 368 ? 15.523 20.453 -1.901 1 90.06 368 PRO B N 1
ATOM 6588 C CA . PRO B 1 368 ? 14.188 19.859 -1.755 1 90.06 368 PRO B CA 1
ATOM 6589 C C . PRO B 1 368 ? 14.227 18.344 -1.678 1 90.06 368 PRO B C 1
ATOM 6591 O O . PRO B 1 368 ? 15.211 17.719 -2.086 1 90.06 368 PRO B O 1
ATOM 6594 N N . CYS B 1 369 ? 13.188 17.75 -1.145 1 93.06 369 CYS B N 1
ATOM 6595 C CA . CYS B 1 369 ? 13.055 16.297 -1.155 1 93.06 369 CYS B CA 1
ATOM 6596 C C . CYS B 1 369 ? 12.906 15.773 -2.578 1 93.06 369 CYS B C 1
ATOM 6598 O O . CYS B 1 369 ? 12.188 16.359 -3.391 1 93.06 369 CYS B O 1
ATOM 6600 N N . PRO B 1 370 ? 13.57 14.68 -2.883 1 94.62 370 PRO B N 1
ATOM 6601 C CA . PRO B 1 370 ? 13.453 14.094 -4.219 1 94.62 370 PRO B CA 1
ATOM 6602 C C . PRO B 1 370 ? 12.016 13.68 -4.555 1 94.62 370 PRO B C 1
ATOM 6604 O O . PRO B 1 370 ? 11.617 13.727 -5.719 1 94.62 370 PRO B O 1
ATOM 6607 N N . TYR B 1 371 ? 11.258 13.227 -3.648 1 94.81 371 TYR B N 1
ATOM 6608 C CA . TYR B 1 371 ? 9.859 12.859 -3.814 1 94.81 371 TYR B CA 1
ATOM 6609 C C . TYR B 1 371 ? 9.07 13.125 -2.537 1 94.81 371 TYR B C 1
ATOM 6611 O O . TYR B 1 371 ? 9.648 13.297 -1.464 1 94.81 371 TYR B O 1
ATOM 6619 N N . ARG B 1 372 ? 7.785 13.219 -2.646 1 93.12 372 ARG B N 1
ATOM 6620 C CA . ARG B 1 372 ? 6.918 13.375 -1.481 1 93.12 372 ARG B CA 1
ATOM 6621 C C . ARG B 1 372 ? 6.996 12.148 -0.574 1 93.12 372 ARG B C 1
ATOM 6623 O O . ARG B 1 372 ? 6.75 11.023 -1.017 1 93.12 372 ARG B O 1
ATOM 6630 N N . GLY B 1 373 ? 7.391 12.352 0.648 1 94.56 373 GLY B N 1
ATOM 6631 C CA . GLY B 1 373 ? 7.52 11.25 1.592 1 94.56 373 GLY B CA 1
ATOM 6632 C C . GLY B 1 373 ? 8.961 10.859 1.852 1 94.56 373 GLY B C 1
ATOM 6633 O O . GLY B 1 373 ? 9.234 10.016 2.709 1 94.56 373 GLY B O 1
ATOM 6634 N N . PHE B 1 374 ? 9.922 11.508 1.17 1 96.81 374 PHE B N 1
ATOM 6635 C CA . PHE B 1 374 ? 11.328 11.125 1.253 1 96.81 374 PHE B CA 1
ATOM 6636 C C . PHE B 1 374 ? 11.859 11.328 2.668 1 96.81 374 PHE B C 1
ATOM 6638 O O . PHE B 1 374 ? 12.492 10.43 3.229 1 96.81 374 PHE B O 1
ATOM 6645 N N . ARG B 1 375 ? 11.609 12.477 3.246 1 96.06 375 ARG B N 1
ATOM 6646 C CA . ARG B 1 375 ? 12.047 12.797 4.602 1 96.06 375 ARG B CA 1
ATOM 6647 C C . ARG B 1 375 ? 11.445 11.828 5.613 1 96.06 375 ARG B C 1
ATOM 6649 O O . ARG B 1 375 ? 12.141 11.344 6.508 1 96.06 375 ARG B O 1
ATOM 6656 N N . ARG B 1 376 ? 10.195 11.609 5.457 1 95.5 376 ARG B N 1
ATOM 6657 C CA . ARG B 1 376 ? 9.5 10.664 6.328 1 95.5 376 ARG B CA 1
ATOM 6658 C C . ARG B 1 376 ? 10.148 9.289 6.27 1 95.5 376 ARG B C 1
ATOM 6660 O O . ARG B 1 376 ? 10.336 8.641 7.301 1 95.5 376 ARG B O 1
ATOM 6667 N N . ASP B 1 377 ? 10.469 8.852 5.102 1 96.62 377 ASP B N 1
ATOM 6668 C CA . ASP B 1 377 ? 11.078 7.531 4.926 1 96.62 377 ASP B CA 1
ATOM 6669 C C . ASP B 1 377 ? 12.438 7.461 5.613 1 96.62 377 ASP B C 1
ATOM 6671 O O . ASP B 1 377 ? 12.758 6.461 6.258 1 96.62 377 ASP B O 1
ATOM 6675 N N . ILE B 1 378 ? 13.234 8.5 5.5 1 97.88 378 ILE B N 1
ATOM 6676 C CA . ILE B 1 378 ? 14.539 8.562 6.156 1 97.88 378 ILE B CA 1
ATOM 6677 C C . ILE B 1 378 ? 14.359 8.453 7.672 1 97.88 378 ILE B C 1
ATOM 6679 O O . ILE B 1 378 ? 15.008 7.633 8.32 1 97.88 378 ILE B O 1
ATOM 6683 N N . VAL B 1 379 ? 13.445 9.258 8.18 1 97.06 379 VAL B N 1
ATOM 6684 C CA . VAL B 1 379 ? 13.203 9.328 9.617 1 97.06 379 VAL B CA 1
ATOM 6685 C C . VAL B 1 379 ? 12.703 7.973 10.125 1 97.06 379 VAL B C 1
ATOM 6687 O O . VAL B 1 379 ? 13.102 7.523 11.203 1 97.06 379 VAL B O 1
ATOM 6690 N N . SER B 1 380 ? 11.906 7.34 9.328 1 95.56 380 SER B N 1
ATOM 6691 C CA . SER B 1 380 ? 11.367 6.039 9.711 1 95.56 380 SER B CA 1
ATOM 6692 C C . SER B 1 380 ? 12.469 4.988 9.781 1 95.56 380 SER B C 1
ATOM 6694 O O . SER B 1 380 ? 12.477 4.148 10.688 1 95.56 380 SER B O 1
ATOM 6696 N N . VAL B 1 381 ? 13.414 5.008 8.852 1 96.56 381 VAL B N 1
ATOM 6697 C CA . VAL B 1 381 ? 14.523 4.059 8.875 1 96.56 381 VAL B CA 1
ATOM 6698 C C . VAL B 1 381 ? 15.375 4.281 10.125 1 96.56 381 VAL B C 1
ATOM 6700 O O . VAL B 1 381 ? 15.734 3.328 10.812 1 96.56 381 VAL B O 1
ATOM 6703 N N . ILE B 1 382 ? 15.688 5.543 10.43 1 97.31 382 ILE B N 1
ATOM 6704 C CA . ILE B 1 382 ? 16.5 5.871 11.602 1 97.31 382 ILE B CA 1
ATOM 6705 C C . ILE B 1 382 ? 15.797 5.391 12.867 1 97.31 382 ILE B C 1
ATOM 6707 O O . ILE B 1 382 ? 16.422 4.766 13.734 1 97.31 382 ILE B O 1
ATOM 6711 N N . GLY B 1 383 ? 14.508 5.68 12.945 1 94.69 383 GLY B N 1
ATOM 6712 C CA . GLY B 1 383 ? 13.742 5.23 14.094 1 94.69 383 GLY B CA 1
ATOM 6713 C C . GLY B 1 383 ? 13.734 3.725 14.258 1 94.69 383 GLY B C 1
ATOM 6714 O O . GLY B 1 383 ? 13.898 3.215 15.367 1 94.69 383 GLY B O 1
ATOM 6715 N N . ASN B 1 384 ? 13.531 3.002 13.164 1 91.31 384 ASN B N 1
ATOM 6716 C CA . ASN B 1 384 ? 13.539 1.543 13.188 1 91.31 384 ASN B CA 1
ATOM 6717 C C . ASN B 1 384 ? 14.898 1 13.633 1 91.31 384 ASN B C 1
ATOM 6719 O O . ASN B 1 384 ? 14.961 0.045 14.406 1 91.31 384 ASN B O 1
ATOM 6723 N N . CYS B 1 385 ? 15.969 1.61 13.188 1 94.75 385 CYS B N 1
ATOM 6724 C CA . CYS B 1 385 ? 17.312 1.172 13.523 1 94.75 385 CYS B CA 1
ATOM 6725 C C . CYS B 1 385 ? 17.625 1.432 14.992 1 94.75 385 CYS B C 1
ATOM 6727 O O . CYS B 1 385 ? 18.391 0.681 15.609 1 94.75 385 CYS B O 1
ATOM 6729 N N . ALA B 1 386 ? 17.031 2.449 15.547 1 94.94 386 ALA B N 1
ATOM 6730 C CA . ALA B 1 386 ? 17.344 2.861 16.922 1 94.94 386 ALA B CA 1
ATOM 6731 C C . ALA B 1 386 ? 16.562 2.029 17.938 1 94.94 386 ALA B C 1
ATOM 6733 O O . ALA B 1 386 ? 16.891 2.02 19.125 1 94.94 386 ALA B O 1
ATOM 6734 N N . TYR B 1 387 ? 15.539 1.365 17.484 1 89.62 387 TYR B N 1
ATOM 6735 C CA . TYR B 1 387 ? 14.664 0.625 18.391 1 89.62 387 TYR B CA 1
ATOM 6736 C C . TYR B 1 387 ? 15.445 -0.447 19.141 1 89.62 387 TYR B C 1
ATOM 6738 O O . TYR B 1 387 ? 15.922 -1.412 18.547 1 89.62 387 TYR B O 1
ATOM 6746 N N . ARG B 1 388 ? 15.695 -0.263 20.328 1 88.44 388 ARG B N 1
ATOM 6747 C CA . ARG B 1 388 ? 16.312 -1.183 21.281 1 88.44 388 ARG B CA 1
ATOM 6748 C C . ARG B 1 388 ? 17.75 -1.511 20.859 1 88.44 388 ARG B C 1
ATOM 6750 O O . ARG B 1 388 ? 18.188 -2.652 21 1 88.44 388 ARG B O 1
ATOM 6757 N N . ARG B 1 389 ? 18.422 -0.544 20.312 1 93.19 389 ARG B N 1
ATOM 6758 C CA . ARG B 1 389 ? 19.828 -0.681 19.953 1 93.19 389 ARG B CA 1
ATOM 6759 C C . ARG B 1 389 ? 20.641 0.497 20.484 1 93.19 389 ARG B C 1
ATOM 6761 O O . ARG B 1 389 ? 20.797 1.507 19.797 1 93.19 389 ARG B O 1
ATOM 6768 N N . LYS B 1 390 ? 21.141 0.275 21.609 1 95.69 390 LYS B N 1
ATOM 6769 C CA . LYS B 1 390 ? 21.844 1.344 22.312 1 95.69 390 LYS B CA 1
ATOM 6770 C C . LYS B 1 390 ? 23 1.884 21.5 1 95.69 390 LYS B C 1
ATOM 6772 O O . LYS B 1 390 ? 23.281 3.084 21.516 1 95.69 390 LYS B O 1
ATOM 6777 N N . ASP B 1 391 ? 23.672 0.965 20.797 1 95.94 391 ASP B N 1
ATOM 6778 C CA . ASP B 1 391 ? 24.797 1.39 19.984 1 95.94 391 ASP B CA 1
ATOM 6779 C C . ASP B 1 391 ? 24.359 2.383 18.906 1 95.94 391 ASP B C 1
ATOM 6781 O O . ASP B 1 391 ? 25.094 3.334 18.609 1 95.94 391 ASP B O 1
ATOM 6785 N N . VAL B 1 392 ? 23.234 2.162 18.359 1 97.12 392 VAL B N 1
ATOM 6786 C CA . VAL B 1 392 ? 22.703 3.047 17.328 1 97.12 392 VAL B CA 1
ATOM 6787 C C . VAL B 1 392 ? 22.25 4.363 17.953 1 97.12 392 VAL B C 1
ATOM 6789 O O . VAL B 1 392 ? 22.5 5.441 17.406 1 97.12 392 VAL B O 1
ATOM 6792 N N . GLN B 1 393 ? 21.625 4.258 19.141 1 97.12 393 GLN B N 1
ATOM 6793 C CA . GLN B 1 393 ? 21.234 5.449 19.891 1 97.12 393 GLN B CA 1
ATOM 6794 C C . GLN B 1 393 ? 22.438 6.348 20.156 1 97.12 393 GLN B C 1
ATOM 6796 O O . GLN B 1 393 ? 22.375 7.555 19.906 1 97.12 393 GLN B O 1
ATOM 6801 N N . ASP B 1 394 ? 23.453 5.723 20.625 1 97.56 394 ASP B N 1
ATOM 6802 C CA . ASP B 1 394 ? 24.688 6.453 20.938 1 97.56 394 ASP B CA 1
ATOM 6803 C C . ASP B 1 394 ? 25.297 7.074 19.688 1 97.56 394 ASP B C 1
ATOM 6805 O O . ASP B 1 394 ? 25.766 8.211 19.719 1 97.56 394 ASP B O 1
ATOM 6809 N N . GLU B 1 395 ? 25.297 6.328 18.625 1 97.69 395 GLU B N 1
ATOM 6810 C CA . GLU B 1 395 ? 25.859 6.824 17.375 1 97.69 395 GLU B CA 1
ATOM 6811 C C . GLU B 1 395 ? 25.156 8.086 16.906 1 97.69 395 GLU B C 1
ATOM 6813 O O . GLU B 1 395 ? 25.797 9.047 16.469 1 97.69 395 GLU B O 1
ATOM 6818 N N . ILE B 1 396 ? 23.891 8.109 16.969 1 97.81 396 ILE B N 1
ATOM 6819 C CA . ILE B 1 396 ? 23.078 9.242 16.516 1 97.81 396 ILE B CA 1
ATOM 6820 C C . ILE B 1 396 ? 23.391 10.469 17.375 1 97.81 396 ILE B C 1
ATOM 6822 O O . ILE B 1 396 ? 23.531 11.578 16.875 1 97.81 396 ILE B O 1
ATOM 6826 N N . ARG B 1 397 ? 23.516 10.25 18.672 1 95.69 397 ARG B N 1
ATOM 6827 C CA . ARG B 1 397 ? 23.891 11.328 19.578 1 95.69 397 ARG B CA 1
ATOM 6828 C C . ARG B 1 397 ? 25.281 11.867 19.234 1 95.69 397 ARG B C 1
ATOM 6830 O O . ARG B 1 397 ? 25.469 13.078 19.125 1 95.69 397 ARG B O 1
ATOM 6837 N N . GLU B 1 398 ? 26.188 10.977 19.062 1 96.62 398 GLU B N 1
ATOM 6838 C CA . GLU B 1 398 ? 27.578 11.344 18.812 1 96.62 398 GLU B CA 1
ATOM 6839 C C . GLU B 1 398 ? 27.719 12.109 17.5 1 96.62 398 GLU B C 1
ATOM 6841 O O . GLU B 1 398 ? 28.625 12.922 17.344 1 96.62 398 GLU B O 1
ATOM 6846 N N . ARG B 1 399 ? 26.781 11.914 16.641 1 96 399 ARG B N 1
ATOM 6847 C CA . ARG B 1 399 ? 26.797 12.602 15.359 1 96 399 ARG B CA 1
ATOM 6848 C C . ARG B 1 399 ? 25.875 13.82 15.367 1 96 399 ARG B C 1
ATOM 6850 O O . ARG B 1 399 ? 25.469 14.305 14.312 1 96 399 ARG B O 1
ATOM 6857 N N . ASP B 1 400 ? 25.5 14.211 16.5 1 91.44 400 ASP B N 1
ATOM 6858 C CA . ASP B 1 400 ? 24.656 15.383 16.703 1 91.44 400 ASP B CA 1
ATOM 6859 C C . ASP B 1 400 ? 23.297 15.203 16.031 1 91.44 400 ASP B C 1
ATOM 6861 O O . ASP B 1 400 ? 22.781 16.141 15.414 1 91.44 400 ASP B O 1
ATOM 6865 N N . GLY B 1 401 ? 22.891 13.992 16.094 1 94.06 401 GLY B N 1
ATOM 6866 C CA . GLY B 1 401 ? 21.656 13.664 15.398 1 94.06 401 GLY B CA 1
ATOM 6867 C C . GLY B 1 401 ? 20.422 13.844 16.266 1 94.06 401 GLY B C 1
ATOM 6868 O O . GLY B 1 401 ? 19.312 13.898 15.75 1 94.06 401 GLY B O 1
ATOM 6869 N N . LEU B 1 402 ? 20.547 14.008 17.578 1 91.44 402 LEU B N 1
ATOM 6870 C CA . LEU B 1 402 ? 19.391 14.109 18.469 1 91.44 402 LEU B CA 1
ATOM 6871 C C . LEU B 1 402 ? 18.594 15.367 18.156 1 91.44 402 LEU B C 1
ATOM 6873 O O . LEU B 1 402 ? 17.359 15.305 18.031 1 91.44 402 LEU B O 1
ATOM 6877 N N . PHE B 1 403 ? 19.344 16.438 17.984 1 84.94 403 PHE B N 1
ATOM 6878 C CA . PHE B 1 403 ? 18.672 17.688 17.672 1 84.94 403 PHE B CA 1
ATOM 6879 C C . PHE B 1 403 ? 18.016 17.625 16.312 1 84.94 403 PHE B C 1
ATOM 6881 O O . PHE B 1 403 ? 16.891 18.125 16.125 1 84.94 403 PHE B O 1
ATOM 6888 N N . LEU B 1 404 ? 18.703 17.141 15.422 1 89.75 404 LEU B N 1
ATOM 6889 C CA . LEU B 1 404 ? 18.172 16.969 14.07 1 89.75 404 LEU B CA 1
ATOM 6890 C C . LEU B 1 404 ? 16.875 16.188 14.086 1 89.75 404 LEU B C 1
ATOM 6892 O O . LEU B 1 404 ? 15.922 16.531 13.391 1 89.75 404 LEU B O 1
ATOM 6896 N N . MET B 1 405 ? 16.797 15.102 14.891 1 92.56 405 MET B N 1
ATOM 6897 C CA . MET B 1 405 ? 15.609 14.258 14.969 1 92.56 405 MET B CA 1
ATOM 6898 C C . MET B 1 405 ? 14.461 14.992 15.648 1 92.56 405 MET B C 1
ATOM 6900 O O . MET B 1 405 ? 13.297 14.812 15.289 1 92.56 405 MET B O 1
ATOM 6904 N N . LEU B 1 406 ? 14.797 15.828 16.625 1 87.12 406 LEU B N 1
ATOM 6905 C CA . LEU B 1 406 ? 13.781 16.625 17.297 1 87.12 406 LEU B CA 1
ATOM 6906 C C . LEU B 1 406 ? 13.102 17.578 16.328 1 87.12 406 LEU B C 1
ATOM 6908 O O . LEU B 1 406 ? 11.906 17.859 16.453 1 87.12 406 LEU B O 1
ATOM 6912 N N . GLN B 1 407 ? 13.828 18 15.352 1 85.25 407 GLN B N 1
ATOM 6913 C CA . GLN B 1 407 ? 13.305 18.922 14.352 1 85.25 407 GLN B CA 1
ATOM 6914 C C . GLN B 1 407 ? 12.305 18.234 13.43 1 85.25 407 GLN B C 1
ATOM 6916 O O . GLN B 1 407 ? 11.555 18.891 12.703 1 85.25 407 GLN B O 1
ATOM 6921 N N . GLN B 1 408 ? 12.281 16.859 13.461 1 91.31 408 GLN B N 1
ATOM 6922 C CA . GLN B 1 408 ? 11.383 16.109 12.594 1 91.31 408 GLN B CA 1
ATOM 6923 C C . GLN B 1 408 ? 10.047 15.844 13.289 1 91.31 408 GLN B C 1
ATOM 6925 O O . GLN B 1 408 ? 9.195 15.125 12.766 1 91.31 408 GLN B O 1
ATOM 6930 N N . CYS B 1 409 ? 9.82 16.344 14.461 1 87.88 409 CYS B N 1
ATOM 6931 C CA . CYS B 1 409 ? 8.617 16.094 15.25 1 87.88 409 CYS B CA 1
ATOM 6932 C C . CYS B 1 409 ? 7.535 17.125 14.953 1 87.88 409 CYS B C 1
ATOM 6934 O O . CYS B 1 409 ? 6.75 17.469 15.836 1 87.88 409 CYS B O 1
ATOM 6936 N N . VAL B 1 410 ? 7.555 17.703 13.742 1 84.62 410 VAL B N 1
ATOM 6937 C CA . VAL B 1 410 ? 6.57 18.688 13.32 1 84.62 410 VAL B CA 1
ATOM 6938 C C . VAL B 1 410 ? 5.855 18.203 12.062 1 84.62 410 VAL B C 1
ATOM 6940 O O . VAL B 1 410 ? 6.316 17.281 11.398 1 84.62 410 VAL B O 1
ATOM 6943 N N . THR B 1 411 ? 4.758 18.812 11.75 1 84.12 411 THR B N 1
ATOM 6944 C CA . THR B 1 411 ? 4.023 18.453 10.547 1 84.12 411 THR B CA 1
ATOM 6945 C C . THR B 1 411 ? 4.754 18.938 9.297 1 84.12 411 THR B C 1
ATOM 6947 O O . THR B 1 411 ? 5.496 19.922 9.352 1 84.12 411 THR B O 1
ATOM 6950 N N . ASP B 1 412 ? 4.621 18.25 8.258 1 87.62 412 ASP B N 1
ATOM 6951 C CA . ASP B 1 412 ? 5.199 18.578 6.957 1 87.62 412 ASP B CA 1
ATOM 6952 C C . ASP B 1 412 ? 4.242 18.219 5.824 1 87.62 412 ASP B C 1
ATOM 6954 O O . ASP B 1 412 ? 3.914 17.047 5.637 1 87.62 412 ASP B O 1
ATOM 6958 N N . ASP B 1 413 ? 3.832 19.156 5.043 1 82.88 413 ASP B N 1
ATOM 6959 C CA . ASP B 1 413 ? 2.822 18.969 4.004 1 82.88 413 ASP B CA 1
ATOM 6960 C C . ASP B 1 413 ? 3.301 17.984 2.943 1 82.88 413 ASP B C 1
ATOM 6962 O O . ASP B 1 413 ? 2.486 17.359 2.256 1 82.88 413 ASP B O 1
ATOM 6966 N N . GLU B 1 414 ? 4.586 17.875 2.82 1 87.44 414 GLU B N 1
ATOM 6967 C CA . GLU B 1 414 ? 5.141 17.031 1.776 1 87.44 414 GLU B CA 1
ATOM 6968 C C . GLU B 1 414 ? 5.52 15.656 2.328 1 87.44 414 GLU B C 1
ATOM 6970 O O . GLU B 1 414 ? 5.895 14.758 1.57 1 87.44 414 GLU B O 1
ATOM 6975 N N . ASN B 1 415 ? 5.477 15.516 3.613 1 91.56 415 ASN B N 1
ATOM 6976 C CA . ASN B 1 415 ? 5.855 14.273 4.285 1 91.56 415 ASN B CA 1
ATOM 6977 C C . ASN B 1 415 ? 4.812 13.859 5.32 1 91.56 415 ASN B C 1
ATOM 6979 O O . ASN B 1 415 ? 4.98 14.117 6.516 1 91.56 415 ASN B O 1
ATOM 6983 N N . SER B 1 416 ? 3.828 13.148 4.746 1 88.44 416 SER B N 1
ATOM 6984 C CA . SER B 1 416 ? 2.713 12.734 5.59 1 88.44 416 SER B CA 1
ATOM 6985 C C . SER B 1 416 ? 3.197 11.914 6.785 1 88.44 416 SER B C 1
ATOM 6987 O O . SER B 1 416 ? 4.074 11.062 6.645 1 88.44 416 SER B O 1
ATOM 6989 N N . PHE B 1 417 ? 2.736 12.289 7.988 1 90.19 417 PHE B N 1
ATOM 6990 C CA . PHE B 1 417 ? 2.973 11.602 9.25 1 90.19 417 PHE B CA 1
ATOM 6991 C C . PHE B 1 417 ? 4.43 11.734 9.68 1 90.19 417 PHE B C 1
ATOM 6993 O O . PHE B 1 417 ? 4.949 10.891 10.414 1 90.19 417 PHE B O 1
ATOM 7000 N N . LEU B 1 418 ? 5.074 12.742 9.109 1 92.62 418 LEU B N 1
ATOM 7001 C CA . LEU B 1 418 ? 6.434 13.008 9.562 1 92.62 418 LEU B CA 1
ATOM 7002 C C . LEU B 1 418 ? 6.477 13.203 11.07 1 92.62 418 LEU B C 1
ATOM 7004 O O . LEU B 1 418 ? 7.352 12.656 11.75 1 92.62 418 LEU B O 1
ATOM 7008 N N . ARG B 1 419 ? 5.574 13.992 11.594 1 88.12 419 ARG B N 1
ATOM 7009 C CA . ARG B 1 419 ? 5.523 14.273 13.023 1 88.12 419 ARG B CA 1
ATOM 7010 C C . ARG B 1 419 ? 5.434 12.984 13.828 1 88.12 419 ARG B C 1
ATOM 7012 O O . ARG B 1 419 ? 6.129 12.828 14.836 1 88.12 419 ARG B O 1
ATOM 7019 N N . GLU B 1 420 ? 4.609 12.07 13.453 1 85.88 420 GLU B N 1
ATOM 7020 C CA . GLU B 1 420 ? 4.402 10.805 14.156 1 85.88 420 GLU B CA 1
ATOM 7021 C C . GLU B 1 420 ? 5.66 9.945 14.125 1 85.88 420 GLU B C 1
ATOM 7023 O O . GLU B 1 420 ? 6.066 9.391 15.148 1 85.88 420 GLU B O 1
ATOM 7028 N N . TRP B 1 421 ? 6.297 9.906 12.977 1 90.31 421 TRP B N 1
ATOM 7029 C CA . TRP B 1 421 ? 7.539 9.156 12.852 1 90.31 421 TRP B CA 1
ATOM 7030 C C . TRP B 1 421 ? 8.656 9.805 13.664 1 90.31 421 TRP B C 1
ATOM 7032 O O . TRP B 1 421 ? 9.477 9.109 14.266 1 90.31 421 TRP B O 1
ATOM 7042 N N . GLY B 1 422 ? 8.664 11.141 13.562 1 91.31 422 GLY B N 1
ATOM 7043 C CA . GLY B 1 422 ? 9.641 11.859 14.359 1 91.31 422 GLY B CA 1
ATOM 7044 C C . GLY B 1 422 ? 9.523 11.586 15.844 1 91.31 422 GLY B C 1
ATOM 7045 O O . GLY B 1 422 ? 10.523 11.297 16.5 1 91.31 422 GLY B O 1
ATOM 7046 N N . LEU B 1 423 ? 8.352 11.609 16.359 1 86.06 423 LEU B N 1
ATOM 7047 C CA . LEU B 1 423 ? 8.102 11.352 17.781 1 86.06 423 LEU B CA 1
ATOM 7048 C C . LEU B 1 423 ? 8.453 9.914 18.141 1 86.06 423 LEU B C 1
ATOM 7050 O O . LEU B 1 423 ? 9.016 9.656 19.203 1 86.06 423 LEU B O 1
ATOM 7054 N N . TRP B 1 424 ? 8.094 9 17.281 1 87.31 424 TRP B N 1
ATOM 7055 C CA . TRP B 1 424 ? 8.438 7.594 17.484 1 87.31 424 TRP B CA 1
ATOM 7056 C C . TRP B 1 424 ? 9.945 7.402 17.531 1 87.31 424 TRP B C 1
ATOM 7058 O O . TRP B 1 424 ? 10.461 6.66 18.359 1 87.31 424 TRP B O 1
ATOM 7068 N N . CYS B 1 425 ? 10.602 8.062 16.609 1 92 425 CYS B N 1
ATOM 7069 C CA . CYS B 1 425 ? 12.055 7.992 16.547 1 92 425 CYS B CA 1
ATOM 7070 C C . CYS B 1 425 ? 12.688 8.531 17.812 1 92 425 CYS B C 1
ATOM 7072 O O . CYS B 1 425 ? 13.57 7.902 18.391 1 92 425 CYS B O 1
ATOM 7074 N N . VAL B 1 426 ? 12.211 9.625 18.281 1 90.06 426 VAL B N 1
ATOM 7075 C CA . VAL B 1 426 ? 12.758 10.25 19.484 1 90.06 426 VAL B CA 1
ATOM 7076 C C . VAL B 1 426 ? 12.492 9.352 20.688 1 90.06 426 VAL B C 1
ATOM 7078 O O . VAL B 1 426 ? 13.352 9.203 21.562 1 90.06 426 VAL B O 1
ATOM 7081 N N . ARG B 1 427 ? 11.352 8.789 20.75 1 86.38 427 ARG B N 1
ATOM 7082 C CA . ARG B 1 427 ? 11.055 7.828 21.812 1 86.38 427 ARG B CA 1
ATOM 7083 C C . ARG B 1 427 ? 12.078 6.691 21.812 1 86.38 427 ARG B C 1
ATOM 7085 O O . ARG B 1 427 ? 12.602 6.332 22.875 1 86.38 427 ARG B O 1
ATOM 7092 N N . ASN B 1 428 ? 12.344 6.16 20.641 1 90.44 428 ASN B N 1
ATOM 7093 C CA . ASN B 1 428 ? 13.289 5.059 20.531 1 90.44 428 ASN B CA 1
ATOM 7094 C C . ASN B 1 428 ? 14.703 5.492 20.906 1 90.44 428 ASN B C 1
ATOM 7096 O O . ASN B 1 428 ? 15.477 4.707 21.453 1 90.44 428 ASN B O 1
ATOM 7100 N N . LEU B 1 429 ? 15.016 6.742 20.641 1 93.75 429 LEU B N 1
ATOM 7101 C CA . LEU B 1 429 ? 16.344 7.27 20.938 1 93.75 429 LEU B CA 1
ATOM 7102 C C . LEU B 1 429 ? 16.531 7.465 22.438 1 93.75 429 LEU B C 1
ATOM 7104 O O . LEU B 1 429 ? 17.656 7.363 22.938 1 93.75 429 LEU B O 1
ATOM 7108 N N . LEU B 1 430 ? 15.422 7.641 23.109 1 90.56 430 LEU B N 1
ATOM 7109 C CA . LEU B 1 430 ? 15.508 7.984 24.531 1 90.56 430 LEU B CA 1
ATOM 7110 C C . LEU B 1 430 ? 15.297 6.754 25.406 1 90.56 430 LEU B C 1
ATOM 7112 O O . LEU B 1 430 ? 15.805 6.688 26.516 1 90.56 430 LEU B O 1
ATOM 7116 N N . GLU B 1 431 ? 14.531 5.859 24.859 1 87.88 431 GLU B N 1
ATOM 7117 C CA . GLU B 1 431 ? 14.18 4.676 25.641 1 87.88 431 GLU B CA 1
ATOM 7118 C C . GLU B 1 431 ? 15.422 3.912 26.078 1 87.88 431 GLU B C 1
ATOM 7120 O O . GLU B 1 431 ? 16.219 3.48 25.234 1 87.88 431 GLU B O 1
ATOM 7125 N N . GLY B 1 432 ? 15.609 3.781 27.391 1 89 432 GLY B N 1
ATOM 7126 C CA . GLY B 1 432 ? 16.703 3.004 27.953 1 89 432 GLY B CA 1
ATOM 7127 C C . GLY B 1 432 ? 18.062 3.66 27.781 1 89 432 GLY B C 1
ATOM 7128 O O . GLY B 1 432 ? 19.094 2.994 27.859 1 89 432 GLY B O 1
ATOM 7129 N N . ASN B 1 433 ? 18.094 4.938 27.453 1 93.44 433 ASN B N 1
ATOM 7130 C CA . ASN B 1 433 ? 19.344 5.629 27.203 1 93.44 433 ASN B CA 1
ATOM 7131 C C . ASN B 1 433 ? 19.438 6.93 28 1 93.44 433 ASN B C 1
ATOM 7133 O O . ASN B 1 433 ? 19.109 8 27.484 1 93.44 433 ASN B O 1
ATOM 7137 N N . GLN B 1 434 ? 20.016 6.836 29.141 1 91.94 434 GLN B N 1
ATOM 7138 C CA . GLN B 1 434 ? 20.094 7.949 30.078 1 91.94 434 GLN B CA 1
ATOM 7139 C C . GLN B 1 434 ? 20.906 9.102 29.5 1 91.94 434 GLN B C 1
ATOM 7141 O O . GLN B 1 434 ? 20.578 10.273 29.734 1 91.94 434 GLN B O 1
ATOM 7146 N N . GLU B 1 435 ? 21.906 8.797 28.828 1 93.62 435 GLU B N 1
ATOM 7147 C CA . GLU B 1 435 ? 22.734 9.844 28.234 1 93.62 435 GLU B CA 1
ATOM 7148 C C . GLU B 1 435 ? 21.938 10.68 27.234 1 93.62 435 GLU B C 1
ATOM 7150 O O . GLU B 1 435 ? 22.031 11.906 27.234 1 93.62 435 GLU B O 1
ATOM 7155 N N . ASN B 1 436 ? 21.172 10.008 26.359 1 92.62 436 ASN B N 1
ATOM 7156 C CA . ASN B 1 436 ? 20.328 10.719 25.406 1 92.62 436 ASN B CA 1
ATOM 7157 C C . ASN B 1 436 ? 19.266 11.555 26.125 1 92.62 436 ASN B C 1
ATOM 7159 O O . ASN B 1 436 ? 18.969 12.672 25.703 1 92.62 436 ASN B O 1
ATOM 7163 N N . GLN B 1 437 ? 18.703 10.992 27.219 1 87.12 437 GLN B N 1
ATOM 7164 C CA . GLN B 1 437 ? 17.703 11.719 28 1 87.12 437 GLN B CA 1
ATOM 7165 C C . GLN B 1 437 ? 18.297 12.992 28.594 1 87.12 437 GLN B C 1
ATOM 7167 O O . GLN B 1 437 ? 17.656 14.039 28.594 1 87.12 437 GLN B O 1
ATOM 7172 N N . LYS B 1 438 ? 19.453 12.867 29.047 1 85.81 438 LYS B N 1
ATOM 7173 C CA . LYS B 1 438 ? 20.141 14.016 29.625 1 85.81 438 LYS B CA 1
ATOM 7174 C C . LYS B 1 438 ? 20.375 15.109 28.578 1 85.81 438 LYS B C 1
ATOM 7176 O O . LYS B 1 438 ? 20.172 16.297 28.859 1 85.81 438 LYS B O 1
ATOM 7181 N N . VAL B 1 439 ? 20.781 14.734 27.406 1 85.31 439 VAL B N 1
ATOM 7182 C CA . VAL B 1 439 ? 21.047 15.695 26.344 1 85.31 439 VAL B CA 1
ATOM 7183 C C . VAL B 1 439 ? 19.766 16.438 25.969 1 85.31 439 VAL B C 1
ATOM 7185 O O . VAL B 1 439 ? 19.766 17.656 25.812 1 85.31 439 VAL B O 1
ATOM 7188 N N . VAL B 1 440 ? 18.656 15.734 25.859 1 83.62 440 VAL B N 1
ATOM 7189 C CA . VAL B 1 440 ? 17.391 16.328 25.469 1 83.62 440 VAL B CA 1
ATOM 7190 C C . VAL B 1 440 ? 16.875 17.234 26.578 1 83.62 440 VAL B C 1
ATOM 7192 O O . VAL B 1 440 ? 16.297 18.297 26.312 1 83.62 440 VAL B O 1
ATOM 7195 N N . ALA B 1 441 ? 17.078 16.812 27.875 1 76.5 441 ALA B N 1
ATOM 7196 C CA . ALA B 1 441 ? 16.672 17.625 29.031 1 76.5 441 ALA B CA 1
ATOM 7197 C C . ALA B 1 441 ? 17.438 18.938 29.062 1 76.5 441 ALA B C 1
ATOM 7199 O O . ALA B 1 441 ? 16.875 19.984 29.422 1 76.5 441 ALA B O 1
ATOM 7200 N N . GLU B 1 442 ? 18.641 18.859 28.828 1 75.25 442 GLU B N 1
ATOM 7201 C CA . GLU B 1 442 ? 19.469 20.047 28.812 1 75.25 442 GLU B CA 1
ATOM 7202 C C . GLU B 1 442 ? 19.047 21 27.688 1 75.25 442 GLU B C 1
ATOM 7204 O O . GLU B 1 442 ? 19.094 22.219 27.859 1 75.25 442 GLU B O 1
ATOM 7209 N N . LEU B 1 443 ? 18.688 20.406 26.609 1 71.31 443 LEU B N 1
ATOM 7210 C CA . LEU B 1 443 ? 18.172 21.219 25.516 1 71.31 443 LEU B CA 1
ATOM 7211 C C . LEU B 1 443 ? 16.891 21.922 25.922 1 71.31 443 LEU B C 1
ATOM 7213 O O . LEU B 1 443 ? 16.641 23.062 25.516 1 71.31 443 LEU B O 1
ATOM 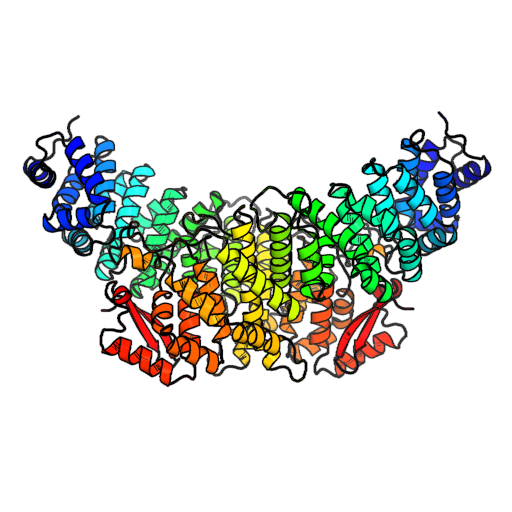7217 N N . GLU B 1 444 ? 16.062 21.281 26.781 1 65.31 444 GLU B N 1
ATOM 7218 C CA . GLU B 1 444 ? 14.805 21.828 27.266 1 65.31 444 GLU B CA 1
ATOM 7219 C C . GLU B 1 444 ? 15.039 22.984 28.25 1 65.31 444 GLU B C 1
ATOM 7221 O O . GLU B 1 444 ? 14.336 23.984 28.219 1 65.31 444 GLU B O 1
ATOM 7226 N N . MET B 1 445 ? 15.883 22.688 29.406 1 55.22 445 MET B N 1
ATOM 7227 C CA . MET B 1 445 ? 16.156 23.656 30.453 1 55.22 445 MET B CA 1
ATOM 7228 C C . MET B 1 445 ? 16.734 24.938 29.875 1 55.22 445 MET B C 1
ATOM 7230 O O . MET B 1 445 ? 16.469 26.031 30.391 1 55.22 445 MET B O 1
ATOM 7234 N N . GLN B 1 446 ? 17.812 24.672 29.328 1 50.53 446 GLN B N 1
ATOM 7235 C CA . GLN B 1 446 ? 18.375 25.891 28.781 1 50.53 446 GLN B CA 1
ATOM 7236 C C . GLN B 1 446 ? 17.297 26.719 28.078 1 50.53 446 GLN B C 1
ATOM 7238 O O . GLN B 1 446 ? 17.547 27.875 27.703 1 50.53 446 GLN B O 1
ATOM 7243 N N . GLY B 1 447 ? 15.945 26.516 28.703 1 45.69 447 GLY B N 1
ATOM 7244 C CA . GLY B 1 447 ? 14.93 27.25 27.953 1 45.69 447 GLY B CA 1
ATOM 7245 C C . GLY B 1 447 ? 14.859 26.859 26.5 1 45.69 447 GLY B C 1
ATOM 7246 O O . GLY B 1 447 ? 14.008 27.359 25.75 1 45.69 447 GLY B O 1
ATOM 7247 N N . SER B 1 448 ? 16.031 26.562 26.203 1 37.28 448 SER B N 1
ATOM 7248 C CA . SER B 1 448 ? 16.688 26.516 24.891 1 37.28 448 SER B CA 1
ATOM 7249 C C . SER B 1 448 ? 16.312 25.25 24.141 1 37.28 448 SER B C 1
ATOM 7251 O O . SER B 1 448 ? 16.953 24.906 23.141 1 37.28 448 SER B O 1
ATOM 7253 N N . VAL B 1 449 ? 16.031 24.141 24.844 1 39.06 449 VAL B N 1
ATOM 7254 C CA . VAL B 1 449 ? 16.078 23.281 23.672 1 39.06 449 VAL B CA 1
ATOM 7255 C C . VAL B 1 449 ? 15.492 24.031 22.469 1 39.06 449 VAL B C 1
ATOM 7257 O O . VAL B 1 449 ? 14.305 24.359 22.453 1 39.06 449 VAL B O 1
ATOM 7260 N N . ASP B 1 450 ? 16.109 24.891 22.234 1 38.16 450 ASP B N 1
ATOM 7261 C CA . ASP B 1 450 ? 16.266 25.578 20.953 1 38.16 450 ASP B CA 1
ATOM 7262 C C . ASP B 1 450 ? 16.203 24.578 19.781 1 38.16 450 ASP B C 1
ATOM 7264 O O . ASP B 1 450 ? 17.234 24.125 19.281 1 38.16 450 ASP B O 1
ATOM 7268 N N . VAL B 1 451 ? 15.789 23.453 19.984 1 46.31 451 VAL B N 1
ATOM 7269 C CA . VAL B 1 451 ? 15.68 23.312 18.547 1 46.31 451 VAL B CA 1
ATOM 7270 C C . VAL B 1 451 ? 15.195 24.625 17.938 1 46.31 451 VAL B C 1
ATOM 7272 O O . VAL B 1 451 ? 14.016 24.969 18.031 1 46.31 451 VAL B O 1
ATOM 7275 N N . PRO B 1 452 ? 16.234 25.609 18.25 1 46.19 452 PRO B N 1
ATOM 7276 C CA . PRO B 1 452 ? 15.961 27.016 17.953 1 46.19 452 PRO B CA 1
ATOM 7277 C C . PRO B 1 452 ? 14.812 27.188 16.969 1 46.19 452 PRO B C 1
ATOM 7279 O O . PRO B 1 452 ? 13.945 28.047 17.172 1 46.19 452 PRO B O 1
ATOM 7282 N N . GLN B 1 453 ? 14.93 26.203 16.266 1 52.69 453 GLN B N 1
ATOM 7283 C CA . GLN B 1 453 ? 13.898 26.344 15.25 1 52.69 453 GLN B CA 1
ATOM 7284 C C . GLN B 1 453 ? 12.516 26.016 15.82 1 52.69 453 GLN B C 1
ATOM 7286 O O . GLN B 1 453 ? 11.531 26.688 15.484 1 52.69 453 GLN B O 1
ATOM 7291 N N . LEU B 1 454 ? 12.516 25.016 16.828 1 62.06 454 LEU B N 1
ATOM 7292 C CA . LEU B 1 454 ? 11.227 24.672 17.422 1 62.06 454 LEU B CA 1
ATOM 7293 C C . LEU B 1 454 ? 10.773 25.75 18.406 1 62.06 454 LEU B C 1
ATOM 7295 O O . LEU B 1 454 ? 9.594 26.109 18.438 1 62.06 454 LEU B O 1
ATOM 7299 N N . ARG B 1 455 ? 11.719 26.203 19.109 1 57.91 455 ARG B N 1
ATOM 7300 C CA . ARG B 1 455 ? 11.398 27.281 20.047 1 57.91 455 ARG B CA 1
ATOM 7301 C C . ARG B 1 455 ? 11.023 28.562 19.297 1 57.91 455 ARG B C 1
ATOM 7303 O O . ARG B 1 455 ? 10.094 29.266 19.703 1 57.91 455 ARG B O 1
ATOM 7310 N N . GLU B 1 456 ? 11.914 28.656 18.297 1 53.47 456 GLU B N 1
ATOM 7311 C CA . GLU B 1 456 ? 11.641 29.844 17.5 1 53.47 456 GLU B CA 1
ATOM 7312 C C . GLU B 1 456 ? 10.203 29.828 16.969 1 53.47 456 GLU B C 1
ATOM 7314 O O . GLU B 1 456 ? 9.594 30.875 16.781 1 53.47 456 GLU B O 1
ATOM 7319 N N . ILE B 1 457 ? 9.836 28.594 16.922 1 54.78 457 ILE B N 1
ATOM 7320 C CA . ILE B 1 457 ? 8.492 28.547 16.359 1 54.78 457 ILE B CA 1
ATOM 7321 C C . ILE B 1 457 ? 7.484 28.234 17.453 1 54.78 457 ILE B C 1
ATOM 7323 O O . ILE B 1 457 ? 6.355 27.812 17.172 1 54.78 457 ILE B O 1
ATOM 7327 N N . GLY B 1 458 ? 7.996 28.297 18.734 1 56.34 458 GLY B N 1
ATOM 7328 C CA . GLY B 1 458 ? 7.098 28.172 19.859 1 56.34 458 GLY B CA 1
ATOM 7329 C C . GLY B 1 458 ? 6.754 26.734 20.203 1 56.34 458 GLY B C 1
ATOM 7330 O O . GLY B 1 458 ? 5.676 26.453 20.719 1 56.34 458 GLY B O 1
ATOM 7331 N N . LEU B 1 459 ? 7.582 25.797 19.703 1 61.56 459 LEU B N 1
ATOM 7332 C CA . LEU B 1 459 ? 7.34 24.391 19.984 1 61.56 459 LEU B CA 1
ATOM 7333 C C . LEU B 1 459 ? 8.391 23.844 20.953 1 61.56 459 LEU B C 1
ATOM 7335 O O . LEU B 1 459 ? 9.523 24.344 20.984 1 61.56 459 LEU B O 1
ATOM 7339 N N . ARG B 1 460 ? 7.934 23.047 21.906 1 66.56 460 ARG B N 1
ATOM 7340 C CA . ARG B 1 460 ? 8.859 22.344 22.781 1 66.56 460 ARG B CA 1
ATOM 7341 C C . ARG B 1 460 ? 8.508 20.859 22.859 1 66.56 460 ARG B C 1
ATOM 7343 O O . ARG B 1 460 ? 7.344 20.484 22.688 1 66.56 460 ARG B O 1
ATOM 7350 N N . VAL B 1 461 ? 9.523 20.078 22.766 1 65.25 461 VAL B N 1
ATOM 7351 C CA . VAL B 1 461 ? 9.32 18.656 22.984 1 65.25 461 VAL B CA 1
ATOM 7352 C C . VAL B 1 461 ? 9.391 18.344 24.469 1 65.25 461 VAL B C 1
ATOM 7354 O O . VAL B 1 461 ? 10.336 18.75 25.156 1 65.25 461 VAL B O 1
ATOM 7357 N N . GLU B 1 462 ? 8.305 17.906 25.016 1 66.56 462 GLU B N 1
ATOM 7358 C CA . GLU B 1 462 ? 8.273 17.469 26.406 1 66.56 462 GLU B CA 1
ATOM 7359 C C . GLU B 1 462 ? 8.352 15.953 26.516 1 66.56 462 GLU B C 1
ATOM 7361 O O . GLU B 1 462 ? 7.754 15.242 25.703 1 66.56 462 GLU B O 1
ATOM 7366 N N . ILE B 1 463 ? 9.281 15.547 27.297 1 64.56 463 ILE B N 1
ATOM 7367 C CA . ILE B 1 463 ? 9.398 14.117 27.531 1 64.56 463 ILE B CA 1
ATOM 7368 C C . ILE B 1 463 ? 8.617 13.734 28.797 1 64.56 463 ILE B C 1
ATOM 7370 O O . ILE B 1 463 ? 8.812 14.32 29.859 1 64.56 463 ILE B O 1
ATOM 7374 N N . ASP B 1 464 ? 7.613 12.852 28.656 1 60.41 464 ASP B N 1
ATOM 7375 C CA . ASP B 1 464 ? 6.93 12.32 29.844 1 60.41 464 ASP B CA 1
ATOM 7376 C C . ASP B 1 464 ? 7.902 11.578 30.75 1 60.41 464 ASP B C 1
ATOM 7378 O O . ASP B 1 464 ? 8.57 10.633 30.312 1 60.41 464 ASP B O 1
ATOM 7382 N N . PRO B 1 465 ? 7.988 12.109 31.922 1 59.59 465 PRO B N 1
ATOM 7383 C CA . PRO B 1 465 ? 8.984 11.516 32.812 1 59.59 465 PRO B CA 1
ATOM 7384 C C . PRO B 1 465 ? 8.727 10.039 33.094 1 59.59 465 PRO B C 1
ATOM 7386 O O . PRO B 1 465 ? 9.656 9.297 33.406 1 59.59 465 PRO B O 1
ATOM 7389 N N . VAL B 1 466 ? 7.477 9.742 33 1 57.25 466 VAL B N 1
ATOM 7390 C CA . VAL B 1 466 ? 7.109 8.375 33.344 1 57.25 466 VAL B CA 1
ATOM 7391 C C . VAL B 1 466 ? 7.262 7.465 32.125 1 57.25 466 VAL B C 1
ATOM 7393 O O . VAL B 1 466 ? 7.871 6.395 32.219 1 57.25 466 VAL B O 1
ATOM 7396 N N . THR B 1 467 ? 6.902 7.941 31.078 1 55.03 467 THR B N 1
ATOM 7397 C CA . THR B 1 467 ? 6.805 7.047 29.922 1 55.03 467 THR B CA 1
ATOM 7398 C C . THR B 1 467 ? 7.949 7.289 28.953 1 55.03 467 THR B C 1
ATOM 7400 O O . THR B 1 467 ? 8.164 6.5 28.031 1 55.03 467 THR B O 1
ATOM 7403 N N . ALA B 1 468 ? 8.789 8.359 29.156 1 58.28 468 ALA B N 1
ATOM 7404 C CA . ALA B 1 468 ? 9.891 8.805 28.312 1 58.28 468 ALA B CA 1
ATOM 7405 C C . ALA B 1 468 ? 9.406 9.078 26.891 1 58.28 468 ALA B C 1
ATOM 7407 O O . ALA B 1 468 ? 10.164 8.945 25.922 1 58.28 468 ALA B O 1
ATOM 7408 N N . ARG B 1 469 ? 8.062 9.32 26.781 1 62.84 469 ARG B N 1
ATOM 7409 C CA . ARG B 1 469 ? 7.5 9.625 25.469 1 62.84 469 ARG B CA 1
ATOM 7410 C C . ARG B 1 469 ? 7.562 11.117 25.172 1 62.84 469 ARG B C 1
ATOM 7412 O O . ARG B 1 469 ? 7.207 11.938 26.031 1 62.84 469 ARG B O 1
ATOM 7419 N N . PRO B 1 470 ? 8.172 11.453 24 1 58.94 470 PRO B N 1
ATOM 7420 C CA . PRO B 1 470 ? 8.203 12.875 23.641 1 58.94 470 PRO B CA 1
ATOM 7421 C C . PRO B 1 470 ? 6.863 13.383 23.109 1 58.94 470 PRO B C 1
ATOM 7423 O O . PRO B 1 470 ? 6.105 12.625 22.5 1 58.94 470 PRO B O 1
ATOM 7426 N N . LYS B 1 471 ? 6.422 14.445 23.625 1 65.19 471 LYS B N 1
ATOM 7427 C CA . LYS B 1 471 ? 5.254 15.164 23.109 1 65.19 471 LYS B CA 1
ATOM 7428 C C . LYS B 1 471 ? 5.629 16.578 22.672 1 65.19 471 LYS B C 1
ATOM 7430 O O . LYS B 1 471 ? 6.453 17.234 23.297 1 65.19 471 LYS B O 1
ATOM 7435 N N . LEU B 1 472 ? 5.129 16.922 21.516 1 63.06 472 LEU B N 1
ATOM 7436 C CA . LEU B 1 472 ? 5.316 18.281 21.047 1 63.06 472 LEU B CA 1
ATOM 7437 C C . LEU B 1 472 ? 4.289 19.219 21.672 1 63.06 472 LEU B C 1
ATOM 7439 O O . LEU B 1 472 ? 3.086 18.938 21.625 1 63.06 472 LEU B O 1
ATOM 7443 N N . VAL B 1 473 ? 4.723 20.156 22.453 1 63.47 473 VAL B N 1
ATOM 7444 C CA . VAL B 1 473 ? 3.791 21.078 23.094 1 63.47 473 VAL B CA 1
ATOM 7445 C C . VAL B 1 473 ? 4.117 22.516 22.672 1 63.47 473 VAL B C 1
ATOM 7447 O O . VAL B 1 473 ? 5.258 22.828 22.328 1 63.47 473 VAL B O 1
ATOM 7450 N N . ASN B 1 474 ? 2.998 23.328 22.453 1 55.44 474 ASN B N 1
ATOM 7451 C CA . ASN B 1 474 ? 3.215 24.766 22.234 1 55.44 474 ASN B CA 1
ATOM 7452 C C . ASN B 1 474 ? 3.936 25.406 23.406 1 55.44 474 ASN B C 1
ATOM 7454 O O . ASN B 1 474 ? 3.641 25.094 24.562 1 55.44 474 ASN B O 1
ATOM 7458 N N . ASP B 1 475 ? 5.148 26.047 23.219 1 50.47 475 ASP B N 1
ATOM 7459 C CA . ASP B 1 475 ? 5.867 26.75 24.281 1 50.47 475 ASP B CA 1
ATOM 7460 C C . ASP B 1 475 ? 5.047 27.922 24.812 1 50.47 475 ASP B C 1
ATOM 7462 O O . ASP B 1 475 ? 4.578 28.766 24.047 1 50.47 475 ASP B O 1
ATOM 7466 N N . THR B 1 476 ? 4.195 27.812 25.984 1 45.75 476 THR B N 1
ATOM 7467 C CA . THR B 1 476 ? 3.469 28.906 26.609 1 45.75 476 THR B CA 1
ATOM 7468 C C . THR B 1 476 ? 4.398 30.094 26.859 1 45.75 476 THR B C 1
ATOM 7470 O O . THR B 1 476 ? 5.551 29.906 27.266 1 45.75 476 THR B O 1
#

InterPro domains:
  IPR011989 Armadillo-like helical [G3DSA:1.25.10.10] (5-205)
  IPR011989 Armadillo-like helical [G3DSA:1.25.10.10] (308-451)
  IPR016024 Armadillo-type fold [SSF48371] (9-439)
  IPR019156 Ataxin-10 domain [PF09759] (374-465)
  IPR051374 Ataxin-10 and Copper transport protein 86 families [PTHR13255] (12-475)